Protein AF-0000000076081534 (afdb_homodimer)

Nearest PDB structures (foldseek):
  5le7-assembly1_A  TM=4.930E-01  e=1.105E-13  synthetic construct
  6by9-assembly1_A  TM=5.459E-01  e=5.968E-10  Homo sapiens
  6py8-assembly1_F  TM=6.142E-01  e=7.039E-08  Homo sapiens
  6z8n-assembly1_AAA  TM=5.419E-01  e=1.476E-06  Rattus norvegicus
  5aq8-assembly1_A  TM=2.415E-01  e=2.226E-08  synthetic construct

Structure (mmCIF, N/CA/C/O backbone):
data_AF-0000000076081534-model_v1
#
loop_
_entity.id
_entity.type
_entity.pdbx_description
1 polymer 'Uncharacterized protein'
#
loop_
_atom_site.group_PDB
_atom_site.id
_atom_site.type_symbol
_atom_site.label_atom_id
_atom_site.label_alt_id
_atom_site.label_comp_id
_atom_site.label_asym_id
_atom_site.label_entity_id
_atom_site.label_seq_id
_atom_site.pdbx_PDB_ins_code
_atom_site.Cartn_x
_atom_site.Cartn_y
_atom_site.Cartn_z
_atom_site.occupancy
_atom_site.B_iso_or_equiv
_atom_site.auth_seq_id
_atom_site.auth_comp_id
_atom_site.auth_asym_id
_atom_site.auth_atom_id
_atom_site.pdbx_PDB_model_num
ATOM 1 N N . MET A 1 1 ? -24.219 -25.672 36.875 1 18.45 1 MET A N 1
ATOM 2 C CA . MET A 1 1 ? -23.375 -26.797 36.531 1 18.45 1 MET A CA 1
ATOM 3 C C . MET A 1 1 ? -24.125 -27.781 35.625 1 18.45 1 MET A C 1
ATOM 5 O O . MET A 1 1 ? -23.641 -28.859 35.312 1 18.45 1 MET A O 1
ATOM 9 N N . LEU A 1 2 ? -25.266 -27.797 35.156 1 17.12 2 LEU A N 1
ATOM 10 C CA . LEU A 1 2 ? -26.062 -28.969 34.781 1 17.12 2 LEU A CA 1
ATOM 11 C C . LEU A 1 2 ? -25.469 -29.641 33.531 1 17.12 2 LEU A C 1
ATOM 13 O O . LEU A 1 2 ? -24.766 -29 32.75 1 17.12 2 LEU A O 1
ATOM 17 N N . PHE A 1 3 ? -25.641 -31.141 33.156 1 21.11 3 PHE A N 1
ATOM 18 C CA . PHE A 1 3 ? -25.375 -32.125 34.188 1 21.11 3 PHE A CA 1
ATOM 19 C C . PHE A 1 3 ? -24.281 -33.094 33.719 1 21.11 3 PHE A C 1
ATOM 21 O O . PHE A 1 3 ? -23.469 -33.562 34.531 1 21.11 3 PHE A O 1
ATOM 28 N N . TRP A 1 4 ? -23.844 -33.5 32.281 1 24.77 4 TRP A N 1
ATOM 29 C CA . TRP A 1 4 ? -24.484 -34.25 31.188 1 24.77 4 TRP A CA 1
ATOM 30 C C . TRP A 1 4 ? -23.594 -35.375 30.703 1 24.77 4 TRP A C 1
ATOM 32 O O . TRP A 1 4 ? -22.359 -35.25 30.672 1 24.77 4 TRP A O 1
ATOM 42 N N . ASN A 1 5 ? -24.172 -36.688 30.625 1 29.11 5 ASN A N 1
ATOM 43 C CA . ASN A 1 5 ? -23.781 -38.062 30.406 1 29.11 5 ASN A CA 1
ATOM 44 C C . ASN A 1 5 ? -23 -38.25 29.109 1 29.11 5 ASN A C 1
ATOM 46 O O . ASN A 1 5 ? -23.266 -37.562 28.125 1 29.11 5 ASN A O 1
ATOM 50 N N . GLY A 1 6 ? -21.75 -38.812 29.031 1 31.03 6 GLY A N 1
ATOM 51 C CA . GLY A 1 6 ? -20.484 -38.938 28.344 1 31.03 6 GLY A CA 1
ATOM 52 C C . GLY A 1 6 ? -20.578 -39.781 27.078 1 31.03 6 GLY A C 1
ATOM 53 O O . GLY A 1 6 ? -20.047 -40.906 27.031 1 31.03 6 GLY A O 1
ATOM 54 N N . PRO A 1 7 ? -21.531 -39.438 25.891 1 33.12 7 PRO A N 1
ATOM 55 C CA . PRO A 1 7 ? -22.047 -40.438 24.969 1 33.12 7 PRO A CA 1
ATOM 56 C C . PRO A 1 7 ? -20.953 -41.281 24.312 1 33.12 7 PRO A C 1
ATOM 58 O O . PRO A 1 7 ? -20.109 -40.75 23.578 1 33.12 7 PRO A O 1
ATOM 61 N N . GLU A 1 8 ? -20.484 -42.344 24.781 1 34.12 8 GLU A N 1
ATOM 62 C CA . GLU A 1 8 ? -19.609 -43.438 24.359 1 34.12 8 GLU A CA 1
ATOM 63 C C . GLU A 1 8 ? -20.094 -44.031 23.031 1 34.12 8 GLU A C 1
ATOM 65 O O . GLU A 1 8 ? -19.281 -44.375 22.172 1 34.12 8 GLU A O 1
ATOM 70 N N . ASN A 1 9 ? -21.438 -44.25 22.984 1 35.97 9 ASN A N 1
ATOM 71 C CA . ASN A 1 9 ? -22 -45.031 21.875 1 35.97 9 ASN A CA 1
ATOM 72 C C . ASN A 1 9 ? -21.953 -44.25 20.562 1 35.97 9 ASN A C 1
ATOM 74 O O . ASN A 1 9 ? -22.141 -44.812 19.484 1 35.97 9 ASN A O 1
ATOM 78 N N . GLU A 1 10 ? -22.047 -42.812 20.688 1 36.25 10 GLU A N 1
ATOM 79 C CA . GLU A 1 10 ? -22.203 -42 19.469 1 36.25 10 GLU A CA 1
ATOM 80 C C . GLU A 1 10 ? -20.906 -41.938 18.688 1 36.25 10 GLU A C 1
ATOM 82 O O . GLU A 1 10 ? -20.891 -41.562 17.516 1 36.25 10 GLU A O 1
ATOM 87 N N . PHE A 1 11 ? -19.734 -42.281 19.203 1 39.88 11 PHE A N 1
ATOM 88 C CA . PHE A 1 11 ? -18.422 -42.344 18.547 1 39.88 11 PHE A CA 1
ATOM 89 C C . PHE A 1 11 ? -18.344 -43.562 17.625 1 39.88 11 PHE A C 1
ATOM 91 O O . PHE A 1 11 ? -17.672 -43.5 16.594 1 39.88 11 PHE A O 1
ATOM 98 N N . GLU A 1 12 ? -18.969 -44.719 18.109 1 40.16 12 GLU A N 1
ATOM 99 C CA . GLU A 1 12 ? -18.938 -45.906 17.266 1 40.16 12 GLU A CA 1
ATOM 100 C C . GLU A 1 12 ? -19.766 -45.719 15.992 1 40.16 12 GLU A C 1
ATOM 102 O O . GLU A 1 12 ? -19.375 -46.156 14.914 1 40.16 12 GLU A O 1
ATOM 107 N N . GLU A 1 13 ? -21.016 -45.094 16.141 1 38.38 13 GLU A N 1
ATOM 108 C CA . GLU A 1 13 ? -21.844 -44.844 14.969 1 38.38 13 GLU A CA 1
ATOM 109 C C . GLU A 1 13 ? -21.188 -43.812 14.055 1 38.38 13 GLU A C 1
ATOM 111 O O . GLU A 1 13 ? -21.344 -43.875 12.836 1 38.38 13 GLU A O 1
ATOM 116 N N . GLU A 1 14 ? -20.359 -42.906 14.57 1 38.47 14 GLU A N 1
ATOM 117 C CA . GLU A 1 14 ? -19.656 -41.906 13.75 1 38.47 14 GLU A CA 1
ATOM 118 C C . GLU A 1 14 ? -18.484 -42.562 13.016 1 38.47 14 GLU A C 1
ATOM 120 O O . GLU A 1 14 ? -18.203 -42.188 11.867 1 38.47 14 GLU A O 1
ATOM 125 N N . ARG A 1 15 ? -17.719 -43.5 13.539 1 37.84 15 ARG A N 1
ATOM 126 C CA . ARG A 1 15 ? -16.656 -44.281 12.883 1 37.84 15 ARG A CA 1
ATOM 127 C C . ARG A 1 15 ? -17.25 -45.25 11.852 1 37.84 15 ARG A C 1
ATOM 129 O O . ARG A 1 15 ? -16.672 -45.438 10.781 1 37.84 15 ARG A O 1
ATOM 136 N N . GLU A 1 16 ? -18.312 -46.094 12.266 1 37.12 16 GLU A N 1
ATOM 137 C CA . GLU A 1 16 ? -18.969 -46.906 11.25 1 37.12 16 GLU A CA 1
ATOM 138 C C . GLU A 1 16 ? -19.578 -46.031 10.156 1 37.12 16 GLU A C 1
ATOM 140 O O . GLU A 1 16 ? -19.688 -46.469 9.008 1 37.12 16 GLU A O 1
ATOM 145 N N . ARG A 1 17 ? -20.109 -44.812 10.508 1 40.28 17 ARG A N 1
ATOM 146 C CA . ARG A 1 17 ? -20.609 -43.875 9.5 1 40.28 17 ARG A CA 1
ATOM 147 C C . ARG A 1 17 ? -19.469 -43.281 8.703 1 40.28 17 ARG A C 1
ATOM 149 O O . ARG A 1 17 ? -19.672 -42.781 7.594 1 40.28 17 ARG A O 1
ATOM 156 N N . LEU A 1 18 ? -18.25 -43.219 9.164 1 40.75 18 LEU A N 1
ATOM 157 C CA . LEU A 1 18 ? -17.047 -42.781 8.484 1 40.75 18 LEU A CA 1
ATOM 158 C C . LEU A 1 18 ? -16.547 -43.844 7.512 1 40.75 18 LEU A C 1
ATOM 160 O O . LEU A 1 18 ? -15.938 -43.5 6.484 1 40.75 18 LEU A O 1
ATOM 164 N N . HIS A 1 19 ? -16.453 -45.031 7.902 1 42 19 HIS A N 1
ATOM 165 C CA . HIS A 1 19 ? -16.109 -46.125 7.004 1 42 19 HIS A CA 1
ATOM 166 C C . HIS A 1 19 ? -17.125 -46.25 5.871 1 42 19 HIS A C 1
ATOM 168 O O . HIS A 1 19 ? -16.75 -46.5 4.723 1 42 19 HIS A O 1
ATOM 174 N N . ASP A 1 20 ? -18.406 -46.344 6.172 1 41.47 20 ASP A N 1
ATOM 175 C CA . ASP A 1 20 ? -19.516 -46.438 5.211 1 41.47 20 ASP A CA 1
ATOM 176 C C . ASP A 1 20 ? -19.656 -45.125 4.426 1 41.47 20 ASP A C 1
ATOM 178 O O . ASP A 1 20 ? -20.156 -45.125 3.295 1 41.47 20 ASP A O 1
ATOM 182 N N . GLU A 1 21 ? -19.422 -44.031 4.918 1 46.41 21 GLU A N 1
ATOM 183 C CA . GLU A 1 21 ? -19.422 -42.656 4.414 1 46.41 21 GLU A CA 1
ATOM 184 C C . GLU A 1 21 ? -18.25 -42.438 3.461 1 46.41 21 GLU A C 1
ATOM 186 O O . GLU A 1 21 ? -18.328 -41.562 2.588 1 46.41 21 GLU A O 1
ATOM 191 N N . SER A 1 22 ? -17.1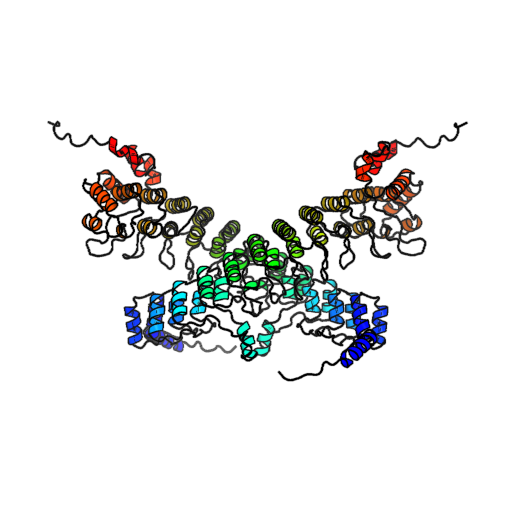72 -43.062 3.738 1 50.16 22 SER A N 1
ATOM 192 C CA . SER A 1 22 ? -16.062 -43.094 2.793 1 50.16 22 SER A CA 1
ATOM 193 C C . SER A 1 22 ? -16.469 -43.719 1.468 1 50.16 22 SER A C 1
ATOM 195 O O . SER A 1 22 ? -15.766 -43.594 0.466 1 50.16 22 SER A O 1
ATOM 197 N N . THR A 1 23 ? -17.594 -44.469 1.583 1 60.16 23 THR A N 1
ATOM 198 C CA . THR A 1 23 ? -18.062 -45.188 0.408 1 60.16 23 THR A CA 1
ATOM 199 C C . THR A 1 23 ? -19.219 -44.438 -0.248 1 60.16 23 THR A C 1
ATOM 201 O O . THR A 1 23 ? -19.859 -44.969 -1.162 1 60.16 23 THR A O 1
ATOM 204 N N . GLU A 1 24 ? -19.641 -43.375 0.365 1 78.06 24 GLU A N 1
ATOM 205 C CA . GLU A 1 24 ? -20.734 -42.625 -0.242 1 78.06 24 GLU A CA 1
ATOM 206 C C . GLU A 1 24 ? -20.297 -42 -1.563 1 78.06 24 GLU A C 1
ATOM 208 O O . GLU A 1 24 ? -19.203 -41.438 -1.664 1 78.06 24 GLU A O 1
ATOM 213 N N . PRO A 1 25 ? -21.109 -42.375 -2.588 1 85.06 25 PRO A N 1
ATOM 214 C CA . PRO A 1 25 ? -20.781 -41.844 -3.922 1 85.06 25 PRO A CA 1
ATOM 215 C C . PRO A 1 25 ? -20.406 -40.375 -3.914 1 85.06 25 PRO A C 1
ATOM 217 O O . PRO A 1 25 ? -19.531 -39.969 -4.684 1 85.06 25 PRO A O 1
ATOM 220 N N . GLN A 1 26 ? -21.016 -39.75 -2.957 1 88.88 26 GLN A N 1
ATOM 221 C CA . GLN A 1 26 ? -20.734 -38.312 -2.934 1 88.88 26 GLN A CA 1
ATOM 222 C C . GLN A 1 26 ? -19.297 -38.031 -2.475 1 88.88 26 GLN A C 1
ATOM 224 O O . GLN A 1 26 ? -18.594 -37.219 -3.059 1 88.88 26 GLN A O 1
ATOM 229 N N . LEU A 1 27 ? -18.875 -38.688 -1.455 1 88.38 27 LEU A N 1
ATOM 230 C CA . LEU A 1 27 ? -17.531 -38.531 -0.946 1 88.38 27 LEU A CA 1
ATOM 231 C C . LEU A 1 27 ? -16.5 -39 -1.96 1 88.38 27 LEU A C 1
ATOM 233 O O . LEU A 1 27 ? -15.422 -38.438 -2.092 1 88.38 27 LEU A O 1
ATOM 237 N N . LEU A 1 28 ? -16.906 -40.062 -2.609 1 90.19 28 LEU A N 1
ATOM 238 C CA . LEU A 1 28 ? -16.016 -40.625 -3.629 1 90.19 28 LEU A CA 1
ATOM 239 C C . LEU A 1 28 ? -15.859 -39.625 -4.793 1 90.19 28 LEU A C 1
ATOM 241 O O . LEU A 1 28 ? -14.781 -39.531 -5.371 1 90.19 28 LEU A O 1
ATOM 245 N N . LEU A 1 29 ? -16.953 -38.969 -5.129 1 93.69 29 LEU A N 1
ATOM 246 C CA . LEU A 1 29 ? -16.891 -37.969 -6.199 1 93.69 29 LEU A CA 1
ATOM 247 C C . LEU A 1 29 ? -15.938 -36.812 -5.836 1 93.69 29 LEU A C 1
ATOM 249 O O . LEU A 1 29 ? -15.078 -36.438 -6.633 1 93.69 29 LEU A O 1
ATOM 253 N N . LEU A 1 30 ? -16.047 -36.344 -4.656 1 92.44 30 LEU A N 1
ATOM 254 C CA . LEU A 1 30 ? -15.203 -35.219 -4.207 1 92.44 30 LEU A CA 1
ATOM 255 C C . LEU A 1 30 ? -13.734 -35.656 -4.145 1 92.44 30 LEU A C 1
ATOM 257 O O . LEU A 1 30 ? -12.852 -34.875 -4.516 1 92.44 30 LEU A O 1
ATOM 261 N N . ASN A 1 31 ? -13.531 -36.844 -3.672 1 91.12 31 ASN A N 1
ATOM 262 C CA . ASN A 1 31 ? -12.172 -37.375 -3.625 1 91.12 31 ASN A CA 1
ATOM 263 C C . ASN A 1 31 ? -11.594 -37.531 -5.027 1 91.12 31 ASN A C 1
ATOM 265 O O . ASN A 1 31 ? -10.414 -37.25 -5.254 1 91.12 31 ASN A O 1
ATOM 269 N N . ALA A 1 32 ? -12.398 -38.062 -5.891 1 93.06 32 ALA A N 1
ATOM 270 C CA . ALA A 1 32 ? -11.961 -38.25 -7.273 1 93.06 32 ALA A CA 1
ATOM 271 C C . ALA A 1 32 ? -11.57 -36.906 -7.91 1 93.06 32 ALA A C 1
ATOM 273 O O . ALA A 1 32 ? -10.602 -36.844 -8.672 1 93.06 32 ALA A O 1
ATOM 274 N N . ILE A 1 33 ? -12.344 -35.875 -7.664 1 93.56 33 ILE A N 1
ATOM 275 C CA . ILE A 1 33 ? -12.047 -34.531 -8.195 1 93.56 33 ILE A CA 1
ATOM 276 C C . ILE A 1 33 ? -10.75 -34.031 -7.586 1 93.56 33 ILE A C 1
ATOM 278 O O . ILE A 1 33 ? -9.906 -33.469 -8.289 1 93.56 33 ILE A O 1
ATOM 282 N N . SER A 1 34 ? -10.562 -34.25 -6.273 1 88 34 SER A N 1
ATOM 283 C CA . SER A 1 34 ? -9.367 -33.781 -5.57 1 88 34 SER A CA 1
ATOM 284 C C . SER A 1 34 ? -8.117 -34.438 -6.129 1 88 34 SER A C 1
ATOM 286 O O . SER A 1 34 ? -7.055 -33.812 -6.199 1 88 34 SER A O 1
ATOM 288 N N . LEU A 1 35 ? -8.266 -35.688 -6.547 1 86.25 35 LEU A N 1
ATOM 289 C CA . LEU A 1 35 ? -7.141 -36.438 -7.051 1 86.25 35 LEU A CA 1
ATOM 290 C C . LEU A 1 35 ? -6.992 -36.281 -8.555 1 86.25 35 LEU A C 1
ATOM 292 O O . LEU A 1 35 ? -6.078 -36.844 -9.164 1 86.25 35 LEU A O 1
ATOM 296 N N . LYS A 1 36 ? -7.91 -35.5 -9.109 1 89.62 36 LYS A N 1
ATOM 297 C CA . LYS A 1 36 ? -7.945 -35.312 -10.555 1 89.62 36 LYS A CA 1
ATOM 298 C C . LYS A 1 36 ? -7.945 -36.656 -11.273 1 89.62 36 LYS A C 1
ATOM 300 O O . LYS A 1 36 ? -7.16 -36.875 -12.195 1 89.62 36 LYS A O 1
ATOM 305 N N . SER A 1 37 ? -8.852 -37.5 -10.805 1 90.62 37 SER A N 1
ATOM 306 C CA . SER A 1 37 ? -9.039 -38.812 -11.406 1 90.62 37 SER A CA 1
ATOM 307 C C . SER A 1 37 ? -9.539 -38.688 -12.844 1 90.62 37 SER A C 1
ATOM 309 O O . SER A 1 37 ? -10.047 -37.656 -13.25 1 90.62 37 SER A O 1
ATOM 311 N N . PRO A 1 38 ? -9.305 -39.781 -13.609 1 92.31 38 PRO A N 1
ATOM 312 C CA . PRO A 1 38 ? -9.805 -39.75 -14.984 1 92.31 38 PRO A CA 1
ATOM 313 C C . PRO A 1 38 ? -11.297 -39.469 -15.062 1 92.31 38 PRO A C 1
ATOM 315 O O . PRO A 1 38 ? -12.07 -39.906 -14.211 1 92.31 38 PRO A O 1
ATOM 318 N N . LEU A 1 39 ? -11.68 -38.75 -16.078 1 95.62 39 LEU A N 1
ATOM 319 C CA . LEU A 1 39 ? -13.055 -38.281 -16.234 1 95.62 39 LEU A CA 1
ATOM 320 C C . LEU A 1 39 ? -14.008 -39.5 -16.266 1 95.62 39 LEU A C 1
ATOM 322 O O . LEU A 1 39 ? -15.148 -39.375 -15.812 1 95.62 39 LEU A O 1
ATOM 326 N N . THR A 1 40 ? -13.477 -40.594 -16.797 1 95.06 40 THR A N 1
ATOM 327 C CA . THR A 1 40 ? -14.305 -41.812 -16.875 1 95.06 40 THR A CA 1
ATOM 328 C C . THR A 1 40 ? -14.75 -42.25 -15.477 1 95.06 40 THR A C 1
ATOM 330 O O . THR A 1 40 ? -15.891 -42.688 -15.289 1 95.06 40 THR A O 1
ATOM 333 N N . GLU A 1 41 ? -13.875 -42.094 -14.609 1 94.62 41 GLU A N 1
ATOM 334 C CA . GLU A 1 41 ? -14.188 -42.438 -13.227 1 94.62 41 GLU A CA 1
ATOM 335 C C . GLU A 1 41 ? -15.211 -41.469 -12.641 1 94.62 41 GLU A C 1
ATOM 337 O O . GLU A 1 41 ? -16.125 -41.875 -11.922 1 94.62 41 GLU A O 1
ATOM 342 N N . ILE A 1 42 ? -15.125 -40.25 -12.938 1 96.06 42 ILE A N 1
ATOM 343 C CA . ILE A 1 42 ? -16.031 -39.219 -12.445 1 96.06 42 ILE A CA 1
ATOM 344 C C . ILE A 1 42 ? -17.438 -39.438 -13.008 1 96.06 42 ILE A C 1
ATOM 346 O O . ILE A 1 42 ? -18.422 -39.375 -12.281 1 96.06 42 ILE A O 1
ATOM 350 N N . ILE A 1 43 ? -17.484 -39.781 -14.289 1 96 43 ILE A N 1
ATOM 351 C CA . ILE A 1 43 ? -18.766 -40.062 -14.953 1 96 43 ILE A CA 1
ATOM 352 C C . ILE A 1 43 ? -19.422 -41.281 -14.312 1 96 43 ILE A C 1
ATOM 354 O O . ILE A 1 43 ? -20.641 -41.25 -14.062 1 96 43 ILE A O 1
ATOM 358 N N . ARG A 1 44 ? -18.609 -42.25 -14.016 1 94.94 44 ARG A N 1
ATOM 359 C CA . ARG A 1 44 ? -19.125 -43.438 -13.375 1 94.94 44 ARG A CA 1
ATOM 360 C C . ARG A 1 44 ? -19.734 -43.125 -12.016 1 94.94 44 ARG A C 1
ATOM 362 O O . ARG A 1 44 ? -20.766 -43.688 -11.656 1 94.94 44 ARG A O 1
ATOM 369 N N . LEU A 1 45 ? -19.109 -42.312 -11.305 1 95.12 45 LEU A N 1
ATOM 370 C CA . LEU A 1 45 ? -19.594 -41.938 -9.977 1 95.12 45 LEU A CA 1
ATOM 371 C C . LEU A 1 45 ? -20.891 -41.156 -10.062 1 95.12 45 LEU A C 1
ATOM 373 O O . LEU A 1 45 ? -21.797 -41.344 -9.242 1 95.12 45 LEU A O 1
ATOM 377 N N . ILE A 1 46 ? -21.047 -40.219 -11.039 1 94.69 46 ILE A N 1
ATOM 378 C CA . ILE A 1 46 ? -22.266 -39.438 -11.242 1 94.69 46 ILE A CA 1
ATOM 379 C C . ILE A 1 46 ? -23.406 -40.375 -11.648 1 94.69 46 ILE A C 1
ATOM 381 O O . ILE A 1 46 ? -24.531 -40.219 -11.164 1 94.69 46 ILE A O 1
ATOM 385 N N . GLU A 1 47 ? -23.031 -41.344 -12.469 1 93.56 47 GLU A N 1
ATOM 386 C CA . GLU A 1 47 ? -24.031 -42.312 -12.914 1 93.56 47 GLU A CA 1
ATOM 387 C C . GLU A 1 47 ? -24.453 -43.25 -11.789 1 93.56 47 GLU A C 1
ATOM 389 O O . GLU A 1 47 ? -25.578 -43.719 -11.773 1 93.56 47 GLU A O 1
ATOM 394 N N . ALA A 1 48 ? -23.547 -43.406 -10.875 1 92.38 48 ALA A N 1
ATOM 395 C CA . ALA A 1 48 ? -23.812 -44.281 -9.727 1 92.38 48 ALA A CA 1
ATOM 396 C C . ALA A 1 48 ? -24.656 -43.562 -8.68 1 92.38 48 ALA A C 1
ATOM 398 O O . ALA A 1 48 ? -25.094 -44.156 -7.695 1 92.38 48 ALA A O 1
ATOM 399 N N . GLY A 1 49 ? -24.922 -42.25 -8.891 1 91.44 49 GLY A N 1
ATOM 400 C CA . GLY A 1 49 ? -25.875 -41.594 -8.016 1 91.44 49 GLY A CA 1
ATOM 401 C C . GLY A 1 49 ? -25.297 -40.375 -7.32 1 91.44 49 GLY A C 1
ATOM 402 O O . GLY A 1 49 ? -25.984 -39.688 -6.543 1 91.44 49 GLY A O 1
ATOM 403 N N . ALA A 1 50 ? -24.047 -40.062 -7.512 1 93.44 50 ALA A N 1
ATOM 404 C CA . ALA A 1 50 ? -23.5 -38.844 -6.918 1 93.44 50 ALA A CA 1
ATOM 405 C C . ALA A 1 50 ? -24.156 -37.594 -7.492 1 93.44 50 ALA A C 1
ATOM 407 O O . ALA A 1 50 ? -24.391 -37.531 -8.703 1 93.44 50 ALA A O 1
ATOM 408 N N . CYS A 1 51 ? -24.547 -36.688 -6.625 1 92.69 51 CYS A N 1
ATOM 409 C CA . CYS A 1 51 ? -25.203 -35.469 -7.039 1 92.69 51 CYS A CA 1
ATOM 410 C C . CYS A 1 51 ? -24.188 -34.375 -7.344 1 92.69 51 CYS A C 1
ATOM 412 O O . CYS A 1 51 ? -23.359 -34.031 -6.5 1 92.69 51 CYS A O 1
ATOM 414 N N . VAL A 1 52 ? -24.266 -33.781 -8.508 1 94.38 52 VAL A N 1
ATOM 415 C CA . VAL A 1 52 ? -23.312 -32.781 -8.953 1 94.38 52 VAL A CA 1
ATOM 416 C C . VAL A 1 52 ? -23.578 -31.469 -8.211 1 94.38 52 VAL A C 1
ATOM 418 O O . VAL A 1 52 ? -22.703 -30.594 -8.141 1 94.38 52 VAL A O 1
ATOM 421 N N . ASN A 1 53 ? -24.75 -31.281 -7.602 1 94.25 53 ASN A N 1
ATOM 422 C CA . ASN A 1 53 ? -25.109 -30.031 -6.961 1 94.25 53 ASN A CA 1
ATOM 423 C C . ASN A 1 53 ? -25.234 -30.188 -5.445 1 94.25 53 ASN A C 1
ATOM 425 O O . ASN A 1 53 ? -25.641 -29.25 -4.75 1 94.25 53 ASN A O 1
ATOM 429 N N . LYS A 1 54 ? -24.812 -31.344 -4.949 1 91.44 54 LYS A N 1
ATOM 430 C CA . LYS A 1 54 ? -24.891 -31.531 -3.506 1 91.44 54 LYS A CA 1
ATOM 431 C C . LYS A 1 54 ? -23.734 -30.828 -2.795 1 91.44 54 LYS A C 1
ATOM 433 O O . LYS A 1 54 ? -22.594 -30.938 -3.213 1 91.44 54 LYS A O 1
ATOM 438 N N . ALA A 1 55 ? -24.078 -30.078 -1.693 1 89.94 55 ALA A N 1
ATOM 439 C CA . ALA A 1 55 ? -23.078 -29.328 -0.935 1 89.94 55 ALA A CA 1
ATOM 440 C C . ALA A 1 55 ? -22.438 -30.203 0.133 1 89.94 55 ALA A C 1
ATOM 442 O O . ALA A 1 55 ? -23.109 -31.031 0.764 1 89.94 55 ALA A O 1
ATOM 443 N N . ALA A 1 56 ? -21.125 -30.047 0.223 1 86.19 56 ALA A N 1
ATOM 444 C CA . ALA A 1 56 ? -20.406 -30.625 1.36 1 86.19 56 ALA A CA 1
ATOM 445 C C . ALA A 1 56 ? -20.547 -29.75 2.6 1 86.19 56 ALA A C 1
ATOM 447 O O . ALA A 1 56 ? -21.391 -28.844 2.635 1 86.19 56 ALA A O 1
ATOM 448 N N . GLN A 1 57 ? -19.906 -30.016 3.68 1 74.25 57 GLN A N 1
ATOM 449 C CA . GLN A 1 57 ? -20.047 -29.375 4.98 1 74.25 57 GLN A CA 1
ATOM 450 C C . GLN A 1 57 ? -19.812 -27.875 4.875 1 74.25 57 GLN A C 1
ATOM 452 O O . GLN A 1 57 ? -20.5 -27.078 5.512 1 74.25 57 GLN A O 1
ATOM 457 N N . ASN A 1 58 ? -19.047 -27.359 4.176 1 78.62 58 ASN A N 1
ATOM 458 C CA . ASN A 1 58 ? -18.75 -25.938 4.098 1 78.62 58 ASN A CA 1
ATOM 459 C C . ASN A 1 58 ? -19.422 -25.297 2.881 1 78.62 58 ASN A C 1
ATOM 461 O O . ASN A 1 58 ? -19.078 -24.172 2.504 1 78.62 58 ASN A O 1
ATOM 465 N N . GLY A 1 59 ? -20.422 -26.016 2.336 1 86 59 GLY A N 1
ATOM 466 C CA . GLY A 1 59 ? -21.156 -25.484 1.2 1 86 59 GLY A CA 1
ATOM 467 C C . GLY A 1 59 ? -20.438 -25.688 -0.12 1 86 59 GLY A C 1
ATOM 468 O O . GLY A 1 59 ? -20.938 -25.281 -1.173 1 86 59 GLY A O 1
ATOM 469 N N . ILE A 1 60 ? -19.391 -26.375 -0.024 1 89.69 60 ILE A N 1
ATOM 470 C CA . ILE A 1 60 ? -18.594 -26.625 -1.229 1 89.69 60 ILE A CA 1
ATOM 471 C C . ILE A 1 60 ? -19.266 -27.703 -2.068 1 89.69 60 ILE A C 1
ATOM 473 O O . ILE A 1 60 ? -19.656 -28.75 -1.544 1 89.69 60 ILE A O 1
ATOM 477 N N . ARG A 1 61 ? -19.422 -27.375 -3.268 1 93.81 61 ARG A N 1
ATOM 478 C CA . ARG A 1 61 ? -20.016 -28.328 -4.219 1 93.81 61 ARG A CA 1
ATOM 479 C C . ARG A 1 61 ? -18.953 -28.844 -5.188 1 93.81 61 ARG A C 1
ATOM 481 O O . ARG A 1 61 ? -17.859 -28.297 -5.27 1 93.81 61 ARG A O 1
ATOM 488 N N . PRO A 1 62 ? -19.297 -29.906 -5.855 1 95.31 62 PRO A N 1
ATOM 489 C CA . PRO A 1 62 ? -18.312 -30.5 -6.766 1 95.31 62 PRO A CA 1
ATOM 490 C C . PRO A 1 62 ? -17.734 -29.5 -7.75 1 95.31 62 PRO A C 1
ATOM 492 O O . PRO A 1 62 ? -16.531 -29.531 -8.031 1 95.31 62 PRO A O 1
ATOM 495 N N . LEU A 1 63 ? -18.5 -28.562 -8.234 1 96.38 63 LEU A N 1
ATOM 496 C CA . LEU A 1 63 ? -17.984 -27.562 -9.164 1 96.38 63 LEU A CA 1
ATOM 497 C C . LEU A 1 63 ? -16.969 -26.656 -8.477 1 96.38 63 LEU A C 1
ATOM 499 O O . LEU A 1 63 ? -15.938 -26.328 -9.062 1 96.38 63 LEU A O 1
ATOM 503 N N . HIS A 1 64 ? -17.266 -26.25 -7.27 1 93.62 64 HIS A N 1
ATOM 504 C CA . HIS A 1 64 ? -16.281 -25.484 -6.496 1 93.62 64 HIS A CA 1
ATOM 505 C C . HIS A 1 64 ? -14.969 -26.234 -6.371 1 93.62 64 HIS A C 1
ATOM 507 O O . HIS A 1 64 ? -13.891 -25.656 -6.555 1 93.62 64 HIS A O 1
ATOM 513 N N . HIS A 1 65 ? -15.156 -27.484 -6.074 1 92.69 65 HIS A N 1
ATOM 514 C CA . HIS A 1 65 ? -13.984 -28.328 -5.848 1 92.69 65 HIS A CA 1
ATOM 515 C C . HIS A 1 65 ? -13.164 -28.484 -7.125 1 92.69 65 HIS A C 1
ATOM 517 O O . HIS A 1 65 ? -11.93 -28.438 -7.082 1 92.69 65 HIS A O 1
ATOM 523 N N . ALA A 1 66 ? -13.82 -28.734 -8.172 1 95.44 66 ALA A N 1
ATOM 524 C CA . ALA A 1 66 ? -13.141 -28.891 -9.453 1 95.44 66 ALA A CA 1
ATOM 525 C C . ALA A 1 66 ? -12.359 -27.625 -9.812 1 95.44 66 ALA A C 1
ATOM 527 O O . ALA A 1 66 ? -11.242 -27.703 -10.328 1 95.44 66 ALA A O 1
ATOM 528 N N . VAL A 1 67 ? -12.922 -26.453 -9.578 1 94.44 67 VAL A N 1
ATOM 529 C CA . VAL A 1 67 ? -12.258 -25.172 -9.875 1 94.44 67 VAL A CA 1
ATOM 530 C C . VAL A 1 67 ? -11.078 -24.984 -8.922 1 94.44 67 VAL A C 1
ATOM 532 O O . VAL A 1 67 ? -9.992 -24.562 -9.352 1 94.44 67 VAL A O 1
ATOM 535 N N . ASP A 1 68 ? -11.305 -25.312 -7.684 1 88.31 68 ASP A N 1
ATOM 536 C CA . ASP A 1 68 ? -10.266 -25.141 -6.672 1 88.31 68 ASP A CA 1
ATOM 537 C C . ASP A 1 68 ? -9.031 -25.969 -7.008 1 88.31 68 ASP A C 1
ATOM 539 O O . ASP A 1 68 ? -7.902 -25.562 -6.699 1 88.31 68 ASP A O 1
ATOM 543 N N . LYS A 1 69 ? -9.281 -27.094 -7.629 1 87.5 69 LYS A N 1
ATOM 544 C CA . LYS A 1 69 ? -8.18 -27.969 -8 1 87.5 69 LYS A CA 1
ATOM 545 C C . LYS A 1 69 ? -7.695 -27.688 -9.422 1 87.5 69 LYS A C 1
ATOM 547 O O . LYS A 1 69 ? -6.809 -28.359 -9.93 1 87.5 69 LYS A O 1
ATOM 552 N N . ASN A 1 70 ? -8.25 -26.688 -10.008 1 90.56 70 ASN A N 1
ATOM 553 C CA . ASN A 1 70 ? -7.934 -26.297 -11.375 1 90.56 70 ASN A CA 1
ATOM 554 C C . ASN A 1 70 ? -8.039 -27.469 -12.336 1 90.56 70 ASN A C 1
ATOM 556 O O . ASN A 1 70 ? -7.156 -27.672 -13.172 1 90.56 70 ASN A O 1
ATOM 560 N N . TYR A 1 71 ? -9.07 -28.344 -12.094 1 93.88 71 TYR A N 1
ATOM 561 C CA . TYR A 1 71 ? -9.391 -29.469 -12.969 1 93.88 71 TYR A CA 1
ATOM 562 C C . TYR A 1 71 ? -10.336 -29.031 -14.086 1 93.88 71 TYR A C 1
ATOM 564 O O . TYR A 1 71 ? -11.531 -29.328 -14.047 1 93.88 71 TYR A O 1
ATOM 572 N N . VAL A 1 72 ? -9.773 -28.469 -15.156 1 96.38 72 VAL A N 1
ATOM 573 C CA . VAL A 1 72 ? -10.516 -27.75 -16.188 1 96.38 72 VAL A CA 1
ATOM 574 C C . VAL A 1 72 ? -11.484 -28.703 -16.891 1 96.38 72 VAL A C 1
ATOM 576 O O . VAL A 1 72 ? -12.656 -28.375 -17.094 1 96.38 72 VAL A O 1
ATOM 579 N N . GLU A 1 73 ? -10.992 -29.906 -17.203 1 96.38 73 GLU A N 1
ATOM 580 C CA . GLU A 1 73 ? -11.828 -30.875 -17.891 1 96.38 73 GLU A CA 1
ATOM 581 C C . GLU A 1 73 ? -13.023 -31.297 -17.031 1 96.38 73 GLU A C 1
ATOM 583 O O . GLU A 1 73 ? -14.133 -31.453 -17.547 1 96.38 73 GLU A O 1
ATOM 588 N N . CYS A 1 74 ? -12.719 -31.406 -15.812 1 97.25 74 CYS A N 1
ATOM 589 C CA . CYS A 1 74 ? -13.781 -31.781 -14.891 1 97.25 74 CYS A CA 1
ATOM 590 C C . CYS A 1 74 ? -14.805 -30.656 -14.75 1 97.25 74 CYS A C 1
ATOM 592 O O . CYS A 1 74 ? -16 -30.922 -14.602 1 97.25 74 CYS A O 1
ATOM 594 N N . VAL A 1 75 ? -14.375 -29.391 -14.727 1 98 75 VAL A N 1
ATOM 595 C CA . VAL A 1 75 ? -15.266 -28.25 -14.68 1 98 75 VAL A CA 1
ATOM 596 C C . VAL A 1 75 ? -16.25 -28.297 -15.852 1 98 75 VAL A C 1
ATOM 598 O O . VAL A 1 75 ? -17.453 -28.172 -15.656 1 98 75 VAL A O 1
ATOM 601 N N . SER A 1 76 ? -15.742 -28.578 -17.016 1 97.81 76 SER A N 1
ATOM 602 C CA . SER A 1 76 ? -16.578 -28.672 -18.203 1 97.81 76 SER A CA 1
ATOM 603 C C . SER A 1 76 ? -17.578 -29.812 -18.094 1 97.81 76 SER A C 1
ATOM 605 O O . SER A 1 76 ? -18.75 -29.656 -18.438 1 97.81 76 SER A O 1
ATOM 607 N N . LEU A 1 77 ? -17.109 -30.906 -17.594 1 97.62 77 LEU A N 1
ATOM 608 C CA . LEU A 1 77 ? -17.953 -32.094 -17.453 1 97.62 77 LEU A CA 1
ATOM 609 C C . LEU A 1 77 ? -19.094 -31.828 -16.484 1 97.62 77 LEU A C 1
ATOM 611 O O . LEU A 1 77 ? -20.25 -32.156 -16.781 1 97.62 77 LEU A O 1
ATOM 615 N N . LEU A 1 78 ? -18.75 -31.266 -15.344 1 97.75 78 LEU A N 1
ATOM 616 C CA . LEU A 1 78 ? -19.766 -31.016 -14.328 1 97.75 78 LEU A CA 1
ATOM 617 C C . LEU A 1 78 ? -20.828 -30.047 -14.844 1 97.75 78 LEU A C 1
ATOM 619 O O . LEU A 1 78 ? -22.016 -30.203 -14.547 1 97.75 78 LEU A O 1
ATOM 623 N N . LEU A 1 79 ? -20.438 -29.047 -15.602 1 97.5 79 LEU A N 1
ATOM 624 C CA . LEU A 1 79 ? -21.375 -28.109 -16.188 1 97.5 79 LEU A CA 1
ATOM 625 C C . LEU A 1 79 ? -22.297 -28.797 -17.188 1 97.5 79 LEU A C 1
ATOM 627 O O . LEU A 1 79 ? -23.5 -28.531 -17.219 1 97.5 79 LEU A O 1
ATOM 631 N N . LEU A 1 80 ? -21.75 -29.672 -17.969 1 96.44 80 LEU A N 1
ATOM 632 C CA . LEU A 1 80 ? -22.531 -30.438 -18.938 1 96.44 80 LEU A CA 1
ATOM 633 C C . LEU A 1 80 ? -23.547 -31.328 -18.234 1 96.44 80 LEU A C 1
ATOM 635 O O . LEU A 1 80 ? -24.641 -31.562 -18.766 1 96.44 80 LEU A O 1
ATOM 639 N N . LYS A 1 81 ? -23.203 -31.75 -17.062 1 96.38 81 LYS A N 1
ATOM 640 C CA . LYS A 1 81 ? -24.062 -32.656 -16.312 1 96.38 81 LYS A CA 1
ATOM 641 C C . LYS A 1 81 ? -25.062 -31.875 -15.445 1 96.38 81 LYS A C 1
ATOM 643 O O . LYS A 1 81 ? -25.781 -32.469 -14.641 1 96.38 81 LYS A O 1
ATOM 648 N N . GLY A 1 82 ? -25.016 -30.516 -15.531 1 95.12 82 GLY A N 1
ATOM 649 C CA . GLY A 1 82 ? -26.078 -29.719 -14.922 1 95.12 82 GLY A CA 1
ATOM 650 C C . GLY A 1 82 ? -25.656 -29.062 -13.625 1 95.12 82 GLY A C 1
ATOM 651 O O . GLY A 1 82 ? -26.5 -28.672 -12.812 1 95.12 82 GLY A O 1
ATOM 652 N N . ALA A 1 83 ? -24.422 -28.938 -13.391 1 96.5 83 ALA A N 1
ATOM 653 C CA . ALA A 1 83 ? -23.969 -28.234 -12.188 1 96.5 83 ALA A CA 1
ATOM 654 C C . ALA A 1 83 ? -24.406 -26.766 -12.219 1 96.5 83 ALA A C 1
ATOM 656 O O . ALA A 1 83 ? -24.344 -26.125 -13.266 1 96.5 83 ALA A O 1
ATOM 657 N N . GLU A 1 84 ? -24.812 -26.219 -11.07 1 94.5 84 GLU A N 1
ATOM 658 C CA . GLU A 1 84 ? -25.172 -24.812 -10.953 1 94.5 84 GLU A CA 1
ATOM 659 C C . GLU A 1 84 ? -23.938 -23.922 -10.945 1 94.5 84 GLU A C 1
ATOM 661 O O . GLU A 1 84 ? -23.125 -23.984 -10.023 1 94.5 84 GLU A O 1
ATOM 666 N N . ILE A 1 85 ? -23.859 -23.094 -11.852 1 95.38 85 ILE A N 1
ATOM 667 C CA . ILE A 1 85 ? -22.625 -22.375 -12.133 1 95.38 85 ILE A CA 1
ATOM 668 C C . ILE A 1 85 ? -22.5 -21.172 -11.203 1 95.38 85 ILE A C 1
ATOM 670 O O . ILE A 1 85 ? -21.375 -20.766 -10.867 1 95.38 85 ILE A O 1
ATOM 674 N N . ASN A 1 86 ? -23.594 -20.562 -10.688 1 92.25 86 ASN A N 1
ATOM 675 C CA . ASN A 1 86 ? -23.531 -19.312 -9.93 1 92.25 86 ASN A CA 1
ATOM 676 C C . ASN A 1 86 ? -23.859 -19.547 -8.453 1 92.25 86 ASN A C 1
ATOM 678 O O . ASN A 1 86 ? -24.078 -18.578 -7.707 1 92.25 86 ASN A O 1
ATOM 682 N N . ILE A 1 87 ? -23.812 -20.781 -8.055 1 88.56 87 ILE A N 1
ATOM 683 C CA . ILE A 1 87 ? -24.141 -21.062 -6.66 1 88.56 87 ILE A CA 1
ATOM 684 C C . ILE A 1 87 ? -22.953 -20.703 -5.762 1 88.56 87 ILE A C 1
ATOM 686 O O . ILE A 1 87 ? -21.797 -20.922 -6.133 1 88.56 87 ILE A O 1
ATOM 690 N N . THR A 1 88 ? -23.266 -20.078 -4.594 1 86.94 88 THR A N 1
ATOM 691 C CA . THR A 1 88 ? -22.219 -19.688 -3.654 1 86.94 88 THR A CA 1
ATOM 692 C C . THR A 1 88 ? -22.047 -20.734 -2.566 1 86.94 88 THR A C 1
ATOM 694 O O . THR A 1 88 ? -22.984 -21.469 -2.248 1 86.94 88 THR A O 1
ATOM 697 N N . ASP A 1 89 ? -20.891 -20.875 -2.08 1 84.62 89 ASP A N 1
ATOM 698 C CA . ASP A 1 89 ? -20.656 -21.688 -0.887 1 84.62 89 ASP A CA 1
ATOM 699 C C . ASP A 1 89 ? -20.984 -20.891 0.381 1 84.62 89 ASP A C 1
ATOM 701 O O . ASP A 1 89 ? -21.625 -19.844 0.319 1 84.62 89 ASP A O 1
ATOM 705 N N . GLU A 1 90 ? -20.625 -21.406 1.475 1 76.81 90 GLU A N 1
ATOM 706 C CA . GLU A 1 90 ? -20.969 -20.781 2.75 1 76.81 90 GLU A CA 1
ATOM 707 C C . GLU A 1 90 ? -20.172 -19.5 2.967 1 76.81 90 GLU A C 1
ATOM 709 O O . GLU A 1 90 ? -20.594 -18.625 3.719 1 76.81 90 GLU A O 1
ATOM 714 N N . THR A 1 91 ? -19.078 -19.453 2.303 1 73.56 91 THR A N 1
ATOM 715 C CA . THR A 1 91 ? -18.266 -18.25 2.455 1 73.56 91 THR A CA 1
ATOM 716 C C . THR A 1 91 ? -18.625 -17.203 1.404 1 73.56 91 THR A C 1
ATOM 718 O O . THR A 1 91 ? -18.094 -16.094 1.416 1 73.56 91 THR A O 1
ATOM 721 N N . GLY A 1 92 ? -19.484 -17.547 0.482 1 77.69 92 GLY A N 1
ATOM 722 C CA . GLY A 1 92 ? -19.953 -16.578 -0.505 1 77.69 92 GLY A CA 1
ATOM 723 C C . GLY A 1 92 ? -19.188 -16.656 -1.815 1 77.69 92 GLY A C 1
ATOM 724 O O . GLY A 1 92 ? -19.328 -15.781 -2.676 1 77.69 92 GLY A O 1
ATOM 725 N N . PHE A 1 93 ? -18.5 -17.75 -2.037 1 85.38 93 PHE A N 1
ATOM 726 C CA . PHE A 1 93 ? -17.688 -17.875 -3.242 1 85.38 93 PHE A CA 1
ATOM 727 C C . PHE A 1 93 ? -18.438 -18.625 -4.328 1 85.38 93 PHE A C 1
ATOM 729 O O . PHE A 1 93 ? -18.922 -19.734 -4.09 1 85.38 93 PHE A O 1
ATOM 736 N N . THR A 1 94 ? -18.531 -17.984 -5.406 1 91 94 THR A N 1
ATOM 737 C CA . THR A 1 94 ? -18.922 -18.703 -6.613 1 91 94 THR A CA 1
ATOM 738 C C . THR A 1 94 ? -17.719 -19.359 -7.273 1 91 94 THR A C 1
ATOM 740 O O . THR A 1 94 ? -16.562 -19 -6.98 1 91 94 THR A O 1
ATOM 743 N N . PRO A 1 95 ? -17.984 -20.344 -8.133 1 93.81 95 PRO A N 1
ATOM 744 C CA . PRO A 1 95 ? -16.844 -20.938 -8.844 1 93.81 95 PRO A CA 1
ATOM 745 C C . PRO A 1 95 ? -16.047 -19.922 -9.641 1 93.81 95 PRO A C 1
ATOM 747 O O . PRO A 1 95 ? -14.812 -20 -9.688 1 93.81 95 PRO A O 1
ATOM 750 N N . LEU A 1 96 ? -16.703 -18.953 -10.195 1 95.06 96 LEU A N 1
ATOM 751 C CA . LEU A 1 96 ? -15.992 -17.922 -10.945 1 95.06 96 LEU A CA 1
ATOM 752 C C . LEU A 1 96 ? -15.125 -17.078 -10.023 1 95.06 96 LEU A C 1
ATOM 754 O O . LEU A 1 96 ? -13.984 -16.75 -10.359 1 95.06 96 LEU A O 1
ATOM 758 N N . LEU A 1 97 ? -15.703 -16.719 -8.93 1 91.75 97 LEU A N 1
ATOM 759 C CA . LEU A 1 97 ? -14.953 -15.945 -7.953 1 91.75 97 LEU A CA 1
ATOM 760 C C . LEU A 1 97 ? -13.719 -16.703 -7.477 1 91.75 97 LEU A C 1
ATOM 762 O O . LEU A 1 97 ? -12.641 -16.125 -7.332 1 91.75 97 LEU A O 1
ATOM 766 N N . LEU A 1 98 ? -13.883 -17.953 -7.262 1 90.81 98 LEU A N 1
ATOM 767 C CA . LEU A 1 98 ? -12.781 -18.812 -6.824 1 90.81 98 LEU A CA 1
ATOM 768 C C . LEU A 1 98 ? -11.672 -18.844 -7.875 1 90.81 98 LEU A C 1
ATOM 770 O O . LEU A 1 98 ? -10.492 -18.766 -7.539 1 90.81 98 LEU A O 1
ATOM 774 N N . SER A 1 99 ? -12.047 -19 -9.07 1 94.19 99 SER A N 1
ATOM 775 C CA . SER A 1 99 ? -11.07 -19.047 -10.156 1 94.19 99 SER A CA 1
ATOM 776 C C . SER A 1 99 ? -10.32 -17.719 -10.266 1 94.19 99 SER A C 1
ATOM 778 O O . SER A 1 99 ? -9.133 -17.703 -10.594 1 94.19 99 SER A O 1
ATOM 780 N N . ALA A 1 100 ? -10.984 -16.609 -9.984 1 93.69 100 ALA A N 1
ATOM 781 C CA . ALA A 1 100 ? -10.367 -15.289 -10.031 1 93.69 100 ALA A CA 1
ATOM 782 C C . ALA A 1 100 ? -9.375 -15.109 -8.883 1 93.69 100 ALA A C 1
ATOM 784 O O . ALA A 1 100 ? -8.312 -14.5 -9.062 1 93.69 100 ALA A O 1
ATOM 785 N N . CYS A 1 101 ? -9.711 -15.617 -7.75 1 89.56 101 CYS A N 1
ATOM 786 C CA . CYS A 1 101 ? -8.852 -15.516 -6.574 1 89.56 101 CYS A CA 1
ATOM 787 C C . CYS A 1 101 ? -7.543 -16.266 -6.793 1 89.56 101 CYS A C 1
ATOM 789 O O . CYS A 1 101 ? -6.477 -15.773 -6.414 1 89.56 101 CYS A O 1
ATOM 791 N N . ARG A 1 102 ? -7.688 -17.375 -7.488 1 87.81 102 ARG A N 1
ATOM 792 C CA . ARG A 1 102 ? -6.535 -18.266 -7.613 1 87.81 102 ARG A CA 1
ATOM 793 C C . ARG A 1 102 ? -5.805 -18.016 -8.93 1 87.81 102 ARG A C 1
ATOM 795 O O . ARG A 1 102 ? -4.668 -18.469 -9.102 1 87.81 102 ARG A O 1
ATOM 802 N N . GLY A 1 103 ? -6.387 -17.391 -9.812 1 91.5 103 GLY A N 1
ATOM 803 C CA . GLY A 1 103 ? -5.77 -17.109 -11.102 1 91.5 103 GLY A CA 1
ATOM 804 C C . GLY A 1 103 ? -5.844 -18.266 -12.07 1 91.5 103 GLY A C 1
ATOM 805 O O . GLY A 1 103 ? -4.918 -18.5 -12.852 1 91.5 103 GLY A O 1
ATOM 806 N N . TYR A 1 104 ? -6.887 -19.094 -11.969 1 93 104 TYR A N 1
ATOM 807 C CA . TYR A 1 104 ? -7.055 -20.25 -12.852 1 93 104 TYR A CA 1
ATOM 808 C C . TYR A 1 104 ? -7.719 -19.828 -14.156 1 93 104 TYR A C 1
ATOM 810 O O . TYR A 1 104 ? -8.938 -19.953 -14.305 1 93 104 TYR A O 1
ATOM 818 N N . PHE A 1 105 ? -6.859 -19.453 -15.109 1 95.75 105 PHE A N 1
ATOM 819 C CA . PHE A 1 105 ? -7.27 -18.812 -16.359 1 95.75 105 PHE A CA 1
ATOM 820 C C . PHE A 1 105 ? -8.148 -19.734 -17.188 1 95.75 105 PHE A C 1
ATOM 822 O O . PHE A 1 105 ? -9.219 -19.344 -17.641 1 95.75 105 PHE A O 1
ATOM 829 N N . LYS A 1 106 ? -7.789 -20.969 -17.359 1 96 106 LYS A N 1
ATOM 830 C CA . LYS A 1 106 ? -8.516 -21.906 -18.219 1 96 106 LYS A CA 1
ATOM 831 C C . LYS A 1 106 ? -9.867 -22.266 -17.609 1 96 106 LYS A C 1
ATOM 833 O O . LYS A 1 106 ? -10.875 -22.344 -18.312 1 96 106 LYS A O 1
ATOM 838 N N . ALA A 1 107 ? -9.812 -22.469 -16.312 1 97.06 107 ALA A N 1
ATOM 839 C CA . ALA A 1 107 ? -11.078 -22.734 -15.641 1 97.06 107 ALA A CA 1
ATOM 840 C C . ALA A 1 107 ? -12.023 -21.547 -15.758 1 97.06 107 ALA A C 1
ATOM 842 O O . ALA A 1 107 ? -13.227 -21.734 -15.977 1 97.06 107 ALA A O 1
ATOM 843 N N . MET A 1 108 ? -11.484 -20.375 -15.625 1 97.62 108 MET A N 1
ATOM 844 C CA . MET A 1 108 ? -12.281 -19.156 -15.742 1 97.62 108 MET A CA 1
ATOM 845 C C . MET A 1 108 ? -12.891 -19.031 -17.125 1 97.62 108 MET A C 1
ATOM 847 O O . MET A 1 108 ? -14.062 -18.672 -17.266 1 97.62 108 MET A O 1
ATOM 851 N N . GLN A 1 109 ? -12.133 -19.391 -18.125 1 98 109 GLN A N 1
ATOM 852 C CA . GLN A 1 109 ? -12.617 -19.344 -19.5 1 98 109 GLN A CA 1
ATOM 853 C C . GLN A 1 109 ? -13.82 -20.266 -19.688 1 98 109 GLN A C 1
ATOM 855 O O . GLN A 1 109 ? -14.82 -19.875 -20.297 1 98 109 GLN A O 1
ATOM 860 N N . VAL A 1 110 ? -13.711 -21.438 -19.156 1 98.19 110 VAL A N 1
ATOM 861 C CA . VAL A 1 110 ? -14.797 -22.406 -19.281 1 98.19 110 VAL A CA 1
ATOM 862 C C . VAL A 1 110 ? -16.047 -21.875 -18.594 1 98.19 110 VAL A C 1
ATOM 864 O O . VAL A 1 110 ? -17.156 -21.984 -19.125 1 98.19 110 VAL A O 1
ATOM 867 N N . LEU A 1 111 ? -15.891 -21.312 -17.438 1 98.25 111 LEU A N 1
ATOM 868 C CA . LEU A 1 111 ? -17.016 -20.797 -16.672 1 98.25 111 LEU A CA 1
ATOM 869 C C . LEU A 1 111 ? -17.688 -19.641 -17.406 1 98.25 111 LEU A C 1
ATOM 871 O O . LEU A 1 111 ? -18.922 -19.578 -17.5 1 98.25 111 LEU A O 1
ATOM 875 N N . ILE A 1 112 ? -16.906 -18.734 -17.984 1 97.75 112 ILE A N 1
ATOM 876 C CA . ILE A 1 112 ? -17.422 -17.578 -18.703 1 97.75 112 ILE A CA 1
ATOM 877 C C . ILE A 1 112 ? -18.141 -18.031 -19.969 1 97.75 112 ILE A C 1
ATOM 879 O O . ILE A 1 112 ? -19.219 -17.531 -20.297 1 97.75 112 ILE A O 1
ATOM 883 N N . ASP A 1 113 ? -17.562 -19.031 -20.641 1 97.25 113 ASP A N 1
ATOM 884 C CA . ASP A 1 113 ? -18.156 -19.562 -21.859 1 97.25 113 ASP A CA 1
ATOM 885 C C . ASP A 1 113 ? -19.5 -20.219 -21.578 1 97.25 113 ASP A C 1
ATOM 887 O O . ASP A 1 113 ? -20.344 -20.328 -22.469 1 97.25 113 ASP A O 1
ATOM 891 N N . ASN A 1 114 ? -19.688 -20.609 -20.375 1 97.06 114 ASN A N 1
ATOM 892 C CA . ASN A 1 114 ? -20.953 -21.25 -19.969 1 97.06 114 ASN A CA 1
ATOM 893 C C . ASN A 1 114 ? -21.859 -20.266 -19.234 1 97.06 114 ASN A C 1
ATOM 895 O O . ASN A 1 114 ? -22.672 -20.672 -18.406 1 97.06 114 ASN A O 1
ATOM 899 N N . ALA A 1 115 ? -21.594 -18.969 -19.375 1 94.12 115 ALA A N 1
ATOM 900 C CA . ALA A 1 115 ? -22.469 -17.875 -18.984 1 94.12 115 ALA A CA 1
ATOM 901 C C . ALA A 1 115 ? -22.453 -17.672 -17.469 1 94.12 115 ALA A C 1
ATOM 903 O O . ALA A 1 115 ? -23.516 -17.438 -16.859 1 94.12 115 ALA A O 1
ATOM 904 N N . ALA A 1 116 ? -21.328 -17.906 -16.891 1 95.94 116 ALA A N 1
ATOM 905 C CA . ALA A 1 116 ? -21.203 -17.531 -15.477 1 95.94 116 ALA A CA 1
ATOM 906 C C . ALA A 1 116 ? -21.406 -16.031 -15.281 1 95.94 116 ALA A C 1
ATOM 908 O O . ALA A 1 116 ? -21 -15.234 -16.125 1 95.94 116 ALA A O 1
ATOM 909 N N . MET A 1 117 ? -21.953 -15.641 -14.164 1 91.31 117 MET A N 1
ATOM 910 C CA . MET A 1 117 ? -22.203 -14.227 -13.867 1 91.31 117 MET A CA 1
ATOM 911 C C . MET A 1 117 ? -20.906 -13.516 -13.5 1 91.31 117 MET A C 1
ATOM 913 O O . MET A 1 117 ? -20.234 -13.898 -12.547 1 91.31 117 MET A O 1
ATOM 917 N N . ILE A 1 118 ? -20.625 -12.5 -14.219 1 92.81 118 ILE A N 1
ATOM 918 C CA . ILE A 1 118 ? -19.359 -11.797 -14.055 1 92.81 118 ILE A CA 1
ATOM 919 C C . ILE A 1 118 ? -19.531 -10.641 -13.07 1 92.81 118 ILE A C 1
ATOM 921 O O . ILE A 1 118 ? -18.656 -10.375 -12.242 1 92.81 118 ILE A O 1
ATOM 925 N N . ASN A 1 119 ? -20.672 -9.922 -13.148 1 89.25 119 ASN A N 1
ATOM 926 C CA . ASN A 1 119 ? -21 -8.805 -12.273 1 89.25 119 ASN A CA 1
ATOM 927 C C . ASN A 1 119 ? -22.109 -9.172 -11.289 1 89.25 119 ASN A C 1
ATOM 929 O O . ASN A 1 119 ? -23.203 -9.562 -11.695 1 89.25 119 ASN A O 1
ATOM 933 N N . TYR A 1 120 ? -21.766 -9.328 -10.039 1 78.19 120 TYR A N 1
ATOM 934 C CA . TYR A 1 120 ? -22.719 -9.805 -9.039 1 78.19 120 TYR A CA 1
ATOM 935 C C . TYR A 1 120 ? -23.734 -8.719 -8.703 1 78.19 120 TYR A C 1
ATOM 937 O O . TYR A 1 120 ? -24.906 -9.016 -8.469 1 78.19 120 TYR A O 1
ATOM 945 N N . CYS A 1 121 ? -23.234 -7.586 -8.109 1 64.69 121 CYS A N 1
ATOM 946 C CA . CYS A 1 121 ? -24.219 -6.656 -7.562 1 64.69 121 CYS A CA 1
ATOM 947 C C . CYS A 1 121 ? -24.5 -5.523 -8.547 1 64.69 121 CYS A C 1
ATOM 949 O O . CYS A 1 121 ? -23.609 -5.113 -9.297 1 64.69 121 CYS A O 1
ATOM 951 N N . ASP A 1 122 ? -25.812 -5.609 -9.023 1 59.22 122 ASP A N 1
ATOM 952 C CA . ASP A 1 122 ? -26.328 -4.547 -9.875 1 59.22 122 ASP A CA 1
ATOM 953 C C . ASP A 1 122 ? -26.375 -3.217 -9.125 1 59.22 122 ASP A C 1
ATOM 955 O O . ASP A 1 122 ? -27.344 -2.459 -9.258 1 59.22 122 ASP A O 1
ATOM 959 N N . ALA A 1 123 ? -25.516 -3.127 -8.211 1 52.47 123 ALA A N 1
ATOM 960 C CA . ALA A 1 123 ? -25.625 -1.974 -7.316 1 52.47 123 ALA A CA 1
ATOM 961 C C . ALA A 1 123 ? -25.812 -0.683 -8.109 1 52.47 123 ALA A C 1
ATOM 963 O O . ALA A 1 123 ? -26.391 0.282 -7.609 1 52.47 123 ALA A O 1
ATOM 964 N N . ASP A 1 124 ? -25.328 -0.681 -9.32 1 54.81 124 ASP A N 1
ATOM 965 C CA . ASP A 1 124 ? -25.516 0.562 -10.062 1 54.81 124 ASP A CA 1
ATOM 966 C C . ASP A 1 124 ? -26.859 0.591 -10.773 1 54.81 124 ASP A C 1
ATOM 968 O O . ASP A 1 124 ? -27.203 1.582 -11.414 1 54.81 124 ASP A O 1
ATOM 972 N N . ARG A 1 125 ? -27.562 -0.457 -10.445 1 55.25 125 ARG A N 1
ATOM 973 C CA . ARG A 1 125 ? -28.844 -0.436 -11.133 1 55.25 125 ARG A CA 1
ATOM 974 C C . ARG A 1 125 ? -29.906 0.277 -10.297 1 55.25 125 ARG A C 1
ATOM 976 O O . ARG A 1 125 ? -30.031 0.026 -9.094 1 55.25 125 ARG A O 1
ATOM 983 N N . LYS A 1 126 ? -30.297 1.287 -10.688 1 56.97 126 LYS A N 1
ATOM 984 C CA . LYS A 1 126 ? -31.266 2.16 -10.031 1 56.97 126 LYS A CA 1
ATOM 985 C C . LYS A 1 126 ? -32.562 1.413 -9.727 1 56.97 126 LYS A C 1
ATOM 987 O O . LYS A 1 126 ? -33.344 1.835 -8.867 1 56.97 126 LYS A O 1
ATOM 992 N N . ASP A 1 127 ? -32.812 0.247 -10.445 1 55.81 127 ASP A N 1
ATOM 993 C CA . ASP A 1 127 ? -34.094 -0.46 -10.289 1 55.81 127 ASP A CA 1
ATOM 994 C C . ASP A 1 127 ? -34 -1.477 -9.148 1 55.81 127 ASP A C 1
ATOM 996 O O . ASP A 1 127 ? -34.969 -2.189 -8.883 1 55.81 127 ASP A O 1
ATOM 1000 N N . VAL A 1 128 ? -32.844 -1.497 -8.586 1 57.34 128 VAL A N 1
ATOM 1001 C CA . VAL A 1 128 ? -32.719 -2.484 -7.516 1 57.34 128 VAL A CA 1
ATOM 1002 C C . VAL A 1 128 ? -32.938 -1.81 -6.16 1 57.34 128 VAL A C 1
ATOM 1004 O O . VAL A 1 128 ? -32.562 -0.643 -5.98 1 57.34 128 VAL A O 1
ATOM 1007 N N . PRO A 1 129 ? -33.719 -2.451 -5.344 1 55.22 129 PRO A N 1
ATOM 1008 C CA . PRO A 1 129 ? -33.938 -1.894 -4.012 1 55.22 129 PRO A CA 1
ATOM 1009 C C . PRO A 1 129 ? -32.656 -1.548 -3.285 1 55.22 129 PRO A C 1
ATOM 1011 O O . PRO A 1 129 ? -31.625 -2.176 -3.527 1 55.22 129 PRO A O 1
ATOM 1014 N N . ASN A 1 130 ? -32.625 -0.546 -2.434 1 56.81 130 ASN A N 1
ATOM 1015 C CA . ASN A 1 130 ? -31.484 0.037 -1.726 1 56.81 130 ASN A CA 1
ATOM 1016 C C . ASN A 1 130 ? -30.75 -1.008 -0.895 1 56.81 130 ASN A C 1
ATOM 1018 O O . ASN A 1 130 ? -29.516 -0.998 -0.828 1 56.81 130 ASN A O 1
ATOM 1022 N N . TYR A 1 131 ? -31.609 -1.878 -0.346 1 53.66 131 TYR A N 1
ATOM 1023 C CA . TYR A 1 131 ? -30.984 -2.852 0.544 1 53.66 131 TYR A CA 1
ATOM 1024 C C . TYR A 1 131 ? -30.109 -3.826 -0.237 1 53.66 131 TYR A C 1
ATOM 1026 O O . TYR A 1 131 ? -29.062 -4.254 0.248 1 53.66 131 TYR A O 1
ATOM 1034 N N . ILE A 1 132 ? -30.531 -4.125 -1.467 1 53.66 132 ILE A N 1
ATOM 1035 C CA . ILE A 1 132 ? -29.75 -5.016 -2.314 1 53.66 132 ILE A CA 1
ATOM 1036 C C . ILE A 1 132 ? -28.484 -4.293 -2.791 1 53.66 132 ILE A C 1
ATOM 1038 O O . ILE A 1 132 ? -27.406 -4.895 -2.871 1 53.66 132 ILE A O 1
ATOM 1042 N N . ARG A 1 133 ? -28.688 -3.014 -2.971 1 58.66 133 ARG A N 1
ATOM 1043 C CA . ARG A 1 133 ? -27.531 -2.213 -3.387 1 58.66 133 ARG A CA 1
ATOM 1044 C C . ARG A 1 133 ? -26.484 -2.146 -2.287 1 58.66 133 ARG A C 1
ATOM 1046 O O . ARG A 1 133 ? -25.281 -2.273 -2.555 1 58.66 133 ARG A O 1
ATOM 1053 N N . GLU A 1 134 ? -27.062 -2.076 -1.14 1 59.16 134 GLU A N 1
ATOM 1054 C CA . GLU A 1 134 ? -26.156 -1.972 -0.003 1 59.16 134 GLU A CA 1
ATOM 1055 C C . GLU A 1 134 ? -25.391 -3.273 0.209 1 59.16 134 GLU A C 1
ATOM 1057 O O . GLU A 1 134 ? -24.203 -3.252 0.521 1 59.16 134 GLU A O 1
ATOM 1062 N N . MET A 1 135 ? -26.125 -4.371 -0.026 1 57.44 135 MET A N 1
ATOM 1063 C CA . MET A 1 135 ? -25.484 -5.676 0.109 1 57.44 135 MET A CA 1
ATOM 1064 C C . MET A 1 135 ? -24.5 -5.918 -1.036 1 57.44 135 MET A C 1
ATOM 1066 O O . MET A 1 135 ? -23.469 -6.566 -0.851 1 57.44 135 MET A O 1
ATOM 1070 N N . GLY A 1 136 ? -24.906 -5.359 -2.07 1 58.53 136 GLY A N 1
ATOM 1071 C CA . GLY A 1 136 ? -24.078 -5.527 -3.25 1 58.53 136 GLY A CA 1
ATOM 1072 C C . GLY A 1 136 ? -22.719 -4.887 -3.111 1 58.53 136 GLY A C 1
ATOM 1073 O O . GLY A 1 136 ? -21.703 -5.441 -3.566 1 58.53 136 GLY A O 1
ATOM 1074 N N . TYR A 1 137 ? -22.781 -3.812 -2.275 1 63.72 137 TYR A N 1
ATOM 1075 C CA . TYR A 1 137 ? -21.516 -3.088 -2.096 1 63.72 137 TYR A CA 1
ATOM 1076 C C . TYR A 1 137 ? -20.562 -3.871 -1.208 1 63.72 137 TYR A C 1
ATOM 1078 O O . TYR A 1 137 ? -19.359 -3.619 -1.215 1 63.72 137 TYR A O 1
ATOM 1086 N N . LEU A 1 138 ? -21.219 -4.785 -0.594 1 67.38 138 LEU A N 1
ATOM 1087 C CA . LEU A 1 138 ? -20.391 -5.516 0.367 1 67.38 138 LEU A CA 1
ATOM 1088 C C . LEU A 1 138 ? -19.781 -6.754 -0.276 1 67.38 138 LEU A C 1
ATOM 1090 O O . LEU A 1 138 ? -19.047 -7.504 0.383 1 67.38 138 LEU A O 1
ATOM 1094 N N . THR A 1 139 ? -20.094 -6.812 -1.592 1 66.94 139 THR A N 1
ATOM 1095 C CA . THR A 1 139 ? -19.594 -7.992 -2.287 1 66.94 139 THR A CA 1
ATOM 1096 C C . THR A 1 139 ? -18.484 -7.617 -3.248 1 66.94 139 THR A C 1
ATOM 1098 O O . THR A 1 139 ? -18.375 -6.469 -3.684 1 66.94 139 THR A O 1
ATOM 1101 N N . TYR A 1 140 ? -17.562 -8.578 -3.404 1 80.38 140 TYR A N 1
ATOM 1102 C CA . TYR A 1 140 ? -16.5 -8.375 -4.395 1 80.38 140 TYR A CA 1
ATOM 1103 C C . TYR A 1 140 ? -16.734 -9.234 -5.629 1 80.38 140 TYR A C 1
ATOM 1105 O O . TYR A 1 140 ? -17.125 -10.398 -5.512 1 80.38 140 TYR A O 1
ATOM 1113 N N . ASP A 1 141 ? -16.594 -8.602 -6.715 1 89.81 141 ASP A N 1
ATOM 1114 C CA . ASP A 1 141 ? -16.703 -9.289 -7.996 1 89.81 141 ASP A CA 1
ATOM 1115 C C . ASP A 1 141 ? -15.398 -10.008 -8.344 1 89.81 141 ASP A C 1
ATOM 1117 O O . ASP A 1 141 ? -14.352 -9.734 -7.758 1 89.81 141 ASP A O 1
ATOM 1121 N N . PRO A 1 142 ? -15.508 -10.945 -9.25 1 92.69 142 PRO A N 1
ATOM 1122 C CA . PRO A 1 142 ? -14.312 -11.664 -9.695 1 92.69 142 PRO A CA 1
ATOM 1123 C C . PRO A 1 142 ? -13.211 -10.734 -10.18 1 92.69 142 PRO A C 1
ATOM 1125 O O . PRO A 1 142 ? -12.031 -10.984 -9.938 1 92.69 142 PRO A O 1
ATOM 1128 N N . LEU A 1 143 ? -13.578 -9.633 -10.789 1 95.19 143 LEU A N 1
ATOM 1129 C CA . LEU A 1 143 ? -12.586 -8.688 -11.273 1 95.19 143 LEU A CA 1
ATOM 1130 C C . LEU A 1 143 ? -11.742 -8.141 -10.125 1 95.19 143 LEU A C 1
ATOM 1132 O O . LEU A 1 143 ? -10.516 -8.078 -10.227 1 95.19 143 LEU A O 1
ATOM 1136 N N . ASN A 1 144 ? -12.406 -7.719 -9.07 1 92.75 144 ASN A N 1
ATOM 1137 C CA . ASN A 1 144 ? -11.719 -7.172 -7.91 1 92.75 144 ASN A CA 1
ATOM 1138 C C . ASN A 1 144 ? -10.719 -8.164 -7.328 1 92.75 144 ASN A C 1
ATOM 1140 O O . ASN A 1 144 ? -9.594 -7.793 -6.973 1 92.75 144 ASN A O 1
ATOM 1144 N N . MET A 1 145 ? -11.125 -9.445 -7.289 1 91.81 145 MET A N 1
ATOM 1145 C CA . MET A 1 145 ? -10.273 -10.477 -6.715 1 91.81 145 MET A CA 1
ATOM 1146 C C . MET A 1 145 ? -9.086 -10.773 -7.625 1 91.81 145 MET A C 1
ATOM 1148 O O . MET A 1 145 ? -7.973 -11 -7.145 1 91.81 145 MET A O 1
ATOM 1152 N N . ALA A 1 146 ? -9.312 -10.812 -8.891 1 95.25 146 ALA A N 1
ATOM 1153 C CA . ALA A 1 146 ? -8.234 -11.039 -9.844 1 95.25 146 ALA A CA 1
ATOM 1154 C C . ALA A 1 146 ? -7.191 -9.922 -9.766 1 95.25 146 ALA A C 1
ATOM 1156 O O . ALA A 1 146 ? -5.988 -10.188 -9.852 1 95.25 146 ALA A O 1
ATOM 1157 N N . ILE A 1 147 ? -7.648 -8.68 -9.578 1 95.12 147 ILE A N 1
ATOM 1158 C CA . ILE A 1 147 ? -6.762 -7.52 -9.484 1 95.12 147 ILE A CA 1
ATOM 1159 C C . ILE A 1 147 ? -5.973 -7.574 -8.18 1 95.12 147 ILE A C 1
ATOM 1161 O O . ILE A 1 147 ? -4.754 -7.375 -8.18 1 95.12 147 ILE A O 1
ATOM 1165 N N . GLU A 1 148 ? -6.691 -7.867 -7.121 1 91.12 148 GLU A N 1
ATOM 1166 C CA . GLU A 1 148 ? -6.059 -7.922 -5.805 1 91.12 148 GLU A CA 1
ATOM 1167 C C . GLU A 1 148 ? -4.906 -8.922 -5.789 1 91.12 148 GLU A C 1
ATOM 1169 O O . GLU A 1 148 ? -3.879 -8.688 -5.152 1 91.12 148 GLU A O 1
ATOM 1174 N N . ASN A 1 149 ? -5.074 -10.008 -6.547 1 90.06 149 ASN A N 1
ATOM 1175 C CA . ASN A 1 149 ? -4.074 -11.07 -6.543 1 90.06 149 ASN A CA 1
ATOM 1176 C C . ASN A 1 149 ? -3.143 -10.969 -7.746 1 90.06 149 ASN A C 1
ATOM 1178 O O . ASN A 1 149 ? -2.332 -11.867 -7.988 1 90.06 149 ASN A O 1
ATOM 1182 N N . ASN A 1 150 ? -3.254 -9.969 -8.555 1 92.38 150 ASN A N 1
ATOM 1183 C CA . ASN A 1 150 ? -2.373 -9.625 -9.664 1 92.38 150 ASN A CA 1
ATOM 1184 C C . ASN A 1 150 ? -2.381 -10.695 -10.742 1 92.38 150 ASN A C 1
ATOM 1186 O O . ASN A 1 150 ? -1.329 -11.062 -11.273 1 92.38 150 ASN A O 1
ATOM 1190 N N . HIS A 1 151 ? -3.553 -11.258 -11.023 1 94.25 151 HIS A N 1
ATOM 1191 C CA . HIS A 1 151 ? -3.719 -12.195 -12.133 1 94.25 151 HIS A CA 1
ATOM 1192 C C . HIS A 1 151 ? -4.074 -11.461 -13.422 1 94.25 151 HIS A C 1
ATOM 1194 O O . HIS A 1 151 ? -5.246 -11.367 -13.781 1 94.25 151 HIS A O 1
ATOM 1200 N N . VAL A 1 152 ? -3.105 -11.078 -14.156 1 96.56 152 VAL A N 1
ATOM 1201 C CA . VAL A 1 152 ? -3.234 -10.156 -15.281 1 96.56 152 VAL A CA 1
ATOM 1202 C C . VAL A 1 152 ? -4.094 -10.789 -16.375 1 96.56 152 VAL A C 1
ATOM 1204 O O . VAL A 1 152 ? -4.992 -10.141 -16.922 1 96.56 152 VAL A O 1
ATOM 1207 N N . GLN A 1 153 ? -3.867 -12.055 -16.625 1 96.88 153 GLN A N 1
ATOM 1208 C CA . GLN A 1 153 ? -4.605 -12.734 -17.688 1 96.88 153 GLN A CA 1
ATOM 1209 C C . GLN A 1 153 ? -6.086 -12.852 -17.344 1 96.88 153 GLN A C 1
ATOM 1211 O O . GLN A 1 153 ? -6.949 -12.68 -18.203 1 96.88 153 GLN A O 1
ATOM 1216 N N . CYS A 1 154 ? -6.312 -13.117 -16.094 1 97.88 154 CYS A N 1
ATOM 1217 C CA . CYS A 1 154 ? -7.695 -13.211 -15.648 1 97.88 154 CYS A CA 1
ATOM 1218 C C . CYS A 1 154 ? -8.391 -11.859 -15.719 1 97.88 154 CYS A C 1
ATOM 1220 O O . CYS A 1 154 ? -9.562 -11.781 -16.094 1 97.88 154 CYS A O 1
ATOM 1222 N N . VAL A 1 155 ? -7.672 -10.789 -15.359 1 98.31 155 VAL A N 1
ATOM 1223 C CA . VAL A 1 155 ? -8.211 -9.438 -15.406 1 98.31 155 VAL A CA 1
ATOM 1224 C C . VAL A 1 155 ? -8.594 -9.078 -16.844 1 98.31 155 VAL A C 1
ATOM 1226 O O . VAL A 1 155 ? -9.695 -8.578 -17.078 1 98.31 155 VAL A O 1
ATOM 1229 N N . ARG A 1 156 ? -7.742 -9.375 -17.734 1 98.38 156 ARG A N 1
ATOM 1230 C CA . ARG A 1 156 ? -7.996 -9.094 -19.156 1 98.38 156 ARG A CA 1
ATOM 1231 C C . ARG A 1 156 ? -9.227 -9.852 -19.641 1 98.38 156 ARG A C 1
ATOM 1233 O O . ARG A 1 156 ? -10.094 -9.266 -20.297 1 98.38 156 ARG A O 1
ATOM 1240 N N . LEU A 1 157 ? -9.289 -11.117 -19.344 1 98.44 157 LEU A N 1
ATOM 1241 C CA . LEU A 1 157 ? -10.398 -11.961 -19.766 1 98.44 157 LEU A CA 1
ATOM 1242 C C . LEU A 1 157 ? -11.727 -11.422 -19.25 1 98.44 157 LEU A C 1
ATOM 1244 O O . LEU A 1 157 ? -12.711 -11.344 -20 1 98.44 157 LEU A O 1
ATOM 1248 N N . LEU A 1 158 ? -11.75 -11.07 -17.969 1 98.19 158 LEU A N 1
ATOM 1249 C CA . LEU A 1 158 ? -12.969 -10.57 -17.359 1 98.19 158 LEU A CA 1
ATOM 1250 C C . LEU A 1 158 ? -13.398 -9.25 -18 1 98.19 158 LEU A C 1
ATOM 1252 O O . LEU A 1 158 ? -14.578 -9.062 -18.312 1 98.19 158 LEU A O 1
ATOM 1256 N N . LEU A 1 159 ? -12.492 -8.336 -18.203 1 97.94 159 LEU A N 1
ATOM 1257 C CA . LEU A 1 159 ? -12.797 -7.031 -18.781 1 97.94 159 LEU A CA 1
ATOM 1258 C C . LEU A 1 159 ? -13.281 -7.18 -20.219 1 97.94 159 LEU A C 1
ATOM 1260 O O . LEU A 1 159 ? -14.211 -6.48 -20.641 1 97.94 159 LEU A O 1
ATOM 1264 N N . GLU A 1 160 ? -12.703 -8.086 -20.922 1 97.75 160 GLU A N 1
ATOM 1265 C CA . GLU A 1 160 ? -13.094 -8.32 -22.312 1 97.75 160 GLU A CA 1
ATOM 1266 C C . GLU A 1 160 ? -14.477 -8.961 -22.391 1 97.75 160 GLU A 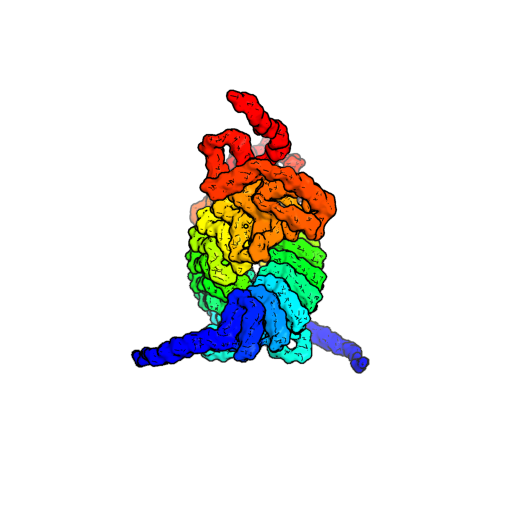C 1
ATOM 1268 O O . GLU A 1 160 ? -15.133 -8.891 -23.438 1 97.75 160 GLU A O 1
ATOM 1273 N N . ASN A 1 161 ? -14.906 -9.562 -21.328 1 97.25 161 ASN A N 1
ATOM 1274 C CA . ASN A 1 161 ? -16.203 -10.234 -21.328 1 97.25 161 ASN A CA 1
ATOM 1275 C C . ASN A 1 161 ? -17.234 -9.453 -20.531 1 97.25 161 ASN A C 1
ATOM 1277 O O . ASN A 1 161 ? -18.203 -10.031 -20.016 1 97.25 161 ASN A O 1
ATOM 1281 N N . GLY A 1 162 ? -16.984 -8.18 -20.25 1 94.38 162 GLY A N 1
ATOM 1282 C CA . GLY A 1 162 ? -18.047 -7.309 -19.797 1 94.38 162 GLY A CA 1
ATOM 1283 C C . GLY A 1 162 ? -17.938 -6.945 -18.328 1 94.38 162 GLY A C 1
ATOM 1284 O O . GLY A 1 162 ? -18.844 -6.348 -17.75 1 94.38 162 GLY A O 1
ATOM 1285 N N . ALA A 1 163 ? -16.875 -7.285 -17.672 1 94.94 163 ALA A N 1
ATOM 1286 C CA . ALA A 1 163 ? -16.703 -6.824 -16.297 1 94.94 163 ALA A CA 1
ATOM 1287 C C . ALA A 1 163 ? -16.703 -5.301 -16.219 1 94.94 163 ALA A C 1
ATOM 1289 O O . ALA A 1 163 ? -16.141 -4.633 -17.094 1 94.94 163 ALA A O 1
ATOM 1290 N N . LEU A 1 164 ? -17.297 -4.699 -15.234 1 92.31 164 LEU A N 1
ATOM 1291 C CA . LEU A 1 164 ? -17.406 -3.252 -15.094 1 92.31 164 LEU A CA 1
ATOM 1292 C C . LEU A 1 164 ? -16.125 -2.662 -14.492 1 92.31 164 LEU A C 1
ATOM 1294 O O . LEU A 1 164 ? -15.75 -3.008 -13.367 1 92.31 164 LEU A O 1
ATOM 1298 N N . SER A 1 165 ? -15.547 -1.815 -15.211 1 94.06 165 SER A N 1
ATOM 1299 C CA . SER A 1 165 ? -14.305 -1.189 -14.766 1 94.06 165 SER A CA 1
ATOM 1300 C C . SER A 1 165 ? -14.586 -0.1 -13.734 1 94.06 165 SER A C 1
ATOM 1302 O O . SER A 1 165 ? -13.711 0.244 -12.938 1 94.06 165 SER A O 1
ATOM 1304 N N . ASN A 1 166 ? -15.773 0.495 -13.656 1 92.62 166 ASN A N 1
ATOM 1305 C CA . ASN A 1 166 ? -16.125 1.57 -12.734 1 92.62 166 ASN A CA 1
ATOM 1306 C C . ASN A 1 166 ? -17.125 1.107 -11.688 1 92.62 166 ASN A C 1
ATOM 1308 O O . ASN A 1 166 ? -18 1.874 -11.281 1 92.62 166 ASN A O 1
ATOM 1312 N N . LYS A 1 167 ? -16.969 -0.149 -11.336 1 88.62 167 LYS A N 1
ATOM 1313 C CA . LYS A 1 167 ? -17.875 -0.67 -10.305 1 88.62 167 LYS A CA 1
ATOM 1314 C C . LYS A 1 167 ? -17.562 -0.045 -8.945 1 88.62 167 LYS A C 1
ATOM 1316 O O . LYS A 1 167 ? -16.406 0.123 -8.578 1 88.62 167 LYS A O 1
ATOM 1321 N N . LYS A 1 168 ? -18.672 0.324 -8.195 1 85.81 168 LY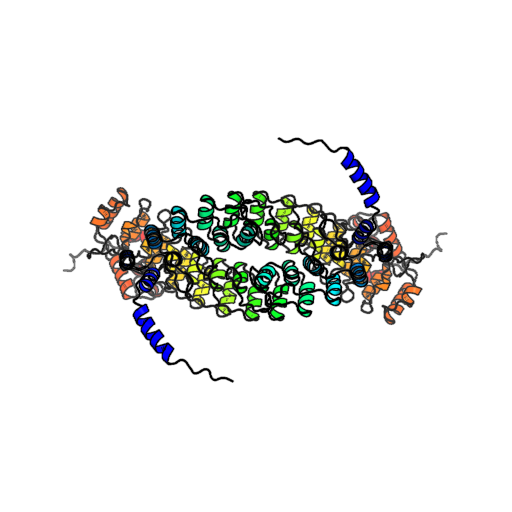S A N 1
ATOM 1322 C CA . LYS A 1 168 ? -18.531 0.915 -6.863 1 85.81 168 LYS A CA 1
ATOM 1323 C C . LYS A 1 168 ? -18.719 -0.135 -5.773 1 85.81 168 LYS A C 1
ATOM 1325 O O . LYS A 1 168 ? -19.688 -0.902 -5.805 1 85.81 168 LYS A O 1
ATOM 1330 N N . TYR A 1 169 ? -17.719 -0.251 -4.871 1 84.06 169 TYR A N 1
ATOM 1331 C CA . TYR A 1 169 ? -17.781 -1.101 -3.688 1 84.06 169 TYR A CA 1
ATOM 1332 C C . TYR A 1 169 ? -17.875 -0.261 -2.418 1 84.06 169 TYR A C 1
ATOM 1334 O O . TYR A 1 169 ? -17.984 0.966 -2.484 1 84.06 169 TYR A O 1
ATOM 1342 N N . TYR A 1 170 ? -17.891 -0.881 -1.322 1 78.94 170 TYR A N 1
ATOM 1343 C CA . TYR A 1 170 ? -18 -0.221 -0.026 1 78.94 170 TYR A CA 1
ATOM 1344 C C . TYR A 1 170 ? -16.844 0.752 0.179 1 78.94 170 TYR A C 1
ATOM 1346 O O . TYR A 1 170 ? -17.031 1.858 0.689 1 78.94 170 TYR A O 1
ATOM 1354 N N . MET A 1 171 ? -15.641 0.301 -0.234 1 82.12 171 MET A N 1
ATOM 1355 C CA . MET A 1 171 ? -14.461 1.108 0.049 1 82.12 171 MET A CA 1
ATOM 1356 C C . MET A 1 171 ? -14.172 2.07 -1.098 1 82.12 171 MET A C 1
ATOM 1358 O O . MET A 1 171 ? -13.172 2.797 -1.068 1 82.12 171 MET A O 1
ATOM 1362 N N . GLY A 1 172 ? -15.008 1.998 -2.117 1 85.38 172 GLY A N 1
ATOM 1363 C CA . GLY A 1 172 ? -14.789 2.867 -3.264 1 85.38 172 GLY A CA 1
ATOM 1364 C C . GLY A 1 172 ? -14.992 2.164 -4.594 1 85.38 172 GLY A C 1
ATOM 1365 O O . GLY A 1 172 ? -15.633 1.114 -4.652 1 85.38 172 GLY A O 1
ATOM 1366 N N . TYR A 1 173 ? -14.477 2.82 -5.555 1 90.94 173 TYR A N 1
ATOM 1367 C CA . TYR A 1 173 ? -14.609 2.258 -6.895 1 90.94 173 TYR A CA 1
ATOM 1368 C C . TYR A 1 173 ? -13.5 1.251 -7.176 1 90.94 173 TYR A C 1
ATOM 1370 O O . TYR A 1 173 ? -12.508 1.193 -6.449 1 90.94 173 TYR A O 1
ATOM 1378 N N . GLU A 1 174 ? -13.68 0.468 -8.164 1 92.44 174 GLU A N 1
ATOM 1379 C CA . GLU A 1 174 ? -12.734 -0.577 -8.547 1 92.44 174 GLU A CA 1
ATOM 1380 C C . GLU A 1 174 ? -11.312 -0.033 -8.609 1 92.44 174 GLU A C 1
ATOM 1382 O O . GLU A 1 174 ? -10.383 -0.635 -8.062 1 92.44 174 GLU A O 1
ATOM 1387 N N . ILE A 1 175 ? -11.125 1.142 -9.156 1 96.12 175 ILE A N 1
ATOM 1388 C CA . ILE A 1 175 ? -9.797 1.698 -9.391 1 96.12 175 ILE A CA 1
ATOM 1389 C C . ILE A 1 175 ? -9.164 2.094 -8.055 1 96.12 175 ILE A C 1
ATOM 1391 O O . ILE A 1 175 ? -7.938 2.076 -7.914 1 96.12 175 ILE A O 1
ATOM 1395 N N . ASN A 1 176 ? -9.961 2.432 -7.078 1 93.38 176 ASN A N 1
ATOM 1396 C CA . ASN A 1 176 ? -9.445 2.805 -5.762 1 93.38 176 ASN A CA 1
ATOM 1397 C C . ASN A 1 176 ? -8.922 1.592 -5.004 1 93.38 176 ASN A C 1
ATOM 1399 O O . ASN A 1 176 ? -8.086 1.73 -4.109 1 93.38 176 ASN A O 1
ATOM 1403 N N . LEU A 1 177 ? -9.422 0.478 -5.355 1 91.75 177 LEU A N 1
ATOM 1404 C CA . LEU A 1 177 ? -9.109 -0.735 -4.609 1 91.75 177 LEU A CA 1
ATOM 1405 C C . LEU A 1 177 ? -7.898 -1.442 -5.203 1 91.75 177 LEU A C 1
ATOM 1407 O O . LEU A 1 177 ? -7.332 -2.342 -4.582 1 91.75 177 LEU A O 1
ATOM 1411 N N . VAL A 1 178 ? -7.406 -1.029 -6.34 1 94.94 178 VAL A N 1
ATOM 1412 C CA . VAL A 1 178 ? -6.266 -1.657 -6.996 1 94.94 178 VAL A CA 1
ATOM 1413 C C . VAL A 1 178 ? -4.996 -1.41 -6.184 1 94.94 178 VAL A C 1
ATOM 1415 O O . VAL A 1 178 ? -4.672 -0.265 -5.859 1 94.94 178 VAL A O 1
ATOM 1418 N N . PRO A 1 179 ? -4.352 -2.494 -5.766 1 92.44 179 PRO A N 1
ATOM 1419 C CA . PRO A 1 179 ? -3.01 -2.248 -5.23 1 92.44 179 PRO A CA 1
ATOM 1420 C C . PRO A 1 179 ? -2.105 -1.519 -6.223 1 92.44 179 PRO A C 1
ATOM 1422 O O . PRO A 1 179 ? -1.952 -1.96 -7.363 1 92.44 179 PRO A O 1
ATOM 1425 N N . ILE A 1 180 ? -1.515 -0.477 -5.812 1 93.25 180 ILE A N 1
ATOM 1426 C CA . ILE A 1 180 ? -0.82 0.454 -6.695 1 93.25 180 ILE A CA 1
ATOM 1427 C C . ILE A 1 180 ? 0.396 -0.232 -7.316 1 93.25 180 ILE A C 1
ATOM 1429 O O . ILE A 1 180 ? 0.845 0.148 -8.398 1 93.25 180 ILE A O 1
ATOM 1433 N N . ASN A 1 181 ? 0.86 -1.262 -6.684 1 91.44 181 ASN A N 1
ATOM 1434 C CA . ASN A 1 181 ? 2.018 -1.969 -7.219 1 91.44 181 ASN A CA 1
ATOM 1435 C C . ASN A 1 181 ? 1.622 -2.926 -8.344 1 91.44 181 ASN A C 1
ATOM 1437 O O . ASN A 1 181 ? 2.484 -3.477 -9.023 1 91.44 181 ASN A O 1
ATOM 1441 N N . HIS A 1 182 ? 0.342 -3.123 -8.594 1 95.44 182 HIS A N 1
ATOM 1442 C CA . HIS A 1 182 ? -0.147 -3.918 -9.711 1 95.44 182 HIS A CA 1
ATOM 1443 C C . HIS A 1 182 ? -0.386 -3.047 -10.938 1 95.44 182 HIS A C 1
ATOM 1445 O O . HIS A 1 182 ? -1.521 -2.922 -11.406 1 95.44 182 HIS A O 1
ATOM 1451 N N . VAL A 1 183 ? 0.661 -2.605 -11.492 1 96.56 183 VAL A N 1
ATOM 1452 C CA . VAL A 1 183 ? 0.644 -1.562 -12.516 1 96.56 183 VAL A CA 1
ATOM 1453 C C . VAL A 1 183 ? -0.035 -2.086 -13.781 1 96.56 183 VAL A C 1
ATOM 1455 O O . VAL A 1 183 ? -0.804 -1.366 -14.422 1 96.56 183 VAL A O 1
ATOM 1458 N N . THR A 1 184 ? 0.208 -3.367 -14.133 1 97.38 184 THR A N 1
ATOM 1459 C CA . THR A 1 184 ? -0.38 -3.936 -15.336 1 97.38 184 THR A CA 1
ATOM 1460 C C . THR A 1 184 ? -1.896 -4.043 -15.203 1 97.38 184 THR A C 1
ATOM 1462 O O . THR A 1 184 ? -2.629 -3.77 -16.156 1 97.38 184 THR A O 1
ATOM 1465 N N . CYS A 1 185 ? -2.326 -4.422 -14.023 1 98 185 CYS A N 1
ATOM 1466 C CA . CYS A 1 185 ? -3.762 -4.488 -13.773 1 98 185 CYS A CA 1
ATOM 1467 C C . CYS A 1 185 ? -4.391 -3.104 -13.828 1 98 185 CYS A C 1
ATOM 1469 O O . CYS A 1 185 ? -5.488 -2.938 -14.367 1 98 185 CYS A O 1
ATOM 1471 N N . LEU A 1 186 ? -3.676 -2.121 -13.258 1 98.12 186 LEU A N 1
ATOM 1472 C CA . LEU A 1 186 ? -4.141 -0.738 -13.297 1 98.12 186 LEU A CA 1
ATOM 1473 C C . LEU A 1 186 ? -4.258 -0.241 -14.734 1 98.12 186 LEU A C 1
ATOM 1475 O O . LEU A 1 186 ? -5.242 0.408 -15.094 1 98.12 186 LEU A O 1
ATOM 1479 N N . GLU A 1 187 ? -3.309 -0.552 -15.516 1 98.31 187 GLU A N 1
ATOM 1480 C CA . GLU A 1 187 ? -3.307 -0.149 -16.922 1 98.31 187 GLU A CA 1
ATOM 1481 C C . GLU A 1 187 ? -4.48 -0.766 -17.672 1 98.31 187 GLU A C 1
ATOM 1483 O O . GLU A 1 187 ? -5.145 -0.089 -18.469 1 98.31 187 GLU A O 1
ATOM 1488 N N . LEU A 1 188 ? -4.703 -2.039 -17.453 1 98.38 188 LEU A N 1
ATOM 1489 C CA . LEU A 1 188 ? -5.816 -2.727 -18.094 1 98.38 188 LEU A CA 1
ATOM 1490 C C . LEU A 1 188 ? -7.145 -2.078 -17.734 1 98.38 188 LEU A C 1
ATOM 1492 O O . LEU A 1 188 ? -8 -1.874 -18.594 1 98.38 188 LEU A O 1
ATOM 1496 N N . LEU A 1 189 ? -7.289 -1.78 -16.469 1 98.06 189 LEU A N 1
ATOM 1497 C CA . LEU A 1 189 ? -8.516 -1.138 -16.016 1 98.06 189 LEU A CA 1
ATOM 1498 C C . LEU A 1 189 ? -8.719 0.201 -16.719 1 98.06 189 LEU A C 1
ATOM 1500 O O . LEU A 1 189 ? -9.836 0.513 -17.156 1 98.06 189 LEU A O 1
ATOM 1504 N N . LEU A 1 190 ? -7.664 0.985 -16.781 1 98.25 190 LEU A N 1
ATOM 1505 C CA . LEU A 1 190 ? -7.727 2.307 -17.406 1 98.25 190 LEU A CA 1
ATOM 1506 C C . LEU A 1 190 ? -8.016 2.197 -18.891 1 98.25 190 LEU A C 1
ATOM 1508 O O . LEU A 1 190 ? -8.812 2.969 -19.438 1 98.25 190 LEU A O 1
ATOM 1512 N N . LYS A 1 191 ? -7.434 1.239 -19.562 1 97.94 191 LYS A N 1
ATOM 1513 C CA . LYS A 1 191 ? -7.648 1.021 -20.984 1 97.94 191 LYS A CA 1
ATOM 1514 C C . LYS A 1 191 ? -9.102 0.63 -21.266 1 97.94 191 LYS A C 1
ATOM 1516 O O . LYS A 1 191 ? -9.617 0.89 -22.359 1 97.94 191 LYS A O 1
ATOM 1521 N N . HIS A 1 192 ? -9.703 0.077 -20.281 1 97.81 192 HIS A N 1
ATOM 1522 C CA . HIS A 1 192 ? -11.086 -0.358 -20.469 1 97.81 192 HIS A CA 1
ATOM 1523 C C . HIS A 1 192 ? -12.062 0.654 -19.891 1 97.81 192 HIS A C 1
ATOM 1525 O O . HIS A 1 192 ? -13.188 0.299 -19.531 1 97.81 192 HIS A O 1
ATOM 1531 N N . GLY A 1 193 ? -11.617 1.867 -19.578 1 96.56 193 GLY A N 1
ATOM 1532 C CA . GLY A 1 193 ? -12.531 2.977 -19.359 1 96.56 193 GLY A CA 1
ATOM 1533 C C . GLY A 1 193 ? -12.648 3.355 -17.891 1 96.56 193 GLY A C 1
ATOM 1534 O O . GLY A 1 193 ? -13.531 4.129 -17.516 1 96.56 193 GLY A O 1
ATOM 1535 N N . ALA A 1 194 ? -11.836 2.84 -17.047 1 97.62 194 ALA A N 1
ATOM 1536 C CA . ALA A 1 194 ? -11.891 3.244 -15.641 1 97.62 194 ALA A CA 1
ATOM 1537 C C . ALA A 1 194 ? -11.578 4.73 -15.484 1 97.62 194 ALA A C 1
ATOM 1539 O O . ALA A 1 194 ? -10.68 5.254 -16.156 1 97.62 194 ALA A O 1
ATOM 1540 N N . ASN A 1 195 ? -12.344 5.477 -14.648 1 97.56 195 ASN A N 1
ATOM 1541 C CA . ASN A 1 195 ? -12.125 6.891 -14.359 1 97.56 195 ASN A CA 1
ATOM 1542 C C . ASN A 1 195 ? -11.078 7.086 -13.266 1 97.56 195 ASN A C 1
ATOM 1544 O O . ASN A 1 195 ? -11.305 6.723 -12.109 1 97.56 195 ASN A O 1
ATOM 1548 N N . PRO A 1 196 ? -9.938 7.664 -13.625 1 97.75 196 PRO A N 1
ATOM 1549 C CA . PRO A 1 196 ? -8.852 7.809 -12.648 1 97.75 196 PRO A CA 1
ATOM 1550 C C . PRO A 1 196 ? -9.133 8.898 -11.617 1 97.75 196 PRO A C 1
ATOM 1552 O O . PRO A 1 196 ? -8.352 9.078 -10.68 1 97.75 196 PRO A O 1
ATOM 1555 N N . ASN A 1 197 ? -10.25 9.633 -11.664 1 97.06 197 ASN A N 1
ATOM 1556 C CA . ASN A 1 197 ? -10.516 10.773 -10.789 1 97.06 197 ASN A CA 1
ATOM 1557 C C . ASN A 1 197 ? -11.609 10.453 -9.773 1 97.06 197 ASN A C 1
ATOM 1559 O O . ASN A 1 197 ? -12.195 11.367 -9.18 1 97.06 197 ASN A O 1
ATOM 1563 N N . LEU A 1 198 ? -11.891 9.18 -9.609 1 94.19 198 LEU A N 1
ATOM 1564 C CA . LEU A 1 198 ? -12.891 8.789 -8.625 1 94.19 198 LEU A CA 1
ATOM 1565 C C . LEU A 1 198 ? -12.281 8.695 -7.23 1 94.19 198 LEU A C 1
ATOM 1567 O O . LEU A 1 198 ? -11.078 8.469 -7.086 1 94.19 198 LEU A O 1
ATOM 1571 N N . PHE A 1 199 ? -13.117 8.906 -6.191 1 90.88 199 PHE A N 1
ATOM 1572 C CA . PHE A 1 199 ? -12.641 8.953 -4.816 1 90.88 199 PHE A CA 1
ATOM 1573 C C . PHE A 1 199 ? -12.914 7.645 -4.094 1 90.88 199 PHE A C 1
ATOM 1575 O O . PHE A 1 199 ? -13.945 7 -4.336 1 90.88 199 PHE A O 1
ATOM 1582 N N . SER A 1 200 ? -11.961 7.266 -3.256 1 88.88 200 SER A N 1
ATOM 1583 C CA . SER A 1 200 ? -12.227 6.18 -2.316 1 88.88 200 SER A CA 1
ATOM 1584 C C . SER A 1 200 ? -13.172 6.629 -1.205 1 88.88 200 SER A C 1
ATOM 1586 O O . SER A 1 200 ? -13.547 7.797 -1.141 1 88.88 200 SER A O 1
ATOM 1588 N N . ARG A 1 201 ? -13.508 5.684 -0.427 1 80.62 201 ARG A N 1
ATOM 1589 C CA . ARG A 1 201 ? -14.375 5.98 0.708 1 80.62 201 ARG A CA 1
ATOM 1590 C C . ARG A 1 201 ? -13.711 6.973 1.658 1 80.62 201 ARG A C 1
ATOM 1592 O O . ARG A 1 201 ? -14.383 7.797 2.275 1 80.62 201 ARG A O 1
ATOM 1599 N N . TYR A 1 202 ? -12.336 6.918 1.729 1 79.88 202 TYR A N 1
ATOM 1600 C CA . TYR A 1 202 ? -11.586 7.824 2.594 1 79.88 202 TYR A CA 1
ATOM 1601 C C . TYR A 1 202 ? -11.352 9.164 1.903 1 79.88 202 TYR A C 1
ATOM 1603 O O . TYR A 1 202 ? -10.828 10.102 2.514 1 79.88 202 TYR A O 1
ATOM 1611 N N . GLY A 1 203 ? -11.719 9.266 0.66 1 86.06 203 GLY A N 1
ATOM 1612 C CA . GLY A 1 203 ? -11.602 10.523 -0.048 1 86.06 203 GLY A CA 1
ATOM 1613 C C . GLY A 1 203 ? -10.305 10.656 -0.826 1 86.06 203 GLY A C 1
ATOM 1614 O O . GLY A 1 203 ? -9.945 11.742 -1.277 1 86.06 203 GLY A O 1
ATOM 1615 N N . MET A 1 204 ? -9.656 9.578 -1.052 1 90.44 204 MET A N 1
ATOM 1616 C CA . MET A 1 204 ? -8.391 9.609 -1.772 1 90.44 204 MET A CA 1
ATOM 1617 C C . MET A 1 204 ? -8.586 9.266 -3.244 1 90.44 204 MET A C 1
ATOM 1619 O O . MET A 1 204 ? -9.375 8.375 -3.574 1 90.44 204 MET A O 1
ATOM 1623 N N . THR A 1 205 ? -7.883 9.945 -4.055 1 94.06 205 THR A N 1
ATOM 1624 C CA . THR A 1 205 ? -7.84 9.586 -5.465 1 94.06 205 THR A CA 1
ATOM 1625 C C . THR A 1 205 ? -6.738 8.555 -5.727 1 94.06 205 THR A C 1
ATOM 1627 O O . THR A 1 205 ? -5.816 8.414 -4.922 1 94.06 205 THR A O 1
ATOM 1630 N N . PRO A 1 206 ? -6.883 7.824 -6.863 1 96.38 206 PRO A N 1
ATOM 1631 C CA . PRO A 1 206 ? -5.812 6.883 -7.199 1 96.38 206 PRO A CA 1
ATOM 1632 C C . PRO A 1 206 ? -4.449 7.562 -7.324 1 96.38 206 PRO A C 1
ATOM 1634 O O . PRO A 1 206 ? -3.432 6.977 -6.949 1 96.38 206 PRO A O 1
ATOM 1637 N N . LEU A 1 207 ? -4.441 8.797 -7.773 1 97.56 207 LEU A N 1
ATOM 1638 C CA . LEU A 1 207 ? -3.186 9.523 -7.914 1 97.56 207 LEU A CA 1
ATOM 1639 C C . LEU A 1 207 ? -2.57 9.812 -6.547 1 97.56 207 LEU A C 1
ATOM 1641 O O . LEU A 1 207 ? -1.362 9.648 -6.359 1 97.56 207 LEU A O 1
ATOM 1645 N N . VAL A 1 208 ? -3.396 10.234 -5.625 1 95.56 208 VAL A N 1
ATOM 1646 C CA . VAL A 1 208 ? -2.904 10.516 -4.281 1 95.56 208 VAL A CA 1
ATOM 1647 C C . VAL A 1 208 ? -2.371 9.234 -3.646 1 95.56 208 VAL A C 1
ATOM 1649 O O . VAL A 1 208 ? -1.338 9.25 -2.973 1 95.56 208 VAL A O 1
ATOM 1652 N N . LYS A 1 209 ? -3.066 8.164 -3.83 1 93.81 209 LYS A N 1
ATOM 1653 C CA . LYS A 1 209 ? -2.611 6.875 -3.32 1 93.81 209 LYS A CA 1
ATOM 1654 C C . LYS A 1 209 ? -1.25 6.504 -3.902 1 93.81 209 LYS A C 1
ATOM 1656 O O . LYS A 1 209 ? -0.371 6.027 -3.182 1 93.81 209 LYS A O 1
ATOM 1661 N N . ALA A 1 210 ? -1.097 6.66 -5.191 1 96.94 210 ALA A N 1
ATOM 1662 C CA . ALA A 1 210 ? 0.169 6.371 -5.863 1 96.94 210 ALA A CA 1
ATOM 1663 C C . ALA A 1 210 ? 1.292 7.25 -5.316 1 96.94 210 ALA A C 1
ATOM 1665 O O . ALA A 1 210 ? 2.432 6.797 -5.18 1 96.94 210 ALA A O 1
ATOM 1666 N N . CYS A 1 211 ? 0.967 8.484 -4.977 1 96.19 211 CYS A N 1
ATOM 1667 C CA . CYS A 1 211 ? 1.944 9.398 -4.398 1 96.19 211 CYS A CA 1
ATOM 1668 C C . CYS A 1 211 ? 2.338 8.961 -2.992 1 96.19 211 CYS A C 1
ATOM 1670 O O . CYS A 1 211 ? 3.52 8.977 -2.643 1 96.19 211 CYS A O 1
ATOM 1672 N N . LYS A 1 212 ? 1.335 8.625 -2.264 1 92.19 212 LYS A N 1
ATOM 1673 C CA . LYS A 1 212 ? 1.552 8.188 -0.889 1 92.19 212 LYS A CA 1
ATOM 1674 C C . LYS A 1 212 ? 2.492 6.984 -0.84 1 92.19 212 LYS A C 1
ATOM 1676 O O . LYS A 1 212 ? 3.342 6.891 0.048 1 92.19 212 LYS A O 1
ATOM 1681 N N . GLU A 1 213 ? 2.352 6.129 -1.873 1 92.44 213 GLU A N 1
ATOM 1682 C CA . GLU A 1 213 ? 3.135 4.895 -1.889 1 92.44 213 GLU A CA 1
ATOM 1683 C C . GLU A 1 213 ? 4.406 5.059 -2.717 1 92.44 213 GLU A C 1
ATOM 1685 O O . GLU A 1 213 ? 5.195 4.121 -2.848 1 92.44 213 GLU A O 1
ATOM 1690 N N . ASN A 1 214 ? 4.672 6.207 -3.229 1 93.56 214 ASN A N 1
ATOM 1691 C CA . ASN A 1 214 ? 5.871 6.551 -3.982 1 93.56 214 ASN A CA 1
ATOM 1692 C C . ASN A 1 214 ? 6.086 5.602 -5.156 1 93.56 214 ASN A C 1
ATOM 1694 O O . ASN A 1 214 ? 7.176 5.047 -5.32 1 93.56 214 ASN A O 1
ATOM 1698 N N . MET A 1 215 ? 4.984 5.328 -5.953 1 95.06 215 MET A N 1
ATOM 1699 C CA . MET A 1 215 ? 5.062 4.465 -7.125 1 95.06 215 MET A CA 1
ATOM 1700 C C . MET A 1 215 ? 5.082 5.293 -8.406 1 95.06 215 MET A C 1
ATOM 1702 O O . MET A 1 215 ? 4.031 5.59 -8.977 1 95.06 215 MET A O 1
ATOM 1706 N N . VAL A 1 216 ? 6.285 5.492 -8.93 1 96.81 216 VAL A N 1
ATOM 1707 C CA . VAL A 1 216 ? 6.527 6.391 -10.055 1 96.81 216 VAL A CA 1
ATOM 1708 C C . VAL A 1 216 ? 5.766 5.898 -11.289 1 96.81 216 VAL A C 1
ATOM 1710 O O . VAL A 1 216 ? 5.113 6.684 -11.977 1 96.81 216 VAL A O 1
ATOM 1713 N N . ASN A 1 217 ? 5.785 4.559 -11.523 1 96.94 217 ASN A N 1
ATOM 1714 C CA . ASN A 1 217 ? 5.145 3.994 -12.703 1 96.94 217 ASN A CA 1
ATOM 1715 C C . ASN A 1 217 ? 3.633 4.191 -12.672 1 96.94 217 ASN A C 1
ATOM 1717 O O . ASN A 1 217 ? 3.021 4.5 -13.703 1 96.94 217 ASN A O 1
ATOM 1721 N N . ALA A 1 218 ? 3.109 4.027 -11.523 1 98 218 ALA A N 1
ATOM 1722 C CA . ALA A 1 218 ? 1.667 4.207 -11.375 1 98 218 ALA A CA 1
ATOM 1723 C C . ALA A 1 218 ? 1.273 5.672 -11.562 1 98 218 ALA A C 1
ATOM 1725 O O . ALA A 1 218 ? 0.241 5.969 -12.172 1 98 218 ALA A O 1
ATOM 1726 N N . VAL A 1 219 ? 2.086 6.613 -11.016 1 98.38 219 VAL A N 1
ATOM 1727 C CA . VAL A 1 219 ? 1.829 8.039 -11.148 1 98.38 219 VAL A CA 1
ATOM 1728 C C . VAL A 1 219 ? 1.83 8.43 -12.625 1 98.38 219 VAL A C 1
ATOM 1730 O O . VAL A 1 219 ? 0.898 9.086 -13.109 1 98.38 219 VAL A O 1
ATOM 1733 N N . CYS A 1 220 ? 2.844 7.949 -13.344 1 98.25 220 CYS A N 1
ATOM 1734 C CA . CYS A 1 220 ? 2.955 8.25 -14.766 1 98.25 220 CYS A CA 1
ATOM 1735 C C . CYS A 1 220 ? 1.771 7.688 -15.539 1 98.25 220 CYS A C 1
ATOM 1737 O O . CYS A 1 220 ? 1.202 8.367 -16.391 1 98.25 220 CYS A O 1
ATOM 1739 N N . LEU A 1 221 ? 1.433 6.504 -15.195 1 98.25 221 LEU A N 1
ATOM 1740 C CA . LEU A 1 221 ? 0.328 5.832 -15.875 1 98.25 221 LEU A CA 1
ATOM 1741 C C . LEU A 1 221 ? -0.981 6.582 -15.656 1 98.25 221 LEU A C 1
ATOM 1743 O O . LEU A 1 221 ? -1.738 6.809 -16.594 1 98.25 221 LEU A O 1
ATOM 1747 N N . LEU A 1 222 ? -1.294 6.957 -14.422 1 98.62 222 LEU A N 1
ATOM 1748 C CA . LEU A 1 222 ? -2.527 7.66 -14.094 1 98.62 222 LEU A CA 1
ATOM 1749 C C . LEU A 1 222 ? -2.59 9.016 -14.789 1 98.62 222 LEU A C 1
ATOM 1751 O O . LEU A 1 222 ? -3.637 9.398 -15.312 1 98.62 222 LEU A O 1
ATOM 1755 N N . LEU A 1 223 ? -1.491 9.75 -14.82 1 98.31 223 LEU A N 1
ATOM 1756 C CA . LEU A 1 223 ? -1.441 11.047 -15.484 1 98.31 223 LEU A CA 1
ATOM 1757 C C . LEU A 1 223 ? -1.662 10.898 -16.984 1 98.31 223 LEU A C 1
ATOM 1759 O O . LEU A 1 223 ? -2.363 11.711 -17.594 1 98.31 223 LEU A O 1
ATOM 1763 N N . ARG A 1 224 ? -1.095 9.859 -17.562 1 97.75 224 ARG A N 1
ATOM 1764 C CA . ARG A 1 224 ? -1.251 9.602 -18.984 1 97.75 224 ARG A CA 1
ATOM 1765 C C . ARG A 1 224 ? -2.715 9.352 -19.344 1 97.75 224 ARG A C 1
ATOM 1767 O O . ARG A 1 224 ? -3.162 9.711 -20.438 1 97.75 224 ARG A O 1
ATOM 1774 N N . PHE 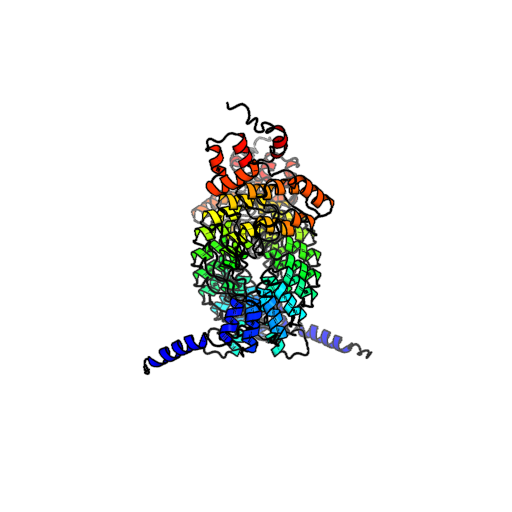A 1 225 ? -3.439 8.781 -18.422 1 98.06 225 PHE A N 1
ATOM 1775 C CA . PHE A 1 225 ? -4.824 8.43 -18.703 1 98.06 225 PHE A CA 1
ATOM 1776 C C . PHE A 1 225 ? -5.777 9.484 -18.172 1 98.06 225 PHE A C 1
ATOM 1778 O O . PHE A 1 225 ? -6.973 9.234 -18.016 1 98.06 225 PHE A O 1
ATOM 1785 N N . GLY A 1 226 ? -5.25 10.641 -17.75 1 97.12 226 GLY A N 1
ATOM 1786 C CA . GLY A 1 226 ? -6.109 11.789 -17.516 1 97.12 226 GLY A CA 1
ATOM 1787 C C . GLY A 1 226 ? -6.371 12.047 -16.047 1 97.12 226 GLY A C 1
ATOM 1788 O O . GLY A 1 226 ? -7.336 12.734 -15.695 1 97.12 226 GLY A O 1
ATOM 1789 N N . ALA A 1 227 ? -5.602 11.539 -15.188 1 98.12 227 ALA A N 1
ATOM 1790 C CA . ALA A 1 227 ? -5.758 11.898 -13.781 1 98.12 227 ALA A CA 1
ATOM 1791 C C . ALA A 1 227 ? -5.5 13.383 -13.562 1 98.12 227 ALA A C 1
ATOM 1793 O O . ALA A 1 227 ? -4.547 13.945 -14.109 1 98.12 227 ALA A O 1
ATOM 1794 N N . ASP A 1 228 ? -6.379 14.031 -12.789 1 97.06 228 ASP A N 1
ATOM 1795 C CA . ASP A 1 228 ? -6.227 15.453 -12.469 1 97.06 228 ASP A CA 1
ATOM 1796 C C . ASP A 1 228 ? -5.152 15.656 -11.398 1 97.06 228 ASP A C 1
ATOM 1798 O O . ASP A 1 228 ? -5.336 15.273 -10.242 1 97.06 228 ASP A O 1
ATOM 1802 N N . VAL A 1 229 ? -4.09 16.312 -11.82 1 96.56 229 VAL A N 1
ATOM 1803 C CA . VAL A 1 229 ? -2.91 16.484 -10.977 1 96.56 229 VAL A CA 1
ATOM 1804 C C . VAL A 1 229 ? -3.238 17.406 -9.805 1 96.56 229 VAL A C 1
ATOM 1806 O O . VAL A 1 229 ? -2.572 17.359 -8.766 1 96.56 229 VAL A O 1
ATOM 1809 N N . ASN A 1 230 ? -4.262 18.188 -9.859 1 94.81 230 ASN A N 1
ATOM 1810 C CA . ASN A 1 230 ? -4.57 19.188 -8.828 1 94.81 230 ASN A CA 1
ATOM 1811 C C . ASN A 1 230 ? -5.848 18.828 -8.078 1 94.81 230 ASN A C 1
ATOM 1813 O O . ASN A 1 230 ? -6.355 19.625 -7.289 1 94.81 230 ASN A O 1
ATOM 1817 N N . LEU A 1 231 ? -6.352 17.609 -8.297 1 92.31 231 LEU A N 1
ATOM 1818 C CA . LEU A 1 231 ? -7.574 17.203 -7.617 1 92.31 231 LEU A CA 1
ATOM 1819 C C . LEU A 1 231 ? -7.309 16.922 -6.141 1 92.31 231 LEU A C 1
ATOM 1821 O O . LEU A 1 231 ? -6.48 16.078 -5.797 1 92.31 231 LEU A O 1
ATOM 1825 N N . GLN A 1 232 ? -7.996 17.688 -5.301 1 88.56 232 GLN A N 1
ATOM 1826 C CA . GLN A 1 232 ? -7.812 17.562 -3.857 1 88.56 232 GLN A CA 1
ATOM 1827 C C . GLN A 1 232 ? -8.672 16.438 -3.283 1 88.56 232 GLN A C 1
ATOM 1829 O O . GLN A 1 232 ? -9.75 16.156 -3.797 1 88.56 232 GLN A O 1
ATOM 1834 N N . CYS A 1 233 ? -8.086 15.805 -2.189 1 86.38 233 CYS A N 1
ATOM 1835 C CA . CYS A 1 233 ? -8.836 14.781 -1.478 1 86.38 233 CYS A CA 1
ATOM 1836 C C . CYS A 1 233 ? -10.062 15.375 -0.797 1 86.38 233 CYS A C 1
ATOM 1838 O O . CYS A 1 233 ? -10.172 16.594 -0.663 1 86.38 233 CYS A O 1
ATOM 1840 N N . ARG A 1 234 ? -10.953 14.531 -0.513 1 77.94 234 ARG A N 1
ATOM 1841 C CA . ARG A 1 234 ? -12.188 14.945 0.152 1 77.94 234 ARG A CA 1
ATOM 1842 C C . ARG A 1 234 ? -12.133 14.648 1.646 1 77.94 234 ARG A C 1
ATOM 1844 O O . ARG A 1 234 ? -11.094 14.227 2.162 1 77.94 234 ARG A O 1
ATOM 1851 N N . SER A 1 235 ? -13.148 14.82 2.32 1 65.06 235 SER A N 1
ATOM 1852 C CA . SER A 1 235 ? -13.297 15.18 3.729 1 65.06 235 SER A CA 1
ATOM 1853 C C . SER A 1 235 ? -12.68 14.117 4.633 1 65.06 235 SER A C 1
ATOM 1855 O O . SER A 1 235 ? -12.109 14.438 5.676 1 65.06 235 SER A O 1
ATOM 1857 N N . CYS A 1 236 ? -12.57 12.961 4.281 1 63.19 236 CYS A N 1
ATOM 1858 C CA . CYS A 1 236 ? -12.094 12.055 5.316 1 63.19 236 CYS A CA 1
ATOM 1859 C C . CYS A 1 236 ? -10.57 12.008 5.34 1 63.19 236 CYS A C 1
ATOM 1861 O O . CYS A 1 236 ? -9.977 11.523 6.305 1 63.19 236 CYS A O 1
ATOM 1863 N N . TYR A 1 237 ? -10.148 12.664 4.285 1 58.94 237 TYR A N 1
ATOM 1864 C CA . TYR A 1 237 ? -8.695 12.711 4.184 1 58.94 237 TYR A CA 1
ATOM 1865 C C . TYR A 1 237 ? -8.188 14.141 4.305 1 58.94 237 TYR A C 1
ATOM 1867 O O . TYR A 1 237 ? -8.922 15.094 4.051 1 58.94 237 TYR A O 1
ATOM 1875 N N . LYS A 1 238 ? -7.047 14.172 4.828 1 62.94 238 LYS A N 1
ATOM 1876 C CA . LYS A 1 238 ? -6.402 15.484 4.852 1 62.94 238 LYS A CA 1
ATOM 1877 C C . LYS A 1 238 ? -6.527 16.188 3.5 1 62.94 238 LYS A C 1
ATOM 1879 O O . LYS A 1 238 ? -6.43 15.539 2.451 1 62.94 238 LYS A O 1
ATOM 1884 N N . TRP A 1 239 ? -6.965 17.234 3.498 1 66.31 239 TRP A N 1
ATOM 1885 C CA . TRP A 1 239 ? -7.188 18.031 2.297 1 66.31 239 TRP A CA 1
ATOM 1886 C C . TRP A 1 239 ? -5.887 18.234 1.528 1 66.31 239 TRP A C 1
ATOM 1888 O O . TRP A 1 239 ? -5.492 19.375 1.246 1 66.31 239 TRP A O 1
ATOM 1898 N N . ASN A 1 240 ? -5.281 17.188 1.214 1 82.69 240 ASN A N 1
ATOM 1899 C CA . ASN A 1 240 ? -3.998 17.344 0.533 1 82.69 240 ASN A CA 1
ATOM 1900 C C . ASN A 1 240 ? -4.133 17.109 -0.971 1 82.69 240 ASN A C 1
ATOM 1902 O O . ASN A 1 240 ? -5.008 16.375 -1.416 1 82.69 2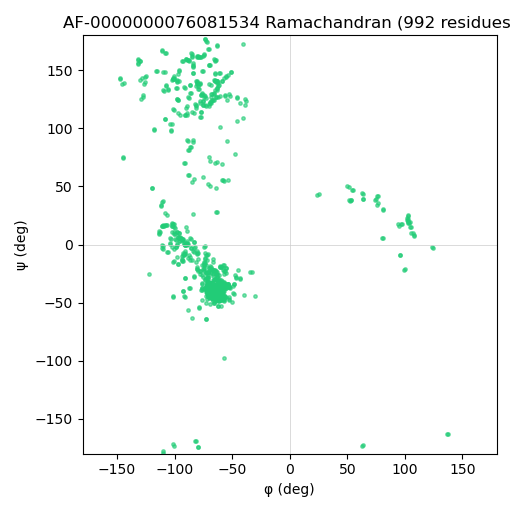40 ASN A O 1
ATOM 1906 N N . THR A 1 241 ? -3.355 17.938 -1.656 1 91.56 241 THR A N 1
ATOM 1907 C CA . THR A 1 241 ? -3.168 17.688 -3.082 1 91.56 241 THR A CA 1
ATOM 1908 C C . THR A 1 241 ? -2.168 16.562 -3.312 1 91.56 241 THR A C 1
ATOM 1910 O O . THR A 1 241 ? -1.459 16.156 -2.391 1 91.56 241 THR A O 1
ATOM 1913 N N . PRO A 1 242 ? -2.229 16 -4.547 1 94.94 242 PRO A N 1
ATOM 1914 C CA . PRO A 1 242 ? -1.222 14.984 -4.852 1 94.94 242 PRO A CA 1
ATOM 1915 C C . PRO A 1 242 ? 0.204 15.469 -4.605 1 94.94 242 PRO A C 1
ATOM 1917 O O . PRO A 1 242 ? 1.033 14.727 -4.074 1 94.94 242 PRO A O 1
ATOM 1920 N N . LEU A 1 243 ? 0.45 16.75 -4.887 1 96.69 243 LEU A N 1
ATOM 1921 C CA . LEU A 1 243 ? 1.783 17.297 -4.684 1 96.69 243 LEU A CA 1
ATOM 1922 C C . LEU A 1 243 ? 2.125 17.359 -3.197 1 96.69 243 LEU A C 1
ATOM 1924 O O . LEU A 1 243 ? 3.209 16.938 -2.789 1 96.69 243 LEU A O 1
ATOM 1928 N N . ASN A 1 244 ? 1.206 17.844 -2.381 1 94.75 244 ASN A N 1
ATOM 1929 C CA . ASN A 1 244 ? 1.428 17.891 -0.939 1 94.75 244 ASN A CA 1
ATOM 1930 C C . ASN A 1 244 ? 1.674 16.5 -0.366 1 94.75 244 ASN A C 1
ATOM 1932 O O . ASN A 1 244 ? 2.525 16.328 0.507 1 94.75 244 ASN A O 1
ATOM 1936 N N . THR A 1 245 ? 0.932 15.555 -0.862 1 93.94 245 THR A N 1
ATOM 1937 C CA . THR A 1 245 ? 1.081 14.188 -0.379 1 93.94 245 THR A CA 1
ATOM 1938 C C . THR A 1 245 ? 2.438 13.617 -0.782 1 93.94 245 THR A C 1
ATOM 1940 O O . THR A 1 245 ? 3.109 12.969 0.025 1 93.94 245 THR A O 1
ATOM 1943 N N . ALA A 1 246 ? 2.814 13.805 -2.02 1 96.75 246 ALA A N 1
ATOM 1944 C CA . ALA A 1 246 ? 4.109 13.32 -2.49 1 96.75 246 ALA A CA 1
ATOM 1945 C C . ALA A 1 246 ? 5.25 13.906 -1.661 1 96.75 246 ALA A C 1
ATOM 1947 O O . ALA A 1 246 ? 6.227 13.219 -1.363 1 96.75 246 ALA A O 1
ATOM 1948 N N . ILE A 1 247 ? 5.133 15.188 -1.269 1 96.69 247 ILE A N 1
ATOM 1949 C CA . ILE A 1 247 ? 6.152 15.859 -0.469 1 96.69 247 ILE A CA 1
ATOM 1950 C C . ILE A 1 247 ? 6.152 15.289 0.948 1 96.69 247 ILE A C 1
ATOM 1952 O O . ILE A 1 247 ? 7.215 15.039 1.522 1 96.69 247 ILE A O 1
ATOM 1956 N N . GLU A 1 248 ? 4.984 15.125 1.48 1 93.06 248 GLU A N 1
ATOM 1957 C CA . GLU A 1 248 ? 4.852 14.57 2.826 1 93.06 248 GLU A CA 1
ATOM 1958 C C . GLU A 1 248 ? 5.586 13.242 2.953 1 93.06 248 GLU A C 1
ATOM 1960 O O . GLU A 1 248 ? 6.172 12.945 3.998 1 93.06 248 GLU A O 1
ATOM 1965 N N . TYR A 1 249 ? 5.59 12.477 1.852 1 92.69 249 TYR A N 1
ATOM 1966 C CA . TYR A 1 249 ? 6.215 11.156 1.9 1 92.69 249 TYR A CA 1
ATOM 1967 C C . TYR A 1 249 ? 7.59 11.18 1.251 1 92.69 249 TYR A C 1
ATOM 1969 O O . TYR A 1 249 ? 8.156 10.133 0.938 1 92.69 249 TYR A O 1
ATOM 1977 N N . ASN A 1 250 ? 8.141 12.359 1.045 1 94.5 250 ASN A N 1
ATOM 1978 C CA . ASN A 1 250 ? 9.5 12.609 0.571 1 94.5 250 ASN A CA 1
ATOM 1979 C C . ASN A 1 250 ? 9.789 11.852 -0.724 1 94.5 250 ASN A C 1
ATOM 1981 O O . ASN A 1 250 ? 10.859 11.273 -0.884 1 94.5 250 ASN A O 1
ATOM 1985 N N . ALA A 1 251 ? 8.773 11.773 -1.617 1 95.69 251 ALA A N 1
ATOM 1986 C CA . ALA A 1 251 ? 8.922 11.133 -2.918 1 95.69 251 ALA A CA 1
ATOM 1987 C C . ALA A 1 251 ? 9.43 12.117 -3.967 1 95.69 251 ALA A C 1
ATOM 1989 O O . ALA A 1 251 ? 8.664 12.586 -4.809 1 95.69 251 ALA A O 1
ATOM 1990 N N . ILE A 1 252 ? 10.719 12.352 -4.004 1 97.06 252 ILE A N 1
ATOM 1991 C CA . ILE A 1 252 ? 11.32 13.43 -4.781 1 97.06 252 ILE A CA 1
ATOM 1992 C C . ILE A 1 252 ? 11.047 13.211 -6.266 1 97.06 252 ILE A C 1
ATOM 1994 O O . ILE A 1 252 ? 10.75 14.164 -6.992 1 97.06 252 ILE A O 1
ATOM 1998 N N . ASN A 1 253 ? 11.141 11.945 -6.719 1 97.5 253 ASN A N 1
ATOM 1999 C CA . ASN A 1 253 ? 10.914 11.664 -8.133 1 97.5 253 ASN A CA 1
ATOM 2000 C C . ASN A 1 253 ? 9.461 11.906 -8.523 1 97.5 253 ASN A C 1
ATOM 2002 O O . ASN A 1 253 ? 9.18 12.414 -9.609 1 97.5 253 ASN A O 1
ATOM 2006 N N . VAL A 1 254 ? 8.602 11.562 -7.66 1 98.25 254 VAL A N 1
ATOM 2007 C CA . VAL A 1 254 ? 7.18 11.773 -7.898 1 98.25 254 VAL A CA 1
ATOM 2008 C C . VAL A 1 254 ? 6.879 13.273 -7.91 1 98.25 254 VAL A C 1
ATOM 2010 O O . VAL A 1 254 ? 6.086 13.75 -8.727 1 98.25 254 VAL A O 1
ATOM 2013 N N . VAL A 1 255 ? 7.531 14.016 -6.984 1 98.38 255 VAL A N 1
ATOM 2014 C CA . VAL A 1 255 ? 7.355 15.461 -6.91 1 98.38 255 VAL A CA 1
ATOM 2015 C C . VAL A 1 255 ? 7.766 16.109 -8.234 1 98.38 255 VAL A C 1
ATOM 2017 O O . VAL A 1 255 ? 7.051 16.953 -8.766 1 98.38 255 VAL A O 1
ATOM 2020 N N . LYS A 1 256 ? 8.836 15.641 -8.75 1 98.12 256 LYS A N 1
ATOM 2021 C CA . LYS A 1 256 ? 9.328 16.156 -10.023 1 98.12 256 LYS A CA 1
ATOM 2022 C C . LYS A 1 256 ? 8.328 15.906 -11.148 1 98.12 256 LYS A C 1
ATOM 2024 O O . LYS A 1 256 ? 8.047 16.797 -11.945 1 98.12 256 LYS A O 1
ATOM 2029 N N . ILE A 1 257 ? 7.789 14.758 -11.203 1 98.38 257 ILE A N 1
ATOM 2030 C CA . ILE A 1 257 ? 6.852 14.367 -12.25 1 98.38 257 ILE A CA 1
ATOM 2031 C C . ILE A 1 257 ? 5.578 15.203 -12.141 1 98.38 257 ILE A C 1
ATOM 2033 O O . ILE A 1 257 ? 5.043 15.672 -13.148 1 98.38 257 ILE A O 1
ATOM 2037 N N . LEU A 1 258 ? 5.074 15.391 -10.93 1 98.44 258 LEU A N 1
ATOM 2038 C CA . LEU A 1 258 ? 3.854 16.156 -10.719 1 98.44 258 LEU A CA 1
ATOM 2039 C C . LEU A 1 258 ? 4.047 17.609 -11.133 1 98.44 258 LEU A C 1
ATOM 2041 O O . LEU A 1 258 ? 3.17 18.203 -11.766 1 98.44 258 LEU A O 1
ATOM 2045 N N . LEU A 1 259 ? 5.172 18.188 -10.781 1 98.12 259 LEU A N 1
ATOM 2046 C CA . LEU A 1 259 ? 5.465 19.578 -11.133 1 98.12 259 LEU A CA 1
ATOM 2047 C C . LEU A 1 259 ? 5.555 19.75 -12.641 1 98.12 259 LEU A C 1
ATOM 2049 O O . LEU A 1 259 ? 5 20.703 -13.195 1 98.12 259 LEU A O 1
ATOM 2053 N N . GLN A 1 260 ? 6.18 18.781 -13.266 1 97.62 260 GLN A N 1
ATOM 2054 C CA . GLN A 1 260 ? 6.305 18.828 -14.719 1 97.62 260 GLN A CA 1
ATOM 2055 C C . GLN A 1 260 ? 4.949 18.641 -15.391 1 97.62 260 GLN A C 1
ATOM 2057 O O . GLN A 1 260 ? 4.738 19.094 -16.516 1 97.62 260 GLN A O 1
ATOM 2062 N N . SER A 1 261 ? 4.055 18 -14.695 1 97.75 261 SER A N 1
ATOM 2063 C CA . SER A 1 261 ? 2.73 17.734 -15.242 1 97.75 261 SER A CA 1
ATOM 2064 C C . SER A 1 261 ? 1.755 18.859 -14.93 1 97.75 261 SER A C 1
ATOM 2066 O O . SER A 1 261 ? 0.556 18.75 -15.188 1 97.75 261 SER A O 1
ATOM 2068 N N . GLY A 1 262 ? 2.225 19.891 -14.25 1 96 262 GLY A N 1
ATOM 2069 C CA . GLY A 1 262 ? 1.407 21.078 -14.062 1 96 262 GLY A CA 1
ATOM 2070 C C . GLY A 1 262 ? 0.794 21.172 -12.68 1 96 262 GLY A C 1
ATOM 2071 O O . GLY A 1 262 ? -0.24 21.812 -12.492 1 96 262 GLY A O 1
ATOM 2072 N N . ALA A 1 263 ? 1.378 20.562 -11.719 1 97.06 263 ALA A N 1
ATOM 2073 C CA . ALA A 1 263 ? 0.871 20.656 -10.352 1 97.06 263 ALA A CA 1
ATOM 2074 C C . ALA A 1 263 ? 0.979 22.078 -9.828 1 97.06 263 ALA A C 1
ATOM 2076 O O . ALA A 1 263 ? 1.968 22.766 -10.086 1 97.06 263 ALA A O 1
ATOM 2077 N N . ASN A 1 264 ? -0.034 22.484 -9.086 1 94.81 264 ASN A N 1
ATOM 2078 C CA . ASN A 1 264 ? -0.045 23.812 -8.477 1 94.81 264 ASN A CA 1
ATOM 2079 C C . ASN A 1 264 ? 0.865 23.875 -7.254 1 94.81 264 ASN A C 1
ATOM 2081 O O . ASN A 1 264 ? 0.758 23.047 -6.352 1 94.81 264 ASN A O 1
ATOM 2085 N N . VAL A 1 265 ? 1.724 24.891 -7.238 1 95 265 VAL A N 1
ATOM 2086 C CA . VAL A 1 265 ? 2.699 24.984 -6.156 1 95 265 VAL A CA 1
ATOM 2087 C C . VAL A 1 265 ? 2.197 25.969 -5.102 1 95 265 VAL A C 1
ATOM 2089 O O . VAL A 1 265 ? 2.834 26.156 -4.062 1 95 265 VAL A O 1
ATOM 2092 N N . SER A 1 266 ? 1.081 26.562 -5.32 1 91.44 266 SER A N 1
ATOM 2093 C CA . SER A 1 266 ? 0.504 27.484 -4.352 1 91.44 266 SER A CA 1
ATOM 2094 C C . SER A 1 266 ? -0.407 26.75 -3.367 1 91.44 266 SER A C 1
ATOM 2096 O O . SER A 1 266 ? -0.864 25.641 -3.641 1 91.44 266 SER A O 1
ATOM 2098 N N . LYS A 1 267 ? -0.593 27.422 -2.285 1 86.75 267 LYS A N 1
ATOM 2099 C CA . LYS A 1 267 ? -1.486 26.859 -1.277 1 86.75 267 LYS A CA 1
ATOM 2100 C C . LYS A 1 267 ? -2.926 26.812 -1.78 1 86.75 267 LYS A C 1
ATOM 2102 O O . LYS A 1 267 ? -3.451 27.828 -2.258 1 86.75 267 LYS A O 1
ATOM 2107 N N . GLU A 1 268 ? -3.441 25.625 -1.73 1 83 268 GLU A N 1
ATOM 2108 C CA . GLU A 1 268 ? -4.82 25.453 -2.176 1 83 268 GLU A CA 1
ATOM 2109 C C . GLU A 1 268 ? -5.805 25.688 -1.033 1 83 268 GLU A C 1
ATOM 2111 O O . GLU A 1 268 ? -5.453 25.531 0.138 1 83 268 GLU A O 1
ATOM 2116 N N . THR A 1 269 ? -6.969 25.969 -1.47 1 77.5 269 THR A N 1
ATOM 2117 C CA . THR A 1 269 ? -8.016 26.203 -0.48 1 77.5 269 THR A CA 1
ATOM 2118 C C . THR A 1 269 ? -8.289 24.938 0.324 1 77.5 269 THR A C 1
ATOM 2120 O O . THR A 1 269 ? -8.438 23.859 -0.245 1 77.5 269 THR A O 1
ATOM 2123 N N . GLY A 1 270 ? -8.227 25.109 1.616 1 74.25 270 GLY A N 1
ATOM 2124 C CA . GLY A 1 270 ? -8.523 23.969 2.482 1 74.25 270 GLY A CA 1
ATOM 2125 C C . GLY A 1 270 ? -7.281 23.281 3.006 1 74.25 270 GLY A C 1
ATOM 2126 O O . GLY A 1 270 ? -7.336 22.594 4.027 1 74.25 270 GLY A O 1
ATOM 2127 N N . CYS A 1 271 ? -6.207 23.5 2.287 1 81.06 271 CYS A N 1
ATOM 2128 C CA . CYS A 1 271 ? -4.961 22.922 2.76 1 81.06 271 CYS A CA 1
ATOM 2129 C C . CYS A 1 271 ? -4.336 23.766 3.855 1 81.06 271 CYS A C 1
ATOM 2131 O O . CYS A 1 271 ? -4.371 25 3.787 1 81.06 271 CYS A O 1
ATOM 2133 N N . LYS A 1 272 ? -3.824 23.109 4.766 1 80.25 272 LYS A N 1
ATOM 2134 C CA . LYS A 1 272 ? -3.17 23.828 5.859 1 80.25 272 LYS A CA 1
ATOM 2135 C C . LYS A 1 272 ? -1.839 24.422 5.406 1 80.25 272 LYS A C 1
ATOM 2137 O O . LYS A 1 272 ? -1.478 25.531 5.812 1 80.25 272 LYS A O 1
ATOM 2142 N N . TYR A 1 273 ? -1.228 23.625 4.594 1 90.25 273 TYR A N 1
ATOM 2143 C CA . TYR A 1 273 ? 0.128 24 4.203 1 90.25 273 TYR A CA 1
ATOM 2144 C C . TYR A 1 273 ? 0.261 24.062 2.686 1 90.25 273 TYR A C 1
ATOM 2146 O O . TYR A 1 273 ? -0.385 23.297 1.968 1 90.25 273 TYR A O 1
ATOM 2154 N N . SER A 1 274 ? 1.072 25.016 2.254 1 93.69 274 SER A N 1
ATOM 2155 C CA . SER A 1 274 ? 1.528 25 0.867 1 93.69 274 SER A CA 1
ATOM 2156 C C . SER A 1 274 ? 2.592 23.922 0.655 1 93.69 274 SER A C 1
ATOM 2158 O O . SER A 1 274 ? 3.143 23.391 1.619 1 93.69 274 SER A O 1
ATOM 2160 N N . PRO A 1 275 ? 2.828 23.578 -0.601 1 95.81 275 PRO A N 1
ATOM 2161 C CA . PRO A 1 275 ? 3.873 22.578 -0.868 1 95.81 275 PRO A CA 1
ATOM 2162 C C . PRO A 1 275 ? 5.219 22.969 -0.26 1 95.81 275 PRO A C 1
ATOM 2164 O O . PRO A 1 275 ? 5.945 22.109 0.236 1 95.81 275 PRO A O 1
ATOM 2167 N N . LEU A 1 276 ? 5.535 24.234 -0.242 1 97.5 276 LEU A N 1
ATOM 2168 C CA . LEU A 1 276 ? 6.801 24.672 0.34 1 97.5 276 LEU A CA 1
ATOM 2169 C C . LEU A 1 276 ? 6.801 24.469 1.852 1 97.5 276 LEU A C 1
ATOM 2171 O O . LEU A 1 276 ? 7.816 24.062 2.426 1 97.5 276 LEU A O 1
ATOM 2175 N N . HIS A 1 277 ? 5.695 24.797 2.521 1 96.5 277 HIS A N 1
ATOM 2176 C CA . HIS A 1 277 ? 5.566 24.516 3.945 1 96.5 277 HIS A CA 1
ATOM 2177 C C . HIS A 1 277 ? 5.852 23.047 4.238 1 96.5 277 HIS A C 1
ATOM 2179 O O . HIS A 1 277 ? 6.602 22.734 5.164 1 96.5 277 HIS A O 1
ATOM 2185 N N . GLU A 1 278 ? 5.23 22.203 3.422 1 94.94 278 GLU A N 1
ATOM 2186 C CA . GLU A 1 278 ? 5.363 20.766 3.605 1 94.94 278 GLU A CA 1
ATOM 2187 C C . GLU A 1 278 ? 6.805 20.312 3.393 1 94.94 278 GLU A C 1
ATOM 2189 O O . GLU A 1 278 ? 7.297 19.438 4.105 1 94.94 278 GLU A O 1
ATOM 2194 N N . ALA A 1 279 ? 7.414 20.859 2.391 1 97.25 279 ALA A N 1
ATOM 2195 C CA . ALA A 1 279 ? 8.805 20.516 2.098 1 97.25 279 ALA A CA 1
ATOM 2196 C C . ALA A 1 279 ? 9.711 20.844 3.279 1 97.25 279 ALA A C 1
ATOM 2198 O O . ALA A 1 279 ? 10.656 20.109 3.566 1 97.25 279 ALA A O 1
ATOM 2199 N N . VAL A 1 280 ? 9.414 21.953 3.979 1 97.25 280 VAL A N 1
ATOM 2200 C CA . VAL A 1 280 ? 10.172 22.359 5.152 1 97.25 280 VAL A CA 1
ATOM 2201 C C . VAL A 1 280 ? 9.938 21.375 6.297 1 97.25 280 VAL A C 1
ATOM 2203 O O . VAL A 1 280 ? 10.883 20.938 6.957 1 97.25 280 VAL A O 1
ATOM 2206 N N . LEU A 1 281 ? 8.727 21.016 6.473 1 94.44 281 LEU A N 1
ATOM 2207 C CA . LEU A 1 281 ? 8.352 20.156 7.582 1 94.44 281 LEU A CA 1
ATOM 2208 C C . LEU A 1 281 ? 8.953 18.766 7.41 1 94.44 281 LEU A C 1
ATOM 2210 O O . LEU A 1 281 ? 9.281 18.094 8.398 1 94.44 281 LEU A O 1
ATOM 2214 N N . VAL A 1 282 ? 9.141 18.328 6.176 1 94.56 282 VAL A N 1
ATOM 2215 C CA . VAL A 1 282 ? 9.688 17 5.902 1 94.56 282 VAL A CA 1
ATOM 2216 C C . VAL A 1 282 ? 11.211 17.062 5.914 1 94.56 282 VAL A C 1
ATOM 2218 O O . VAL A 1 282 ? 11.883 16.031 5.84 1 94.56 282 VAL A O 1
ATOM 2221 N N . ASP A 1 283 ? 11.789 18.25 6.098 1 96.62 283 ASP A N 1
ATOM 2222 C CA . ASP A 1 283 ? 13.227 18.438 6.234 1 96.62 283 ASP A CA 1
ATOM 2223 C C . ASP A 1 283 ? 13.961 18.031 4.957 1 96.62 283 ASP A C 1
ATOM 2225 O O . ASP A 1 283 ? 14.938 17.281 5.008 1 96.62 283 ASP A O 1
ATOM 2229 N N . SER A 1 284 ? 13.43 18.422 3.77 1 97.31 284 SER A N 1
ATOM 2230 C CA . SER A 1 284 ? 14.047 18.078 2.492 1 97.31 284 SER A CA 1
ATOM 2231 C C . SER A 1 284 ? 14.484 19.328 1.735 1 97.31 284 SER A C 1
ATOM 2233 O O . SER A 1 284 ? 13.688 19.953 1.025 1 97.31 284 SER A O 1
ATOM 2235 N N . PRO A 1 285 ? 15.781 19.656 1.82 1 97.81 285 PRO A N 1
ATOM 2236 C CA . PRO A 1 285 ? 16.281 20.812 1.071 1 97.81 285 PRO A CA 1
ATOM 2237 C C . PRO A 1 285 ? 16.078 20.672 -0.436 1 97.81 285 PRO A C 1
ATOM 2239 O O . PRO A 1 285 ? 15.797 21.656 -1.123 1 97.81 285 PRO A O 1
ATOM 2242 N N . ASP A 1 286 ? 16.172 19.438 -0.86 1 97.88 286 ASP A N 1
ATOM 2243 C CA . ASP A 1 286 ? 16.047 19.188 -2.295 1 97.88 286 ASP A CA 1
ATOM 2244 C C . ASP A 1 286 ? 14.641 19.516 -2.789 1 97.88 286 ASP A C 1
ATOM 2246 O O . ASP A 1 286 ? 14.477 20.141 -3.844 1 97.88 286 ASP A O 1
ATOM 2250 N N . ILE A 1 287 ? 13.695 19.172 -2.059 1 98.19 287 ILE A N 1
ATOM 2251 C CA . ILE A 1 287 ? 12.32 19.453 -2.453 1 98.19 287 ILE A CA 1
ATOM 2252 C C . ILE A 1 287 ? 12.031 20.938 -2.332 1 98.19 287 ILE A C 1
ATOM 2254 O O . ILE A 1 287 ? 11.297 21.516 -3.143 1 98.19 287 ILE A O 1
ATOM 2258 N N . CYS A 1 288 ? 12.602 21.578 -1.317 1 98.31 288 CYS A N 1
ATOM 2259 C CA . CYS A 1 288 ? 12.461 23.031 -1.194 1 98.31 288 CYS A CA 1
ATOM 2260 C C . CYS A 1 288 ? 12.977 23.734 -2.439 1 98.31 288 CYS A C 1
ATOM 2262 O O . CYS A 1 288 ? 12.281 24.578 -3.008 1 98.31 288 CYS A O 1
ATOM 2264 N N . ARG A 1 289 ? 14.156 23.328 -2.873 1 97.81 289 ARG A N 1
ATOM 2265 C CA . ARG A 1 289 ? 14.742 23.922 -4.074 1 97.81 289 ARG A CA 1
ATOM 2266 C C . ARG A 1 289 ? 13.859 23.656 -5.293 1 97.81 289 ARG A C 1
ATOM 2268 O O . ARG A 1 289 ? 13.656 24.547 -6.117 1 97.81 289 ARG A O 1
ATOM 2275 N N . LEU A 1 290 ? 13.391 22.484 -5.32 1 97.62 290 LEU A N 1
ATOM 2276 C CA . LEU A 1 290 ? 12.602 22.062 -6.469 1 97.62 290 LEU A CA 1
ATOM 2277 C C . LEU A 1 290 ? 11.297 22.859 -6.555 1 97.62 290 LEU A C 1
ATOM 2279 O O . LEU A 1 290 ? 10.961 23.391 -7.613 1 97.62 290 LEU A O 1
ATOM 2283 N N . VAL A 1 291 ? 10.539 22.969 -5.523 1 97.94 291 VAL A N 1
ATOM 2284 C CA . VAL A 1 291 ? 9.258 23.656 -5.531 1 97.94 291 VAL A CA 1
ATOM 2285 C C . VAL A 1 291 ? 9.469 25.141 -5.793 1 97.94 291 VAL A C 1
ATOM 2287 O O . VAL A 1 291 ? 8.664 25.781 -6.473 1 97.94 291 VAL A O 1
ATOM 2290 N N . LEU A 1 292 ? 10.547 25.734 -5.27 1 97.81 292 LEU A N 1
ATOM 2291 C CA . LEU A 1 292 ? 10.859 27.141 -5.484 1 97.81 292 LEU A CA 1
ATOM 2292 C C . LEU A 1 292 ? 11.211 27.391 -6.945 1 97.81 292 LEU A C 1
ATOM 2294 O O . LEU A 1 292 ? 10.844 28.438 -7.496 1 97.81 292 LEU A O 1
ATOM 2298 N N . SER A 1 293 ? 11.867 26.422 -7.543 1 97.12 293 SER A N 1
ATOM 2299 C CA . SER A 1 293 ? 12.234 26.578 -8.953 1 97.12 293 SER A CA 1
ATOM 2300 C C . SER A 1 293 ? 10.992 26.578 -9.844 1 97.12 293 SER A C 1
ATOM 2302 O O . SER A 1 293 ? 11.031 27.094 -10.961 1 97.12 293 SER A O 1
ATOM 2304 N N . PHE A 1 294 ? 9.922 26.062 -9.398 1 97.25 294 PHE A N 1
ATOM 2305 C CA . PHE A 1 294 ? 8.688 26.031 -10.172 1 97.25 294 PHE A CA 1
ATOM 2306 C C . PHE A 1 294 ? 7.773 27.188 -9.773 1 97.25 294 PHE A C 1
ATOM 2308 O O . PHE A 1 294 ? 6.609 27.234 -10.18 1 97.25 294 PHE A O 1
ATOM 2315 N N . GLY A 1 295 ? 8.273 28.078 -8.93 1 94.94 295 GLY A N 1
ATOM 2316 C CA . GLY A 1 295 ? 7.566 29.328 -8.703 1 94.94 295 GLY A CA 1
ATOM 2317 C C . GLY A 1 295 ? 6.785 29.359 -7.406 1 94.94 295 GLY A C 1
ATOM 2318 O O . GLY A 1 295 ? 5.816 30.109 -7.27 1 94.94 295 GLY A O 1
ATOM 2319 N N . ALA A 1 296 ? 7.098 28.562 -6.477 1 96.31 296 ALA A N 1
ATOM 2320 C CA . ALA A 1 296 ? 6.426 28.609 -5.18 1 96.31 296 ALA A CA 1
ATOM 2321 C C . ALA A 1 296 ? 6.672 29.953 -4.48 1 96.31 296 ALA A C 1
ATOM 2323 O O . ALA A 1 296 ? 7.773 30.5 -4.551 1 96.31 296 ALA A O 1
ATOM 2324 N N . GLN A 1 297 ? 5.645 30.438 -3.842 1 94.44 297 GLN A N 1
ATOM 2325 C CA . GLN A 1 297 ? 5.785 31.688 -3.09 1 94.44 297 GLN A CA 1
ATOM 2326 C C . GLN A 1 297 ? 6.48 31.438 -1.753 1 94.44 297 GLN A C 1
ATOM 2328 O O . GLN A 1 297 ? 5.969 30.703 -0.909 1 94.44 297 GLN A O 1
ATOM 2333 N N . VAL A 1 298 ? 7.52 32.094 -1.588 1 94.88 298 VAL A N 1
ATOM 2334 C CA . VAL A 1 298 ? 8.406 31.828 -0.461 1 94.88 298 VAL A CA 1
ATOM 2335 C C . VAL A 1 298 ? 7.805 32.406 0.82 1 94.88 298 VAL A C 1
ATOM 2337 O O . VAL A 1 298 ? 8.078 31.922 1.917 1 94.88 298 VAL A O 1
ATOM 2340 N N . ASN A 1 299 ? 6.98 33.438 0.758 1 94.31 299 ASN A N 1
ATOM 2341 C CA . ASN A 1 299 ? 6.414 34.094 1.94 1 94.31 299 ASN A CA 1
ATOM 2342 C C . ASN A 1 299 ? 4.934 33.75 2.102 1 94.31 299 ASN A C 1
ATOM 2344 O O . ASN A 1 299 ? 4.188 34.531 2.713 1 94.31 299 ASN A O 1
ATOM 2348 N N . ASP A 1 300 ? 4.531 32.594 1.552 1 91.88 300 ASP A N 1
ATOM 2349 C CA . ASP A 1 300 ? 3.156 32.156 1.739 1 91.88 300 ASP A CA 1
ATOM 2350 C C . ASP A 1 300 ? 2.873 31.844 3.209 1 91.88 300 ASP A C 1
ATOM 2352 O O . ASP A 1 300 ? 3.77 31.438 3.949 1 91.88 300 ASP A O 1
ATOM 2356 N N . MET A 1 301 ? 1.64 32.094 3.582 1 89.88 301 MET A N 1
ATOM 2357 C CA . MET A 1 301 ? 1.265 31.859 4.973 1 89.88 301 MET A CA 1
ATOM 2358 C C . MET A 1 301 ? 0.377 30.625 5.086 1 89.88 301 MET A C 1
ATOM 2360 O O . MET A 1 301 ? -0.491 30.406 4.242 1 89.88 301 MET A O 1
ATOM 2364 N N . SER A 1 302 ? 0.651 29.844 6.055 1 88.38 302 SER A N 1
ATOM 2365 C CA . SER A 1 302 ? -0.203 28.703 6.344 1 88.38 302 SER A CA 1
ATOM 2366 C C . SER A 1 302 ? -1.514 29.141 6.992 1 88.38 302 SER A C 1
ATOM 2368 O O . SER A 1 302 ? -1.728 30.328 7.23 1 88.38 302 SER A O 1
ATOM 2370 N N . ASP A 1 303 ? -2.393 28.141 7.223 1 78.25 303 ASP A N 1
ATOM 2371 C CA . ASP A 1 303 ? -3.672 28.438 7.859 1 78.25 303 ASP A CA 1
ATOM 2372 C C . ASP A 1 303 ? -3.469 28.984 9.273 1 78.25 303 ASP A C 1
ATOM 2374 O O . ASP A 1 303 ? -4.289 29.75 9.773 1 78.25 303 ASP A O 1
ATOM 2378 N N . ASP A 1 304 ? -2.352 28.641 9.906 1 77.62 304 ASP A N 1
ATOM 2379 C CA . ASP A 1 304 ? -2.014 29.109 11.242 1 77.62 304 ASP A CA 1
ATOM 2380 C C . ASP A 1 304 ? -1.147 30.375 11.172 1 77.62 304 ASP A C 1
ATOM 2382 O O . ASP A 1 304 ? -0.557 30.781 12.172 1 77.62 304 ASP A O 1
ATOM 2386 N N . ASN A 1 305 ? -0.932 30.859 9.969 1 83.38 305 ASN A N 1
ATOM 2387 C CA . ASN A 1 305 ? -0.235 32.125 9.734 1 83.38 305 ASN A CA 1
ATOM 2388 C C . ASN A 1 305 ? 1.269 31.969 9.953 1 83.38 305 ASN A C 1
ATOM 2390 O O . ASN A 1 305 ? 1.896 32.844 10.555 1 83.38 305 ASN A O 1
ATOM 2394 N N . PHE A 1 306 ? 1.776 30.875 9.539 1 90.56 306 PHE A N 1
ATOM 2395 C CA . PHE A 1 306 ? 3.221 30.672 9.555 1 90.56 306 PHE A CA 1
ATOM 2396 C C . PHE A 1 306 ? 3.781 30.672 8.141 1 90.56 306 PHE A C 1
ATOM 2398 O O . PHE A 1 306 ? 3.211 30.047 7.242 1 90.56 306 PHE A O 1
ATOM 2405 N N . SER A 1 307 ? 4.828 31.422 8.008 1 93.62 307 SER A N 1
ATOM 2406 C CA . SER A 1 307 ? 5.57 31.328 6.754 1 93.62 307 SER A CA 1
ATOM 2407 C C . SER A 1 307 ? 6.492 30.109 6.75 1 93.62 307 SER A C 1
ATOM 2409 O O . SER A 1 307 ? 6.758 29.531 7.801 1 93.62 307 SER A O 1
ATOM 2411 N N . PRO A 1 308 ? 6.938 29.703 5.57 1 96.31 308 PRO A N 1
ATOM 2412 C CA . PRO A 1 308 ? 7.879 28.578 5.531 1 96.31 308 PRO A CA 1
ATOM 2413 C C . PRO A 1 308 ? 9.117 28.828 6.391 1 96.31 308 PRO A C 1
ATOM 2415 O O . PRO A 1 308 ? 9.602 27.906 7.055 1 96.31 308 PRO A O 1
ATOM 2418 N N . LEU A 1 309 ? 9.586 30.047 6.402 1 96.62 309 LEU A N 1
ATOM 2419 C CA . LEU A 1 309 ? 10.75 30.375 7.227 1 96.62 309 LEU A CA 1
ATOM 2420 C C . LEU A 1 309 ? 10.422 30.234 8.711 1 96.62 309 LEU A C 1
ATOM 2422 O O . LEU A 1 309 ? 11.219 29.688 9.477 1 96.62 309 LEU A O 1
ATOM 2426 N N . MET A 1 310 ? 9.273 30.703 9.102 1 94.75 310 MET A N 1
ATOM 2427 C CA . MET A 1 310 ? 8.844 30.578 10.492 1 94.75 310 MET A CA 1
ATOM 2428 C C . MET A 1 310 ? 8.75 29.109 10.906 1 94.75 310 MET A C 1
ATOM 2430 O O . MET A 1 310 ? 9.156 28.75 12.008 1 94.75 310 MET A O 1
ATOM 2434 N N . LEU A 1 311 ? 8.25 28.312 10 1 94.69 311 LEU A N 1
ATOM 2435 C CA . LEU A 1 311 ? 8.125 26.891 10.281 1 94.69 311 LEU A CA 1
ATOM 2436 C C . LEU A 1 311 ? 9.5 26.234 10.375 1 94.69 311 LEU A C 1
ATOM 2438 O O . LEU A 1 311 ? 9.711 25.312 11.18 1 94.69 311 LEU A O 1
ATOM 2442 N N . ALA A 1 312 ? 10.375 26.656 9.516 1 96.56 312 ALA A N 1
ATOM 2443 C CA . ALA A 1 312 ? 11.727 26.094 9.508 1 96.56 312 ALA A CA 1
ATOM 2444 C C . ALA A 1 312 ? 12.438 26.344 10.836 1 96.56 312 ALA A C 1
ATOM 2446 O O . ALA A 1 312 ? 13.211 25.516 11.305 1 96.56 312 ALA A O 1
ATOM 2447 N N . VAL A 1 313 ? 12.148 27.453 11.453 1 94.81 313 VAL A N 1
ATOM 2448 C CA . VAL A 1 313 ? 12.852 27.797 12.688 1 94.81 313 VAL A CA 1
ATOM 2449 C C . VAL A 1 313 ? 12.086 27.25 13.883 1 94.81 313 VAL A C 1
ATOM 2451 O O . VAL A 1 313 ? 12.68 26.953 14.93 1 94.81 313 VAL A O 1
ATOM 2454 N N . LYS A 1 314 ? 10.773 27.141 13.734 1 92.31 314 LYS A N 1
ATOM 2455 C CA . LYS A 1 314 ? 9.914 26.719 14.836 1 92.31 314 LYS A CA 1
ATOM 2456 C C . LYS A 1 314 ? 9.992 25.203 15.055 1 92.31 314 LYS A C 1
ATOM 2458 O O . LYS A 1 314 ? 9.93 24.734 16.188 1 92.31 314 LYS A O 1
ATOM 2463 N N . THR A 1 315 ? 10.062 24.438 13.969 1 90.88 315 THR A N 1
ATOM 2464 C CA . THR A 1 315 ? 10 22.984 14.031 1 90.88 315 THR A CA 1
ATOM 2465 C C . THR A 1 315 ? 11.227 22.422 14.75 1 90.88 315 THR A C 1
ATOM 2467 O O . THR A 1 315 ? 12.359 22.781 14.43 1 90.88 315 THR A O 1
ATOM 2470 N N . SER A 1 316 ? 10.852 21.578 15.688 1 83.38 316 SER A N 1
ATOM 2471 C CA . SER A 1 316 ? 11.93 20.984 16.469 1 83.38 316 SER A CA 1
ATOM 2472 C C . SER A 1 316 ? 12.625 19.875 15.711 1 83.38 316 SER A C 1
ATOM 2474 O O . SER A 1 316 ? 11.992 19.156 14.938 1 83.38 316 SER A O 1
ATOM 2476 N N . LYS A 1 317 ? 13.789 19.719 15.703 1 78.69 317 LYS A N 1
ATOM 2477 C CA . LYS A 1 317 ? 14.617 18.594 15.289 1 78.69 317 LYS A CA 1
ATOM 2478 C C . LYS A 1 317 ? 14.695 18.5 13.773 1 78.69 317 LYS A C 1
ATOM 2480 O O . LYS A 1 317 ? 14.508 17.422 13.203 1 78.69 317 LYS A O 1
ATOM 2485 N N . LEU A 1 318 ? 14.836 19.578 13.164 1 90.19 318 LEU A N 1
ATOM 2486 C CA . LEU A 1 318 ? 15.148 19.547 11.734 1 90.19 318 LEU A CA 1
ATOM 2487 C C . LEU A 1 318 ? 16.641 19.312 11.516 1 90.19 318 LEU A C 1
ATOM 2489 O O . LEU A 1 318 ? 17.469 20.141 11.922 1 90.19 318 LEU A O 1
ATOM 2493 N N . LEU A 1 319 ? 16.984 18.297 10.898 1 92.06 319 LEU A N 1
ATOM 2494 C CA . LEU A 1 319 ? 18.375 17.938 10.664 1 92.06 319 LEU A CA 1
ATOM 2495 C C . LEU A 1 319 ? 19.016 18.891 9.656 1 92.06 319 LEU A C 1
ATOM 2497 O O . LEU A 1 319 ? 20.188 19.219 9.773 1 92.06 319 LEU A O 1
ATOM 2501 N N . ASN A 1 320 ? 18.281 19.359 8.703 1 96.06 320 ASN A N 1
ATOM 2502 C CA . ASN A 1 320 ? 18.812 20.234 7.648 1 96.06 320 ASN A CA 1
ATOM 2503 C C . ASN A 1 320 ? 18.297 21.656 7.785 1 96.06 320 ASN A C 1
ATOM 2505 O O . ASN A 1 320 ? 18.031 22.328 6.781 1 96.06 320 ASN A O 1
ATOM 2509 N N . ARG A 1 321 ? 18.156 22.125 8.992 1 95.94 321 ARG A N 1
ATOM 2510 C CA . ARG A 1 321 ? 17.562 23.422 9.258 1 95.94 321 ARG A CA 1
ATOM 2511 C C . ARG A 1 321 ? 18.375 24.547 8.617 1 95.94 321 ARG A C 1
ATOM 2513 O O . ARG A 1 321 ? 17.828 25.406 7.938 1 95.94 321 ARG A O 1
ATOM 2520 N N . VAL A 1 322 ? 19.703 24.469 8.844 1 96 322 VAL A N 1
ATOM 2521 C CA . VAL A 1 322 ? 20.578 25.547 8.359 1 96 322 VAL A CA 1
ATOM 2522 C C . VAL A 1 322 ? 20.469 25.641 6.836 1 96 322 VAL A C 1
ATOM 2524 O O . VAL A 1 322 ? 20.359 26.734 6.277 1 96 322 VAL A O 1
ATOM 2527 N N . GLU A 1 323 ? 20.469 24.5 6.27 1 97.31 323 GLU A N 1
ATOM 2528 C CA . GLU A 1 323 ? 20.391 24.469 4.812 1 97.31 323 GLU A CA 1
ATOM 2529 C C . GLU A 1 323 ? 19.047 24.969 4.32 1 97.31 323 GLU A C 1
ATOM 2531 O O . GLU A 1 323 ? 18.969 25.734 3.354 1 97.31 323 GLU A O 1
ATOM 2536 N N . ILE A 1 324 ? 18.016 24.625 4.91 1 98.12 324 ILE A N 1
ATOM 2537 C CA . ILE A 1 324 ? 16.656 25.016 4.52 1 98.12 324 ILE A CA 1
ATOM 2538 C C . ILE A 1 324 ? 16.484 26.516 4.719 1 98.12 324 ILE A C 1
ATOM 2540 O O . ILE A 1 324 ? 15.953 27.203 3.84 1 98.12 324 ILE A O 1
ATOM 2544 N N . VAL A 1 325 ? 16.953 27.031 5.828 1 97.62 325 VAL A N 1
ATOM 2545 C CA . VAL A 1 325 ? 16.844 28.469 6.121 1 97.62 325 VAL A CA 1
ATOM 2546 C C . VAL A 1 325 ? 17.656 29.266 5.094 1 97.62 325 VAL A C 1
ATOM 2548 O O . VAL A 1 325 ? 17.203 30.312 4.625 1 97.62 325 VAL A O 1
ATOM 2551 N N . THR A 1 326 ? 18.812 28.703 4.766 1 97.44 326 THR A N 1
ATOM 2552 C CA . THR A 1 326 ? 19.641 29.344 3.758 1 97.44 326 THR A CA 1
ATOM 2553 C C . THR A 1 326 ? 18.906 29.422 2.42 1 97.44 326 THR A C 1
ATOM 2555 O O . THR A 1 326 ? 18.891 30.469 1.771 1 97.44 326 THR A O 1
ATOM 2558 N N . ILE A 1 327 ? 18.297 28.328 2.02 1 97.88 327 ILE A N 1
ATOM 2559 C CA . ILE A 1 327 ? 17.578 28.25 0.752 1 97.88 327 ILE A CA 1
ATOM 2560 C C . ILE A 1 327 ? 16.422 29.25 0.748 1 97.88 327 ILE A C 1
ATOM 2562 O O . ILE A 1 327 ? 16.219 29.969 -0.234 1 97.88 327 ILE A O 1
ATOM 2566 N N . LEU A 1 328 ? 15.688 29.359 1.793 1 97.88 328 LEU A N 1
ATOM 2567 C CA . LEU A 1 328 ? 14.531 30.25 1.88 1 97.88 328 LEU A CA 1
ATOM 2568 C C . LEU A 1 328 ? 14.945 31.703 1.831 1 97.88 328 LEU A C 1
ATOM 2570 O O . LEU A 1 328 ? 14.359 32.5 1.097 1 97.88 328 LEU A O 1
ATOM 2574 N N . LEU A 1 329 ? 15.969 32.031 2.561 1 96.31 329 LEU A N 1
ATOM 2575 C CA . LEU A 1 329 ? 16.438 33.406 2.623 1 96.31 329 LEU A CA 1
ATOM 2576 C C . LEU A 1 329 ? 17.047 33.844 1.29 1 96.31 329 LEU A C 1
ATOM 2578 O O . LEU A 1 329 ? 16.812 34.969 0.837 1 96.31 329 LEU A O 1
ATOM 2582 N N . LYS A 1 330 ? 17.781 32.938 0.667 1 95.19 330 LYS A N 1
ATOM 2583 C CA . LYS A 1 330 ? 18.375 33.219 -0.632 1 95.19 330 LYS A CA 1
ATOM 2584 C C . LYS A 1 330 ? 17.297 33.469 -1.69 1 95.19 330 LYS A C 1
ATOM 2586 O O . LYS A 1 330 ? 17.516 34.188 -2.66 1 95.19 330 LYS A O 1
ATOM 2591 N N . ASN A 1 331 ? 16.172 32.875 -1.485 1 96.44 331 ASN A N 1
ATOM 2592 C CA . ASN A 1 331 ? 15.102 33 -2.467 1 96.44 331 ASN A CA 1
ATOM 2593 C C . ASN A 1 331 ? 14.117 34.094 -2.08 1 96.44 331 ASN A C 1
ATOM 2595 O O . ASN A 1 331 ? 13 34.125 -2.598 1 96.44 331 ASN A O 1
ATOM 2599 N N . GLY A 1 332 ? 14.453 34.875 -1.081 1 93.62 332 GLY A N 1
ATOM 2600 C CA . GLY A 1 332 ? 13.703 36.094 -0.841 1 93.62 332 GLY A CA 1
ATOM 2601 C C . GLY A 1 332 ? 12.766 36 0.348 1 93.62 332 GLY A C 1
ATOM 2602 O O . GLY A 1 332 ? 11.859 36.812 0.506 1 93.62 332 GLY A O 1
ATOM 2603 N N . SER A 1 333 ? 12.891 35.094 1.161 1 95.69 333 SER A N 1
ATOM 2604 C CA . SER A 1 333 ? 12.055 35 2.357 1 95.69 333 SER A CA 1
ATOM 2605 C C . SER A 1 333 ? 12.289 36.219 3.27 1 95.69 333 SER A C 1
ATOM 2607 O O . SER A 1 333 ? 13.422 36.656 3.443 1 95.69 333 SER A O 1
ATOM 2609 N N . ASP A 1 334 ? 11.219 36.75 3.834 1 94.06 334 ASP A N 1
ATOM 2610 C CA . ASP A 1 334 ? 11.297 37.906 4.73 1 94.06 334 ASP A CA 1
ATOM 2611 C C . ASP A 1 334 ? 11.5 37.438 6.18 1 94.06 334 ASP A C 1
ATOM 2613 O O . ASP A 1 334 ? 10.594 36.875 6.793 1 94.06 334 ASP A O 1
ATOM 2617 N N . PRO A 1 335 ? 12.648 37.688 6.723 1 93.81 335 PRO A N 1
ATOM 2618 C CA . PRO A 1 335 ? 12.914 37.281 8.102 1 93.81 335 PRO A CA 1
ATOM 2619 C C . PRO A 1 335 ? 12.141 38.125 9.125 1 93.81 335 PRO A C 1
ATOM 2621 O O . PRO A 1 335 ? 12.133 37.781 10.312 1 93.81 335 PRO A O 1
ATOM 2624 N N . ASN A 1 336 ? 11.484 39.188 8.703 1 91.5 336 ASN A N 1
ATOM 2625 C CA . ASN A 1 336 ? 10.758 40.031 9.625 1 91.5 336 ASN A CA 1
ATOM 2626 C C . ASN A 1 336 ? 9.25 39.906 9.43 1 91.5 336 ASN A C 1
ATOM 2628 O O . ASN A 1 336 ? 8.484 40.75 9.898 1 91.5 336 ASN A O 1
ATOM 2632 N N . LEU A 1 337 ? 8.883 38.906 8.758 1 88.06 337 LEU A N 1
ATOM 2633 C CA . LEU A 1 337 ? 7.461 38.688 8.516 1 88.06 337 LEU A CA 1
ATOM 2634 C C . LEU A 1 337 ? 6.738 38.344 9.82 1 88.06 337 LEU A C 1
ATOM 2636 O O . LEU A 1 337 ? 7.258 37.594 10.641 1 88.06 337 LEU A O 1
ATOM 2640 N N . TYR A 1 338 ? 5.656 39 10.141 1 78.69 338 TYR A N 1
ATOM 2641 C CA . TYR A 1 338 ? 4.801 38.688 11.273 1 78.69 338 TYR A CA 1
ATOM 2642 C C . TYR A 1 338 ? 3.34 38.969 10.953 1 78.69 338 TYR A C 1
ATOM 2644 O O . TYR A 1 338 ? 3.035 39.781 10.07 1 78.69 338 TYR A O 1
ATOM 2652 N N . HIS A 1 339 ? 2.387 38.188 11.305 1 73.81 339 HIS A N 1
ATOM 2653 C CA . HIS A 1 339 ? 0.975 38.25 10.945 1 73.81 339 HIS A CA 1
ATOM 2654 C C . HIS A 1 339 ? 0.245 39.312 11.766 1 73.81 339 HIS A C 1
ATOM 2656 O O . HIS A 1 339 ? -0.62 40 11.242 1 73.81 339 HIS A O 1
ATOM 2662 N N . SER A 1 340 ? 0.339 39.25 13.055 1 68.94 340 SER A N 1
ATOM 2663 C CA . SER A 1 340 ? -0.361 40.188 13.922 1 68.94 340 SER A CA 1
ATOM 2664 C C . SER A 1 340 ? 0.585 40.781 14.953 1 68.94 340 SER A C 1
ATOM 2666 O O . SER A 1 340 ? 1.671 40.25 15.195 1 68.94 340 SER A O 1
ATOM 2668 N N . PRO A 1 341 ? 0.119 41.844 15.352 1 58.28 341 PRO A N 1
ATOM 2669 C CA . PRO A 1 341 ? 0.943 42.5 16.375 1 58.28 341 PRO A CA 1
ATOM 2670 C C . PRO A 1 341 ? 1.16 41.594 17.594 1 58.28 341 PRO A C 1
ATOM 2672 O O . PRO A 1 341 ? 2.121 41.781 18.344 1 58.28 341 PRO A O 1
ATOM 2675 N N . SER A 1 342 ? 0.349 40.656 17.656 1 62.97 342 SER A N 1
ATOM 2676 C CA . SER A 1 342 ? 0.482 39.781 18.797 1 62.97 342 SER A CA 1
ATOM 2677 C C . SER A 1 342 ? 1.337 38.562 18.469 1 62.97 342 SER A C 1
ATOM 2679 O O . SER A 1 342 ? 1.65 37.75 19.344 1 62.97 342 SER A O 1
ATOM 2681 N N . SER A 1 343 ? 1.842 38.656 17.297 1 77.56 343 SER A N 1
ATOM 2682 C CA . SER A 1 343 ? 2.604 37.5 16.875 1 77.56 343 SER A CA 1
ATOM 2683 C C . SER A 1 343 ? 4.086 37.656 17.203 1 77.56 343 SER A C 1
ATOM 2685 O O . SER A 1 343 ? 4.535 38.75 17.562 1 77.56 343 SER A O 1
ATOM 2687 N N . VAL A 1 344 ? 4.773 36.562 17.281 1 85.44 344 VAL A N 1
ATOM 2688 C CA . VAL A 1 344 ? 6.195 36.5 17.594 1 85.44 344 VAL A CA 1
ATOM 2689 C C . VAL A 1 344 ? 7.012 36.531 16.312 1 85.44 344 VAL A C 1
ATOM 2691 O O . VAL A 1 344 ? 6.609 35.938 15.297 1 85.44 344 VAL A O 1
ATOM 2694 N N . SER A 1 345 ? 8.07 37.312 16.297 1 88.12 345 SER A N 1
ATOM 2695 C CA . SER A 1 345 ? 8.961 37.406 15.141 1 88.12 345 SER A CA 1
ATOM 2696 C C . SER A 1 345 ? 9.641 36.062 14.859 1 88.12 345 SER A C 1
ATOM 2698 O O . SER A 1 345 ? 9.57 35.125 15.664 1 88.12 345 SER A O 1
ATOM 2700 N N . VAL A 1 346 ? 10.32 36 13.734 1 93.06 346 VAL A N 1
ATOM 2701 C CA . VAL A 1 346 ? 10.992 34.781 13.289 1 93.06 346 VAL A CA 1
ATOM 2702 C C . VAL A 1 346 ? 12.047 34.375 14.312 1 93.06 346 VAL A C 1
ATOM 2704 O O . VAL A 1 346 ? 12.109 33.219 14.727 1 93.06 346 VAL A O 1
ATOM 2707 N N . ILE A 1 347 ? 12.875 35.344 14.781 1 91.94 347 ILE A N 1
ATOM 2708 C CA . ILE A 1 347 ? 13.914 35.062 15.766 1 91.94 347 ILE A CA 1
ATOM 2709 C C . ILE A 1 347 ? 13.266 34.656 17.094 1 91.94 347 ILE A C 1
ATOM 2711 O O . ILE A 1 347 ? 13.75 33.781 17.797 1 91.94 347 ILE A O 1
ATOM 2715 N N . GLY A 1 348 ? 12.203 35.406 17.391 1 90.56 348 GLY A N 1
ATOM 2716 C CA . GLY A 1 348 ? 11.469 35.062 18.594 1 90.56 348 GLY A CA 1
ATOM 2717 C C . GLY A 1 348 ? 10.938 33.656 18.594 1 90.56 348 GLY A C 1
ATOM 2718 O O . GLY A 1 348 ? 10.984 32.969 19.609 1 90.56 348 GLY A O 1
ATOM 2719 N N . GLN A 1 349 ? 10.445 33.25 17.469 1 91.38 349 GLN A N 1
ATOM 2720 C CA . GLN A 1 349 ? 9.938 31.891 17.312 1 91.38 349 GLN A CA 1
ATOM 2721 C C . GLN A 1 349 ? 11.055 30.875 17.469 1 91.38 349 GLN A C 1
ATOM 2723 O O . GLN A 1 349 ? 10.844 29.797 18.062 1 91.38 349 GLN A O 1
ATOM 2728 N N . TYR A 1 350 ? 12.203 31.141 16.906 1 93.62 350 TYR A N 1
ATOM 2729 C CA . TYR A 1 350 ? 13.344 30.234 17.016 1 93.62 350 TYR A CA 1
ATOM 2730 C C . TYR A 1 350 ? 13.75 30.062 18.484 1 93.62 350 TYR A C 1
ATOM 2732 O O . TYR A 1 350 ? 13.977 28.938 18.938 1 93.62 350 TYR A O 1
ATOM 2740 N N . LEU A 1 351 ? 13.773 31.141 19.234 1 91.88 351 LEU A N 1
ATOM 2741 C CA . LEU A 1 351 ? 14.195 31.109 20.625 1 91.88 351 LEU A CA 1
ATOM 2742 C C . LEU A 1 351 ? 13.148 30.422 21.5 1 91.88 351 LEU A C 1
ATOM 2744 O O . LEU A 1 351 ? 13.5 29.688 22.422 1 91.88 351 LEU A O 1
ATOM 2748 N N . LYS A 1 352 ? 11.961 30.688 21.203 1 90.12 352 LYS A N 1
ATOM 2749 C CA . LYS A 1 352 ? 10.852 30.156 21.984 1 90.12 352 LYS A CA 1
ATOM 2750 C C . LYS A 1 352 ? 10.773 28.641 21.844 1 90.12 352 LYS A C 1
ATOM 2752 O O . LYS A 1 352 ? 10.516 27.938 22.828 1 90.12 352 LYS A O 1
ATOM 2757 N N . ASN A 1 353 ? 11.031 28.094 20.672 1 90.38 353 ASN A N 1
ATOM 2758 C CA . ASN A 1 353 ? 10.758 26.688 20.391 1 90.38 353 ASN A CA 1
ATOM 2759 C C . ASN A 1 353 ? 12.023 25.844 20.469 1 90.38 353 ASN A C 1
ATOM 2761 O O . ASN A 1 353 ? 11.953 24.609 20.531 1 90.38 353 ASN A O 1
ATOM 2765 N N . ASN A 1 354 ? 13.188 26.453 20.469 1 89.19 354 ASN A N 1
ATOM 2766 C CA . ASN A 1 354 ? 14.445 25.719 20.547 1 89.19 354 ASN A CA 1
ATOM 2767 C C . ASN A 1 354 ? 15.25 26.109 21.797 1 89.19 354 ASN A C 1
ATOM 2769 O O . ASN A 1 354 ? 16.469 26.312 21.703 1 89.19 354 ASN A O 1
ATOM 2773 N N . LYS A 1 355 ? 14.672 26.125 22.875 1 83.19 355 LYS A N 1
ATOM 2774 C CA . LYS A 1 355 ? 15.266 26.641 24.109 1 83.19 355 LYS A CA 1
ATOM 2775 C C . LYS A 1 355 ? 16.484 25.812 24.516 1 83.19 355 LYS A C 1
ATOM 2777 O O . LYS A 1 355 ? 17.484 26.375 24.969 1 83.19 355 LYS A O 1
ATOM 2782 N N . THR A 1 356 ? 16.453 24.5 24.266 1 81.75 356 THR A N 1
ATOM 2783 C CA . THR 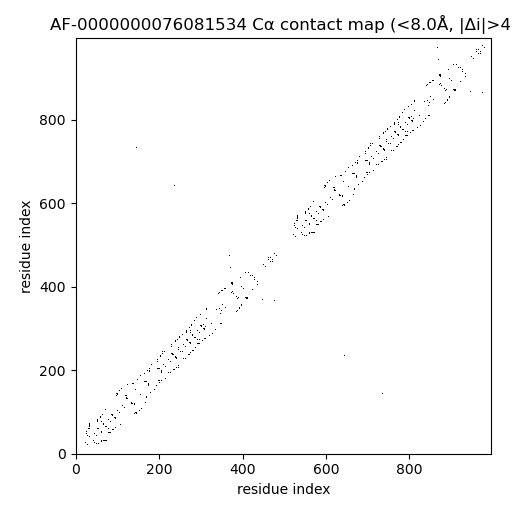A 1 356 ? 17.5 23.625 24.781 1 81.75 356 THR A CA 1
ATOM 2784 C C . THR A 1 356 ? 18.609 23.453 23.734 1 81.75 356 THR A C 1
ATOM 2786 O O . THR A 1 356 ? 19.688 22.969 24.047 1 81.75 356 THR A O 1
ATOM 2789 N N . CYS A 1 357 ? 18.359 23.828 22.516 1 83.44 357 CYS A N 1
ATOM 2790 C CA . CYS A 1 357 ? 19.359 23.562 21.484 1 83.44 357 CYS A CA 1
ATOM 2791 C C . CYS A 1 357 ? 19.391 24.672 20.453 1 83.44 357 CYS A C 1
ATOM 2793 O O . CYS A 1 357 ? 18.969 24.484 19.312 1 83.44 357 CYS A O 1
ATOM 2795 N N . LEU A 1 358 ? 20 25.797 20.953 1 88.88 358 LEU A N 1
ATOM 2796 C CA . LEU A 1 358 ? 20.109 26.922 20.031 1 88.88 358 LEU A CA 1
ATOM 2797 C C . LEU A 1 358 ? 21.359 26.812 19.172 1 88.88 358 LEU A C 1
ATOM 2799 O O . LEU A 1 358 ? 22.422 26.438 19.656 1 88.88 358 LEU A O 1
ATOM 2803 N N . ASP A 1 359 ? 21.172 26.969 17.922 1 90.19 359 ASP A N 1
ATOM 2804 C CA . ASP A 1 359 ? 22.266 26.969 16.953 1 90.19 359 ASP A CA 1
ATOM 2805 C C . ASP A 1 359 ? 22.625 28.391 16.531 1 90.19 359 ASP A C 1
ATOM 2807 O O . ASP A 1 359 ? 21.812 29.094 15.922 1 90.19 359 ASP A O 1
ATOM 2811 N N . LYS A 1 360 ? 23.812 28.812 16.828 1 90.19 360 LYS A N 1
ATOM 2812 C CA . LYS A 1 360 ? 24.312 30.156 16.531 1 90.19 360 LYS A CA 1
ATOM 2813 C C . LYS A 1 360 ? 24.266 30.422 15.031 1 90.19 360 LYS A C 1
ATOM 2815 O O . LYS A 1 360 ? 24.062 31.562 14.602 1 90.19 360 LYS A O 1
ATOM 2820 N N . ALA A 1 361 ? 24.453 29.359 14.273 1 92.19 361 ALA A N 1
ATOM 2821 C CA . ALA A 1 361 ? 24.484 29.516 12.82 1 92.19 361 ALA A CA 1
ATOM 2822 C C . ALA A 1 361 ? 23.156 30 12.281 1 92.19 361 ALA A C 1
ATOM 2824 O O . ALA A 1 361 ? 23.094 30.766 11.328 1 92.19 361 ALA A O 1
ATOM 2825 N N . VAL A 1 362 ? 22.109 29.609 12.859 1 94.5 362 VAL A N 1
ATOM 2826 C CA . VAL A 1 362 ? 20.766 29.984 12.406 1 94.5 362 VAL A CA 1
ATOM 2827 C C . VAL A 1 362 ? 20.516 31.453 12.695 1 94.5 362 VAL A C 1
ATOM 2829 O O . VAL A 1 362 ? 20.016 32.188 11.844 1 94.5 362 VAL A O 1
ATOM 2832 N N . ILE A 1 363 ? 20.891 31.906 13.859 1 92.62 363 ILE A N 1
ATOM 2833 C CA . ILE A 1 363 ? 20.672 33.281 14.258 1 92.62 363 ILE A CA 1
ATOM 2834 C C . ILE A 1 363 ? 21.547 34.219 13.398 1 92.62 363 ILE A C 1
ATOM 2836 O O . ILE A 1 363 ? 21.078 35.25 12.922 1 92.62 363 ILE A O 1
ATOM 2840 N N . CYS A 1 364 ? 22.781 33.75 13.18 1 91.12 364 CYS A N 1
ATOM 2841 C CA . CYS A 1 364 ? 23.672 34.531 12.344 1 91.12 364 CYS A CA 1
ATOM 2842 C C . CYS A 1 364 ? 23.125 34.656 10.93 1 91.12 364 CYS A C 1
ATOM 2844 O O . CYS A 1 364 ? 23.203 35.75 10.336 1 91.12 364 CYS A O 1
ATOM 2846 N N . LEU A 1 365 ? 22.609 33.656 10.477 1 92.75 365 LEU A N 1
ATOM 2847 C CA . LEU A 1 365 ? 22.031 33.656 9.133 1 92.75 365 LEU A CA 1
ATOM 2848 C C . LEU A 1 365 ? 20.844 34.594 9.062 1 92.75 365 LEU A C 1
ATOM 2850 O O . LEU A 1 365 ? 20.703 35.375 8.102 1 92.75 365 LEU A O 1
ATOM 2854 N N . LEU A 1 366 ? 20 34.562 10 1 94.12 366 LEU A N 1
ATOM 2855 C CA . LEU A 1 366 ? 18.828 35.438 10.031 1 94.12 366 LEU A CA 1
ATOM 2856 C C . LEU A 1 366 ? 19.234 36.906 10.109 1 94.12 366 LEU A C 1
ATOM 2858 O O . LEU A 1 366 ? 18.672 37.75 9.414 1 94.12 366 LEU A O 1
ATOM 2862 N N . LEU A 1 367 ? 20.203 37.125 10.898 1 88.56 367 LEU A N 1
ATOM 2863 C CA . LEU A 1 367 ? 20.688 38.5 11.07 1 88.56 367 LEU A CA 1
ATOM 2864 C C . LEU A 1 367 ? 21.375 39 9.805 1 88.56 367 LEU A C 1
ATOM 2866 O O . LEU A 1 367 ? 21.25 40.156 9.438 1 88.56 367 LEU A O 1
ATOM 2870 N N . LYS A 1 368 ? 22.094 38.094 9.203 1 86.06 368 LYS A N 1
ATOM 2871 C CA . LYS A 1 368 ? 22.766 38.406 7.953 1 86.06 368 LYS A CA 1
ATOM 2872 C C . LYS A 1 368 ? 21.781 38.906 6.898 1 86.06 368 LYS A C 1
ATOM 2874 O O . LYS A 1 368 ? 22.109 39.781 6.102 1 86.06 368 LYS A O 1
ATOM 2879 N N . TYR A 1 369 ? 20.625 38.406 6.93 1 91.06 369 TYR A N 1
ATOM 2880 C CA . TYR A 1 369 ? 19.625 38.75 5.918 1 91.06 369 TYR A CA 1
ATOM 2881 C C . TYR A 1 369 ? 18.656 39.781 6.441 1 91.06 369 TYR A C 1
ATOM 2883 O O . TYR A 1 369 ? 17.594 40 5.855 1 91.06 369 TYR A O 1
ATOM 2891 N N . GLY A 1 370 ? 18.953 40.375 7.609 1 86.31 370 GLY A N 1
ATOM 2892 C CA . GLY A 1 370 ? 18.266 41.594 8.023 1 86.31 370 GLY A CA 1
ATOM 2893 C C . GLY A 1 370 ? 17.203 41.344 9.078 1 86.31 370 GLY A C 1
ATOM 2894 O O . GLY A 1 370 ? 16.281 42.156 9.242 1 86.31 370 GLY A O 1
ATOM 2895 N N . ALA A 1 371 ? 17.219 40.344 9.758 1 91.69 371 ALA A N 1
ATOM 2896 C CA . ALA A 1 371 ? 16.25 40.094 10.812 1 91.69 371 ALA A CA 1
ATOM 2897 C C . ALA A 1 371 ? 16.375 41.125 11.938 1 91.69 371 ALA A C 1
ATOM 2899 O O . ALA A 1 371 ? 17.5 41.5 12.312 1 91.69 371 ALA A O 1
ATOM 2900 N N . ASN A 1 372 ? 15.266 41.531 12.445 1 89.62 372 ASN A N 1
ATOM 2901 C CA . ASN A 1 372 ? 15.242 42.5 13.531 1 89.62 372 ASN A CA 1
ATOM 2902 C C . ASN A 1 372 ? 15.016 41.812 14.883 1 89.62 372 ASN A C 1
ATOM 2904 O O . ASN A 1 372 ? 14.336 40.781 14.961 1 89.62 372 ASN A O 1
ATOM 2908 N N . LEU A 1 373 ? 15.664 42.312 15.93 1 90.62 373 LEU A N 1
ATOM 2909 C CA . LEU A 1 373 ? 15.438 41.812 17.281 1 90.62 373 LEU A CA 1
ATOM 2910 C C . LEU A 1 373 ? 15.594 42.938 18.297 1 90.62 373 LEU A C 1
ATOM 2912 O O . LEU A 1 373 ? 16.391 43.875 18.109 1 90.62 373 LEU A O 1
ATOM 2916 N N . ASN A 1 374 ? 14.805 42.906 19.266 1 90.25 374 ASN A N 1
ATOM 2917 C CA . ASN A 1 374 ? 14.836 43.875 20.359 1 90.25 374 ASN A CA 1
ATOM 2918 C C . ASN A 1 374 ? 14.844 43.156 21.719 1 90.25 374 ASN A C 1
ATOM 2920 O O . ASN A 1 374 ? 14.266 42.094 21.875 1 90.25 374 ASN A O 1
ATOM 2924 N N . PHE A 1 375 ? 15.617 43.75 22.609 1 90.31 375 PHE A N 1
ATOM 2925 C CA . PHE A 1 375 ? 15.555 43.312 24 1 90.31 375 PHE A CA 1
ATOM 2926 C C . PHE A 1 375 ? 14.469 44.062 24.766 1 90.31 375 PHE A C 1
ATOM 2928 O O . PHE A 1 375 ? 14.773 44.812 25.688 1 90.31 375 PHE A O 1
ATOM 2935 N N . THR A 1 376 ? 13.289 43.906 24.297 1 88.12 376 THR A N 1
ATOM 2936 C CA . THR A 1 376 ? 12.109 44.531 24.891 1 88.12 376 THR A CA 1
ATOM 2937 C C . THR A 1 376 ? 10.984 43.531 25.078 1 88.12 376 THR A C 1
ATOM 2939 O O . THR A 1 376 ? 11.055 42.406 24.547 1 88.12 376 THR A O 1
ATOM 2942 N N . THR A 1 377 ? 10.031 43.812 25.953 1 83.25 377 THR A N 1
ATOM 2943 C CA . THR A 1 377 ? 8.82 43.031 26.109 1 83.25 377 THR A CA 1
ATOM 2944 C C . THR A 1 377 ? 7.637 43.719 25.422 1 83.25 377 THR A C 1
ATOM 2946 O O . THR A 1 377 ? 6.863 43.062 24.719 1 83.25 377 THR A O 1
ATOM 2949 N N . CYS A 1 378 ? 7.492 45.031 25.625 1 81 378 CYS A N 1
ATOM 2950 C CA . CYS A 1 378 ? 6.391 45.812 25.078 1 81 378 CYS A CA 1
ATOM 2951 C C . CYS A 1 378 ? 6.902 47.094 24.406 1 81 378 CYS A C 1
ATOM 2953 O O . CYS A 1 378 ? 8.008 47.531 24.703 1 81 378 CYS A O 1
ATOM 2955 N N . LEU A 1 379 ? 6.078 47.531 23.516 1 76.06 379 LEU A N 1
ATOM 2956 C CA . LEU A 1 379 ? 6.336 48.844 22.906 1 76.06 379 LEU A CA 1
ATOM 2957 C C . LEU A 1 379 ? 5.949 49.969 23.844 1 76.06 379 LEU A C 1
ATOM 2959 O O . LEU A 1 379 ? 5.203 49.75 24.812 1 76.06 379 LEU A O 1
ATOM 2963 N N . PRO A 1 380 ? 6.492 51.031 23.516 1 68 380 PRO A N 1
ATOM 2964 C CA . PRO A 1 380 ? 6.152 52.188 24.359 1 68 380 PRO A CA 1
ATOM 2965 C C . PRO A 1 380 ? 4.648 52.438 24.453 1 68 380 PRO A C 1
ATOM 2967 O O . PRO A 1 380 ? 4.148 52.906 25.469 1 68 380 PRO A O 1
ATOM 2970 N N . CYS A 1 381 ? 3.887 52.031 23.531 1 69.56 381 CYS A N 1
ATOM 2971 C CA . CYS A 1 381 ? 2.441 52.219 23.484 1 69.56 381 CYS A CA 1
ATOM 2972 C C . CYS A 1 381 ? 1.724 51.156 24.297 1 69.56 381 CYS A C 1
ATOM 2974 O O . CYS A 1 381 ? 0.503 51.188 24.453 1 69.56 381 CYS A O 1
ATOM 2976 N N . GLY A 1 382 ? 2.543 50.281 24.812 1 70.25 382 GLY A N 1
ATOM 2977 C CA . GLY A 1 382 ? 1.943 49.281 25.672 1 70.25 382 GLY A CA 1
ATOM 2978 C C . GLY A 1 382 ? 1.626 47.969 24.938 1 70.25 382 GLY A C 1
ATOM 2979 O O . GLY A 1 382 ? 1.327 46.969 25.562 1 70.25 382 GLY A O 1
ATOM 2980 N N . LYS A 1 383 ? 1.792 48.094 23.688 1 79.69 383 LYS A N 1
ATOM 2981 C CA . LYS A 1 383 ? 1.495 46.906 22.906 1 79.69 383 LYS A CA 1
ATOM 2982 C C . LYS A 1 383 ? 2.689 45.969 22.875 1 79.69 383 LYS A C 1
ATOM 2984 O O . LYS A 1 383 ? 3.822 46.375 23.141 1 79.69 383 LYS A O 1
ATOM 2989 N N . HIS A 1 384 ? 2.42 44.844 22.672 1 84.25 384 HIS A N 1
ATOM 2990 C CA . HIS A 1 384 ? 3.465 43.812 22.578 1 84.25 384 HIS A CA 1
ATOM 2991 C C . HIS A 1 384 ? 4.41 44.094 21.406 1 84.25 384 HIS A C 1
ATOM 2993 O O . HIS A 1 384 ? 3.971 44.531 20.328 1 84.25 384 HIS A O 1
ATOM 2999 N N . ASP A 1 385 ? 5.711 44.125 21.672 1 85.12 385 ASP A N 1
ATOM 3000 C CA . ASP A 1 385 ? 6.715 44.25 20.609 1 85.12 385 ASP A CA 1
ATOM 3001 C C . ASP A 1 385 ? 6.926 42.938 19.891 1 85.12 385 ASP A C 1
ATOM 3003 O O . ASP A 1 385 ? 7.465 42 20.484 1 85.12 385 ASP A O 1
ATOM 3007 N N . PRO A 1 386 ? 6.512 42.812 18.672 1 86.69 386 PRO A N 1
ATOM 3008 C CA . PRO A 1 386 ? 6.684 41.562 17.953 1 86.69 386 PRO A CA 1
ATOM 3009 C C . PRO A 1 386 ? 8.148 41.156 17.797 1 86.69 386 PRO A C 1
ATOM 3011 O O . PRO A 1 386 ? 8.453 39.969 17.641 1 86.69 386 PRO A O 1
ATOM 3014 N N . PHE A 1 387 ? 9.094 42.094 17.938 1 90.06 387 PHE A N 1
ATOM 3015 C CA . PHE A 1 387 ? 10.508 41.781 17.75 1 90.06 387 PHE A CA 1
ATOM 3016 C C . PHE A 1 387 ? 11.211 41.688 19.094 1 90.06 387 PHE A C 1
ATOM 3018 O O . PHE A 1 387 ? 12.43 41.5 19.156 1 90.06 387 PHE A O 1
ATOM 3025 N N . GLY A 1 388 ? 10.391 41.781 20.141 1 89.69 388 GLY A N 1
ATOM 3026 C CA . GLY A 1 388 ? 10.953 41.594 21.469 1 89.69 388 GLY A CA 1
ATOM 3027 C C . GLY A 1 388 ? 11.297 40.156 21.797 1 89.69 388 GLY A C 1
ATOM 3028 O O . GLY A 1 388 ? 10.438 39.281 21.703 1 89.69 388 GLY A O 1
ATOM 3029 N N . ILE A 1 389 ? 12.555 39.844 22.266 1 91.69 389 ILE A N 1
ATOM 3030 C CA . ILE A 1 389 ? 12.977 38.438 22.422 1 91.69 389 ILE A CA 1
ATOM 3031 C C . ILE A 1 389 ? 13.102 38.094 23.906 1 91.69 389 ILE A C 1
ATOM 3033 O O . ILE A 1 389 ? 13.305 36.938 24.25 1 91.69 389 ILE A O 1
ATOM 3037 N N . LEU A 1 390 ? 12.922 39.031 24.812 1 90.19 390 LEU A N 1
ATOM 3038 C CA . LEU A 1 390 ? 13.211 38.844 26.219 1 90.19 390 LEU A CA 1
ATOM 3039 C C . LEU A 1 390 ? 12.344 37.75 26.812 1 90.19 390 LEU A C 1
ATOM 3041 O O . LEU A 1 390 ? 12.812 36.969 27.641 1 90.19 390 LEU A O 1
ATOM 3045 N N . LEU A 1 391 ? 11.156 37.719 26.359 1 88.56 391 LEU A N 1
ATOM 3046 C CA . LEU A 1 391 ? 10.211 36.75 26.906 1 88.56 391 LEU A CA 1
ATOM 3047 C C . LEU A 1 391 ? 10.531 35.344 26.422 1 88.56 391 LEU A C 1
ATOM 3049 O O . LEU A 1 391 ? 10.062 34.344 26.984 1 88.56 391 LEU A O 1
ATOM 3053 N N . HIS A 1 392 ? 11.375 35.25 25.453 1 91.44 392 HIS A N 1
ATOM 3054 C CA . HIS A 1 392 ? 11.617 33.938 24.828 1 91.44 392 HIS A CA 1
ATOM 3055 C C . HIS A 1 392 ? 13.016 33.438 25.156 1 91.44 392 HIS A C 1
ATOM 3057 O O . HIS A 1 392 ? 13.383 32.344 24.734 1 91.44 392 HIS A O 1
ATOM 3063 N N . LEU A 1 393 ? 13.781 34.219 25.922 1 90.69 393 LEU A N 1
ATOM 3064 C CA . LEU A 1 393 ? 15.094 33.781 26.359 1 90.69 393 LEU A CA 1
ATOM 3065 C C . LEU A 1 393 ? 14.984 32.844 27.547 1 90.69 393 LEU A C 1
ATOM 3067 O O . LEU A 1 393 ? 14.039 32.938 28.344 1 90.69 393 LEU A O 1
ATOM 3071 N N . SER A 1 394 ? 15.758 31.859 27.531 1 89.75 394 SER A N 1
ATOM 3072 C CA . SER A 1 394 ? 15.727 30.875 28.625 1 89.75 394 SER A CA 1
ATOM 3073 C C . SER A 1 394 ? 17 30.953 29.453 1 89.75 394 SER A C 1
ATOM 3075 O O . SER A 1 394 ? 17.984 31.562 29.047 1 89.75 394 SER A O 1
ATOM 3077 N N . ASP A 1 395 ? 16.906 30.281 30.578 1 86.5 395 ASP A N 1
ATOM 3078 C CA . ASP A 1 395 ? 18.047 30.234 31.5 1 86.5 395 ASP A CA 1
ATOM 3079 C C . ASP A 1 395 ? 19.172 29.359 30.969 1 86.5 395 ASP A C 1
ATOM 3081 O O . ASP A 1 395 ? 20.312 29.438 31.422 1 86.5 395 ASP A O 1
ATOM 3085 N N . CYS A 1 396 ? 18.906 28.625 29.875 1 84 396 CYS A N 1
ATOM 3086 C CA . CYS A 1 396 ? 19.906 27.734 29.312 1 84 396 CYS A CA 1
ATOM 3087 C C . CYS A 1 396 ? 20.656 28.391 28.172 1 84 396 CYS A C 1
ATOM 3089 O O . CYS A 1 396 ? 21.562 27.797 27.594 1 84 396 CYS A O 1
ATOM 3091 N N . CYS A 1 397 ? 20.344 29.609 28.016 1 87.88 397 CYS A N 1
ATOM 3092 C CA . CYS A 1 397 ? 21 30.312 26.922 1 87.88 397 CYS A CA 1
ATOM 3093 C C . CYS A 1 397 ? 22.453 30.594 27.234 1 87.88 397 CYS A C 1
ATOM 3095 O O . CYS A 1 397 ? 22.766 31.172 28.281 1 87.88 397 CYS A O 1
ATOM 3097 N N . GLN A 1 398 ? 23.359 30.219 26.406 1 87.38 398 GLN A N 1
ATOM 3098 C CA . GLN A 1 398 ? 24.797 30.391 26.609 1 87.38 398 GLN A CA 1
ATOM 3099 C C . GLN A 1 398 ? 25.203 31.859 26.516 1 87.38 398 GLN A C 1
ATOM 3101 O O . GLN A 1 398 ? 24.547 32.656 25.828 1 87.38 398 GLN A O 1
ATOM 3106 N N . GLN A 1 399 ? 26.234 32.094 27.141 1 87.5 399 GLN A N 1
ATOM 3107 C CA . GLN A 1 399 ? 26.703 33.469 27.219 1 87.5 399 GLN A CA 1
ATOM 3108 C C . GLN A 1 399 ? 27.109 34 25.844 1 87.5 399 GLN A C 1
ATOM 3110 O O . GLN A 1 399 ? 26.891 35.156 25.516 1 87.5 399 GLN A O 1
ATOM 3115 N N . GLU A 1 400 ? 27.688 33.094 25.078 1 88.31 400 GLU A N 1
ATOM 3116 C CA . GLU A 1 400 ? 28.094 33.5 23.734 1 88.31 400 GLU A CA 1
ATOM 3117 C C . GLU A 1 400 ? 26.891 33.906 22.891 1 88.31 400 GLU A C 1
ATOM 3119 O O . GLU A 1 400 ? 26.969 34.844 22.094 1 88.31 400 GLU A O 1
ATOM 3124 N N . MET A 1 401 ? 25.859 33.25 23.094 1 91 401 MET A N 1
ATOM 3125 C CA . MET A 1 401 ? 24.641 33.531 22.359 1 91 401 MET A CA 1
ATOM 3126 C C . MET A 1 401 ? 24.031 34.844 22.828 1 91 401 MET A C 1
ATOM 3128 O O . MET A 1 401 ? 23.594 35.656 22.016 1 91 401 MET A O 1
ATOM 3132 N N . LEU A 1 402 ? 24.047 35.062 24.094 1 89.88 402 LEU A N 1
ATOM 3133 C CA . LEU A 1 402 ? 23.531 36.312 24.672 1 89.88 402 LEU A CA 1
ATOM 3134 C C . LEU A 1 402 ? 24.328 37.5 24.172 1 89.88 402 LEU A C 1
ATOM 3136 O O . LEU A 1 402 ? 23.766 38.562 23.891 1 89.88 402 LEU A O 1
ATOM 3140 N N . HIS A 1 403 ? 25.609 37.219 24.094 1 88.88 403 HIS A N 1
ATOM 3141 C CA . HIS A 1 403 ? 26.469 38.281 23.594 1 88.88 403 HIS A CA 1
ATOM 3142 C C . HIS A 1 403 ? 26.125 38.656 22.156 1 88.88 403 HIS A C 1
ATOM 3144 O O . HIS A 1 403 ? 26.047 39.844 21.812 1 88.88 403 HIS A O 1
ATOM 3150 N N . LEU A 1 404 ? 25.906 37.656 21.406 1 87.81 404 LEU A N 1
ATOM 3151 C CA . LEU A 1 404 ? 25.562 37.844 20 1 87.81 404 LEU A CA 1
ATOM 3152 C C . LEU A 1 404 ? 24.234 38.594 19.875 1 87.81 404 LEU A C 1
ATOM 3154 O O . LEU A 1 404 ? 24.109 39.531 19.094 1 87.81 404 LEU A O 1
ATOM 3158 N N . LEU A 1 405 ? 23.266 38.281 20.641 1 90.44 405 LEU A N 1
ATOM 3159 C CA . LEU A 1 405 ? 21.922 38.844 20.562 1 90.44 405 LEU A CA 1
ATOM 3160 C C . LEU A 1 405 ? 21.922 40.281 21.016 1 90.44 405 LEU A C 1
ATOM 3162 O O . LEU A 1 405 ? 21.281 41.125 20.391 1 90.44 405 LEU A O 1
ATOM 3166 N N . VAL A 1 406 ? 22.688 40.562 22.031 1 87.25 406 VAL A N 1
ATOM 3167 C CA . VAL A 1 406 ? 22.656 41.906 22.609 1 87.25 406 VAL A CA 1
ATOM 3168 C C . VAL A 1 406 ? 23.422 42.844 21.703 1 87.25 406 VAL A C 1
ATOM 3170 O O . VAL A 1 406 ? 23.047 44.031 21.562 1 87.25 406 VAL A O 1
ATOM 3173 N N . THR A 1 407 ? 24.422 42.344 21.078 1 82 407 THR A N 1
ATOM 3174 C CA . THR A 1 407 ? 25.25 43.188 20.234 1 82 407 THR A CA 1
ATOM 3175 C C . THR A 1 407 ? 24.531 43.531 18.922 1 82 407 THR A C 1
ATOM 3177 O O . THR A 1 407 ? 24.859 44.5 18.266 1 82 407 THR A O 1
ATOM 3180 N N . THR A 1 408 ? 23.625 42.75 18.578 1 84.31 408 THR A N 1
ATOM 3181 C CA . THR A 1 408 ? 22.953 42.938 17.297 1 84.31 408 THR A CA 1
ATOM 3182 C C . THR A 1 408 ? 21.562 43.562 17.484 1 84.31 408 THR A C 1
ATOM 3184 O O . THR A 1 408 ? 20.859 43.844 16.516 1 84.31 408 THR A O 1
ATOM 3187 N N . THR A 1 409 ? 21.172 43.844 18.703 1 87.5 409 THR A N 1
ATOM 3188 C CA . THR A 1 409 ? 19.844 44.312 19.016 1 87.5 409 THR A CA 1
ATOM 3189 C C . THR A 1 409 ? 19.703 45.781 18.625 1 87.5 409 THR A C 1
ATOM 3191 O O . THR A 1 409 ? 20.688 46.531 18.578 1 87.5 409 THR A O 1
ATOM 3194 N N . ARG A 1 410 ? 18.547 46.188 18.266 1 81.38 410 ARG A N 1
ATOM 3195 C CA . ARG A 1 410 ? 18.297 47.562 17.875 1 81.38 410 ARG A CA 1
ATOM 3196 C C . ARG A 1 410 ? 17.859 48.406 19.078 1 81.38 410 ARG A C 1
ATOM 3198 O O . ARG A 1 410 ? 18.25 49.562 19.203 1 81.38 410 ARG A O 1
ATOM 3205 N N . ASN A 1 411 ? 16.984 47.812 19.828 1 84.12 411 ASN A N 1
ATOM 3206 C CA . ASN A 1 411 ? 16.453 48.5 21 1 84.12 411 ASN A CA 1
ATOM 3207 C C . ASN A 1 411 ? 16.609 47.656 22.25 1 84.12 411 ASN A C 1
ATOM 3209 O O . ASN A 1 411 ? 16.438 46.406 22.203 1 84.12 411 ASN A O 1
ATOM 3213 N N . VAL A 1 412 ? 17.016 48.344 23.344 1 88.12 412 VAL A N 1
ATOM 3214 C CA . VAL A 1 412 ? 17.203 47.625 24.609 1 88.12 412 VAL A CA 1
ATOM 3215 C C . VAL A 1 412 ? 16.422 48.312 25.719 1 88.12 412 VAL A C 1
ATOM 3217 O O . VAL A 1 412 ? 16.469 49.562 25.844 1 88.12 412 VAL A O 1
ATOM 3220 N N . ASP A 1 413 ? 15.664 47.625 26.375 1 88.5 413 ASP A N 1
ATOM 3221 C CA . ASP A 1 413 ? 14.992 48.062 27.594 1 88.5 413 ASP A CA 1
ATOM 3222 C C . ASP A 1 413 ? 15.648 47.469 28.828 1 88.5 413 ASP A C 1
ATOM 3224 O O . ASP A 1 413 ? 15.344 46.344 29.219 1 88.5 413 ASP A O 1
ATOM 3228 N N . ARG A 1 414 ? 16.422 48.281 29.531 1 87.06 414 ARG A N 1
ATOM 3229 C CA . ARG A 1 414 ? 17.219 47.812 30.656 1 87.06 414 ARG A CA 1
ATOM 3230 C C . ARG A 1 414 ? 16.328 47.406 31.828 1 87.06 414 ARG A C 1
ATOM 3232 O O . ARG A 1 414 ? 16.641 46.438 32.562 1 87.06 414 ARG A O 1
ATOM 3239 N N . GLU A 1 415 ? 15.242 48.188 32 1 87.75 415 GLU A N 1
ATOM 3240 C CA . GLU A 1 415 ? 14.328 47.844 33.094 1 87.75 415 GLU A CA 1
ATOM 3241 C C . GLU A 1 415 ? 13.664 46.5 32.875 1 87.75 415 GLU A C 1
ATOM 3243 O O . GLU A 1 415 ? 13.445 45.75 33.812 1 87.75 415 GLU A O 1
ATOM 3248 N N . ALA A 1 416 ? 13.359 46.312 31.656 1 89.44 416 ALA A N 1
ATOM 3249 C CA . ALA A 1 416 ? 12.742 45.031 31.312 1 89.44 416 ALA A CA 1
ATOM 3250 C C . ALA A 1 416 ? 13.719 43.875 31.531 1 89.44 416 ALA A C 1
ATOM 3252 O O . ALA A 1 416 ? 13.32 42.781 31.938 1 89.44 416 ALA A O 1
ATOM 3253 N N . ILE A 1 417 ? 15.062 44.031 31.266 1 90.69 417 ILE A N 1
ATOM 3254 C CA . ILE A 1 417 ? 16.094 43.031 31.469 1 90.69 417 ILE A CA 1
ATOM 3255 C C . ILE A 1 417 ? 16.219 42.688 32.938 1 90.69 417 ILE A C 1
ATOM 3257 O O . ILE A 1 417 ? 16.328 41.531 33.312 1 90.69 417 ILE A O 1
ATOM 3261 N N . LYS A 1 418 ? 16.094 43.719 33.75 1 88.06 418 LYS A N 1
ATOM 3262 C CA . LYS A 1 418 ? 16.25 43.562 35.188 1 88.06 418 LYS A CA 1
ATOM 3263 C C . LYS A 1 418 ? 15.094 42.75 35.75 1 88.06 418 LYS A C 1
ATOM 3265 O O . LYS A 1 418 ? 15.281 41.969 36.719 1 88.06 418 LYS A O 1
ATOM 3270 N N . LYS A 1 419 ? 13.945 42.875 35.188 1 87.31 419 LYS A N 1
ATOM 3271 C CA . LYS A 1 419 ? 12.75 42.25 35.75 1 87.31 419 LYS A CA 1
ATOM 3272 C C . LYS A 1 419 ? 12.445 40.938 35.062 1 87.31 419 LYS A C 1
ATOM 3274 O O . LYS A 1 419 ? 11.492 40.25 35.438 1 87.31 419 LYS A O 1
ATOM 3279 N N . CYS A 1 420 ? 13.258 40.594 34.125 1 88.81 420 CYS A N 1
ATOM 3280 C CA . CYS A 1 420 ? 12.977 39.406 33.375 1 88.81 420 CYS A CA 1
ATOM 3281 C C . CYS A 1 420 ? 13.164 38.156 34.219 1 88.81 420 CYS A C 1
ATOM 3283 O O . CYS A 1 420 ? 14.273 37.844 34.656 1 88.81 420 CYS A O 1
ATOM 3285 N N . VAL A 1 421 ? 12.078 37.375 34.344 1 86.81 421 VAL A N 1
ATOM 3286 C CA . VAL A 1 421 ? 12.086 36.219 35.25 1 86.81 421 VAL A CA 1
ATOM 3287 C C . VAL A 1 421 ? 12.633 35 34.531 1 86.81 421 VAL A C 1
ATOM 3289 O O . VAL A 1 421 ? 13.117 34.062 35.156 1 86.81 421 VAL A O 1
ATOM 3292 N N . ASN A 1 422 ? 12.75 35.031 33.281 1 88.81 422 ASN A N 1
ATOM 3293 C CA . ASN A 1 422 ? 13.188 33.875 32.5 1 88.81 422 ASN A CA 1
ATOM 3294 C C . ASN A 1 422 ? 14.711 33.719 32.531 1 88.81 422 ASN A C 1
ATOM 3296 O O . ASN A 1 422 ? 15.234 32.656 32.25 1 88.81 422 ASN A O 1
ATOM 3300 N N . LEU A 1 423 ? 15.43 34.781 32.844 1 90.88 423 LEU A N 1
ATOM 3301 C CA . LEU A 1 423 ? 16.891 34.781 32.875 1 90.88 423 LEU A CA 1
ATOM 3302 C C . LEU A 1 423 ? 17.391 34.594 34.312 1 90.88 423 LEU A C 1
ATOM 3304 O O . LEU A 1 423 ? 16.75 35.031 35.25 1 90.88 423 LEU A O 1
ATOM 3308 N N . ASN A 1 424 ? 18.391 33.844 34.406 1 91.06 424 ASN A N 1
ATOM 3309 C CA . ASN A 1 424 ? 19.016 33.719 35.719 1 91.06 424 ASN A CA 1
ATOM 3310 C C . ASN A 1 424 ? 19.719 35 36.125 1 91.06 424 ASN A C 1
ATOM 3312 O O . ASN A 1 424 ? 19.875 35.906 35.312 1 91.06 424 ASN A O 1
ATOM 3316 N N . GLN A 1 425 ? 20.078 35 37.375 1 90.75 425 GLN A N 1
ATOM 3317 C CA . GLN A 1 425 ? 20.688 36.219 37.906 1 90.75 425 GLN A CA 1
ATOM 3318 C C . GLN A 1 425 ? 22 36.531 37.219 1 90.75 425 GLN A C 1
ATOM 3320 O O . GLN A 1 425 ? 22.281 37.688 36.938 1 90.75 425 GLN A O 1
ATOM 3325 N N . ASN A 1 426 ? 22.812 35.531 36.906 1 91 426 ASN A N 1
ATOM 3326 C CA . ASN A 1 426 ? 24.078 35.75 36.219 1 91 426 ASN A CA 1
ATOM 3327 C C . ASN A 1 426 ? 23.891 36.312 34.812 1 91 426 ASN A C 1
ATOM 3329 O O . ASN A 1 426 ? 24.641 37.156 34.344 1 91 426 ASN A O 1
ATOM 3333 N N . GLN A 1 427 ? 22.906 35.781 34.188 1 92.44 427 GLN A N 1
ATOM 3334 C CA . GLN A 1 427 ? 22.609 36.25 32.844 1 92.44 427 GLN A CA 1
ATOM 3335 C C . GLN A 1 427 ? 22.125 37.688 32.844 1 92.44 427 GLN A C 1
ATOM 3337 O O . GLN A 1 427 ? 22.531 38.469 31.969 1 92.44 427 GLN A O 1
ATOM 3342 N N . ARG A 1 428 ? 21.281 38.031 33.75 1 91.94 428 ARG A N 1
ATOM 3343 C CA . ARG A 1 428 ? 20.781 39.406 33.875 1 91.94 428 ARG A CA 1
ATOM 3344 C C . ARG A 1 428 ? 21.922 40.375 34.125 1 91.94 428 ARG A C 1
ATOM 3346 O O . ARG A 1 428 ? 22 41.438 33.469 1 91.94 428 ARG A O 1
ATOM 3353 N N . GLU A 1 429 ? 22.734 40 35.031 1 89.31 429 GLU A N 1
ATOM 3354 C CA . GLU A 1 429 ? 23.859 40.844 35.344 1 89.31 429 GLU A CA 1
ATOM 3355 C C . GLU A 1 429 ? 24.797 41 34.156 1 89.31 429 GLU A C 1
ATOM 3357 O O . GLU A 1 429 ? 25.312 42.094 33.906 1 89.31 429 GLU A O 1
ATOM 3362 N N . TYR A 1 430 ? 25.031 39.906 33.562 1 90.81 430 TYR A N 1
ATOM 3363 C CA . TYR A 1 430 ? 25.875 39.938 32.375 1 90.81 430 TYR A CA 1
ATOM 3364 C C . TYR A 1 430 ? 25.297 40.875 31.312 1 90.81 430 TYR A C 1
ATOM 3366 O O . TYR A 1 430 ? 26.031 41.688 30.734 1 90.81 430 TYR A O 1
ATOM 3374 N N . LEU A 1 431 ? 24.031 40.75 31.047 1 89.81 431 LEU A N 1
ATOM 3375 C CA . LEU A 1 431 ? 23.359 41.594 30.062 1 89.81 431 LEU A CA 1
ATOM 3376 C C . LEU A 1 431 ? 23.375 43.062 30.484 1 89.81 431 LEU A C 1
ATOM 3378 O O . LEU A 1 431 ? 23.547 43.969 29.656 1 89.81 431 LEU A O 1
ATOM 3382 N N . MET A 1 432 ? 23.172 43.25 31.797 1 88.94 432 MET A N 1
ATOM 3383 C CA . MET A 1 432 ? 23.203 44.594 32.344 1 88.94 432 MET A CA 1
ATOM 3384 C C . MET A 1 432 ? 24.578 45.219 32.156 1 88.94 432 MET A C 1
ATOM 3386 O O . MET A 1 432 ? 24.688 46.438 31.906 1 88.94 432 MET A O 1
ATOM 3390 N N . CYS A 1 433 ? 25.547 44.438 32.25 1 86.38 433 CYS A N 1
ATOM 3391 C CA . CYS A 1 433 ? 26.922 44.906 32.062 1 86.38 433 CYS A CA 1
ATOM 3392 C C . CYS A 1 433 ? 27.188 45.25 30.625 1 86.38 433 CYS A C 1
ATOM 3394 O O . CYS A 1 433 ? 27.828 46.25 30.328 1 86.38 433 CYS A O 1
ATOM 3396 N N . LEU A 1 434 ? 26.672 44.5 29.766 1 85.38 434 LEU A N 1
ATOM 3397 C CA . LEU A 1 434 ? 26.922 44.719 28.344 1 85.38 434 LEU A CA 1
ATOM 3398 C C . LEU A 1 434 ? 26.156 45.938 27.828 1 85.38 434 LEU A C 1
ATOM 3400 O O . LEU A 1 434 ? 26.594 46.594 26.875 1 85.38 434 LEU A O 1
ATOM 3404 N N . THR A 1 435 ? 25.031 46.219 28.406 1 83.19 435 THR A N 1
ATOM 3405 C CA . THR A 1 435 ? 24.188 47.312 27.922 1 83.19 435 THR A CA 1
ATOM 3406 C C . THR A 1 435 ? 24.516 48.625 28.609 1 83.19 435 THR A C 1
ATOM 3408 O O . THR A 1 435 ? 23.906 49.656 28.328 1 83.19 435 THR A O 1
ATOM 3411 N N . ALA A 1 436 ? 25.312 48.594 29.578 1 75.56 436 ALA A N 1
ATOM 3412 C CA . ALA A 1 436 ? 25.719 49.812 30.281 1 75.56 436 ALA A CA 1
ATOM 3413 C C . ALA A 1 436 ? 26.531 50.75 29.375 1 75.56 436 ALA A C 1
ATOM 3415 O O . ALA A 1 436 ? 26.5 51.969 29.531 1 75.56 436 ALA A O 1
ATOM 3416 N N . THR A 1 437 ? 27.328 50.125 28.484 1 61.31 437 THR A N 1
ATOM 3417 C CA . THR A 1 437 ? 28.141 50.906 27.562 1 61.31 437 THR A CA 1
ATOM 3418 C C . THR A 1 437 ? 27.391 51.188 26.266 1 61.31 437 THR A C 1
ATOM 3420 O O . THR A 1 437 ? 26.609 50.375 25.812 1 61.31 437 THR A O 1
ATOM 3423 N N . PRO A 1 438 ? 27.094 52.531 25.891 1 53.84 438 PRO A N 1
ATOM 3424 C CA . PRO A 1 438 ? 26.344 52.875 24.688 1 53.84 438 PRO A CA 1
ATOM 3425 C C . PRO A 1 438 ? 26.688 51.969 23.484 1 53.84 438 PRO A C 1
ATOM 3427 O O . PRO A 1 438 ? 27.828 51.531 23.375 1 53.84 438 PRO A O 1
ATOM 3430 N N . GLN A 1 439 ? 25.688 51.281 22.875 1 52.97 439 GLN A N 1
ATOM 3431 C CA . GLN A 1 439 ? 25.812 50.375 21.734 1 52.97 439 GLN A CA 1
ATOM 3432 C C . GLN A 1 439 ? 26.812 50.906 20.719 1 52.97 439 GLN A C 1
ATOM 3434 O O . GLN A 1 439 ? 26.812 52.094 20.391 1 52.97 439 GLN A O 1
ATOM 3439 N N . GLN A 1 440 ? 27.766 50.219 20.469 1 48.84 440 GLN A N 1
ATOM 3440 C CA . GLN A 1 440 ? 28.766 50.656 19.484 1 48.84 440 GLN A CA 1
ATOM 3441 C C . GLN A 1 440 ? 28.109 51.031 18.156 1 48.84 440 GLN A C 1
ATOM 3443 O O . GLN A 1 440 ? 27.062 50.469 17.797 1 48.84 440 GLN A O 1
ATOM 3448 N N . LEU A 1 441 ? 28.375 52.219 17.547 1 47.38 441 LEU A N 1
ATOM 3449 C CA . LEU A 1 441 ? 27.953 52.812 16.281 1 47.38 441 LEU A CA 1
ATOM 3450 C C . LEU A 1 441 ? 27.766 51.75 15.219 1 47.38 441 LEU A C 1
ATOM 3452 O O . LEU A 1 441 ? 26.891 51.875 14.352 1 47.38 441 LEU A O 1
ATOM 3456 N N . ILE A 1 442 ? 28.422 50.656 15.414 1 43.59 442 ILE A N 1
ATOM 3457 C CA . ILE A 1 442 ? 28.484 49.656 14.383 1 43.59 442 ILE A CA 1
ATOM 3458 C C . ILE A 1 442 ? 27.141 48.906 14.289 1 43.59 442 ILE A C 1
ATOM 3460 O O . ILE A 1 442 ? 26.672 48.625 13.188 1 43.59 442 ILE A O 1
ATOM 3464 N N . CYS A 1 443 ? 26.609 48.688 15.391 1 46.88 443 CYS A N 1
ATOM 3465 C CA . CYS A 1 443 ? 25.344 47.969 15.375 1 46.88 443 CYS A CA 1
ATOM 3466 C C . CYS A 1 443 ? 24.234 48.812 14.781 1 46.88 443 CYS A C 1
ATOM 3468 O O . CYS A 1 443 ? 23.422 48.312 14.008 1 46.88 443 CYS A O 1
ATOM 3470 N N . LEU A 1 444 ? 24.281 50.094 15.07 1 48.62 444 LEU A N 1
ATOM 3471 C CA . LEU A 1 444 ? 23.297 51.062 14.539 1 48.62 444 LEU A CA 1
ATOM 3472 C C . LEU A 1 444 ? 23.453 51.188 13.031 1 48.62 444 LEU A C 1
ATOM 3474 O O . LEU A 1 444 ? 22.469 51.344 12.312 1 48.62 444 LEU A O 1
ATOM 3478 N N . THR A 1 445 ? 24.672 51.219 12.594 1 50.38 445 THR A N 1
ATOM 3479 C CA . THR A 1 445 ? 24.938 51.375 11.172 1 50.38 445 THR A CA 1
ATOM 3480 C C . THR A 1 445 ? 24.422 50.156 10.391 1 50.38 445 THR A C 1
ATOM 3482 O O . THR A 1 445 ? 23.891 50.312 9.289 1 50.38 445 THR A O 1
ATOM 3485 N N . ARG A 1 446 ? 24.578 49.031 11 1 52.44 446 ARG A N 1
ATOM 3486 C CA . ARG A 1 446 ? 24.078 47.844 10.312 1 52.44 446 ARG A CA 1
ATOM 3487 C C . ARG A 1 446 ? 22.578 47.938 10.109 1 52.44 446 ARG A C 1
ATOM 3489 O O . ARG A 1 446 ? 22.078 47.625 9.016 1 52.44 446 ARG A O 1
ATOM 3496 N N . GLY A 1 447 ? 21.875 48.188 11.203 1 50.53 447 GLY A N 1
ATOM 3497 C CA . GLY A 1 447 ? 20.438 48.344 11.094 1 50.53 447 GLY A CA 1
ATOM 3498 C C . GLY A 1 447 ? 20.016 49.344 10.039 1 50.53 447 GLY A C 1
ATOM 3499 O O . GLY A 1 447 ? 19.078 49.125 9.273 1 50.53 447 GLY A O 1
ATOM 3500 N N . PHE A 1 448 ? 20.812 50.406 9.938 1 49.59 448 PHE A N 1
ATOM 3501 C CA . PHE A 1 448 ? 20.547 51.5 8.992 1 49.59 448 PHE A CA 1
ATOM 3502 C C . PHE A 1 448 ? 20.797 51.031 7.559 1 49.59 448 PHE A C 1
ATOM 3504 O O . PHE A 1 448 ? 20.016 51.344 6.656 1 49.59 448 PHE A O 1
ATOM 3511 N N . ILE A 1 449 ? 21.828 50.344 7.371 1 54.38 449 ILE A N 1
ATOM 3512 C CA . ILE A 1 449 ? 22.156 49.906 6.023 1 54.38 449 ILE A CA 1
ATOM 3513 C C . ILE A 1 449 ? 21.156 48.844 5.559 1 54.38 449 ILE A C 1
ATOM 3515 O O . ILE A 1 449 ? 20.703 48.875 4.414 1 54.38 449 ILE A O 1
ATOM 3519 N N . LEU A 1 450 ? 20.859 48 6.453 1 51.84 450 LEU A N 1
ATOM 3520 C CA . LEU A 1 450 ? 19.906 46.969 6.09 1 51.84 450 LEU A CA 1
ATOM 3521 C C . LEU A 1 450 ? 18.531 47.562 5.793 1 51.84 450 LEU A C 1
ATOM 3523 O O . LEU A 1 450 ? 17.844 47.094 4.883 1 51.84 450 LEU A O 1
ATOM 3527 N N . TYR A 1 451 ? 18.172 48.531 6.598 1 48.59 451 TYR A N 1
ATOM 3528 C CA . TYR A 1 451 ? 16.906 49.219 6.402 1 48.59 451 TYR A CA 1
ATOM 3529 C C . TYR A 1 451 ? 16.875 49.938 5.062 1 48.59 451 TYR A C 1
ATOM 3531 O O . TYR A 1 451 ? 15.859 49.906 4.359 1 48.59 451 TYR A O 1
ATOM 3539 N N . ASN A 1 452 ? 18 50.625 4.645 1 49.72 452 ASN A N 1
ATOM 3540 C CA . ASN A 1 452 ? 18.016 51.469 3.455 1 49.72 452 ASN A CA 1
ATOM 3541 C C . ASN A 1 452 ? 18.344 50.656 2.199 1 49.72 452 ASN A C 1
ATOM 3543 O O . ASN A 1 452 ? 17.906 51.031 1.102 1 49.72 452 ASN A O 1
ATOM 3547 N N . PHE A 1 453 ? 19.234 49.688 2.285 1 52.19 453 PHE A N 1
ATOM 3548 C CA . PHE A 1 453 ? 19.672 49.062 1.036 1 52.19 453 PHE A CA 1
ATOM 3549 C C . PHE A 1 453 ? 18.984 47.75 0.797 1 52.19 453 PHE A C 1
ATOM 3551 O O . PHE A 1 453 ? 19.125 47.156 -0.27 1 52.19 453 PHE A O 1
ATOM 3558 N N . GLY A 1 454 ? 17.984 47.406 1.586 1 51.5 454 GLY A N 1
ATOM 3559 C CA . GLY A 1 454 ? 17.125 46.25 1.398 1 51.5 454 GLY A CA 1
ATOM 3560 C C . GLY A 1 454 ? 17.859 44.938 1.5 1 51.5 454 GLY A C 1
ATOM 3561 O O . GLY A 1 454 ? 19.031 44.906 1.894 1 51.5 454 GLY A O 1
ATOM 3562 N N . ARG A 1 455 ? 17.266 43.719 1.205 1 53.12 455 ARG A N 1
ATOM 3563 C CA . ARG A 1 455 ? 17.594 42.312 1.395 1 53.12 455 ARG A CA 1
ATOM 3564 C C . ARG A 1 455 ? 18.688 41.875 0.419 1 53.12 455 ARG A C 1
ATOM 3566 O O . ARG A 1 455 ? 19.328 40.844 0.62 1 53.12 455 ARG A O 1
ATOM 3573 N N . ASP A 1 456 ? 18.922 42.531 -0.624 1 52.22 456 ASP A N 1
ATOM 3574 C CA . ASP A 1 456 ? 19.844 42.156 -1.686 1 52.22 456 ASP A CA 1
ATOM 3575 C C . ASP A 1 456 ? 21.266 42.562 -1.346 1 52.22 456 ASP A C 1
ATOM 3577 O O . ASP A 1 456 ? 22.172 42.469 -2.182 1 52.22 456 ASP A O 1
ATOM 3581 N N . LEU A 1 457 ? 21.406 43.062 -0.296 1 52.72 457 LEU A N 1
ATOM 3582 C CA . LEU A 1 457 ? 22.703 43.688 0.014 1 52.72 457 LEU A CA 1
ATOM 3583 C C . LEU A 1 457 ? 23.766 42.594 0.247 1 52.72 457 LEU A C 1
ATOM 3585 O O . LEU A 1 457 ? 24.922 42.75 -0.138 1 52.72 457 LEU A O 1
ATOM 3589 N N . VAL A 1 458 ? 23.359 41.562 0.838 1 53.38 458 VAL A N 1
ATOM 3590 C CA . VAL A 1 458 ? 24.344 40.531 1.208 1 53.38 458 VAL A CA 1
ATOM 3591 C C . VAL A 1 458 ? 25.094 40.062 -0.038 1 53.38 458 VAL A C 1
ATOM 3593 O O . VAL A 1 458 ? 26.312 39.906 -0.017 1 53.38 458 VAL A O 1
ATOM 3596 N N . ASP A 1 459 ? 24.359 39.875 -1.029 1 54.66 459 ASP A N 1
ATOM 3597 C CA . ASP A 1 459 ? 25 39.406 -2.252 1 54.66 459 ASP A CA 1
ATOM 3598 C C . ASP A 1 459 ? 25.75 40.531 -2.947 1 54.66 459 ASP A C 1
ATOM 3600 O O . ASP A 1 459 ? 26.641 40.312 -3.756 1 54.66 459 ASP A O 1
ATOM 3604 N N . LYS A 1 460 ? 25.359 41.812 -2.525 1 55.75 460 LYS A N 1
ATOM 3605 C CA . LYS A 1 460 ? 25.922 42.938 -3.258 1 55.75 460 LYS A CA 1
ATOM 3606 C C . LYS A 1 460 ? 26.984 43.656 -2.432 1 55.75 460 LYS A C 1
ATOM 3608 O O . LYS A 1 460 ? 27.641 44.562 -2.924 1 55.75 460 LYS A O 1
ATOM 3613 N N . VAL A 1 461 ? 27.031 43.188 -1.271 1 58.03 461 VAL A N 1
ATOM 3614 C CA . VAL A 1 461 ? 27.938 43.906 -0.381 1 58.03 461 VAL A CA 1
ATOM 3615 C C . VAL A 1 461 ? 29.359 43.875 -0.943 1 58.03 461 VAL A C 1
ATOM 3617 O O . VAL A 1 461 ? 30.078 44.875 -0.869 1 58.03 461 VAL A O 1
ATOM 3620 N N . ASN A 1 462 ? 29.641 42.75 -1.516 1 56.75 462 ASN A N 1
ATOM 3621 C CA . ASN A 1 462 ? 30.984 42.656 -2.059 1 56.75 462 ASN A CA 1
ATOM 3622 C C . ASN A 1 462 ? 31.219 43.625 -3.199 1 56.75 462 ASN A C 1
ATOM 3624 O O . ASN A 1 462 ? 32.344 44.031 -3.465 1 56.75 462 ASN A O 1
ATOM 3628 N N . ASP A 1 463 ? 30.125 44 -3.748 1 55.28 463 ASP A N 1
ATOM 3629 C CA . ASP A 1 463 ? 30.281 44.906 -4.895 1 55.28 463 ASP A CA 1
ATOM 3630 C C . ASP A 1 463 ? 30.188 46.375 -4.469 1 55.28 463 ASP A C 1
ATOM 3632 O O . ASP A 1 463 ? 30.391 47.25 -5.289 1 55.28 463 ASP A O 1
ATOM 3636 N N . LEU A 1 464 ? 29.797 46.531 -3.275 1 54.94 464 LEU A N 1
ATOM 3637 C CA . LEU A 1 464 ? 29.688 47.906 -2.832 1 54.94 464 LEU A CA 1
ATOM 3638 C C . LEU A 1 464 ? 31.047 48.469 -2.402 1 54.94 464 LEU A C 1
ATOM 3640 O O . LEU A 1 464 ? 31.875 47.719 -1.889 1 54.94 464 LEU A O 1
ATOM 3644 N N . PRO A 1 465 ? 31.391 49.625 -2.756 1 52.94 465 PRO A N 1
ATOM 3645 C CA . PRO A 1 465 ? 32.688 50.219 -2.412 1 52.94 465 PRO A CA 1
ATOM 3646 C C . PRO A 1 465 ? 32.812 50.531 -0.922 1 52.94 465 PRO A C 1
ATOM 3648 O O . PRO A 1 465 ? 32.75 51.688 -0.522 1 52.94 465 PRO A O 1
ATOM 3651 N N . LEU A 1 466 ? 32.5 49.562 -0.081 1 55.28 466 LEU A N 1
ATOM 3652 C CA . LEU A 1 466 ? 32.656 49.688 1.364 1 55.28 466 LEU A CA 1
ATOM 3653 C C . LEU A 1 466 ? 33.938 49.094 1.861 1 55.28 466 LEU A C 1
ATOM 3655 O O . LEU A 1 466 ? 34.5 48.188 1.224 1 55.28 466 LEU A O 1
ATOM 3659 N N . PRO A 1 467 ? 34.5 49.719 2.916 1 49.75 467 PRO A N 1
ATOM 3660 C CA . PRO A 1 467 ? 35.719 49.125 3.477 1 49.75 467 PRO A CA 1
ATOM 3661 C C . PRO A 1 467 ? 35.531 47.688 3.92 1 49.75 467 PRO A C 1
ATOM 3663 O O . PRO A 1 467 ? 34.406 47.281 4.277 1 49.75 467 PRO A O 1
ATOM 3666 N N . LYS A 1 468 ? 36.531 46.875 3.732 1 54.78 468 LYS A N 1
ATOM 3667 C CA . LYS A 1 468 ? 36.531 45.438 3.986 1 54.78 468 LYS A CA 1
ATOM 3668 C C . LYS A 1 468 ? 35.969 45.125 5.367 1 54.78 468 LYS A C 1
ATOM 3670 O O . LYS A 1 468 ? 35.281 44.094 5.539 1 54.78 468 LYS A O 1
ATOM 3675 N N . ILE A 1 469 ? 36.188 45.938 6.281 1 49.78 469 ILE A N 1
ATOM 3676 C CA . ILE A 1 469 ? 35.781 45.719 7.66 1 49.78 469 ILE A CA 1
ATOM 3677 C C . ILE A 1 469 ? 34.25 45.75 7.75 1 49.78 469 ILE A C 1
ATOM 3679 O O . ILE A 1 469 ? 33.625 44.938 8.43 1 49.78 469 ILE A O 1
ATOM 3683 N N . ILE A 1 470 ? 33.688 46.656 7.062 1 53.69 470 ILE A N 1
ATOM 3684 C CA . ILE A 1 470 ? 32.25 46.844 7.07 1 53.69 470 ILE A CA 1
ATOM 3685 C C . ILE A 1 470 ? 31.594 45.719 6.293 1 53.69 470 ILE A C 1
ATOM 3687 O O . ILE A 1 470 ? 30.547 45.188 6.695 1 53.69 470 ILE A O 1
ATOM 3691 N N . LYS A 1 471 ? 32.281 45.312 5.254 1 55.44 471 LYS A N 1
ATOM 3692 C CA . LYS A 1 471 ? 31.766 44.219 4.461 1 55.44 471 LYS A CA 1
ATOM 3693 C C . LYS A 1 471 ? 31.703 42.938 5.289 1 55.44 471 LYS A C 1
ATOM 3695 O O . LYS A 1 471 ? 30.719 42.188 5.238 1 55.44 471 LYS A O 1
ATOM 3700 N N . ARG A 1 472 ? 32.781 42.719 5.984 1 54.25 472 ARG A N 1
ATOM 3701 C CA . ARG A 1 472 ? 32.875 41.531 6.848 1 54.25 472 ARG A CA 1
ATOM 3702 C C . ARG A 1 472 ? 31.797 41.562 7.938 1 54.25 472 ARG A C 1
ATOM 3704 O O . ARG A 1 472 ? 31.219 40.562 8.281 1 54.25 472 ARG A O 1
ATOM 3711 N N . TYR A 1 473 ? 31.672 42.75 8.359 1 52.88 473 TYR A N 1
ATOM 3712 C CA . TYR A 1 473 ? 30.703 42.938 9.422 1 52.88 473 TYR A CA 1
ATOM 3713 C C . TYR A 1 473 ? 29.281 42.719 8.914 1 52.88 473 TYR A C 1
ATOM 3715 O O . TYR A 1 473 ? 28.453 42.125 9.617 1 52.88 473 TYR A O 1
ATOM 3723 N N . LEU A 1 474 ? 29.141 43.094 7.738 1 54.94 474 LEU A N 1
ATOM 3724 C CA . LEU A 1 474 ? 27.828 42.938 7.129 1 54.94 474 LEU A CA 1
ATOM 3725 C C . LEU A 1 474 ? 27.562 41.5 6.777 1 54.94 474 LEU A C 1
ATOM 3727 O O . LEU A 1 474 ? 26.406 41.062 6.758 1 54.94 474 LEU A O 1
ATOM 3731 N N . MET A 1 475 ? 28.641 40.781 6.512 1 55.5 475 MET A N 1
ATOM 3732 C CA . MET A 1 475 ? 28.5 39.406 6.059 1 55.5 475 MET A CA 1
ATOM 3733 C C . MET A 1 475 ? 28.484 38.438 7.242 1 55.5 475 MET A C 1
ATOM 3735 O O . MET A 1 475 ? 28.25 37.25 7.07 1 55.5 475 MET A O 1
ATOM 3739 N N . PHE A 1 476 ? 28.297 38.781 8.547 1 50.5 476 PHE A N 1
ATOM 3740 C CA . PHE A 1 476 ? 28.297 38.031 9.797 1 50.5 476 PHE A CA 1
ATOM 3741 C C . PHE A 1 476 ? 29.109 36.75 9.664 1 50.5 476 PHE A C 1
ATOM 3743 O O . PHE A 1 476 ? 28.656 35.688 10.07 1 50.5 476 PHE A O 1
ATOM 3750 N N . LYS A 1 477 ? 30.266 36.656 9.062 1 43.84 477 LYS A N 1
ATOM 3751 C CA . LYS A 1 477 ? 31.109 35.469 9.039 1 43.84 477 LYS A CA 1
ATOM 3752 C C . LYS A 1 477 ? 31.688 35.156 10.422 1 43.84 477 LYS A C 1
ATOM 3754 O O . LYS A 1 477 ? 31.984 36.094 11.188 1 43.84 477 LYS A O 1
ATOM 3759 N N . GLU A 1 478 ? 31.562 33.906 11.031 1 41.56 478 GLU A N 1
ATOM 3760 C CA . GLU A 1 478 ? 31.922 33.344 12.32 1 41.56 478 GLU A CA 1
ATOM 3761 C C . GLU A 1 478 ? 33.281 33.844 12.789 1 41.56 478 GLU A C 1
ATOM 3763 O O . GLU A 1 478 ? 33.5 34.031 13.984 1 41.56 478 GLU A O 1
ATOM 3768 N N . THR A 1 479 ? 34.25 33.906 11.984 1 38.81 479 THR A N 1
ATOM 3769 C CA . THR A 1 479 ? 35.625 34.125 12.484 1 38.81 479 THR A CA 1
ATOM 3770 C C . THR A 1 479 ? 35.75 35.531 13.109 1 38.81 479 THR A C 1
ATOM 3772 O O . THR A 1 479 ? 36.562 35.719 14.016 1 38.81 479 THR A O 1
ATOM 3775 N N . ASP A 1 480 ? 35.125 36.562 12.664 1 38.97 480 ASP A N 1
ATOM 3776 C CA . ASP A 1 480 ? 35.594 37.906 12.969 1 38.97 480 ASP A CA 1
ATOM 3777 C C . ASP A 1 480 ? 34.812 38.5 14.148 1 38.97 480 ASP A C 1
ATOM 3779 O O . ASP A 1 480 ? 35 39.656 14.5 1 38.97 480 ASP A O 1
ATOM 3783 N N . LEU A 1 481 ? 33.781 38 14.633 1 38.22 481 LEU A N 1
ATOM 3784 C CA . LEU A 1 481 ? 33.156 38.562 15.82 1 38.22 481 LEU A CA 1
ATOM 3785 C C . LEU A 1 481 ? 34.125 38.594 16.984 1 38.22 481 LEU A C 1
ATOM 3787 O O . LEU A 1 481 ? 33.844 39.219 18.016 1 38.22 481 LEU A O 1
ATOM 3791 N N . ALA A 1 482 ? 35.188 37.812 17.047 1 36.91 482 ALA A N 1
ATOM 3792 C CA . ALA A 1 482 ? 36.156 37.906 18.141 1 36.91 482 ALA A CA 1
ATOM 3793 C C . ALA A 1 482 ? 37 39.188 18.031 1 36.91 482 ALA A C 1
ATOM 3795 O O . ALA A 1 482 ? 37.469 39.688 19.047 1 36.91 482 ALA A O 1
ATOM 3796 N N . GLY A 1 483 ? 37.375 39.719 16.828 1 33.78 483 GLY A N 1
ATOM 3797 C CA . GLY A 1 483 ? 38.406 40.719 16.688 1 33.78 483 GLY A CA 1
ATOM 3798 C C . GLY A 1 483 ? 37.875 42.125 16.812 1 33.78 483 GLY A C 1
ATOM 3799 O O . GLY A 1 483 ? 38.625 43.094 16.641 1 33.78 483 GLY A O 1
ATOM 3800 N N . VAL A 1 484 ? 36.656 42.438 16.812 1 35.56 484 VAL A N 1
ATOM 3801 C CA . VAL A 1 484 ? 36.219 43.812 16.828 1 35.56 484 VAL A CA 1
ATOM 3802 C C . VAL A 1 484 ? 36.594 44.469 18.141 1 35.56 484 VAL A C 1
ATOM 3804 O O . VAL A 1 484 ? 36.5 45.688 18.281 1 35.56 484 VAL A O 1
ATOM 3807 N N . ASP A 1 485 ? 37 43.844 19.172 1 31.77 485 ASP A N 1
ATOM 3808 C CA . ASP A 1 485 ? 37.5 44.594 20.328 1 31.77 485 ASP A CA 1
ATOM 3809 C C . ASP A 1 485 ? 38.75 45.375 19.984 1 31.77 485 ASP A C 1
ATOM 3811 O O . ASP A 1 485 ? 39.125 46.312 20.688 1 31.77 485 ASP A O 1
ATOM 3815 N N . ARG A 1 486 ? 39.656 44.781 19.125 1 34.12 486 ARG A N 1
ATOM 3816 C CA . ARG A 1 486 ? 40.969 45.406 19.047 1 34.12 486 ARG A CA 1
ATOM 3817 C C . ARG A 1 486 ? 40.969 46.625 18.141 1 34.12 486 ARG A C 1
ATOM 3819 O O . ARG A 1 486 ? 41.969 47.312 18 1 34.12 486 ARG A O 1
ATOM 3826 N N . VAL A 1 487 ? 40.031 46.812 17.25 1 28.95 487 VAL A N 1
ATOM 3827 C CA . VAL A 1 487 ? 40.375 47.781 16.25 1 28.95 487 VAL A CA 1
ATOM 3828 C C . VAL A 1 487 ? 39.969 49.188 16.734 1 28.95 487 VAL A C 1
ATOM 3830 O O . VAL A 1 487 ? 40.656 50.156 16.484 1 28.95 487 VAL A O 1
ATOM 3833 N N . PHE A 1 488 ? 38.719 49.625 17.141 1 27.42 488 PHE A N 1
ATOM 3834 C CA . PHE A 1 488 ? 38.469 51.062 17.047 1 27.42 488 PHE A CA 1
ATOM 3835 C C . PHE A 1 488 ? 38.969 51.781 18.281 1 27.42 488 PHE A C 1
ATOM 3837 O O . PHE A 1 488 ? 38.219 52 19.234 1 27.42 488 PHE A O 1
ATOM 3844 N N . PRO A 1 489 ? 40.219 51.656 18.719 1 28.39 489 PRO A N 1
ATOM 3845 C CA . PRO A 1 489 ? 40.656 52.688 19.656 1 28.39 489 PRO A CA 1
ATOM 3846 C C . PRO A 1 489 ? 40.562 54.094 19.078 1 28.39 489 PRO A C 1
ATOM 3848 O O . PRO A 1 489 ? 40.938 55.062 19.734 1 28.39 489 PRO A O 1
ATOM 3851 N N . LEU A 1 490 ? 40.5 54.281 17.719 1 28 490 LEU A N 1
ATOM 3852 C CA . LEU A 1 490 ? 40.938 55.562 17.203 1 28 490 LEU A CA 1
ATOM 3853 C C . LEU A 1 490 ? 40 56.688 17.609 1 28 490 LEU A C 1
ATOM 3855 O O . LEU A 1 490 ? 40.156 57.844 17.203 1 28 490 LEU A O 1
ATOM 3859 N N . TYR A 1 491 ? 38.781 56.594 17.984 1 27.33 491 TYR A N 1
ATOM 3860 C CA . TYR A 1 491 ? 38.062 57.844 17.828 1 27.33 491 TYR A CA 1
ATOM 3861 C C . TYR A 1 491 ? 38.75 58.969 18.609 1 27.33 491 TYR A C 1
ATOM 3863 O O . TYR A 1 491 ? 39.031 60.031 18.062 1 27.33 491 TYR A O 1
ATOM 3871 N N . PHE A 1 492 ? 38.375 59.375 19.844 1 25.77 492 PHE A N 1
ATOM 3872 C CA . PHE A 1 492 ? 38.062 60.75 20.234 1 25.77 492 PHE A CA 1
ATOM 3873 C C . PHE A 1 492 ? 39.344 61.531 20.578 1 25.77 492 PHE A C 1
ATOM 3875 O O . PHE A 1 492 ? 39.656 61.75 21.75 1 25.77 492 PHE A O 1
ATOM 3882 N N . ASP A 1 493 ? 40.531 61.25 20.078 1 25.22 493 ASP A N 1
ATOM 3883 C CA . ASP A 1 493 ? 41.438 62.344 20.375 1 25.22 493 ASP A CA 1
ATOM 3884 C C . ASP A 1 493 ? 41 63.625 19.672 1 25.22 493 ASP A C 1
ATOM 3886 O O . ASP A 1 493 ? 41.219 63.781 18.453 1 25.22 493 ASP A O 1
ATOM 3890 N N . ILE A 1 494 ? 39.844 64.375 20.031 1 24.62 494 ILE A N 1
ATOM 3891 C CA . ILE A 1 494 ? 39.344 65.75 19.734 1 24.62 494 ILE A CA 1
ATOM 3892 C C . ILE A 1 494 ? 40.438 66.75 19.922 1 24.62 494 ILE A C 1
ATOM 3894 O O . ILE A 1 494 ? 40.281 67.938 19.562 1 24.62 494 ILE A O 1
ATOM 3898 N N . ASN A 1 495 ? 41.438 66.625 20.734 1 24.05 495 ASN A N 1
ATOM 3899 C CA . ASN A 1 495 ? 42.219 67.812 21.031 1 24.05 495 ASN A CA 1
ATOM 3900 C C . ASN A 1 495 ? 42.969 68.312 19.797 1 24.05 495 ASN A C 1
ATOM 3902 O O . ASN A 1 495 ? 43.312 69.5 19.703 1 24.05 495 ASN A O 1
ATOM 3906 N N . SER A 1 496 ? 43.688 67.562 19 1 21.66 496 SER A N 1
ATOM 3907 C CA . SER A 1 496 ? 44.781 68.25 18.328 1 21.66 496 SER A CA 1
ATOM 3908 C C . SER A 1 496 ? 44.281 69 17.125 1 21.66 496 SER A C 1
ATOM 3910 O O . SER A 1 496 ? 45.094 69.562 16.359 1 21.66 496 SER A O 1
ATOM 3912 N N . ALA A 1 497 ? 43.094 68.875 16.5 1 21.73 497 ALA A N 1
ATOM 3913 C CA . ALA A 1 497 ? 42.875 69.875 15.461 1 21.73 497 ALA A CA 1
ATOM 3914 C C . ALA A 1 497 ? 42.656 71.25 16.078 1 21.73 497 ALA A C 1
ATOM 3916 O O . ALA A 1 497 ? 41.625 71.438 16.75 1 21.73 497 ALA A O 1
ATOM 3917 N N . HIS A 1 498 ? 43.781 71.875 16.562 1 20.56 498 HIS A N 1
ATOM 3918 C CA . HIS A 1 498 ? 44 73.312 16.344 1 20.56 498 HIS A CA 1
ATOM 3919 C C . HIS A 1 498 ? 43.969 73.688 14.859 1 20.56 498 HIS A C 1
ATOM 3921 O O . HIS A 1 498 ? 44.469 72.875 14.031 1 20.56 498 HIS A O 1
ATOM 3927 N N . MET B 1 1 ? -41.031 18.141 -24.891 1 20.58 1 MET B N 1
ATOM 3928 C CA . MET B 1 1 ? -40.094 19.234 -25.094 1 20.58 1 MET B CA 1
ATOM 3929 C C . MET B 1 1 ? -40.344 20.359 -24.109 1 20.58 1 MET B C 1
ATOM 3931 O O . MET B 1 1 ? -39.875 21.484 -24.312 1 20.58 1 MET B O 1
ATOM 3935 N N . LEU B 1 2 ? -41.156 20.188 -23.062 1 22.27 2 LEU B N 1
ATOM 3936 C CA . LEU B 1 2 ? -41.875 21.141 -22.203 1 22.27 2 LEU B CA 1
ATOM 3937 C C . LEU B 1 2 ? -40.875 22.062 -21.5 1 22.27 2 LEU B C 1
ATOM 3939 O O . LEU B 1 2 ? -39.938 21.594 -20.844 1 22.27 2 LEU B O 1
ATOM 3943 N N . PHE B 1 3 ? -40.688 23.391 -22.016 1 22.28 3 PHE B N 1
ATOM 3944 C CA . PHE B 1 3 ? -40 24.656 -21.828 1 22.28 3 PHE B CA 1
ATOM 3945 C C . PHE B 1 3 ? -40.219 25.203 -20.438 1 22.28 3 PHE B C 1
ATOM 3947 O O . PHE B 1 3 ? -41.312 25.688 -20.125 1 22.28 3 PHE B O 1
ATOM 3954 N N . TRP B 1 4 ? -39.875 24.344 -19.422 1 24.84 4 TRP B N 1
ATOM 3955 C CA . TRP B 1 4 ? -40.219 24.719 -18.047 1 24.84 4 TRP B CA 1
ATOM 3956 C C . TRP B 1 4 ? -39.844 26.172 -17.781 1 24.84 4 TRP B C 1
ATOM 3958 O O . TRP B 1 4 ? -38.781 26.641 -18.219 1 24.84 4 TRP B O 1
ATOM 3968 N N . ASN B 1 5 ? -40.781 27.031 -17.703 1 29.45 5 ASN B N 1
ATOM 3969 C CA . ASN B 1 5 ? -40.906 28.453 -17.391 1 29.45 5 ASN B CA 1
ATOM 3970 C C . ASN B 1 5 ? -40 28.844 -16.219 1 29.45 5 ASN B C 1
ATOM 3972 O O . ASN B 1 5 ? -39.906 28.125 -15.227 1 29.45 5 ASN B O 1
ATOM 3976 N N . GLY B 1 6 ? -38.875 29.609 -16.422 1 30.86 6 GLY B N 1
ATOM 3977 C CA . GLY B 1 6 ? -37.594 30.062 -15.93 1 30.86 6 GLY B CA 1
ATOM 3978 C C . GLY B 1 6 ? -37.688 30.875 -14.641 1 30.86 6 GLY B C 1
ATOM 3979 O O . GLY B 1 6 ? -38.281 31.953 -14.633 1 30.86 6 GLY B O 1
ATOM 3980 N N . PRO B 1 7 ? -38.031 30.156 -13.406 1 33.94 7 PRO B N 1
ATOM 3981 C CA . PRO B 1 7 ? -38.562 30.812 -12.227 1 33.94 7 PRO B CA 1
ATOM 3982 C C . PRO B 1 7 ? -37.781 32.062 -11.836 1 33.94 7 PRO B C 1
ATOM 3984 O O . PRO B 1 7 ? -36.625 31.984 -11.445 1 33.94 7 PRO B O 1
ATOM 3987 N N . GLU B 1 8 ? -37.938 33.188 -12.477 1 34.19 8 GLU B N 1
ATOM 3988 C CA . GLU B 1 8 ? -37.438 34.531 -12.281 1 34.19 8 GLU B CA 1
ATOM 3989 C C . GLU B 1 8 ? -37.656 35 -10.844 1 34.19 8 GLU B C 1
ATOM 3991 O O . GLU B 1 8 ? -36.781 35.625 -10.25 1 34.19 8 GLU B O 1
ATOM 3996 N N . ASN B 1 9 ? -38.906 34.781 -10.453 1 36.84 9 ASN B N 1
ATOM 3997 C CA . ASN B 1 9 ? -39.312 35.469 -9.234 1 36.84 9 ASN B CA 1
ATOM 3998 C C . ASN B 1 9 ? -38.656 34.875 -8 1 36.84 9 ASN B C 1
ATOM 4000 O O . ASN B 1 9 ? -38.594 35.5 -6.941 1 36.84 9 ASN B O 1
ATOM 4004 N N . GLU B 1 10 ? -38.344 33.5 -8.133 1 36.44 10 GLU B N 1
ATOM 4005 C CA . GLU B 1 10 ? -37.844 32.812 -6.934 1 36.44 10 GLU B CA 1
ATOM 4006 C C . GLU B 1 10 ? -36.406 33.219 -6.637 1 36.44 10 GLU B C 1
ATOM 4008 O O . GLU B 1 10 ? -35.906 32.969 -5.543 1 36.44 10 GLU B O 1
ATOM 4013 N N . PHE B 1 11 ? -35.719 33.906 -7.57 1 39.94 11 PHE B N 1
ATOM 4014 C CA . PHE B 1 11 ? -34.344 34.406 -7.402 1 39.94 11 PHE B CA 1
ATOM 4015 C C . PHE B 1 11 ? -34.344 35.656 -6.504 1 39.94 11 PHE B C 1
ATOM 4017 O O . PHE B 1 11 ? -33.406 35.875 -5.758 1 39.94 11 PHE B O 1
ATOM 4024 N N . GLU B 1 12 ? -35.469 36.5 -6.727 1 38.5 12 GLU B N 1
ATOM 4025 C CA . GLU B 1 12 ? -35.469 37.719 -5.934 1 38.5 12 GLU B CA 1
ATOM 4026 C C . GLU B 1 12 ? -35.688 37.406 -4.453 1 38.5 12 GLU B C 1
ATOM 4028 O O . GLU B 1 12 ? -35.062 38.031 -3.592 1 38.5 12 GLU B O 1
ATOM 4033 N N . GLU B 1 13 ? -36.688 36.5 -4.18 1 40.16 13 GLU B N 1
ATOM 4034 C CA . GLU B 1 13 ? -36.906 36.188 -2.773 1 40.16 13 GLU B CA 1
ATOM 4035 C C . GLU B 1 13 ? -35.688 35.469 -2.172 1 40.16 13 GLU B C 1
ATOM 4037 O O . GLU B 1 13 ? -35.438 35.594 -0.977 1 40.16 13 GLU B O 1
ATOM 4042 N N . GLU B 1 14 ? -34.938 34.688 -2.975 1 39.78 14 GLU B N 1
ATOM 4043 C CA . GLU B 1 14 ? -33.719 34.031 -2.49 1 39.78 14 GLU B CA 1
ATOM 4044 C C . GLU B 1 14 ? -32.594 35 -2.217 1 39.78 14 GLU B C 1
ATOM 4046 O O . GLU B 1 14 ? -31.812 34.812 -1.291 1 39.78 14 GLU B O 1
ATOM 4051 N N . ARG B 1 15 ? -32.5 36.125 -2.984 1 37.59 15 ARG B N 1
ATOM 4052 C CA . ARG B 1 15 ? -31.531 37.219 -2.742 1 37.59 15 ARG B CA 1
ATOM 4053 C C . ARG B 1 15 ? -31.922 38.031 -1.517 1 37.59 15 ARG B C 1
ATOM 4055 O O . ARG B 1 15 ? -31.047 38.438 -0.744 1 37.59 15 ARG B O 1
ATOM 4062 N N . GLU B 1 16 ? -33.219 38.469 -1.478 1 40.66 16 GLU B N 1
ATOM 4063 C CA . GLU B 1 16 ? -33.625 39.188 -0.286 1 40.66 16 GLU B CA 1
ATOM 4064 C C . GLU B 1 16 ? -33.5 38.344 0.966 1 40.66 16 GLU B C 1
ATOM 4066 O O . GLU B 1 16 ? -33.156 38.844 2.043 1 40.66 16 GLU B O 1
ATOM 4071 N N . ARG B 1 17 ? -33.844 37.031 1.037 1 39.59 17 ARG B N 1
ATOM 4072 C CA . ARG B 1 17 ? -33.656 36.094 2.156 1 39.59 17 ARG B CA 1
ATOM 4073 C C . ARG B 1 17 ? -32.156 35.844 2.391 1 39.59 17 ARG B C 1
ATOM 4075 O O . ARG B 1 17 ? -31.766 35.406 3.471 1 39.59 17 ARG B O 1
ATOM 4082 N N . LEU B 1 18 ? -31.219 35.969 1.505 1 41.38 18 LEU B N 1
ATOM 4083 C CA . LEU B 1 18 ? -29.766 35.875 1.633 1 41.38 18 LEU B CA 1
ATOM 4084 C C . LEU B 1 18 ? -29.219 37.125 2.369 1 41.38 18 LEU B C 1
ATOM 4086 O O . LEU B 1 18 ? -28.203 37.031 3.062 1 41.38 18 LEU B O 1
ATOM 4090 N N . HIS B 1 19 ? -29.656 38.281 2.037 1 41.47 19 HIS B N 1
ATOM 4091 C CA . HIS B 1 19 ? -29.297 39.5 2.748 1 41.47 19 HIS B CA 1
ATOM 4092 C C . HIS B 1 19 ? -29.766 39.469 4.199 1 41.47 19 HIS B C 1
ATOM 4094 O O . HIS B 1 19 ? -29.047 39.906 5.102 1 41.47 19 HIS B O 1
ATOM 4100 N N . ASP B 1 20 ? -31.031 39.125 4.543 1 41.44 20 ASP B N 1
ATOM 4101 C CA . ASP B 1 20 ? -31.625 38.969 5.863 1 41.44 20 ASP B CA 1
ATOM 4102 C C . ASP B 1 20 ? -31.078 37.719 6.551 1 41.44 20 ASP B C 1
ATOM 4104 O O . ASP B 1 20 ? -31.047 37.625 7.781 1 41.44 20 ASP B O 1
ATOM 4108 N N . GLU B 1 21 ? -30.75 36.719 5.945 1 45.97 21 GLU B N 1
ATOM 4109 C CA . GLU B 1 21 ? -30.172 35.438 6.309 1 45.97 21 GLU B CA 1
ATOM 4110 C C . GLU B 1 21 ? -28.703 35.594 6.699 1 45.97 21 GLU B C 1
ATOM 4112 O O . GLU B 1 21 ? -28.172 34.781 7.461 1 45.97 21 GLU B O 1
ATOM 4117 N N . SER B 1 22 ? -28.016 36.5 6.039 1 49.91 22 SER B N 1
ATOM 4118 C CA . SER B 1 22 ? -26.672 36.875 6.441 1 49.91 22 SER B CA 1
ATOM 4119 C C . SER B 1 22 ? -26.656 37.438 7.848 1 49.91 22 SER B C 1
ATOM 4121 O O . SER B 1 22 ? -25.594 37.594 8.453 1 49.91 22 SER B O 1
ATOM 4123 N N . THR B 1 23 ? -27.891 37.844 8.266 1 59.94 23 THR B N 1
ATOM 4124 C CA . THR B 1 23 ? -28.016 38.5 9.562 1 59.94 23 THR B CA 1
ATOM 4125 C C . THR B 1 23 ? -28.562 37.531 10.609 1 59.94 23 THR B C 1
ATOM 4127 O O . THR B 1 23 ? -28.875 37.938 11.734 1 59.94 23 THR B O 1
ATOM 4130 N N . GLU B 1 24 ? -28.859 36.344 10.164 1 78.06 24 GLU B N 1
ATOM 4131 C CA . GLU B 1 24 ? -29.359 35.375 11.125 1 78.06 24 GLU B CA 1
ATOM 4132 C C . GLU B 1 24 ? -28.266 34.969 12.117 1 78.06 24 GLU B C 1
ATOM 4134 O O . GLU B 1 24 ? -27.125 34.719 11.719 1 78.06 24 GLU B O 1
ATOM 4139 N N . PRO B 1 25 ? -28.641 35.188 13.398 1 84.94 25 PRO B N 1
ATOM 4140 C CA . PRO B 1 25 ? -27.672 34.875 14.453 1 84.94 25 PRO B CA 1
ATOM 4141 C C . PRO B 1 25 ? -26.938 33.531 14.203 1 84.94 25 PRO B C 1
ATOM 4143 O O . PRO B 1 25 ? -25.75 33.406 14.516 1 84.94 25 PRO B O 1
ATOM 4146 N N . GLN B 1 26 ? -27.688 32.719 13.539 1 88.75 26 GLN B N 1
ATOM 4147 C CA . GLN B 1 26 ? -27.062 31.422 13.32 1 88.75 26 GLN B CA 1
ATOM 4148 C C . GLN B 1 26 ? -25.938 31.516 12.297 1 88.75 26 GLN B C 1
ATOM 4150 O O . GLN B 1 26 ? -24.875 30.922 12.492 1 88.75 26 GLN B O 1
ATOM 4155 N N . LEU B 1 27 ? -26.172 32.156 11.227 1 88.38 27 LEU B N 1
ATOM 4156 C CA . LEU B 1 27 ? -25.156 32.344 10.195 1 88.38 27 LEU B CA 1
ATOM 4157 C C . LEU B 1 27 ? -23.984 33.156 10.719 1 88.38 27 LEU B C 1
ATOM 4159 O O . LEU B 1 27 ? -22.828 32.906 10.359 1 88.38 27 LEU B O 1
ATOM 4163 N N . LEU B 1 28 ? -24.344 34.094 11.547 1 90.19 28 LEU B N 1
ATOM 4164 C CA . LEU B 1 28 ? -23.297 34.938 12.133 1 90.19 28 LEU B CA 1
ATOM 4165 C C . LEU B 1 28 ? -22.422 34.094 13.07 1 90.19 28 LEU B C 1
ATOM 4167 O O . LEU B 1 28 ? -21.203 34.312 13.133 1 90.19 28 LEU B O 1
ATOM 4171 N N . LEU B 1 29 ? -23.047 33.188 13.789 1 93.69 29 LEU B N 1
ATOM 4172 C CA . LEU B 1 29 ? -22.281 32.312 14.68 1 93.69 29 LEU B CA 1
ATOM 4173 C C . LEU B 1 29 ? -21.312 31.438 13.891 1 93.69 29 LEU B C 1
ATOM 4175 O O . LEU B 1 29 ? -20.125 31.359 14.234 1 93.69 29 LEU B O 1
ATOM 4179 N N . LEU B 1 30 ? -21.75 30.875 12.844 1 92.44 30 LEU B N 1
ATOM 4180 C CA . LEU B 1 30 ? -20.906 30 12.016 1 92.44 30 LEU B CA 1
ATOM 4181 C C . LEU B 1 30 ? -19.781 30.797 11.383 1 92.44 30 LEU B C 1
ATOM 4183 O O . LEU B 1 30 ? -18.641 30.312 11.297 1 92.44 30 LEU B O 1
ATOM 4187 N N . ASN B 1 31 ? -20.109 31.953 10.922 1 91.19 31 ASN B N 1
ATOM 4188 C CA . ASN B 1 31 ? -19.094 32.812 10.344 1 91.19 31 ASN B CA 1
ATOM 4189 C C . ASN B 1 31 ? -18.047 33.25 11.383 1 91.19 31 ASN B C 1
ATOM 4191 O O . ASN B 1 31 ? -16.859 33.281 11.086 1 91.19 31 ASN B O 1
ATOM 4195 N N . ALA B 1 32 ? -18.516 33.562 12.539 1 93 32 ALA B N 1
ATOM 4196 C CA . ALA B 1 32 ? -17.625 33.969 13.617 1 93 32 ALA B CA 1
ATOM 4197 C C . ALA B 1 32 ? -16.672 32.812 13.961 1 93 32 ALA B C 1
ATOM 4199 O O . ALA B 1 32 ? -15.484 33.062 14.242 1 93 32 ALA B O 1
ATOM 4200 N N . ILE B 1 33 ? -17.156 31.594 14 1 93.56 33 ILE B N 1
ATOM 4201 C CA . ILE B 1 33 ? -16.328 30.422 14.281 1 93.56 33 ILE B CA 1
ATOM 4202 C C . ILE B 1 33 ? -15.32 30.234 13.164 1 93.56 33 ILE B C 1
ATOM 4204 O O . ILE B 1 33 ? -14.141 29.969 13.422 1 93.56 33 ILE B O 1
ATOM 4208 N N . SER B 1 34 ? -15.758 30.406 11.906 1 88 34 SER B N 1
ATOM 4209 C CA . SER B 1 34 ? -14.883 30.234 10.75 1 88 34 SER B CA 1
ATOM 4210 C C . SER B 1 34 ? -13.742 31.25 10.773 1 88 34 SER B C 1
ATOM 4212 O O . SER B 1 34 ? -12.617 30.938 10.359 1 88 34 SER B O 1
ATOM 4214 N N . LEU B 1 35 ? -14.031 32.406 11.281 1 86.25 35 LEU B N 1
ATOM 4215 C CA . LEU B 1 35 ? -13.047 33.5 11.312 1 86.25 35 LEU B CA 1
ATOM 4216 C C . LEU B 1 35 ? -12.25 33.469 12.609 1 86.25 35 LEU B C 1
ATOM 4218 O O . LEU B 1 35 ? -11.352 34.281 12.812 1 86.25 35 LEU B O 1
ATOM 4222 N N . LYS B 1 36 ? -12.602 32.469 13.445 1 89.69 36 LYS B N 1
ATOM 4223 C CA . LYS B 1 36 ? -11.984 32.375 14.766 1 89.69 36 LYS B CA 1
ATOM 4224 C C . LYS B 1 36 ? -12.047 33.719 15.492 1 89.69 36 LYS B C 1
ATOM 4226 O O . LYS B 1 36 ? -11.039 34.219 16.016 1 89.69 36 LYS B O 1
ATOM 4231 N N . SER B 1 37 ? -13.258 34.25 15.5 1 90.56 37 SER B N 1
ATOM 4232 C CA . SER B 1 37 ? -13.508 35.5 16.203 1 90.56 37 SER B CA 1
ATOM 4233 C C . SER B 1 37 ? -13.32 35.375 17.703 1 90.56 37 SER B C 1
ATOM 4235 O O . SER B 1 37 ? -13.328 34.25 18.219 1 90.56 37 SER B O 1
ATOM 4237 N N . PRO B 1 38 ? -13.078 36.531 18.359 1 92.31 38 PRO B N 1
ATOM 4238 C CA . PRO B 1 38 ? -12.938 36.438 19.812 1 92.31 38 PRO B CA 1
ATOM 4239 C C . PRO B 1 38 ? -14.125 35.75 20.484 1 92.31 38 PRO B C 1
ATOM 4241 O O . PRO B 1 38 ? -15.266 35.938 20.062 1 92.31 38 PRO B O 1
ATOM 4244 N N . LEU B 1 39 ? -13.844 35.031 21.531 1 95.62 39 LEU B N 1
ATOM 4245 C CA . LEU B 1 39 ? -14.859 34.25 22.219 1 95.62 39 LEU B CA 1
ATOM 4246 C C . LEU B 1 39 ? -15.992 35.156 22.703 1 95.62 39 LEU B C 1
ATOM 4248 O O . LEU B 1 39 ? -17.141 34.719 22.766 1 95.62 39 LEU B O 1
ATOM 4252 N N . THR B 1 40 ? -15.602 36.375 23.047 1 95.06 40 THR B N 1
ATOM 4253 C CA . THR B 1 40 ? -16.609 37.344 23.516 1 95.06 40 THR B CA 1
ATOM 4254 C C . THR B 1 40 ? -17.688 37.562 22.469 1 95.06 40 THR B C 1
ATOM 4256 O O . THR B 1 40 ? -18.875 37.656 22.797 1 95.06 40 THR B O 1
ATOM 4259 N N . GLU B 1 41 ? -17.25 37.562 21.312 1 94.56 41 GLU B N 1
ATOM 4260 C CA . GLU B 1 41 ? -18.188 37.75 20.203 1 94.56 41 GLU B CA 1
ATOM 4261 C C . GLU B 1 41 ? -19.062 36.5 20.031 1 94.56 41 GLU B C 1
ATOM 4263 O O . GLU B 1 41 ? -20.266 36.625 19.781 1 94.56 41 GLU B O 1
ATOM 4268 N N . ILE B 1 42 ? -18.547 35.375 20.188 1 96.06 42 ILE B N 1
ATOM 4269 C CA . ILE B 1 42 ? -19.266 34.094 20.062 1 96.06 42 ILE B CA 1
ATOM 4270 C C . ILE B 1 42 ? -20.312 34 21.172 1 96.06 42 ILE B C 1
ATOM 4272 O O . ILE B 1 42 ? -21.453 33.625 20.922 1 96.06 42 ILE B O 1
ATOM 4276 N N . ILE B 1 43 ? -19.922 34.375 22.375 1 95.94 43 ILE B N 1
ATOM 4277 C CA . ILE B 1 43 ? -20.812 34.344 23.531 1 95.94 43 ILE B CA 1
ATOM 4278 C C . ILE B 1 43 ? -21.984 35.312 23.281 1 95.94 43 ILE B C 1
ATOM 4280 O O . ILE B 1 43 ? -23.141 34.969 23.562 1 95.94 43 ILE B O 1
ATOM 4284 N N . ARG B 1 44 ? -21.656 36.438 22.734 1 94.94 44 ARG B N 1
ATOM 4285 C CA . ARG B 1 44 ? -22.703 37.438 22.438 1 94.94 44 ARG B CA 1
ATOM 4286 C C . ARG B 1 44 ? -23.719 36.875 21.453 1 94.94 44 ARG B C 1
ATOM 4288 O O . ARG B 1 44 ? -24.922 37.125 21.578 1 94.94 44 ARG B O 1
ATOM 4295 N N . LEU B 1 45 ? -23.25 36.188 20.484 1 95.12 45 LEU B N 1
ATOM 4296 C CA . LEU B 1 45 ? -24.125 35.656 19.453 1 95.12 45 LEU B CA 1
ATOM 4297 C C . LEU B 1 45 ? -25 34.531 20.016 1 95.12 45 LEU B C 1
ATOM 4299 O O . LEU B 1 45 ? -26.188 34.438 19.672 1 95.12 45 LEU B O 1
ATOM 4303 N N . ILE B 1 46 ? -24.484 33.688 20.922 1 94.69 46 ILE B N 1
ATOM 4304 C CA . ILE B 1 46 ? -25.25 32.625 21.562 1 94.69 46 ILE B CA 1
ATOM 4305 C C . ILE B 1 46 ? -26.312 33.219 22.469 1 94.69 46 ILE B C 1
ATOM 4307 O O . ILE B 1 46 ? -27.453 32.75 22.484 1 94.69 46 ILE B O 1
ATOM 4311 N N . GLU B 1 47 ? -25.906 34.312 23.125 1 93.44 47 GLU B N 1
ATOM 4312 C CA . GLU B 1 47 ? -26.859 34.969 24 1 93.44 47 GLU B CA 1
ATOM 4313 C C . GLU B 1 47 ? -27.938 35.719 23.203 1 93.44 47 GLU B C 1
ATOM 4315 O O . GLU B 1 47 ? -29.062 35.875 23.688 1 93.44 47 GLU B O 1
ATOM 4320 N N . ALA B 1 48 ? -27.594 36.062 22 1 92.31 48 ALA B N 1
ATOM 4321 C CA . ALA B 1 48 ? -28.531 36.75 21.109 1 92.31 48 ALA B CA 1
ATOM 4322 C C . ALA B 1 48 ? -29.5 35.781 20.484 1 92.31 48 ALA B C 1
ATOM 4324 O O . ALA B 1 48 ? -30.438 36.188 19.797 1 92.31 48 ALA B O 1
ATOM 4325 N N . GLY B 1 49 ? -29.281 34.469 20.703 1 91.31 49 GLY B N 1
ATOM 4326 C CA . GLY B 1 49 ? -30.312 33.5 20.266 1 91.31 49 GLY B CA 1
ATOM 4327 C C . GLY B 1 49 ? -29.766 32.438 19.328 1 91.31 49 GLY B C 1
ATOM 4328 O O . GLY B 1 49 ? -30.516 31.578 18.875 1 91.31 49 GLY B O 1
ATOM 4329 N N . ALA B 1 50 ? -28.531 32.5 18.953 1 93.44 50 ALA B N 1
ATOM 4330 C CA . ALA B 1 50 ? -27.969 31.453 18.125 1 93.44 50 ALA B CA 1
ATOM 4331 C C . ALA B 1 50 ? -27.969 30.109 18.844 1 93.44 50 ALA B C 1
ATOM 4333 O O . ALA B 1 50 ? -27.656 30.031 20.031 1 93.44 50 ALA B O 1
ATOM 4334 N N . CYS B 1 51 ? -28.422 29.078 18.172 1 92.69 51 CYS B N 1
ATOM 4335 C CA . CYS B 1 51 ? -28.484 27.734 18.75 1 92.69 51 CYS B CA 1
ATOM 4336 C C . CYS B 1 51 ? -27.188 26.984 18.547 1 92.69 51 CYS B C 1
ATOM 4338 O O . CYS B 1 51 ? -26.719 26.828 17.406 1 92.69 51 CYS B O 1
ATOM 4340 N N . VAL B 1 52 ? -26.609 26.469 19.609 1 94.31 52 VAL B N 1
ATOM 4341 C CA . VAL B 1 52 ? -25.344 25.766 19.547 1 94.31 52 VAL B CA 1
ATOM 4342 C C . VAL B 1 52 ? -25.531 24.406 18.906 1 94.31 52 VAL B C 1
ATOM 4344 O O . VAL B 1 52 ? -24.562 23.797 18.438 1 94.31 52 VAL B O 1
ATOM 4347 N N . ASN B 1 53 ? -26.734 23.891 18.828 1 94.25 53 ASN B N 1
ATOM 4348 C CA . ASN B 1 53 ? -26.984 22.547 18.328 1 94.25 53 ASN B CA 1
ATOM 4349 C C . ASN B 1 53 ? -27.766 22.578 17.016 1 94.25 53 ASN B C 1
ATOM 4351 O O . ASN B 1 53 ? -28.141 21.531 16.484 1 94.25 53 ASN B O 1
ATOM 4355 N N . LYS B 1 54 ? -27.922 23.766 16.453 1 91.38 54 LYS B N 1
ATOM 4356 C CA . LYS B 1 54 ? -28.641 23.844 15.188 1 91.38 54 LYS B CA 1
ATOM 4357 C C . LYS B 1 54 ? -27.75 23.422 14.023 1 91.38 54 LYS B C 1
ATOM 4359 O O . LYS B 1 54 ? -26.594 23.859 13.938 1 91.38 54 LYS B O 1
ATOM 4364 N N . ALA B 1 55 ? -28.281 22.547 13.109 1 89.75 55 ALA B N 1
ATOM 4365 C CA . ALA B 1 55 ? -27.531 22.047 11.969 1 89.75 55 ALA B CA 1
ATOM 4366 C C . ALA B 1 55 ? -27.641 23 10.773 1 89.75 55 ALA B C 1
ATOM 4368 O O . ALA B 1 55 ? -28.703 23.578 10.531 1 89.75 55 ALA B O 1
ATOM 4369 N N . ALA B 1 56 ? -26.5 23.188 10.141 1 86 56 ALA B N 1
ATOM 4370 C CA . ALA B 1 56 ? -26.5 23.859 8.844 1 86 56 ALA B CA 1
ATOM 4371 C C . ALA B 1 56 ? -26.906 22.906 7.727 1 86 56 ALA B C 1
ATOM 4373 O O . ALA B 1 56 ? -27.422 21.812 7.988 1 86 56 ALA B O 1
ATOM 4374 N N . GLN B 1 57 ? -26.859 23.281 6.5 1 74.19 57 GLN B N 1
ATOM 4375 C CA . GLN B 1 57 ? -27.344 22.547 5.34 1 74.19 57 GLN B CA 1
ATOM 4376 C C . GLN B 1 57 ? -26.703 21.172 5.246 1 74.19 57 GLN B C 1
ATOM 4378 O O . GLN B 1 57 ? -27.359 20.188 4.902 1 74.19 57 GLN B O 1
ATOM 4383 N N . ASN B 1 58 ? -25.609 20.922 5.535 1 78.62 58 ASN B N 1
ATOM 4384 C CA . ASN B 1 58 ? -24.938 19.641 5.402 1 78.62 58 ASN B CA 1
ATOM 4385 C C . ASN B 1 58 ? -24.844 18.922 6.746 1 78.62 58 ASN B C 1
ATOM 4387 O O . ASN B 1 58 ? -24.109 17.938 6.883 1 78.62 58 ASN B O 1
ATOM 4391 N N . GLY B 1 59 ? -25.703 19.375 7.695 1 86.06 59 GLY B N 1
ATOM 4392 C CA . GLY B 1 59 ? -25.734 18.734 9 1 86.06 59 GLY B CA 1
ATOM 4393 C C . GLY B 1 59 ? -24.609 19.188 9.914 1 86.06 59 GLY B C 1
ATOM 4394 O O . GLY B 1 59 ? -24.5 18.734 11.055 1 86.06 59 GLY B O 1
ATOM 4395 N N . ILE B 1 60 ? -23.906 20.125 9.43 1 89.69 60 ILE B N 1
ATOM 4396 C CA . ILE B 1 60 ? -22.781 20.641 10.219 1 89.69 60 ILE B CA 1
ATOM 4397 C C . ILE B 1 60 ? -23.312 21.562 11.32 1 89.69 60 ILE B C 1
ATOM 4399 O O . ILE B 1 60 ? -24.141 22.438 11.062 1 89.69 60 ILE B O 1
ATOM 4403 N N . ARG B 1 61 ? -22.875 21.281 12.469 1 93.75 61 ARG B N 1
ATOM 4404 C CA . ARG B 1 61 ? -23.234 22.094 13.625 1 93.75 61 ARG B CA 1
ATOM 4405 C C . ARG B 1 61 ? -22.062 22.938 14.102 1 93.75 61 ARG B C 1
ATOM 4407 O O . ARG B 1 61 ? -20.922 22.703 13.688 1 93.75 61 ARG B O 1
ATOM 4414 N N . PRO B 1 62 ? -22.359 23.891 14.906 1 95.31 62 PRO B N 1
ATOM 4415 C CA . PRO B 1 62 ? -21.297 24.797 15.359 1 95.31 62 PRO B CA 1
ATOM 4416 C C . PRO B 1 62 ? -20.094 24.047 15.953 1 95.31 62 PRO B C 1
ATOM 4418 O O . PRO B 1 62 ? -18.953 24.406 15.703 1 95.31 62 PRO B O 1
ATOM 4421 N N . LEU B 1 63 ? -20.328 22.969 16.656 1 96.38 63 LEU B N 1
ATOM 4422 C CA . LEU B 1 63 ? -19.234 22.203 17.234 1 96.38 63 LEU B CA 1
ATOM 4423 C C . LEU B 1 63 ? -18.391 21.547 16.125 1 96.38 63 LEU B C 1
ATOM 4425 O O . LEU B 1 63 ? -17.156 21.547 16.219 1 96.38 63 LEU B O 1
ATOM 4429 N N . HIS B 1 64 ? -19.031 21.016 15.125 1 93.62 64 HIS B N 1
ATOM 4430 C CA . HIS B 1 64 ? -18.297 20.484 13.977 1 93.62 64 HIS B CA 1
ATOM 4431 C C . HIS B 1 64 ? -17.406 21.562 13.359 1 93.62 64 HIS B C 1
ATOM 4433 O O . HIS B 1 64 ? -16.25 21.297 13.047 1 93.62 64 HIS B O 1
ATOM 4439 N N . HIS B 1 65 ? -18.016 22.688 13.242 1 92.75 65 HIS B N 1
ATOM 4440 C CA . HIS B 1 65 ? -17.312 23.797 12.602 1 92.75 65 HIS B CA 1
ATOM 4441 C C . HIS B 1 65 ? -16.109 24.25 13.422 1 92.75 65 HIS B C 1
ATOM 4443 O O . HIS B 1 65 ? -15.047 24.531 12.875 1 92.75 65 HIS B O 1
ATOM 4449 N N . ALA B 1 66 ? -16.312 24.359 14.664 1 95.44 66 ALA B N 1
ATOM 4450 C CA . ALA B 1 66 ? -15.234 24.781 15.555 1 95.44 66 ALA B CA 1
ATOM 4451 C C . ALA B 1 66 ? -14.07 23.797 15.492 1 95.44 66 ALA B C 1
ATOM 4453 O O . ALA B 1 66 ? -12.906 24.203 15.5 1 95.44 66 ALA B O 1
ATOM 4454 N N . VAL B 1 67 ? -14.352 22.5 15.438 1 94.44 67 VAL B N 1
ATOM 4455 C CA . VAL B 1 67 ? -13.312 21.469 15.352 1 94.44 67 VAL B CA 1
ATOM 4456 C C . VAL B 1 67 ? -12.625 21.531 13.992 1 94.44 67 VAL B C 1
ATOM 4458 O O . VAL B 1 67 ? -11.398 21.453 13.906 1 94.44 67 VAL B O 1
ATOM 4461 N N . ASP B 1 68 ? -13.43 21.719 12.984 1 88.38 68 ASP B N 1
ATOM 4462 C CA . ASP B 1 68 ? -12.898 21.766 11.625 1 88.38 68 ASP B CA 1
ATOM 4463 C C . ASP B 1 68 ? -11.906 22.922 11.461 1 88.38 68 ASP B C 1
ATOM 4465 O O . ASP B 1 68 ? -10.953 22.812 10.695 1 88.38 68 ASP B O 1
ATOM 4469 N N . LYS B 1 69 ? -12.156 23.969 12.195 1 87.62 69 LYS B N 1
ATOM 4470 C CA . LYS B 1 69 ? -11.281 25.125 12.125 1 87.62 69 LYS B CA 1
ATOM 4471 C C . LYS B 1 69 ? -10.195 25.062 13.203 1 87.62 69 LYS B C 1
ATOM 4473 O O . LYS B 1 69 ? -9.391 25.984 13.336 1 87.62 69 LYS B O 1
ATOM 4478 N N . ASN B 1 70 ? -10.18 24 13.906 1 90.62 70 ASN B N 1
ATOM 4479 C CA . ASN B 1 70 ? -9.227 23.781 14.992 1 90.62 70 ASN B CA 1
ATOM 4480 C C . ASN B 1 70 ? -9.234 24.938 15.977 1 90.62 70 ASN B C 1
ATOM 4482 O O . ASN B 1 70 ? -8.172 25.422 16.391 1 90.62 70 ASN B O 1
ATOM 4486 N N . TYR B 1 71 ? -10.461 25.516 16.234 1 93.88 71 TYR B N 1
ATOM 4487 C CA . TYR B 1 71 ? -10.672 26.547 17.234 1 93.88 71 TYR B CA 1
ATOM 4488 C C . TYR B 1 71 ? -10.914 25.938 18.609 1 93.88 71 TYR B C 1
ATOM 4490 O O . TYR B 1 71 ? -12.055 25.906 19.078 1 93.88 71 TYR B O 1
ATOM 4498 N N . VAL B 1 72 ? -9.844 25.609 19.312 1 96.38 72 VAL B N 1
ATOM 4499 C CA . VAL B 1 72 ? -9.875 24.781 20.516 1 96.38 72 VAL B CA 1
ATOM 4500 C C . VAL B 1 72 ? -10.672 25.484 21.609 1 96.38 72 VAL B C 1
ATOM 4502 O O . VAL B 1 72 ? -11.516 24.875 22.266 1 96.38 72 VAL B O 1
ATOM 4505 N N . GLU B 1 73 ? -10.43 26.797 21.766 1 96.31 73 GLU B N 1
ATOM 4506 C CA . GLU B 1 73 ? -11.133 27.547 22.797 1 96.31 73 GLU B CA 1
ATOM 4507 C C . GLU B 1 73 ? -12.633 27.578 22.531 1 96.31 73 GLU B C 1
ATOM 4509 O O . GLU B 1 73 ? -13.438 27.469 23.469 1 96.31 73 GLU B O 1
ATOM 4514 N N . CYS B 1 74 ? -12.914 27.703 21.312 1 97.25 74 CYS B N 1
ATOM 4515 C CA . CYS B 1 74 ? -14.32 27.719 20.938 1 97.25 74 CYS B CA 1
ATOM 4516 C C . CYS B 1 74 ? -14.969 26.359 21.156 1 97.25 74 CYS B C 1
ATOM 4518 O O . CYS B 1 74 ? -16.141 26.281 21.531 1 97.25 74 CYS B O 1
ATOM 4520 N N . VAL B 1 75 ? -14.266 25.25 20.891 1 98 75 VAL B N 1
ATOM 4521 C CA . VAL B 1 75 ? -14.758 23.906 21.141 1 98 75 VAL B CA 1
ATOM 4522 C C . VAL B 1 75 ? -15.141 23.766 22.625 1 98 75 VAL B C 1
ATOM 4524 O O . VAL B 1 75 ? -16.234 23.312 22.938 1 98 75 VAL B O 1
ATOM 4527 N N . SER B 1 76 ? -14.297 24.234 23.484 1 97.81 76 SER B N 1
ATOM 4528 C CA . SER B 1 76 ? -14.539 24.172 24.922 1 97.81 76 SER B CA 1
ATOM 4529 C C . SER B 1 76 ? -15.766 25 25.312 1 97.81 76 SER B C 1
ATOM 4531 O O . SER B 1 76 ? -16.594 24.562 26.094 1 97.81 76 SER B O 1
ATOM 4533 N N . LEU B 1 77 ? -15.859 26.156 24.719 1 97.56 77 LEU B N 1
ATOM 4534 C CA . LEU B 1 77 ? -16.969 27.062 25.016 1 97.56 77 LEU B CA 1
ATOM 4535 C C . LEU B 1 77 ? -18.297 26.453 24.594 1 97.56 77 LEU B C 1
ATOM 4537 O O . LEU B 1 77 ? -19.266 26.484 25.344 1 97.56 77 LEU B O 1
ATOM 4541 N N . LEU B 1 78 ? -18.312 25.922 23.375 1 97.69 78 LEU B N 1
ATOM 4542 C CA . LEU B 1 78 ? -19.562 25.359 22.859 1 97.69 78 LEU B CA 1
ATOM 4543 C C . LEU B 1 78 ? -20 24.172 23.703 1 97.69 78 LEU B C 1
ATOM 4545 O O . LEU B 1 78 ? -21.203 23.984 23.938 1 97.69 78 LEU B O 1
ATOM 4549 N N . LEU B 1 79 ? -19.078 23.359 24.172 1 97.44 79 LEU B N 1
ATOM 4550 C CA . LEU B 1 79 ? -19.406 22.234 25.031 1 97.44 79 LEU B CA 1
ATOM 4551 C C . LEU B 1 79 ? -19.969 22.719 26.375 1 97.44 79 LEU B C 1
ATOM 4553 O O . LEU B 1 79 ? -20.938 22.141 26.875 1 97.44 79 LEU B O 1
ATOM 4557 N N . LEU B 1 80 ? -19.406 23.75 26.922 1 96.44 80 LEU B N 1
ATOM 4558 C CA . LEU B 1 80 ? -19.891 24.328 28.172 1 96.44 80 LEU B CA 1
ATOM 4559 C C . LEU B 1 80 ? -21.312 24.875 28 1 96.44 80 LEU B C 1
ATOM 4561 O O . LEU B 1 80 ? -22.109 24.844 28.953 1 96.44 80 LEU B O 1
ATOM 4565 N N . LYS B 1 81 ? -21.609 25.297 26.812 1 96.31 81 LYS B N 1
ATOM 4566 C CA . LYS B 1 81 ? -22.922 25.891 26.531 1 96.31 81 LYS B CA 1
ATOM 4567 C C . LYS B 1 81 ? -23.922 24.828 26.109 1 96.31 81 LYS B C 1
ATOM 4569 O O . LYS B 1 81 ? -25.047 25.156 25.719 1 96.31 81 LYS B O 1
ATOM 4574 N N . GLY B 1 82 ? -23.5 23.547 26.109 1 95.06 82 GLY B N 1
ATOM 4575 C CA . GLY B 1 82 ? -24.453 22.453 25.938 1 95.06 82 GLY B CA 1
ATOM 4576 C C . GLY B 1 82 ? -24.438 21.859 24.547 1 95.06 82 GLY B C 1
ATOM 4577 O O . GLY B 1 82 ? -25.406 21.203 24.141 1 95.06 82 GLY B O 1
ATOM 4578 N N . ALA B 1 83 ? -23.438 22.047 23.812 1 96.44 83 ALA B N 1
ATOM 4579 C CA . ALA B 1 83 ? -23.359 21.422 22.5 1 96.44 83 ALA B CA 1
ATOM 4580 C C . ALA B 1 83 ? -23.328 19.906 22.625 1 96.44 83 ALA B C 1
ATOM 4582 O O . ALA B 1 83 ? -22.672 19.359 23.516 1 96.44 83 ALA B O 1
ATOM 4583 N N . GLU B 1 84 ? -24.031 19.203 21.703 1 94.38 84 GLU B N 1
ATOM 4584 C CA . GLU B 1 84 ? -24.016 17.734 21.672 1 94.38 84 GLU B CA 1
ATOM 4585 C C . GLU B 1 84 ? -22.703 17.203 21.094 1 94.38 84 GLU B C 1
ATOM 4587 O O . GLU B 1 84 ? -22.391 17.438 19.922 1 94.38 84 GLU B O 1
ATOM 4592 N N . ILE B 1 85 ? -22.047 16.484 21.844 1 95.25 85 ILE B N 1
ATOM 4593 C CA . ILE B 1 85 ? -20.656 16.141 21.547 1 95.25 85 ILE B CA 1
ATOM 4594 C C . ILE B 1 85 ? -20.625 14.969 20.578 1 95.25 85 ILE B C 1
ATOM 4596 O O . ILE B 1 85 ? -19.688 14.844 19.781 1 95.25 85 ILE B O 1
ATOM 4600 N N . ASN B 1 86 ? -21.625 14.062 20.531 1 92.12 86 ASN B N 1
ATOM 4601 C CA . ASN B 1 86 ? -21.562 12.836 19.75 1 92.12 86 ASN B CA 1
ATOM 4602 C C . ASN B 1 86 ? -22.516 12.867 18.562 1 92.12 86 ASN B C 1
ATOM 4604 O O . ASN B 1 86 ? -22.766 11.844 17.922 1 92.12 86 ASN B O 1
ATOM 4608 N N . ILE B 1 87 ? -22.953 14.047 18.234 1 88.44 87 ILE B N 1
ATOM 4609 C CA . ILE B 1 87 ? -23.891 14.156 17.125 1 88.44 87 ILE B CA 1
ATOM 4610 C C . ILE B 1 87 ? -23.141 14.078 15.805 1 88.44 87 ILE B C 1
ATOM 4612 O O . ILE B 1 87 ? -22.031 14.617 15.68 1 88.44 87 ILE B O 1
ATOM 4616 N N . THR B 1 88 ? -23.719 13.32 14.82 1 86.75 88 THR B N 1
ATOM 4617 C CA . THR B 1 88 ? -23.094 13.164 13.516 1 86.75 88 THR B CA 1
ATOM 4618 C C . THR B 1 88 ? -23.672 14.164 12.516 1 86.75 88 THR B C 1
ATOM 4620 O O . THR B 1 88 ? -24.812 14.602 12.656 1 86.75 88 THR B O 1
ATOM 4623 N N . ASP B 1 89 ? -22.906 14.555 11.594 1 84.56 89 ASP B N 1
ATOM 4624 C CA . ASP B 1 89 ? -23.406 15.328 10.469 1 84.56 89 ASP B CA 1
ATOM 4625 C C . ASP B 1 89 ? -24.016 14.406 9.398 1 84.56 89 ASP B C 1
ATOM 4627 O O . ASP B 1 89 ? -24.25 13.227 9.656 1 84.56 89 ASP B O 1
ATOM 4631 N N . GLU B 1 90 ? -24.281 14.938 8.289 1 76.75 90 GLU B N 1
ATOM 4632 C CA . GLU B 1 90 ? -24.938 14.172 7.238 1 76.75 90 GLU B CA 1
ATOM 4633 C C . GLU B 1 90 ? -24 13.133 6.637 1 76.75 90 GLU B C 1
ATOM 4635 O O . GLU B 1 90 ? -24.453 12.125 6.078 1 76.75 90 GLU B O 1
ATOM 4640 N N . THR B 1 91 ? -22.766 13.414 6.777 1 73.56 91 THR B N 1
ATOM 4641 C CA . THR B 1 91 ? -21.797 12.484 6.227 1 73.56 91 THR B CA 1
ATOM 4642 C C . THR B 1 91 ? -21.406 11.438 7.27 1 73.56 91 THR B C 1
ATOM 4644 O O . THR B 1 91 ? -20.641 10.508 6.969 1 73.56 91 THR B O 1
ATOM 4647 N N . GLY B 1 92 ? -21.844 11.578 8.492 1 77.62 92 GLY B N 1
ATOM 4648 C CA . GLY B 1 92 ? -21.578 10.586 9.516 1 77.62 92 GLY B CA 1
ATOM 4649 C C . GLY B 1 92 ? -20.391 10.945 10.398 1 77.62 92 GLY B C 1
ATOM 4650 O O . GLY B 1 92 ? -19.906 10.117 11.172 1 77.62 92 GLY B O 1
ATOM 4651 N N . PHE B 1 93 ? -20 12.195 10.383 1 85.25 93 PHE B N 1
ATOM 4652 C CA . PHE B 1 93 ? -18.828 12.602 11.148 1 85.25 93 PHE B CA 1
ATOM 4653 C C .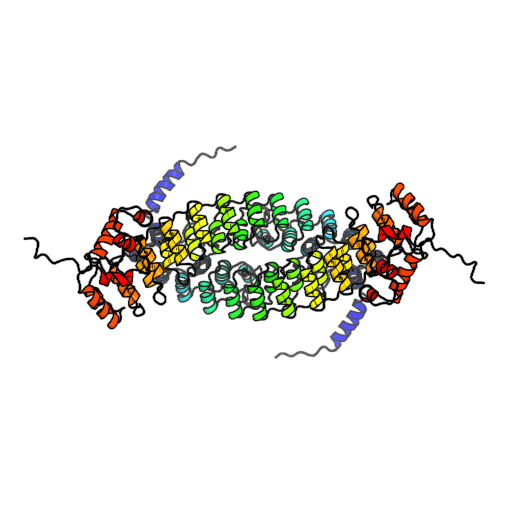 PHE B 1 93 ? -19.234 13.195 12.492 1 85.25 93 PHE B C 1
ATOM 4655 O O . PHE B 1 93 ? -20.062 14.109 12.547 1 85.25 93 PHE B O 1
ATOM 4662 N N . THR B 1 94 ? -18.703 12.625 13.469 1 90.94 94 THR B N 1
ATOM 4663 C CA . THR B 1 94 ? -18.75 13.281 14.773 1 90.94 94 THR B CA 1
ATOM 4664 C C . THR B 1 94 ? -17.594 14.273 14.906 1 90.94 94 THR B C 1
ATOM 4666 O O . THR B 1 94 ? -16.625 14.219 14.148 1 90.94 94 THR B O 1
ATOM 4669 N N . PRO B 1 95 ? -17.719 15.195 15.867 1 93.69 95 PRO B N 1
ATOM 4670 C CA . PRO B 1 95 ? -16.609 16.109 16.078 1 93.69 95 PRO B CA 1
ATOM 4671 C C . PRO B 1 95 ? -15.297 15.391 16.406 1 93.69 95 PRO B C 1
ATOM 4673 O O . PRO B 1 95 ? -14.227 15.789 15.945 1 93.69 95 PRO B O 1
ATOM 4676 N N . LEU B 1 96 ? -15.391 14.32 17.125 1 95.06 96 LEU B N 1
ATOM 4677 C CA . LEU B 1 96 ? -14.188 13.562 17.453 1 95.06 96 LEU B CA 1
ATOM 4678 C C . LEU B 1 96 ? -13.594 12.914 16.203 1 95.06 96 LEU B C 1
ATOM 4680 O O . LEU B 1 96 ? -12.375 12.922 16.016 1 95.06 96 LEU B O 1
ATOM 4684 N N . LEU B 1 97 ? -14.453 12.359 15.43 1 91.69 97 LEU B N 1
ATOM 4685 C CA . LEU B 1 97 ? -14 11.75 14.18 1 91.69 97 LEU B CA 1
ATOM 4686 C C . LEU B 1 97 ? -13.328 12.781 13.289 1 91.69 97 LEU B C 1
ATOM 4688 O O . LEU B 1 97 ? -12.297 12.508 12.672 1 91.69 97 LEU B O 1
ATOM 4692 N N . LEU B 1 98 ? -13.891 13.93 13.234 1 90.81 98 LEU B N 1
ATOM 4693 C CA . LEU B 1 98 ? -13.344 15.016 12.43 1 90.81 98 LEU B CA 1
ATOM 4694 C C . LEU B 1 98 ? -11.953 15.414 12.922 1 90.81 98 LEU B C 1
ATOM 4696 O O . LEU B 1 98 ? -11.047 15.633 12.125 1 90.81 98 LEU B O 1
ATOM 4700 N N . SER B 1 99 ? -11.828 15.531 14.172 1 94.19 99 SER B N 1
ATOM 4701 C CA . SER B 1 99 ? -10.539 15.891 14.75 1 94.19 99 SER B CA 1
ATOM 4702 C C . SER B 1 99 ? -9.484 14.828 14.469 1 94.19 99 SER B C 1
ATOM 4704 O O . SER B 1 99 ? -8.312 15.141 14.266 1 94.19 99 SER B O 1
ATOM 4706 N N . ALA B 1 100 ? -9.875 13.57 14.422 1 93.69 100 ALA B N 1
ATOM 4707 C CA . ALA B 1 100 ? -8.969 12.461 14.133 1 93.69 100 ALA B CA 1
ATOM 4708 C C . ALA B 1 100 ? -8.539 12.484 12.672 1 93.69 100 ALA B C 1
ATOM 4710 O O . ALA B 1 100 ? -7.383 12.188 12.352 1 93.69 100 ALA B O 1
ATOM 4711 N N . CYS B 1 101 ? -9.445 12.82 11.805 1 89.56 101 CYS B N 1
ATOM 4712 C CA . CYS B 1 101 ? -9.156 12.883 10.375 1 89.56 101 CYS B CA 1
ATOM 4713 C C . CYS B 1 101 ? -8.117 13.961 10.07 1 89.56 101 CYS B C 1
ATOM 4715 O O . CYS B 1 101 ? -7.215 13.75 9.266 1 89.56 101 CYS B O 1
ATOM 4717 N N . ARG B 1 102 ? -8.25 15.031 10.828 1 87.81 102 ARG B N 1
ATOM 4718 C CA . ARG B 1 102 ? -7.434 16.203 10.516 1 87.81 102 ARG B CA 1
ATOM 4719 C C . ARG B 1 102 ? -6.184 16.234 11.391 1 87.81 102 ARG B C 1
ATOM 4721 O O . ARG B 1 102 ? -5.238 16.969 11.094 1 87.81 102 ARG B O 1
ATOM 4728 N N . GLY B 1 103 ? -6.164 15.531 12.398 1 91.5 103 GLY B N 1
ATOM 4729 C CA . GLY B 1 103 ? -5.02 15.5 13.297 1 91.5 103 GLY B CA 1
ATOM 4730 C C . GLY B 1 103 ? -4.992 16.656 14.273 1 91.5 103 GLY B C 1
ATOM 4731 O O . GLY B 1 103 ? -3.918 17.172 14.617 1 91.5 103 GLY B O 1
ATOM 4732 N N . TYR B 1 104 ? -6.152 17.172 14.664 1 93 104 TYR B N 1
ATOM 4733 C CA . TYR B 1 104 ? -6.238 18.297 15.602 1 93 104 TYR B CA 1
ATOM 4734 C C . TYR B 1 104 ? -6.164 17.797 17.047 1 93 104 TYR B C 1
ATOM 4736 O O . TYR B 1 104 ? -7.195 17.594 17.688 1 93 104 TYR B O 1
ATOM 4744 N N . PHE B 1 105 ? -4.91 17.703 17.531 1 95.69 105 PHE B N 1
ATOM 4745 C CA . PHE B 1 105 ? -4.586 17.047 18.797 1 95.69 105 PHE B CA 1
ATOM 4746 C C . PHE B 1 105 ? -5.254 17.766 19.969 1 95.69 105 PHE B C 1
ATOM 4748 O O . PHE B 1 105 ? -5.891 17.125 20.812 1 95.69 105 PHE B O 1
ATOM 4755 N N . LYS B 1 106 ? -5.191 19.047 20.062 1 95.94 106 LYS B N 1
ATOM 4756 C CA . LYS B 1 106 ? -5.723 19.812 21.188 1 95.94 106 LYS B CA 1
ATOM 4757 C C . LYS B 1 106 ? -7.25 19.766 21.219 1 95.94 106 LYS B C 1
ATOM 4759 O O . LYS B 1 106 ? -7.852 19.625 22.281 1 95.94 106 LYS B O 1
ATOM 4764 N N . ALA B 1 107 ? -7.793 19.891 20.031 1 97 107 ALA B N 1
ATOM 4765 C CA . ALA B 1 107 ? -9.25 19.781 19.953 1 97 107 ALA B CA 1
ATOM 4766 C C . ALA B 1 107 ? -9.711 18.391 20.391 1 97 107 ALA B C 1
ATOM 4768 O O . ALA B 1 107 ? -10.711 18.25 21.094 1 97 107 ALA B O 1
ATOM 4769 N N . MET B 1 108 ? -8.977 17.391 19.969 1 97.62 108 MET B N 1
ATOM 4770 C CA . MET B 1 108 ? -9.297 16 20.328 1 97.62 108 MET B CA 1
ATOM 4771 C C . MET B 1 108 ? -9.227 15.812 21.844 1 97.62 108 MET B C 1
ATOM 4773 O O . MET B 1 108 ? -10.086 15.156 22.438 1 97.62 108 MET B O 1
ATOM 4777 N N . GLN B 1 109 ? -8.25 16.422 22.453 1 97.94 109 GLN B N 1
ATOM 4778 C CA . GLN B 1 109 ? -8.086 16.328 23.906 1 97.94 109 GLN B CA 1
ATOM 4779 C C . GLN B 1 109 ? -9.297 16.906 24.625 1 97.94 109 GLN B C 1
ATOM 4781 O O . GLN B 1 109 ? -9.805 16.297 25.578 1 97.94 109 GLN B O 1
ATOM 4786 N N . VAL B 1 110 ? -9.734 18.031 24.156 1 98.19 110 VAL B N 1
ATOM 4787 C CA . VAL B 1 110 ? -10.883 18.688 24.781 1 98.19 110 VAL B CA 1
ATOM 4788 C C . VAL B 1 110 ? -12.117 17.797 24.641 1 98.19 110 VAL B C 1
ATOM 4790 O O . VAL B 1 110 ? -12.883 17.641 25.594 1 98.19 110 VAL B O 1
ATOM 4793 N N . LEU B 1 111 ? -12.312 17.234 23.5 1 98.25 111 LEU B N 1
ATOM 4794 C CA . LEU B 1 111 ? -13.469 16.391 23.25 1 98.25 111 LEU B CA 1
ATOM 4795 C C . LEU B 1 111 ? -13.438 15.148 24.125 1 98.25 111 LEU B C 1
ATOM 4797 O O . LEU B 1 111 ? -14.453 14.773 24.719 1 98.25 111 LEU B O 1
ATOM 4801 N N . ILE B 1 112 ? -12.289 14.523 24.266 1 97.69 112 ILE B N 1
ATOM 4802 C CA . ILE B 1 112 ? -12.133 13.312 25.062 1 97.69 112 ILE B CA 1
ATOM 4803 C C . ILE B 1 112 ? -12.344 13.641 26.531 1 97.69 112 ILE B C 1
ATOM 4805 O O . ILE B 1 112 ? -13.023 12.898 27.25 1 97.69 112 ILE B O 1
ATOM 4809 N N . ASP B 1 113 ? -11.82 14.781 26.984 1 97.19 113 ASP B N 1
ATOM 4810 C CA . ASP B 1 113 ? -11.977 15.211 28.359 1 97.19 113 ASP B CA 1
ATOM 4811 C C . ASP B 1 113 ? -13.445 15.469 28.703 1 97.19 113 ASP B C 1
ATOM 4813 O O . ASP B 1 113 ? -13.836 15.406 29.875 1 97.19 113 ASP B O 1
ATOM 4817 N N . ASN B 1 114 ? -14.211 15.734 27.703 1 97 114 ASN B N 1
ATOM 4818 C CA . ASN B 1 114 ? -15.633 15.984 27.906 1 97 114 ASN B CA 1
ATOM 4819 C C . ASN B 1 114 ? -16.469 14.758 27.562 1 97 114 ASN B C 1
ATOM 4821 O O . ASN B 1 114 ? -17.641 14.883 27.188 1 97 114 ASN B O 1
ATOM 4825 N N . ALA B 1 115 ? -15.844 13.586 27.484 1 94.12 115 ALA B N 1
ATOM 4826 C CA . ALA B 1 115 ? -16.469 12.273 27.438 1 94.12 115 ALA B CA 1
ATOM 4827 C C . ALA B 1 115 ? -17.047 11.992 26.047 1 94.12 115 ALA B C 1
ATOM 4829 O O . ALA B 1 115 ? -18.141 11.453 25.922 1 94.12 115 ALA B O 1
ATOM 4830 N N . ALA B 1 116 ? -16.359 12.469 25.047 1 95.81 116 ALA B N 1
ATOM 4831 C CA . ALA B 1 116 ? -16.734 12.062 23.703 1 95.81 116 ALA B CA 1
ATOM 4832 C C . ALA B 1 116 ? -16.594 10.555 23.531 1 95.81 116 ALA B C 1
ATOM 4834 O O . ALA B 1 116 ? -15.68 9.938 24.078 1 95.81 116 ALA B O 1
ATOM 4835 N N . MET B 1 117 ? -17.438 9.961 22.719 1 91.19 117 MET B N 1
ATOM 4836 C CA . MET B 1 117 ? -17.391 8.523 22.469 1 91.19 117 MET B CA 1
ATOM 4837 C C . MET B 1 117 ? -16.234 8.164 21.562 1 91.19 117 MET B C 1
ATOM 4839 O O . MET B 1 117 ? -16.141 8.648 20.422 1 91.19 117 MET B O 1
ATOM 4843 N N . ILE B 1 118 ? -15.414 7.301 22.031 1 92.75 118 ILE B N 1
ATOM 4844 C CA . ILE B 1 118 ? -14.195 6.949 21.312 1 92.75 118 ILE B CA 1
ATOM 4845 C C . ILE B 1 118 ? -14.453 5.727 20.422 1 92.75 118 ILE B C 1
ATOM 4847 O O . ILE B 1 118 ? -13.961 5.656 19.297 1 92.75 118 ILE B O 1
ATOM 4851 N N . ASN B 1 119 ? -15.211 4.754 20.922 1 89.19 119 ASN B N 1
ATOM 4852 C CA . ASN B 1 119 ? -15.562 3.533 20.203 1 89.19 119 ASN B CA 1
ATOM 4853 C C . ASN B 1 119 ? -17.031 3.531 19.797 1 89.19 119 ASN B C 1
ATOM 4855 O O . ASN B 1 119 ? -17.922 3.641 20.641 1 89.19 119 ASN B O 1
ATOM 4859 N N . TYR B 1 120 ? -17.266 3.691 18.516 1 77.88 120 TYR B N 1
ATOM 4860 C CA . TYR B 1 120 ? -18.641 3.828 18.016 1 77.88 120 TYR B CA 1
ATOM 4861 C C . TYR B 1 120 ? -19.375 2.492 18.062 1 77.88 120 TYR B C 1
ATOM 4863 O O . TYR B 1 120 ? -20.562 2.443 18.359 1 77.88 120 TYR B O 1
ATOM 4871 N N . CYS B 1 121 ? -18.875 1.501 17.25 1 64.06 121 CYS B N 1
ATOM 4872 C CA . CYS B 1 121 ? -19.703 0.307 17.078 1 64.06 121 CYS B CA 1
ATOM 4873 C C . CYS B 1 121 ? -19.281 -0.787 18.047 1 64.06 121 CYS B C 1
ATOM 4875 O O . CYS B 1 121 ? -18.094 -0.91 18.375 1 64.06 121 CYS B O 1
ATOM 4877 N N . ASP B 1 122 ? -20.266 -1.014 19.016 1 59.09 122 ASP B N 1
ATOM 4878 C CA . ASP B 1 122 ? -20.109 -2.125 19.938 1 59.09 122 ASP B CA 1
ATOM 4879 C C . ASP B 1 122 ? -20.125 -3.463 19.203 1 59.09 122 ASP B C 1
ATOM 4881 O O . ASP B 1 122 ? -20.734 -4.426 19.672 1 59.09 122 ASP B O 1
ATOM 4885 N N . ALA B 1 123 ? -19.719 -3.402 18.016 1 52.41 123 ALA B N 1
ATOM 4886 C CA . ALA B 1 123 ? -19.859 -4.59 17.188 1 52.41 123 ALA B CA 1
ATOM 4887 C C . ALA B 1 123 ? -19.375 -5.84 17.922 1 52.41 123 ALA B C 1
ATOM 4889 O O . ALA B 1 123 ? -19.859 -6.945 17.656 1 52.41 123 ALA B O 1
ATOM 4890 N N . ASP B 1 124 ? -18.453 -5.656 18.812 1 54.56 124 ASP B N 1
ATOM 4891 C CA . ASP B 1 124 ? -17.984 -6.855 19.5 1 54.56 124 ASP B CA 1
ATOM 4892 C C . ASP B 1 124 ? -18.875 -7.172 20.703 1 54.56 124 ASP B C 1
ATOM 4894 O O . ASP B 1 124 ? -18.688 -8.188 21.375 1 54.56 124 ASP B O 1
ATOM 4898 N N . ARG B 1 125 ? -19.891 -6.348 20.75 1 54.78 125 ARG B N 1
ATOM 4899 C CA . ARG B 1 125 ? -20.734 -6.641 21.906 1 54.78 125 ARG B CA 1
ATOM 4900 C C . ARG B 1 125 ? -21.828 -7.637 21.547 1 54.78 125 ARG B C 1
ATOM 4902 O O . ARG B 1 125 ? -22.5 -7.492 20.531 1 54.78 125 ARG B O 1
ATOM 4909 N N . LYS B 1 126 ? -21.766 -8.68 22 1 57.25 126 LYS B N 1
ATOM 4910 C CA . LYS B 1 126 ? -22.672 -9.805 21.766 1 57.25 126 LYS B CA 1
ATOM 4911 C C . LYS B 1 126 ? -24.109 -9.422 22.078 1 57.25 126 LYS B C 1
ATOM 4913 O O . LYS B 1 126 ? -25.047 -10.078 21.625 1 57.25 126 LYS B O 1
ATOM 4918 N N . ASP B 1 127 ? -24.328 -8.32 22.906 1 55.22 127 ASP B N 1
ATOM 4919 C CA . ASP B 1 127 ? -25.688 -7.961 23.328 1 55.22 127 ASP B CA 1
ATOM 4920 C C . ASP B 1 127 ? -26.344 -7.02 22.328 1 55.22 127 ASP B C 1
ATOM 4922 O O . ASP B 1 127 ? -27.484 -6.578 22.531 1 55.22 127 ASP B O 1
ATOM 4926 N N . VAL B 1 128 ? -25.562 -6.738 21.312 1 56.94 128 VAL B N 1
ATOM 4927 C CA . VAL B 1 128 ? -26.156 -5.812 20.359 1 56.94 128 VAL B CA 1
ATOM 4928 C C . VAL B 1 128 ? -26.734 -6.59 19.172 1 56.94 128 VAL B C 1
ATOM 4930 O O . VAL B 1 128 ? -26.203 -7.637 18.797 1 56.94 128 VAL B O 1
ATOM 4933 N N . PRO B 1 129 ? -27.938 -6.203 18.797 1 54.62 129 PRO B N 1
ATOM 4934 C CA . PRO B 1 129 ? -28.547 -6.875 17.656 1 54.62 129 PRO B CA 1
ATOM 4935 C C . PRO B 1 129 ? -27.625 -6.922 16.438 1 54.62 129 PRO B C 1
ATOM 4937 O O . PRO B 1 129 ? -26.781 -6.043 16.266 1 54.62 129 PRO B O 1
ATOM 4940 N N . ASN B 1 130 ? -27.688 -7.945 15.602 1 56.38 130 ASN B N 1
ATOM 4941 C CA . ASN B 1 130 ? -26.844 -8.266 14.461 1 56.38 130 ASN B CA 1
ATOM 4942 C C . ASN B 1 130 ? -26.797 -7.117 13.453 1 56.38 130 ASN B C 1
ATOM 4944 O O . ASN B 1 130 ? -25.75 -6.824 12.891 1 56.38 130 ASN B O 1
ATOM 4948 N N . TYR B 1 131 ? -28 -6.516 13.352 1 53.38 131 TYR B N 1
ATOM 4949 C CA . TYR B 1 131 ? -28.062 -5.469 12.336 1 53.38 131 TYR B CA 1
ATOM 4950 C C . TYR B 1 131 ? -27.219 -4.266 12.742 1 53.38 131 TYR B C 1
ATOM 4952 O O . TYR B 1 131 ? -26.609 -3.617 11.891 1 53.38 131 TYR B O 1
ATOM 4960 N N . ILE B 1 132 ? -27.156 -4 14.039 1 53.41 132 ILE B N 1
ATOM 4961 C CA . ILE B 1 132 ? -26.344 -2.895 14.539 1 53.41 132 ILE B CA 1
ATOM 4962 C C . ILE B 1 132 ? -24.859 -3.248 14.414 1 53.41 132 ILE B C 1
ATOM 4964 O O . ILE B 1 132 ? -24.047 -2.393 14.07 1 53.41 132 ILE B O 1
ATOM 4968 N N . ARG B 1 133 ? -24.641 -4.523 14.586 1 58.38 133 ARG B N 1
ATOM 4969 C CA . ARG B 1 133 ? -23.266 -4.988 14.453 1 58.38 133 ARG B CA 1
ATOM 4970 C C . ARG B 1 133 ? -22.781 -4.852 13.008 1 58.38 133 ARG B C 1
ATOM 4972 O O . ARG B 1 133 ? -21.656 -4.414 12.773 1 58.38 133 ARG B O 1
ATOM 4979 N N . GLU B 1 134 ? -23.75 -5.133 12.219 1 59 134 GLU B N 1
ATOM 4980 C CA . GLU B 1 134 ? -23.406 -5.074 10.805 1 59 134 GLU B CA 1
ATOM 4981 C C . GLU B 1 134 ? -23.141 -3.639 10.359 1 59 134 GLU B C 1
ATOM 4983 O O . GLU B 1 134 ? -22.219 -3.381 9.578 1 59 134 GLU B O 1
ATOM 4988 N N . MET B 1 135 ? -23.969 -2.746 10.914 1 57.03 135 MET B N 1
ATOM 4989 C CA . MET B 1 135 ? -23.797 -1.334 10.594 1 57.03 135 MET B CA 1
ATOM 4990 C C . MET B 1 135 ? -22.531 -0.783 11.25 1 57.03 135 MET B C 1
ATOM 4992 O O . MET B 1 135 ? -21.859 0.087 10.688 1 57.03 135 MET B O 1
ATOM 4996 N N . GLY B 1 136 ? -22.328 -1.367 12.328 1 58.09 136 GLY B N 1
ATOM 4997 C CA . GLY B 1 136 ? -21.156 -0.922 13.07 1 58.09 136 GLY B CA 1
ATOM 4998 C C . GLY B 1 136 ? -19.844 -1.203 12.352 1 58.09 136 GLY B C 1
ATOM 4999 O O . GLY B 1 136 ? -18.938 -0.383 12.383 1 58.09 136 GLY B O 1
ATOM 5000 N N . TYR B 1 137 ? -19.984 -2.305 11.578 1 63.72 137 TYR B N 1
ATOM 5001 C CA . TYR B 1 137 ? -18.766 -2.697 10.867 1 63.72 137 TYR B CA 1
ATOM 5002 C C . TYR B 1 137 ? -18.484 -1.756 9.703 1 63.72 137 TYR B C 1
ATOM 5004 O O . TYR B 1 137 ? -17.359 -1.689 9.203 1 63.72 137 TYR B O 1
ATOM 5012 N N . LEU B 1 138 ? -19.547 -1.067 9.453 1 67.5 138 LEU B N 1
ATOM 5013 C CA . LEU B 1 138 ? -19.406 -0.219 8.273 1 67.5 138 LEU B CA 1
ATOM 5014 C C . LEU B 1 138 ? -18.906 1.17 8.656 1 67.5 138 LEU B C 1
ATOM 5016 O O . LEU B 1 138 ? -18.703 2.023 7.793 1 67.5 138 LEU B O 1
ATOM 5020 N N . THR B 1 139 ? -18.703 1.235 10 1 66.5 139 THR B N 1
ATOM 5021 C CA . THR B 1 139 ? -18.266 2.547 10.477 1 66.5 139 THR B CA 1
ATOM 5022 C C . THR B 1 139 ? -16.797 2.52 10.891 1 66.5 139 THR B C 1
ATOM 5024 O O . THR B 1 139 ? -16.266 1.463 11.242 1 66.5 139 THR B O 1
ATOM 5027 N N . TYR B 1 140 ? -16.172 3.672 10.688 1 80.44 140 TYR B N 1
ATOM 5028 C CA . TYR B 1 140 ? -14.789 3.789 11.148 1 80.44 140 TYR B CA 1
ATOM 5029 C C . TYR B 1 140 ? -14.703 4.645 12.398 1 80.44 140 TYR B C 1
ATOM 5031 O O . TYR B 1 140 ? -15.359 5.688 12.5 1 80.44 140 TYR B O 1
ATOM 5039 N N . ASP B 1 141 ? -13.977 4.141 13.32 1 89.81 141 ASP B N 1
ATOM 5040 C CA . ASP B 1 141 ? -13.734 4.855 14.57 1 89.81 141 ASP B CA 1
ATOM 5041 C C . ASP B 1 141 ? -12.648 5.918 14.383 1 89.81 141 ASP B C 1
ATOM 5043 O O . ASP B 1 141 ? -11.906 5.895 13.398 1 89.81 141 ASP B O 1
ATOM 5047 N N . PRO B 1 142 ? -12.625 6.852 15.297 1 92.69 142 PRO B N 1
ATOM 5048 C CA . PRO B 1 142 ? -11.602 7.891 15.242 1 92.69 142 PRO B CA 1
ATOM 5049 C C . PRO B 1 142 ? -10.188 7.32 15.172 1 92.69 142 PRO B C 1
ATOM 5051 O O . PRO B 1 142 ? -9.328 7.863 14.477 1 92.69 142 PRO B O 1
ATOM 5054 N N . LEU B 1 143 ? -9.961 6.199 15.82 1 95.25 143 LEU B N 1
ATOM 5055 C CA . LEU B 1 143 ? -8.641 5.59 15.797 1 95.25 143 LEU B CA 1
ATOM 5056 C C . LEU B 1 143 ? -8.234 5.211 14.375 1 95.25 143 LEU B C 1
ATOM 5058 O O . LEU B 1 143 ? -7.109 5.488 13.945 1 95.25 143 LEU B O 1
ATOM 5062 N N . ASN B 1 144 ? -9.133 4.574 13.664 1 92.69 144 ASN B N 1
ATOM 5063 C CA . ASN B 1 144 ? -8.867 4.16 12.289 1 92.69 144 ASN B CA 1
ATOM 5064 C C . ASN B 1 144 ? -8.508 5.352 11.406 1 92.69 144 ASN B C 1
ATOM 5066 O O . ASN B 1 144 ? -7.582 5.27 10.594 1 92.69 144 ASN B O 1
ATOM 5070 N N . MET B 1 145 ? -9.219 6.469 11.617 1 91.81 145 MET B N 1
ATOM 5071 C CA . MET B 1 145 ? -8.984 7.656 10.797 1 91.81 145 MET B CA 1
ATOM 5072 C C . MET B 1 145 ? -7.652 8.305 11.148 1 91.81 145 MET B C 1
ATOM 5074 O O . MET B 1 145 ? -6.941 8.789 10.266 1 91.81 145 MET B O 1
ATOM 5078 N N . ALA B 1 146 ? -7.34 8.359 12.398 1 95.25 146 ALA B N 1
ATOM 5079 C CA . ALA B 1 146 ? -6.062 8.922 12.828 1 95.25 146 ALA B CA 1
ATOM 5080 C C . ALA B 1 146 ? -4.895 8.117 12.266 1 95.25 146 ALA B C 1
ATOM 5082 O O . ALA B 1 146 ? -3.879 8.688 11.859 1 95.25 146 ALA B O 1
ATOM 5083 N N . ILE B 1 147 ? -5.043 6.789 12.203 1 95.12 147 ILE B N 1
ATOM 5084 C CA . ILE B 1 147 ? -4.004 5.906 11.688 1 95.12 147 ILE B CA 1
ATOM 5085 C C . ILE B 1 147 ? -3.869 6.086 10.18 1 95.12 147 ILE B C 1
ATOM 5087 O O . ILE B 1 147 ? -2.758 6.219 9.664 1 95.12 147 ILE B O 1
ATOM 5091 N N . GLU B 1 148 ? -5.008 6.121 9.531 1 91.12 148 GLU B N 1
ATOM 5092 C CA . GLU B 1 148 ? -5.016 6.262 8.078 1 91.12 148 GLU B CA 1
ATOM 5093 C C . GLU B 1 148 ? -4.285 7.531 7.648 1 91.12 148 GLU B C 1
ATOM 5095 O O . GLU B 1 148 ? -3.588 7.535 6.633 1 91.12 148 GLU B O 1
ATOM 5100 N N . ASN B 1 149 ? -4.41 8.578 8.461 1 90.12 149 ASN B N 1
ATOM 5101 C CA . ASN B 1 149 ? -3.822 9.867 8.109 1 90.12 149 ASN B CA 1
ATOM 5102 C C . ASN B 1 149 ? -2.484 10.086 8.805 1 90.12 149 ASN B C 1
ATOM 5104 O O . ASN B 1 149 ? -1.915 11.18 8.734 1 90.12 149 ASN B O 1
ATOM 5108 N N . ASN B 1 150 ? -1.98 9.148 9.531 1 92.31 150 ASN B N 1
ATOM 5109 C CA . ASN B 1 150 ? -0.661 9.109 10.156 1 92.31 150 ASN B CA 1
ATOM 5110 C C . ASN B 1 150 ? -0.506 10.211 11.203 1 92.31 150 ASN B C 1
ATOM 5112 O O . ASN B 1 150 ? 0.528 10.875 11.258 1 92.31 150 ASN B O 1
ATOM 5116 N N . HIS B 1 151 ? -1.567 10.453 11.961 1 94.25 151 HIS B N 1
ATOM 5117 C CA . HIS B 1 151 ? -1.501 11.375 13.094 1 94.25 151 HIS B CA 1
ATOM 5118 C C . HIS B 1 151 ? -1.079 10.656 14.367 1 94.25 151 HIS B C 1
ATOM 5120 O O . HIS B 1 151 ? -1.926 10.281 15.18 1 94.25 151 HIS B O 1
ATOM 5126 N N . VAL B 1 152 ? 0.171 10.578 14.625 1 96.56 152 VAL B N 1
ATOM 5127 C CA . VAL B 1 152 ? 0.77 9.727 15.648 1 96.56 152 VAL B CA 1
ATOM 5128 C C . VAL B 1 152 ? 0.309 10.18 17.031 1 96.56 152 VAL B C 1
ATOM 5130 O O . VAL B 1 152 ? -0.074 9.359 17.859 1 96.56 152 VAL B O 1
ATOM 5133 N N . GLN B 1 153 ? 0.28 11.477 17.234 1 96.81 153 GLN B N 1
ATOM 5134 C CA . GLN B 1 153 ? -0.103 12 18.547 1 96.81 153 GLN B CA 1
ATOM 5135 C C . GLN B 1 153 ? -1.567 11.695 18.844 1 96.81 153 GLN B C 1
ATOM 5137 O O . GLN B 1 153 ? -1.912 11.352 19.984 1 96.81 153 GLN B O 1
ATOM 5142 N N . CYS B 1 154 ? -2.357 11.812 17.828 1 97.81 154 CYS B N 1
ATOM 5143 C CA . CYS B 1 154 ? -3.775 11.508 18 1 97.81 154 CYS B CA 1
ATOM 5144 C C . CYS B 1 154 ? -3.988 10.023 18.281 1 97.81 154 CYS B C 1
ATOM 5146 O O . CYS B 1 154 ? -4.828 9.664 19.109 1 97.81 154 CYS B O 1
ATOM 5148 N N . VAL B 1 155 ? -3.225 9.172 17.594 1 98.31 155 VAL B N 1
ATOM 5149 C CA . VAL B 1 155 ? -3.314 7.727 17.781 1 98.31 155 VAL B CA 1
ATOM 5150 C C . VAL B 1 155 ? -2.957 7.363 19.219 1 98.31 155 VAL B C 1
ATOM 5152 O O . VAL B 1 155 ? -3.676 6.602 19.875 1 98.31 155 VAL B O 1
ATOM 5155 N N . ARG B 1 156 ? -1.921 7.934 19.703 1 98.38 156 ARG B N 1
ATOM 5156 C CA . ARG B 1 156 ? -1.479 7.68 21.078 1 98.38 156 ARG B CA 1
ATOM 5157 C C . ARG B 1 156 ? -2.543 8.109 22.078 1 98.38 156 ARG B C 1
ATOM 5159 O O . ARG B 1 156 ? -2.873 7.355 23 1 98.38 156 ARG B O 1
ATOM 5166 N N . LEU B 1 157 ? -3.07 9.289 21.891 1 98.38 157 LEU B N 1
ATOM 5167 C CA . LEU B 1 157 ? -4.078 9.828 22.797 1 98.38 157 LEU B CA 1
ATOM 5168 C C . LEU B 1 157 ? -5.305 8.93 22.844 1 98.38 157 LEU B C 1
ATOM 5170 O O . LEU B 1 157 ? -5.828 8.641 23.922 1 98.38 157 LEU B O 1
ATOM 5174 N N . LEU B 1 158 ? -5.758 8.508 21.672 1 98.19 158 LEU B N 1
ATOM 5175 C CA . LEU B 1 158 ? -6.941 7.66 21.594 1 98.19 158 LEU B CA 1
ATOM 5176 C C . LEU B 1 158 ? -6.703 6.316 22.266 1 98.19 158 LEU B C 1
ATOM 5178 O O . LEU B 1 158 ? -7.547 5.844 23.031 1 98.19 158 LEU B O 1
ATOM 5182 N N . LEU B 1 159 ? -5.582 5.691 22.031 1 97.94 159 LEU B N 1
ATOM 5183 C CA . LEU B 1 159 ? -5.262 4.391 22.609 1 97.94 159 LEU B CA 1
ATOM 5184 C C . LEU B 1 159 ? -5.129 4.492 24.141 1 97.94 159 LEU B C 1
ATOM 5186 O O . LEU B 1 159 ? -5.578 3.602 24.859 1 97.94 159 LEU B O 1
ATOM 5190 N N . GLU B 1 160 ? -4.566 5.562 24.594 1 97.75 160 GLU B N 1
ATOM 5191 C CA . GLU B 1 160 ? -4.395 5.773 26.031 1 97.75 160 GLU B CA 1
ATOM 5192 C C . GLU B 1 160 ? -5.734 6.027 26.703 1 97.75 160 GLU B C 1
ATOM 5194 O O . GLU B 1 160 ? -5.855 5.855 27.922 1 97.75 160 GLU B O 1
ATOM 5199 N N . ASN B 1 161 ? -6.715 6.414 25.953 1 97.25 161 ASN B N 1
ATOM 5200 C CA . ASN B 1 161 ? -8.023 6.723 26.531 1 97.25 161 ASN B CA 1
ATOM 5201 C C . ASN B 1 161 ? -9.047 5.645 26.188 1 97.25 161 ASN B C 1
ATOM 5203 O O . ASN B 1 161 ? -10.25 5.918 26.141 1 97.25 161 ASN B O 1
ATOM 5207 N N . GLY B 1 162 ? -8.609 4.484 25.766 1 94.38 162 GLY B N 1
ATOM 5208 C CA . GLY B 1 162 ? -9.5 3.332 25.734 1 94.38 162 GLY B CA 1
ATOM 5209 C C . GLY B 1 162 ? -9.906 2.928 24.328 1 94.38 162 GLY B C 1
ATOM 5210 O O . GLY B 1 162 ? -10.781 2.076 24.156 1 94.38 162 GLY B O 1
ATOM 5211 N N . ALA B 1 163 ? -9.352 3.492 23.297 1 94.94 163 ALA B N 1
ATOM 5212 C CA . ALA B 1 163 ? -9.633 3.016 21.953 1 94.94 163 ALA B CA 1
ATOM 5213 C C . ALA B 1 163 ? -9.258 1.544 21.797 1 94.94 163 ALA B C 1
ATOM 5215 O O . ALA B 1 163 ? -8.234 1.103 22.312 1 94.94 163 ALA B O 1
ATOM 5216 N N . LEU B 1 164 ? -10.023 0.741 21.109 1 92.31 164 LEU B N 1
ATOM 5217 C CA . LEU B 1 164 ? -9.797 -0.69 20.938 1 92.31 164 LEU B CA 1
ATOM 5218 C C . LEU B 1 164 ? -8.773 -0.956 19.844 1 92.31 164 LEU B C 1
ATOM 5220 O O . LEU B 1 164 ? -8.992 -0.591 18.688 1 92.31 164 LEU B O 1
ATOM 5224 N N . SER B 1 165 ? -7.75 -1.577 20.203 1 94.06 165 SER B N 1
ATOM 5225 C CA . SER B 1 165 ? -6.688 -1.88 19.25 1 94.06 165 SER B CA 1
ATOM 5226 C C . SER B 1 165 ? -7.062 -3.062 18.359 1 94.06 165 SER B C 1
ATOM 5228 O O . SER B 1 165 ? -6.535 -3.209 17.266 1 94.06 165 SER B O 1
ATOM 5230 N N . ASN B 1 166 ? -7.973 -3.949 18.766 1 92.62 166 ASN B N 1
ATOM 5231 C CA . ASN B 1 166 ? -8.367 -5.133 18 1 92.62 166 ASN B CA 1
ATOM 5232 C C . ASN B 1 166 ? -9.805 -5.02 17.5 1 92.62 166 ASN B C 1
ATOM 5234 O O . ASN B 1 166 ? -10.523 -6.02 17.438 1 92.62 166 ASN B O 1
ATOM 5238 N N . LYS B 1 167 ? -10.148 -3.791 17.203 1 88.69 167 LYS B N 1
ATOM 5239 C CA . LYS B 1 167 ? -11.492 -3.592 16.672 1 88.69 167 LYS B CA 1
ATOM 5240 C C . LYS B 1 167 ? -11.625 -4.199 15.281 1 88.69 167 LYS B C 1
ATOM 5242 O O . LYS B 1 167 ? -10.727 -4.074 14.445 1 88.69 167 LYS B O 1
ATOM 5247 N N . LYS B 1 168 ? -12.797 -4.895 15.031 1 85.75 168 LYS B N 1
ATOM 5248 C CA . LYS B 1 168 ? -13.078 -5.512 13.734 1 85.75 168 LYS B CA 1
ATOM 5249 C C . LYS B 1 168 ? -13.977 -4.625 12.883 1 85.75 168 LYS B C 1
ATOM 5251 O O . LYS B 1 168 ? -15.008 -4.141 13.359 1 85.75 168 LYS B O 1
ATOM 5256 N N . TYR B 1 169 ? -13.523 -4.297 11.648 1 84.06 169 TYR B N 1
ATOM 5257 C CA . TYR B 1 169 ? -14.297 -3.574 10.648 1 84.06 169 TYR B CA 1
ATOM 5258 C C . TYR B 1 169 ? -14.68 -4.492 9.492 1 84.06 169 TYR B C 1
ATOM 5260 O O . TYR B 1 169 ? -14.406 -5.691 9.531 1 84.06 169 TYR B O 1
ATOM 5268 N N . TYR B 1 170 ? -15.344 -3.986 8.539 1 78.62 170 TYR B N 1
ATOM 5269 C CA . TYR B 1 170 ? -15.789 -4.734 7.367 1 78.62 170 TYR B CA 1
ATOM 5270 C C . TYR B 1 170 ? -14.602 -5.363 6.637 1 78.62 170 TYR B C 1
ATOM 5272 O O . TYR B 1 170 ? -14.68 -6.508 6.188 1 78.62 170 TYR B O 1
ATOM 5280 N N . MET B 1 171 ? -13.516 -4.57 6.547 1 81.88 171 MET B N 1
ATOM 5281 C CA . MET B 1 171 ? -12.391 -5.035 5.75 1 81.88 171 MET B CA 1
ATOM 5282 C C . MET B 1 171 ? -11.391 -5.805 6.609 1 81.88 171 MET B C 1
ATOM 5284 O O . MET B 1 171 ? -10.336 -6.219 6.125 1 81.88 171 MET B O 1
ATOM 5288 N N . GLY B 1 172 ? -11.711 -5.914 7.883 1 85.25 172 GLY B N 1
ATOM 5289 C CA . GLY B 1 172 ? -10.812 -6.613 8.781 1 85.25 172 GLY B CA 1
ATOM 5290 C C . GLY B 1 172 ? -10.625 -5.91 10.109 1 85.25 172 GLY B C 1
ATOM 5291 O O . GLY B 1 172 ? -11.445 -5.078 10.5 1 85.25 172 GLY B O 1
ATOM 5292 N N . TYR B 1 173 ? -9.594 -6.324 10.734 1 91 173 TYR B N 1
ATOM 5293 C CA . TYR B 1 173 ? -9.305 -5.738 12.039 1 91 173 TYR B CA 1
ATOM 5294 C C . TYR B 1 173 ? -8.492 -4.457 11.891 1 91 173 TYR B C 1
ATOM 5296 O O . TYR B 1 173 ? -7.949 -4.176 10.82 1 91 173 TYR B O 1
ATOM 5304 N N . GLU B 1 174 ? -8.438 -3.699 12.914 1 92.5 174 GLU B N 1
ATOM 5305 C CA . GLU B 1 174 ? -7.73 -2.42 12.922 1 92.5 174 GLU B CA 1
ATOM 5306 C C . GLU B 1 174 ? -6.32 -2.562 12.359 1 92.5 174 GLU B C 1
ATOM 5308 O O . GLU B 1 174 ? -5.902 -1.77 11.508 1 92.5 174 GLU B O 1
ATOM 5313 N N . ILE B 1 175 ? -5.625 -3.611 12.711 1 96.12 175 ILE B N 1
ATOM 5314 C CA . ILE B 1 175 ? -4.227 -3.779 12.328 1 96.12 175 ILE B CA 1
ATOM 5315 C C . ILE B 1 175 ? -4.125 -4.074 10.836 1 96.12 175 ILE B C 1
ATOM 5317 O O . ILE B 1 175 ? -3.125 -3.74 10.195 1 96.12 175 ILE B O 1
ATOM 5321 N N . ASN B 1 176 ? -5.133 -4.664 10.25 1 93.38 176 ASN B N 1
ATOM 5322 C CA . ASN B 1 176 ? -5.141 -4.969 8.828 1 93.38 176 ASN B CA 1
ATOM 5323 C C . ASN B 1 176 ? -5.32 -3.709 7.984 1 93.38 176 ASN B C 1
ATOM 5325 O O . ASN B 1 176 ? -4.93 -3.676 6.816 1 93.38 176 ASN B O 1
ATOM 5329 N N . LEU B 1 177 ? -5.91 -2.742 8.578 1 91.69 177 LEU B N 1
ATOM 5330 C CA . LEU B 1 177 ? -6.27 -1.537 7.836 1 91.69 177 LEU B CA 1
ATOM 5331 C C . LEU B 1 177 ? -5.156 -0.499 7.918 1 91.69 177 LEU B C 1
ATOM 5333 O O . LEU B 1 177 ? -5.16 0.482 7.168 1 91.69 177 LEU B O 1
ATOM 5337 N N . VAL B 1 178 ? -4.145 -0.703 8.719 1 94.94 178 VAL B N 1
ATOM 5338 C CA . VAL B 1 178 ? -3.045 0.243 8.883 1 94.94 178 VAL B CA 1
ATOM 5339 C C . VAL B 1 178 ? -2.211 0.292 7.605 1 94.94 178 VAL B C 1
ATOM 5341 O O . VAL B 1 178 ? -1.759 -0.744 7.109 1 94.94 178 VAL B O 1
ATOM 5344 N N . PRO B 1 179 ? -2.105 1.479 7.023 1 92.38 179 PRO B N 1
ATOM 5345 C CA . PRO B 1 179 ? -1.093 1.564 5.969 1 92.38 179 PRO B CA 1
ATOM 5346 C C . PRO B 1 179 ? 0.298 1.161 6.453 1 92.38 179 PRO B C 1
ATOM 5348 O O . PRO B 1 179 ? 0.787 1.694 7.453 1 92.38 179 PRO B O 1
ATOM 5351 N N . ILE B 1 180 ? 0.922 0.304 5.773 1 93.12 180 ILE B N 1
ATOM 5352 C CA . ILE B 1 180 ? 2.141 -0.356 6.227 1 93.12 180 ILE B CA 1
ATOM 5353 C C . ILE B 1 180 ? 3.273 0.663 6.328 1 93.12 180 ILE B C 1
ATOM 5355 O O . ILE B 1 180 ? 4.215 0.479 7.102 1 93.12 180 ILE B O 1
ATOM 5359 N N . ASN B 1 181 ? 3.145 1.736 5.637 1 91.31 181 ASN B N 1
ATOM 5360 C CA . ASN B 1 181 ? 4.188 2.756 5.684 1 91.31 181 ASN B CA 1
ATOM 5361 C C . ASN B 1 181 ? 4.055 3.637 6.922 1 91.31 181 ASN B C 1
ATOM 5363 O O . ASN B 1 181 ? 4.941 4.438 7.219 1 91.31 181 ASN B O 1
ATOM 5367 N N . HIS B 1 182 ? 2.979 3.506 7.684 1 95.31 182 HIS B N 1
ATOM 5368 C CA . HIS B 1 182 ? 2.807 4.207 8.945 1 95.31 182 HIS B CA 1
ATOM 5369 C C . HIS B 1 182 ? 3.34 3.381 10.117 1 95.31 182 HIS B C 1
ATOM 5371 O O . HIS B 1 182 ? 2.578 2.988 11 1 95.31 182 HIS B O 1
ATOM 5377 N N . VAL B 1 183 ? 4.602 3.27 10.156 1 96.5 183 VAL B N 1
ATOM 5378 C CA . VAL B 1 183 ? 5.285 2.324 11.031 1 96.5 183 VAL B CA 1
ATOM 5379 C C . VAL B 1 183 ? 5.078 2.723 12.492 1 96.5 183 VAL B C 1
ATOM 5381 O O . VAL B 1 183 ? 4.867 1.864 13.352 1 96.5 183 VAL B O 1
ATOM 5384 N N . THR B 1 184 ? 5.098 4.035 12.789 1 97.38 184 THR B N 1
ATOM 5385 C CA . THR B 1 184 ? 4.934 4.5 14.164 1 97.38 184 THR B CA 1
ATOM 5386 C C . THR B 1 184 ? 3.529 4.191 14.672 1 97.38 184 THR B C 1
ATOM 5388 O O . THR B 1 184 ? 3.355 3.793 15.828 1 97.38 184 THR B O 1
ATOM 5391 N N . CYS B 1 185 ? 2.561 4.371 13.797 1 98 185 CYS B N 1
ATOM 5392 C CA . CYS B 1 185 ? 1.188 4.035 14.164 1 98 185 CYS B CA 1
ATOM 5393 C C . CYS B 1 185 ? 1.035 2.537 14.398 1 98 185 CYS B C 1
ATOM 5395 O O . CYS B 1 185 ? 0.349 2.117 15.336 1 98 185 CYS B O 1
ATOM 5397 N N . LEU B 1 186 ? 1.685 1.75 13.531 1 98.12 186 LEU B N 1
ATOM 5398 C CA . LEU B 1 186 ? 1.664 0.298 13.68 1 98.12 186 LEU B CA 1
ATOM 5399 C C . LEU B 1 186 ? 2.293 -0.123 15 1 98.12 186 LEU B C 1
ATOM 5401 O O . LEU B 1 186 ? 1.76 -0.99 15.695 1 98.12 186 LEU B O 1
ATOM 5405 N N . GLU B 1 187 ? 3.363 0.479 15.336 1 98.31 187 GLU B N 1
ATOM 5406 C CA . GLU B 1 187 ? 4.055 0.177 16.594 1 98.31 187 GLU B CA 1
ATOM 5407 C C . GLU B 1 187 ? 3.182 0.501 17.797 1 98.31 187 GLU B C 1
ATOM 5409 O O . GLU B 1 187 ? 3.113 -0.279 18.75 1 98.31 187 GLU B O 1
ATOM 5414 N N . LEU B 1 188 ? 2.551 1.653 17.75 1 98.38 188 LEU B N 1
ATOM 5415 C CA . LEU B 1 188 ? 1.669 2.059 18.844 1 98.38 188 LEU B CA 1
ATOM 5416 C C . LEU B 1 188 ? 0.534 1.056 19.031 1 98.38 188 LEU B C 1
ATOM 5418 O O . LEU B 1 188 ? 0.201 0.684 20.156 1 98.38 188 LEU B O 1
ATOM 5422 N N . LEU B 1 189 ? -0.041 0.659 17.922 1 98.06 189 LEU B N 1
ATOM 5423 C CA . LEU B 1 189 ? -1.128 -0.312 17.984 1 98.06 189 LEU B CA 1
ATOM 5424 C C . LEU B 1 189 ? -0.661 -1.613 18.625 1 98.06 189 LEU B C 1
ATOM 5426 O O . LEU B 1 189 ? -1.364 -2.182 19.469 1 98.06 189 LEU B O 1
ATOM 5430 N N . LEU B 1 190 ? 0.504 -2.08 18.203 1 98.19 190 LEU B N 1
ATOM 5431 C CA . LEU B 1 190 ? 1.061 -3.33 18.719 1 98.19 190 LEU B CA 1
ATOM 5432 C C . LEU B 1 190 ? 1.396 -3.209 20.203 1 98.19 190 LEU B C 1
ATOM 5434 O O . LEU B 1 190 ? 1.132 -4.129 20.984 1 98.19 190 LEU B O 1
ATOM 5438 N N . LYS B 1 191 ? 1.924 -2.09 20.625 1 97.94 191 LYS B N 1
ATOM 5439 C CA . LYS B 1 191 ? 2.268 -1.85 22.016 1 97.94 191 LYS B CA 1
ATOM 5440 C C . LYS B 1 191 ? 1.021 -1.84 22.906 1 97.94 191 LYS B C 1
ATOM 5442 O O . LYS B 1 191 ? 1.091 -2.16 24.094 1 97.94 191 LYS B O 1
ATOM 5447 N N . HIS B 1 192 ? -0.061 -1.546 22.297 1 97.81 192 HIS B N 1
ATOM 5448 C CA . HIS B 1 192 ? -1.302 -1.482 23.062 1 97.81 192 HIS B CA 1
ATOM 5449 C C . HIS B 1 192 ? -2.127 -2.75 22.875 1 97.81 192 HIS B C 1
ATOM 5451 O O . HIS B 1 192 ? -3.35 -2.729 23.031 1 97.81 192 HIS B O 1
ATOM 5457 N N . GLY B 1 193 ? -1.541 -3.816 22.344 1 96.56 193 GLY B N 1
ATOM 5458 C CA . GLY B 1 193 ? -2.133 -5.141 22.438 1 96.56 193 GLY B CA 1
ATOM 5459 C C . GLY B 1 193 ? -2.742 -5.621 21.141 1 96.56 193 GLY B C 1
ATOM 5460 O O . GLY B 1 193 ? -3.465 -6.621 21.109 1 96.56 193 GLY B O 1
ATOM 5461 N N . ALA B 1 194 ? -2.533 -4.965 20.062 1 97.62 194 ALA B N 1
ATOM 5462 C CA . ALA B 1 194 ? -3.051 -5.449 18.781 1 97.62 194 ALA B CA 1
ATOM 5463 C C . ALA B 1 194 ? -2.451 -6.809 18.438 1 97.62 194 ALA B C 1
ATOM 5465 O O . ALA B 1 194 ? -1.256 -7.039 18.641 1 97.62 194 ALA B O 1
ATOM 5466 N N . ASN B 1 195 ? -3.268 -7.773 17.938 1 97.56 195 ASN B N 1
ATOM 5467 C CA . ASN B 1 195 ? -2.82 -9.094 17.516 1 97.56 195 ASN B CA 1
ATOM 5468 C C . ASN B 1 195 ? -2.312 -9.07 16.062 1 97.56 195 ASN B C 1
ATOM 5470 O O . ASN B 1 195 ? -3.088 -8.852 15.141 1 97.56 195 ASN B O 1
ATOM 5474 N N . PRO B 1 196 ? -1.016 -9.305 15.883 1 97.75 196 PRO B N 1
ATOM 5475 C CA . PRO B 1 196 ? -0.443 -9.219 14.539 1 97.75 196 PRO B CA 1
ATOM 5476 C C . PRO B 1 196 ? -0.822 -10.406 13.656 1 97.75 196 PRO B C 1
ATOM 5478 O O . PRO B 1 196 ? -0.489 -10.43 12.469 1 97.75 196 PRO B O 1
ATOM 5481 N N . ASN B 1 197 ? -1.572 -11.406 14.133 1 97.12 197 ASN B N 1
ATOM 5482 C CA . ASN B 1 197 ? -1.863 -12.625 13.383 1 97.12 197 ASN B CA 1
ATOM 5483 C C . ASN B 1 197 ? -3.32 -12.672 12.93 1 97.12 197 ASN B C 1
ATOM 5485 O O . ASN B 1 197 ? -3.832 -13.734 12.586 1 97.12 197 ASN B O 1
ATOM 5489 N N . LEU B 1 198 ? -3.955 -11.531 12.969 1 94.25 198 LEU B N 1
ATOM 5490 C CA . LEU B 1 198 ? -5.34 -11.477 12.516 1 94.25 198 LEU B CA 1
ATOM 5491 C C . LEU B 1 198 ? -5.41 -11.312 11 1 94.25 198 LEU B C 1
ATOM 5493 O O . LEU B 1 198 ? -4.48 -10.789 10.383 1 94.25 198 LEU B O 1
ATOM 5497 N N . PHE B 1 199 ? -6.531 -11.789 10.391 1 90.88 199 PHE B N 1
ATOM 5498 C CA . PHE B 1 199 ? -6.672 -11.797 8.945 1 90.88 199 PHE B CA 1
ATOM 5499 C C . PHE B 1 199 ? -7.566 -10.656 8.477 1 90.88 199 PHE B C 1
ATOM 5501 O O . PHE B 1 199 ? -8.531 -10.297 9.156 1 90.88 199 PHE B O 1
ATOM 5508 N N . SER B 1 200 ? -7.176 -10.078 7.34 1 88.75 200 SER B N 1
ATOM 5509 C CA . SER B 1 200 ? -8.086 -9.156 6.66 1 88.75 200 SER B CA 1
ATOM 5510 C C . SER B 1 200 ? -9.25 -9.914 6.02 1 88.75 200 SER B C 1
ATOM 5512 O O . SER B 1 200 ? -9.289 -11.141 6.051 1 88.75 200 SER B O 1
ATOM 5514 N N . ARG B 1 201 ? -10.117 -9.141 5.523 1 80.5 201 ARG B N 1
ATOM 5515 C CA . ARG B 1 201 ? -11.266 -9.734 4.84 1 80.5 201 ARG B CA 1
ATOM 5516 C C . ARG B 1 201 ? -10.82 -10.562 3.643 1 80.5 201 ARG B C 1
ATOM 5518 O O . ARG B 1 201 ? -11.453 -11.57 3.314 1 80.5 201 ARG B O 1
ATOM 5525 N N . TYR B 1 202 ? -9.656 -10.156 3.002 1 79.56 202 TYR B N 1
ATOM 5526 C CA . TYR B 1 202 ? -9.133 -10.891 1.853 1 79.56 202 TYR B CA 1
ATOM 5527 C C . TYR B 1 202 ? -8.281 -12.07 2.301 1 79.56 202 TYR B C 1
ATOM 5529 O O . TYR B 1 202 ? -7.836 -12.867 1.475 1 79.56 202 TYR B O 1
ATOM 5537 N N . GLY B 1 203 ? -8.047 -12.18 3.566 1 86.12 203 GLY B N 1
ATOM 5538 C CA . GLY B 1 203 ? -7.309 -13.32 4.082 1 86.12 203 GLY B CA 1
ATOM 5539 C C . GLY B 1 203 ? -5.824 -13.055 4.25 1 86.12 203 GLY B C 1
ATOM 5540 O O . GLY B 1 203 ? -5.039 -13.977 4.461 1 86.12 203 GLY B O 1
ATOM 5541 N N . MET B 1 204 ? -5.461 -11.844 4.238 1 90.44 204 MET B N 1
ATOM 5542 C CA . MET B 1 204 ? -4.047 -11.492 4.371 1 90.44 204 MET B CA 1
ATOM 5543 C C . MET B 1 204 ? -3.711 -11.117 5.809 1 90.44 204 MET B C 1
ATOM 5545 O O . MET B 1 204 ? -4.5 -10.453 6.484 1 90.44 204 MET B O 1
ATOM 5549 N N . THR B 1 205 ? -2.578 -11.523 6.215 1 94.06 205 THR B N 1
ATOM 5550 C CA . THR B 1 205 ? -2.059 -11.078 7.5 1 94.06 205 THR B CA 1
ATOM 5551 C C . THR B 1 205 ? -1.262 -9.789 7.34 1 94.06 205 THR B C 1
ATOM 5553 O O . THR B 1 205 ? -0.827 -9.453 6.238 1 94.06 205 THR B O 1
ATOM 5556 N N . PRO B 1 206 ? -1.113 -9.055 8.469 1 96.44 206 PRO B N 1
ATOM 5557 C CA . PRO B 1 206 ? -0.291 -7.844 8.383 1 96.44 206 PRO B CA 1
ATOM 5558 C C . PRO B 1 206 ? 1.126 -8.125 7.891 1 96.44 206 PRO B C 1
ATOM 5560 O O . PRO B 1 206 ? 1.704 -7.312 7.164 1 96.44 206 PRO B O 1
ATOM 5563 N N . LEU B 1 207 ? 1.652 -9.281 8.227 1 97.62 207 LEU B N 1
ATOM 5564 C CA . LEU B 1 207 ? 2.998 -9.633 7.793 1 97.62 207 LEU B CA 1
ATOM 5565 C C . LEU B 1 207 ? 3.045 -9.836 6.281 1 97.62 207 LEU B C 1
ATOM 5567 O O . LEU B 1 207 ? 3.975 -9.367 5.617 1 97.62 207 LEU B O 1
ATOM 5571 N N . VAL B 1 208 ? 2.055 -10.523 5.762 1 95.62 208 VAL B N 1
ATOM 5572 C CA . VAL B 1 208 ? 2.002 -10.742 4.32 1 95.62 208 VAL B CA 1
ATOM 5573 C C . VAL B 1 208 ? 1.862 -9.406 3.596 1 95.62 208 VAL B C 1
ATOM 5575 O O . VAL B 1 208 ? 2.486 -9.188 2.555 1 95.62 208 VAL B O 1
ATOM 5578 N N . LYS B 1 209 ? 1.04 -8.547 4.117 1 93.88 209 LYS B N 1
ATOM 5579 C CA . LYS B 1 209 ? 0.884 -7.219 3.539 1 93.88 209 LYS B CA 1
ATOM 5580 C C . LYS B 1 209 ? 2.213 -6.465 3.523 1 93.88 209 LYS B C 1
ATOM 5582 O O . LYS B 1 209 ? 2.553 -5.816 2.533 1 93.88 209 LYS B O 1
ATOM 5587 N N . ALA B 1 210 ? 2.928 -6.504 4.617 1 97 210 ALA B N 1
ATOM 5588 C CA . ALA B 1 210 ? 4.23 -5.848 4.719 1 97 210 ALA B CA 1
ATOM 5589 C C . ALA B 1 210 ? 5.215 -6.43 3.707 1 97 210 ALA B C 1
ATOM 5591 O O . ALA B 1 210 ? 6.031 -5.703 3.137 1 97 210 ALA B O 1
ATOM 5592 N N . CYS B 1 211 ? 5.117 -7.719 3.465 1 96.25 211 CYS B N 1
ATOM 5593 C CA . CYS B 1 211 ? 5.973 -8.375 2.484 1 96.25 211 CYS B CA 1
ATOM 5594 C C . CYS B 1 211 ? 5.621 -7.938 1.068 1 96.25 211 CYS B C 1
ATOM 5596 O O . CYS B 1 211 ? 6.508 -7.66 0.26 1 96.25 211 CYS B O 1
ATOM 5598 N N . LYS B 1 212 ? 4.359 -7.926 0.84 1 92.25 212 LYS B N 1
ATOM 5599 C CA . LYS B 1 212 ? 3.861 -7.527 -0.474 1 92.25 212 LYS B CA 1
ATOM 5600 C C . LYS B 1 212 ? 4.336 -6.125 -0.84 1 92.25 212 LYS B C 1
ATOM 5602 O O . LYS B 1 212 ? 4.684 -5.863 -1.993 1 92.25 212 LYS B O 1
ATOM 5607 N N . GLU B 1 213 ? 4.41 -5.262 0.203 1 92.5 213 GLU B N 1
ATOM 5608 C CA . GLU B 1 213 ? 4.77 -3.869 -0.037 1 92.5 213 GLU B CA 1
ATOM 5609 C C . GLU B 1 213 ? 6.262 -3.639 0.179 1 92.5 213 GLU B C 1
ATOM 5611 O O . GLU B 1 213 ? 6.75 -2.518 0.022 1 92.5 213 GLU B O 1
ATOM 5616 N N . ASN B 1 214 ? 7.012 -4.645 0.465 1 93.62 214 ASN B N 1
ATOM 5617 C CA . ASN B 1 214 ? 8.461 -4.613 0.632 1 93.62 214 ASN B CA 1
ATOM 5618 C C . ASN B 1 214 ? 8.883 -3.568 1.662 1 93.62 214 ASN B C 1
ATOM 5620 O O . ASN B 1 214 ? 9.742 -2.732 1.388 1 93.62 214 ASN B O 1
ATOM 5624 N N . MET B 1 215 ? 8.188 -3.549 2.861 1 95 215 MET B N 1
ATOM 5625 C CA . MET B 1 215 ? 8.508 -2.627 3.945 1 95 215 MET B CA 1
ATOM 5626 C C . MET B 1 215 ? 9.281 -3.338 5.055 1 95 215 MET B C 1
ATOM 5628 O O . MET B 1 215 ? 8.68 -3.863 5.992 1 95 215 MET B O 1
ATOM 5632 N N . VAL B 1 216 ? 10.594 -3.189 5.023 1 96.81 216 VAL B N 1
ATOM 5633 C CA . VAL B 1 216 ? 11.508 -3.922 5.895 1 96.81 216 VAL B CA 1
ATOM 5634 C C . VAL B 1 216 ? 11.227 -3.57 7.352 1 96.81 216 VAL B C 1
ATOM 5636 O O . VAL B 1 216 ? 11.156 -4.457 8.211 1 96.81 216 VAL B O 1
ATOM 5639 N N . ASN B 1 217 ? 10.992 -2.262 7.633 1 96.94 217 ASN B N 1
ATOM 5640 C CA . ASN B 1 217 ? 10.773 -1.812 9 1 96.94 217 ASN B CA 1
ATOM 5641 C C . ASN B 1 217 ? 9.5 -2.41 9.594 1 96.94 217 ASN B C 1
ATOM 5643 O O . ASN B 1 217 ? 9.477 -2.805 10.758 1 96.94 217 ASN B O 1
ATOM 5647 N N . ALA B 1 218 ? 8.508 -2.469 8.773 1 98 218 ALA B N 1
ATOM 5648 C CA . ALA B 1 218 ? 7.242 -3.031 9.234 1 98 218 ALA B CA 1
ATOM 5649 C C . ALA B 1 218 ? 7.367 -4.531 9.484 1 98 218 ALA B C 1
ATOM 5651 O O . ALA B 1 218 ? 6.801 -5.059 10.438 1 98 218 ALA B O 1
ATOM 5652 N N . VAL B 1 219 ? 8.094 -5.25 8.602 1 98.38 219 VAL B N 1
ATOM 5653 C CA . VAL B 1 219 ? 8.305 -6.684 8.75 1 98.38 219 VAL B CA 1
ATOM 5654 C C . VAL B 1 219 ? 9.023 -6.969 10.062 1 98.38 219 VAL B C 1
ATOM 5656 O O . VAL B 1 219 ? 8.578 -7.812 10.852 1 98.38 219 VAL B O 1
ATOM 5659 N N . CYS B 1 220 ? 10.086 -6.207 10.312 1 98.25 220 CYS B N 1
ATOM 5660 C CA . CYS B 1 220 ? 10.852 -6.383 11.547 1 98.25 220 CYS B CA 1
ATOM 5661 C C . CYS B 1 220 ? 9.992 -6.102 12.773 1 98.25 220 CYS B C 1
ATOM 5663 O O . CYS B 1 220 ? 10.031 -6.855 13.75 1 98.25 220 CYS B O 1
ATOM 5665 N N . LEU B 1 221 ? 9.234 -5.066 12.672 1 98.25 221 LEU B N 1
ATOM 5666 C CA . LEU B 1 221 ? 8.375 -4.672 13.781 1 98.25 221 LEU B CA 1
ATOM 5667 C C . LEU B 1 221 ? 7.344 -5.754 14.086 1 98.25 221 LEU B C 1
ATOM 5669 O O . LEU B 1 221 ? 7.137 -6.117 15.242 1 98.25 221 LEU B O 1
ATOM 5673 N N . LEU B 1 222 ? 6.66 -6.273 13.07 1 98.62 222 LEU B N 1
ATOM 5674 C CA . LEU B 1 222 ? 5.633 -7.297 13.234 1 98.62 222 LEU B CA 1
ATOM 5675 C C . LEU B 1 222 ? 6.23 -8.57 13.82 1 98.62 222 LEU B C 1
ATOM 5677 O O . LEU B 1 222 ? 5.637 -9.188 14.703 1 98.62 222 LEU B O 1
ATOM 5681 N N . LEU B 1 223 ? 7.398 -8.984 13.352 1 98.31 223 LEU B N 1
ATOM 5682 C CA . LEU B 1 223 ? 8.062 -10.18 13.859 1 98.31 223 LEU B CA 1
ATOM 5683 C C . LEU B 1 223 ? 8.453 -10.008 15.328 1 98.31 223 LEU B C 1
ATOM 5685 O O . LEU B 1 223 ? 8.312 -10.938 16.125 1 98.31 223 LEU B O 1
ATOM 5689 N N . ARG B 1 224 ? 8.906 -8.836 15.664 1 97.75 224 ARG B N 1
ATOM 5690 C CA . ARG B 1 224 ? 9.289 -8.539 17.047 1 97.75 224 ARG B CA 1
ATOM 5691 C C . ARG B 1 224 ? 8.094 -8.672 17.984 1 97.75 224 ARG B C 1
ATOM 5693 O O . ARG B 1 224 ? 8.258 -9.062 19.141 1 97.75 224 ARG B O 1
ATOM 5700 N N . PHE B 1 225 ? 6.938 -8.367 17.484 1 98.06 225 PHE B N 1
ATOM 5701 C CA . PHE B 1 225 ? 5.75 -8.375 18.328 1 98.06 225 PHE B CA 1
ATOM 5702 C C . PHE B 1 225 ? 4.98 -9.68 18.172 1 98.06 225 PHE B C 1
ATOM 5704 O O . PHE B 1 225 ? 3.805 -9.758 18.547 1 98.06 225 PHE B O 1
ATOM 5711 N N . GLY B 1 226 ? 5.578 -10.672 17.516 1 97.19 226 GLY B N 1
ATOM 5712 C CA . GLY B 1 226 ? 5.039 -12.016 17.594 1 97.19 226 GLY B CA 1
ATOM 5713 C C . GLY B 1 226 ? 4.27 -12.422 16.359 1 97.19 226 GLY B C 1
ATOM 5714 O O . GLY B 1 226 ? 3.469 -13.359 16.391 1 97.19 226 GLY B O 1
ATOM 5715 N N . ALA B 1 227 ? 4.441 -11.781 15.273 1 98.19 227 ALA B N 1
ATOM 5716 C CA . ALA B 1 227 ? 3.82 -12.25 14.039 1 98.19 227 ALA B CA 1
ATOM 5717 C C . ALA B 1 227 ? 4.352 -13.625 13.648 1 98.19 227 ALA B C 1
ATOM 5719 O O . ALA B 1 227 ? 5.555 -13.883 13.727 1 98.19 227 ALA B O 1
ATOM 5720 N N . ASP B 1 228 ? 3.445 -14.531 13.266 1 97.06 228 ASP B N 1
ATOM 5721 C CA . ASP B 1 228 ? 3.824 -15.867 12.836 1 97.06 228 ASP B CA 1
ATOM 5722 C C . ASP B 1 228 ? 4.371 -15.852 11.406 1 97.06 228 ASP B C 1
ATOM 5724 O O . ASP B 1 228 ? 3.627 -15.594 10.453 1 97.06 228 ASP B O 1
ATOM 5728 N N . VAL B 1 229 ? 5.645 -16.172 11.312 1 96.56 229 VAL B N 1
ATOM 5729 C CA . VAL B 1 229 ? 6.363 -16.062 10.047 1 96.56 229 VAL B CA 1
ATOM 5730 C C . VAL B 1 229 ? 5.84 -17.125 9.07 1 96.56 229 VAL B C 1
ATOM 5732 O O . VAL B 1 229 ? 5.98 -16.969 7.855 1 96.56 229 VAL B O 1
ATOM 5735 N N . ASN B 1 230 ? 5.18 -18.141 9.5 1 94.88 230 ASN B N 1
ATOM 5736 C CA . ASN B 1 230 ? 4.75 -19.234 8.641 1 94.88 230 ASN B CA 1
ATOM 5737 C C . ASN B 1 230 ? 3.23 -19.297 8.516 1 94.88 230 ASN B C 1
ATOM 5739 O O . ASN B 1 230 ? 2.68 -20.25 7.973 1 94.88 230 ASN B O 1
ATOM 5743 N N . LEU B 1 231 ? 2.562 -18.234 8.992 1 92.25 231 LEU B N 1
ATOM 5744 C CA . LEU B 1 231 ? 1.106 -18.203 8.906 1 92.25 231 LEU B CA 1
ATOM 5745 C C . LEU B 1 231 ? 0.651 -17.969 7.469 1 92.25 231 LEU B C 1
ATOM 5747 O O . LEU B 1 231 ? 1 -16.953 6.863 1 92.25 231 LEU B O 1
ATOM 5751 N N . GLN B 1 232 ? -0.092 -18.938 6.941 1 88.75 232 GLN B N 1
ATOM 5752 C CA . GLN B 1 232 ? -0.56 -18.859 5.562 1 88.75 232 GLN B CA 1
ATOM 5753 C C . GLN B 1 232 ? -1.844 -18.047 5.457 1 88.75 232 GLN B C 1
ATOM 5755 O O . GLN B 1 232 ? -2.654 -18.031 6.387 1 88.75 232 GLN B O 1
ATOM 5760 N N . CYS B 1 233 ? -1.941 -17.344 4.258 1 86.5 233 CYS B N 1
ATOM 5761 C CA . CYS B 1 233 ? -3.166 -16.609 3.982 1 86.5 233 CYS B CA 1
ATOM 5762 C C . CYS B 1 233 ? -4.355 -17.547 3.836 1 86.5 233 CYS B C 1
ATOM 5764 O O . CYS B 1 233 ? -4.176 -18.766 3.686 1 86.5 233 CYS B O 1
ATOM 5766 N N . ARG B 1 234 ? -5.469 -17 4.008 1 78.19 234 ARG B N 1
ATOM 5767 C CA . ARG B 1 234 ? -6.703 -17.766 3.902 1 78.19 234 ARG B CA 1
ATOM 5768 C C . ARG B 1 234 ? -7.391 -17.531 2.564 1 78.19 234 ARG B C 1
ATOM 5770 O O . ARG B 1 234 ? -6.809 -16.922 1.661 1 78.19 234 ARG B O 1
ATOM 5777 N N . SER B 1 235 ? -8.547 -17.984 2.357 1 65.62 235 SER B N 1
ATOM 5778 C CA . SER B 1 235 ? -9.367 -18.391 1.217 1 65.62 235 SER B CA 1
ATOM 5779 C C . SER B 1 235 ? -9.359 -17.312 0.128 1 65.62 235 SER B C 1
ATOM 5781 O O . SER B 1 235 ? -9.258 -17.641 -1.059 1 65.62 235 SER B O 1
ATOM 5783 N N . CYS B 1 236 ? -9.328 -16.094 0.403 1 63.38 236 CYS B N 1
ATOM 5784 C CA . CYS B 1 236 ? -9.555 -15.188 -0.716 1 63.38 236 CYS B CA 1
ATOM 5785 C C . CYS B 1 236 ? -8.234 -14.766 -1.359 1 63.38 236 CYS B C 1
ATOM 5787 O O . CYS B 1 236 ? -8.227 -14.227 -2.467 1 63.38 236 CYS B O 1
ATOM 5789 N N . TYR B 1 237 ? -7.273 -15.242 -0.593 1 58.56 237 TYR B N 1
ATOM 5790 C CA . TYR B 1 237 ? -5.953 -14.898 -1.104 1 58.56 237 TYR B CA 1
ATOM 5791 C C . TYR B 1 237 ? -5.18 -16.156 -1.502 1 58.56 237 TYR B C 1
ATOM 5793 O O . TYR B 1 237 ? -5.473 -17.25 -1.02 1 58.56 237 TYR B O 1
ATOM 5801 N N . LYS B 1 238 ? -4.395 -15.914 -2.453 1 62.88 238 LYS B N 1
ATOM 5802 C CA . LYS B 1 238 ? -3.494 -17 -2.814 1 62.88 238 LYS B CA 1
ATOM 5803 C C . LYS B 1 238 ? -2.857 -17.625 -1.575 1 62.88 238 LYS B C 1
ATOM 5805 O O . LYS B 1 238 ? -2.498 -16.922 -0.633 1 62.88 238 LYS B O 1
ATOM 5810 N N . TRP B 1 239 ? -2.957 -18.766 -1.454 1 66.5 239 TRP B N 1
ATOM 5811 C CA . TRP B 1 239 ? -2.439 -19.516 -0.314 1 66.5 239 TRP B CA 1
ATOM 5812 C C . TRP B 1 239 ? -0.934 -19.328 -0.172 1 66.5 239 TRP B C 1
ATOM 5814 O O . TRP B 1 239 ? -0.173 -20.297 -0.153 1 66.5 239 TRP B O 1
ATOM 5824 N N . ASN B 1 240 ? -0.551 -18.141 -0.077 1 82.88 240 ASN B N 1
ATOM 5825 C CA . ASN B 1 240 ? 0.885 -17.891 0 1 82.88 240 ASN B CA 1
ATOM 5826 C C . ASN B 1 240 ? 1.331 -17.625 1.435 1 82.88 240 ASN B C 1
ATOM 5828 O O . ASN B 1 240 ? 0.559 -17.109 2.242 1 82.88 240 ASN B O 1
ATOM 5832 N N . THR B 1 241 ? 2.51 -18.156 1.697 1 91.69 241 THR B N 1
ATOM 5833 C CA . THR B 1 241 ? 3.201 -17.781 2.928 1 91.69 241 THR B CA 1
ATOM 5834 C C . THR B 1 241 ? 3.865 -16.422 2.785 1 91.69 241 THR B C 1
ATOM 5836 O O . THR B 1 241 ? 3.988 -15.898 1.677 1 91.69 241 THR B O 1
ATOM 5839 N N . PRO B 1 242 ? 4.176 -15.828 3.965 1 95 242 PRO B N 1
ATOM 5840 C CA . PRO B 1 242 ? 4.91 -14.57 3.883 1 95 242 PRO B CA 1
ATOM 5841 C C . PRO B 1 242 ? 6.176 -14.672 3.037 1 95 242 PRO B C 1
ATOM 5843 O O . PRO B 1 242 ? 6.477 -13.773 2.252 1 95 242 PRO B O 1
ATOM 5846 N N . LEU B 1 243 ? 6.848 -15.812 3.117 1 96.75 243 LEU B N 1
ATOM 5847 C CA . LEU B 1 243 ? 8.07 -16 2.344 1 96.75 243 LEU B CA 1
ATOM 5848 C C . LEU B 1 243 ? 7.766 -16.047 0.85 1 96.75 243 LEU B C 1
ATOM 5850 O O . LEU B 1 243 ? 8.422 -15.383 0.056 1 96.75 243 LEU B O 1
ATOM 5854 N N . ASN B 1 244 ? 6.758 -16.828 0.465 1 94.81 244 ASN B N 1
ATOM 5855 C CA . ASN B 1 244 ? 6.367 -16.906 -0.939 1 94.81 244 ASN B CA 1
ATOM 5856 C C . ASN B 1 244 ? 5.969 -15.531 -1.482 1 94.81 244 ASN B C 1
ATOM 5858 O O . ASN B 1 244 ? 6.297 -15.195 -2.621 1 94.81 244 ASN B O 1
ATOM 5862 N N . THR B 1 245 ? 5.277 -14.789 -0.669 1 94 245 THR B N 1
ATOM 5863 C CA . THR B 1 245 ? 4.84 -13.461 -1.091 1 94 245 THR B CA 1
ATOM 5864 C C . THR B 1 245 ? 6.035 -12.531 -1.258 1 94 245 THR B C 1
ATOM 5866 O O . THR B 1 245 ? 6.109 -11.781 -2.232 1 94 245 THR B O 1
ATOM 5869 N N . ALA B 1 246 ? 6.93 -12.531 -0.304 1 96.81 246 ALA B N 1
ATOM 5870 C CA . ALA B 1 246 ? 8.125 -11.688 -0.387 1 96.81 246 ALA B CA 1
ATOM 5871 C C . ALA B 1 246 ? 8.93 -12 -1.646 1 96.81 246 ALA B C 1
ATOM 5873 O O . ALA B 1 246 ? 9.469 -11.102 -2.283 1 96.81 246 ALA B O 1
ATOM 5874 N N . ILE B 1 247 ? 9 -13.281 -2.029 1 96.75 247 ILE B N 1
ATOM 5875 C CA . ILE B 1 247 ? 9.734 -13.703 -3.217 1 96.75 247 ILE B CA 1
ATOM 5876 C C . ILE B 1 247 ? 9 -13.242 -4.473 1 96.75 247 ILE B C 1
ATOM 5878 O O . ILE B 1 247 ? 9.617 -12.75 -5.422 1 96.75 247 ILE B O 1
ATOM 5882 N N . GLU B 1 248 ? 7.715 -13.43 -4.457 1 93.06 248 GLU B N 1
ATOM 5883 C CA . GLU B 1 248 ? 6.898 -13.016 -5.594 1 93.06 248 GLU B CA 1
ATOM 5884 C C . GLU B 1 248 ? 7.129 -11.547 -5.938 1 93.06 248 GLU B C 1
ATOM 5886 O O . GLU B 1 248 ? 7.121 -11.172 -7.113 1 93.06 248 GLU B O 1
ATOM 5891 N N . TYR B 1 249 ? 7.387 -10.734 -4.891 1 92.88 249 TYR B N 1
ATOM 5892 C CA . TYR B 1 249 ? 7.559 -9.305 -5.117 1 92.88 249 TYR B CA 1
ATOM 5893 C C . TYR B 1 249 ? 9.031 -8.922 -5.098 1 92.88 249 TYR B C 1
ATOM 5895 O O . TYR B 1 249 ? 9.375 -7.742 -4.984 1 92.88 249 TYR B O 1
ATOM 5903 N N . ASN B 1 250 ? 9.906 -9.898 -5.211 1 94.62 250 ASN B N 1
ATOM 5904 C CA . ASN B 1 250 ? 11.352 -9.75 -5.355 1 94.62 250 ASN B CA 1
ATOM 5905 C C . ASN B 1 250 ? 11.938 -8.867 -4.254 1 94.62 250 ASN B C 1
ATOM 5907 O O . ASN B 1 250 ? 12.789 -8.016 -4.523 1 94.62 250 ASN B O 1
ATOM 5911 N N . ALA B 1 251 ? 11.406 -9.016 -3.014 1 95.88 251 ALA B N 1
ATOM 5912 C CA . ALA B 1 251 ? 11.898 -8.273 -1.856 1 95.88 251 ALA B CA 1
ATOM 5913 C C . ALA B 1 251 ? 13.039 -9.023 -1.172 1 95.88 251 ALA B C 1
ATOM 5915 O O . ALA B 1 251 ? 12.844 -9.633 -0.116 1 95.88 251 ALA B O 1
ATOM 5916 N N . ILE B 1 252 ? 14.242 -8.906 -1.687 1 97.12 252 ILE B N 1
ATOM 5917 C CA . ILE B 1 252 ? 15.375 -9.734 -1.296 1 97.12 252 ILE B CA 1
ATOM 5918 C C . ILE B 1 252 ? 15.695 -9.516 0.181 1 97.12 252 ILE B C 1
ATOM 5920 O O . ILE B 1 252 ? 15.984 -10.461 0.91 1 97.12 252 ILE B O 1
ATOM 5924 N N . ASN B 1 253 ? 15.633 -8.234 0.625 1 97.56 253 ASN B N 1
ATOM 5925 C CA . ASN B 1 253 ? 15.945 -7.945 2.021 1 97.56 253 ASN B CA 1
ATOM 5926 C C . ASN B 1 253 ? 14.906 -8.539 2.965 1 97.56 253 ASN B C 1
ATOM 5928 O O . ASN B 1 253 ? 15.25 -9.047 4.035 1 97.56 253 ASN B O 1
ATOM 5932 N N . VAL B 1 254 ? 13.703 -8.484 2.559 1 98.25 254 VAL B N 1
ATOM 5933 C CA . VAL B 1 254 ? 12.617 -9.055 3.354 1 98.25 254 VAL B CA 1
ATOM 5934 C C . VAL B 1 254 ? 12.758 -10.578 3.4 1 98.25 254 VAL B C 1
ATOM 5936 O O . VAL B 1 254 ? 12.531 -11.195 4.441 1 98.25 254 VAL B O 1
ATOM 5939 N N . VAL B 1 255 ? 13.148 -11.172 2.25 1 98.44 255 VAL B N 1
ATOM 5940 C CA . VAL B 1 255 ? 13.352 -12.617 2.174 1 98.44 255 VAL B CA 1
ATOM 5941 C C . VAL B 1 255 ? 14.422 -13.047 3.172 1 98.44 255 VAL B C 1
ATOM 5943 O O . VAL B 1 255 ? 14.242 -14.016 3.902 1 98.44 255 VAL B O 1
ATOM 5946 N N . LYS B 1 256 ? 15.445 -12.281 3.223 1 98.12 256 LYS B N 1
ATOM 5947 C CA . LYS B 1 256 ? 16.547 -12.578 4.145 1 98.12 256 LYS B CA 1
ATOM 5948 C C . LYS B 1 256 ? 16.062 -12.531 5.594 1 98.12 256 LYS B C 1
ATOM 5950 O O . LYS B 1 256 ? 16.391 -13.422 6.383 1 98.12 256 LYS B O 1
ATOM 5955 N N . ILE B 1 257 ? 15.312 -11.57 5.934 1 98.44 257 ILE B N 1
ATOM 5956 C CA . ILE B 1 257 ? 14.828 -11.383 7.297 1 98.44 257 ILE B CA 1
ATOM 5957 C C . ILE B 1 257 ? 13.891 -12.531 7.672 1 98.44 257 ILE B C 1
ATOM 5959 O O . ILE B 1 257 ? 13.969 -13.062 8.781 1 98.44 257 ILE B O 1
ATOM 5963 N N . LEU B 1 258 ? 13.008 -12.906 6.773 1 98.44 258 LEU B N 1
ATOM 5964 C CA . LEU B 1 258 ? 12.062 -13.984 7.039 1 98.44 258 LEU B CA 1
ATOM 5965 C C . LEU B 1 258 ? 12.789 -15.305 7.254 1 98.44 258 LEU B C 1
ATOM 5967 O O . LEU B 1 258 ? 12.445 -16.062 8.164 1 98.44 258 LEU B O 1
ATOM 5971 N N . LEU B 1 259 ? 13.781 -15.586 6.43 1 98.19 259 LEU B N 1
ATOM 5972 C CA . LEU B 1 259 ? 14.547 -16.812 6.547 1 98.19 259 LEU B CA 1
ATOM 5973 C C . LEU B 1 259 ? 15.297 -16.875 7.875 1 98.19 259 LEU B C 1
ATOM 5975 O O . LEU B 1 259 ? 15.297 -17.906 8.547 1 98.19 259 LEU B O 1
ATOM 5979 N N . GLN B 1 260 ? 15.844 -15.742 8.234 1 97.62 260 GLN B N 1
ATOM 5980 C CA . GLN B 1 260 ? 16.562 -15.672 9.5 1 97.62 260 GLN B CA 1
ATOM 5981 C C . GLN B 1 260 ? 15.609 -15.805 10.68 1 97.62 260 GLN B C 1
ATOM 5983 O O . GLN B 1 260 ? 16.016 -16.234 11.766 1 97.62 260 GLN B O 1
ATOM 5988 N N . SER B 1 261 ? 14.375 -15.477 10.461 1 97.75 261 SER B N 1
ATOM 5989 C CA . SER B 1 261 ? 13.375 -15.531 11.531 1 97.75 261 SER B CA 1
ATOM 5990 C C . SER B 1 261 ? 12.695 -16.891 11.578 1 97.75 261 SER B C 1
ATOM 5992 O O . SER B 1 261 ? 11.727 -17.094 12.32 1 97.75 261 SER B O 1
ATOM 5994 N N . GLY B 1 262 ? 13.094 -17.797 10.703 1 96.06 262 GLY B N 1
ATOM 5995 C CA . GLY B 1 262 ? 12.617 -19.172 10.797 1 96.06 262 GLY B CA 1
ATOM 5996 C C . GLY B 1 262 ? 11.531 -19.5 9.789 1 96.06 262 GLY B C 1
ATOM 5997 O O . GLY B 1 262 ? 10.734 -20.406 10 1 96.06 262 GLY B O 1
ATOM 5998 N N . ALA B 1 263 ? 11.484 -18.812 8.711 1 97.12 263 ALA B N 1
ATOM 5999 C CA . ALA B 1 263 ? 10.508 -19.125 7.672 1 97.12 263 ALA B CA 1
ATOM 6000 C C . ALA B 1 263 ? 10.766 -20.5 7.059 1 97.12 263 ALA B C 1
ATOM 6002 O O . ALA B 1 263 ? 11.922 -20.875 6.848 1 97.12 263 ALA B O 1
ATOM 6003 N N . ASN B 1 264 ? 9.695 -21.203 6.785 1 94.88 264 ASN B N 1
ATOM 6004 C CA . ASN B 1 264 ? 9.789 -22.516 6.164 1 94.88 264 ASN B CA 1
ATOM 6005 C C . ASN B 1 264 ? 10.094 -22.406 4.672 1 94.88 264 ASN B C 1
ATOM 6007 O O . ASN B 1 264 ? 9.406 -21.688 3.943 1 94.88 264 ASN B O 1
ATOM 6011 N N . VAL B 1 265 ? 11.102 -23.156 4.242 1 95.06 265 VAL B N 1
ATOM 6012 C CA . VAL B 1 265 ? 11.531 -23.062 2.85 1 95.06 265 VAL B CA 1
ATOM 6013 C C . VAL B 1 265 ? 10.922 -24.203 2.043 1 95.06 265 VAL B C 1
ATOM 6015 O O . VAL B 1 265 ? 11.094 -24.281 0.824 1 95.06 265 VAL B O 1
ATOM 6018 N N . SER B 1 266 ? 10.195 -25.047 2.676 1 91.44 266 SER B N 1
ATOM 6019 C CA . SER B 1 266 ? 9.539 -26.156 1.982 1 91.44 266 SER B CA 1
ATOM 6020 C C . SER B 1 266 ? 8.141 -25.75 1.51 1 91.44 266 SER B C 1
ATOM 6022 O O . SER B 1 266 ? 7.566 -24.781 2.01 1 91.44 266 SER B O 1
ATOM 6024 N N . LYS B 1 267 ? 7.711 -26.5 0.561 1 86.75 267 LYS B N 1
ATOM 6025 C CA . LYS B 1 267 ? 6.367 -26.25 0.049 1 86.75 267 LYS B CA 1
ATOM 6026 C C . LYS B 1 267 ? 5.309 -26.578 1.104 1 86.75 267 LYS B C 1
ATOM 6028 O O . LYS B 1 267 ? 5.316 -27.656 1.692 1 86.75 267 LYS B O 1
ATOM 6033 N N . GLU B 1 268 ? 4.523 -25.578 1.354 1 83.25 268 GLU B N 1
ATOM 6034 C CA . GLU B 1 268 ? 3.461 -25.75 2.34 1 83.25 268 GLU B CA 1
ATOM 6035 C C . GLU B 1 268 ? 2.197 -26.312 1.694 1 83.25 268 GLU B C 1
ATOM 6037 O O . GLU B 1 268 ? 1.974 -26.125 0.496 1 83.25 268 GLU B O 1
ATOM 6042 N N . THR B 1 269 ? 1.439 -26.875 2.537 1 77.44 269 THR B N 1
ATOM 6043 C CA . THR B 1 269 ? 0.184 -27.438 2.057 1 77.44 269 THR B CA 1
ATOM 6044 C C . THR B 1 269 ? -0.73 -26.344 1.514 1 77.44 269 THR B C 1
ATOM 6046 O O . THR B 1 269 ? -0.922 -25.312 2.16 1 77.44 269 THR B O 1
ATOM 6049 N N . GLY B 1 270 ? -1.163 -26.562 0.302 1 74.12 270 GLY B N 1
ATOM 6050 C CA . GLY B 1 270 ? -2.086 -25.609 -0.296 1 74.12 270 GLY B CA 1
ATOM 6051 C C . GLY B 1 270 ? -1.409 -24.641 -1.244 1 74.12 270 GLY B C 1
ATOM 6052 O O . GLY B 1 270 ? -2.062 -24.047 -2.105 1 74.12 270 GLY B O 1
ATOM 6053 N N . CYS B 1 271 ? -0.112 -24.516 -1.049 1 81 271 CYS B N 1
ATOM 6054 C CA . CYS B 1 271 ? 0.622 -23.641 -1.958 1 81 271 CYS B CA 1
ATOM 6055 C C . CYS B 1 271 ? 0.941 -24.359 -3.264 1 81 271 CYS B C 1
ATOM 6057 O O . CYS B 1 271 ? 1.279 -25.547 -3.26 1 81 271 CYS B O 1
ATOM 6059 N N . LYS B 1 272 ? 0.82 -23.641 -4.262 1 80.44 272 LYS B N 1
ATOM 6060 C CA . LYS B 1 272 ? 1.128 -24.219 -5.566 1 80.44 272 LYS B CA 1
ATOM 6061 C C . LYS B 1 272 ? 2.631 -24.406 -5.746 1 80.44 272 LYS B C 1
ATOM 6063 O O . LYS B 1 272 ? 3.074 -25.391 -6.328 1 80.44 272 LYS B O 1
ATOM 6068 N N . TYR B 1 273 ? 3.297 -23.438 -5.215 1 90.31 273 TYR B N 1
ATOM 6069 C CA . TYR B 1 273 ? 4.738 -23.406 -5.441 1 90.31 273 TYR B CA 1
ATOM 6070 C C . TYR B 1 273 ? 5.496 -23.344 -4.121 1 90.31 273 TYR B C 1
ATOM 6072 O O . TYR B 1 273 ? 5.027 -22.734 -3.16 1 90.31 273 TYR B O 1
ATOM 6080 N N . SER B 1 274 ? 6.641 -24.031 -4.109 1 93.81 274 SER B N 1
ATOM 6081 C CA . SER B 1 274 ? 7.602 -23.797 -3.037 1 93.81 274 SER B CA 1
ATOM 6082 C C . SER B 1 274 ? 8.328 -22.469 -3.223 1 93.81 274 SER B C 1
ATOM 6084 O O . SER B 1 274 ? 8.266 -21.859 -4.297 1 93.81 274 SER B O 1
ATOM 6086 N N . PRO B 1 275 ? 8.961 -22 -2.162 1 95.88 275 PRO B N 1
ATOM 6087 C CA . PRO B 1 275 ? 9.719 -20.75 -2.297 1 95.88 275 PRO B CA 1
ATOM 6088 C C . PRO B 1 275 ? 10.734 -20.797 -3.432 1 95.88 275 PRO B C 1
ATOM 6090 O O . PRO B 1 275 ? 10.93 -19.812 -4.137 1 95.88 275 PRO B O 1
ATOM 6093 N N . LEU B 1 276 ? 11.344 -21.938 -3.648 1 97.56 276 LEU B N 1
ATOM 6094 C CA . LEU B 1 276 ? 12.32 -22.062 -4.727 1 97.56 276 LEU B CA 1
ATOM 6095 C C . LEU B 1 276 ? 11.641 -21.953 -6.086 1 97.56 276 LEU B C 1
ATOM 6097 O O . LEU B 1 276 ? 12.18 -21.328 -7.004 1 97.56 276 LEU B O 1
ATOM 6101 N N . HIS B 1 277 ? 10.5 -22.609 -6.254 1 96.56 277 HIS B N 1
ATOM 6102 C CA . HIS B 1 277 ? 9.719 -22.453 -7.477 1 96.56 277 HIS B CA 1
ATOM 6103 C C . HIS B 1 277 ? 9.453 -20.969 -7.777 1 96.56 277 HIS B C 1
ATOM 6105 O O . HIS B 1 277 ? 9.641 -20.531 -8.906 1 96.56 277 HIS B O 1
ATOM 6111 N N . GLU B 1 278 ? 9.023 -20.297 -6.734 1 95 278 GLU B N 1
ATOM 6112 C CA . GLU B 1 278 ? 8.68 -18.875 -6.871 1 95 278 GLU B CA 1
ATOM 6113 C C . GLU B 1 278 ? 9.898 -18.047 -7.246 1 95 278 GLU B C 1
ATOM 6115 O O . GLU B 1 278 ? 9.797 -17.109 -8.047 1 95 278 GLU B O 1
ATOM 6120 N N . ALA B 1 279 ? 11 -18.344 -6.621 1 97.31 279 ALA B N 1
ATOM 6121 C CA . ALA B 1 279 ? 12.242 -17.625 -6.914 1 97.31 279 ALA B CA 1
ATOM 6122 C C . ALA B 1 279 ? 12.625 -17.781 -8.383 1 97.31 279 ALA B C 1
ATOM 6124 O O . ALA B 1 279 ? 13.133 -16.844 -8.992 1 97.31 279 ALA B O 1
ATOM 6125 N N . VAL B 1 280 ? 12.367 -18.953 -8.953 1 97.38 280 VAL B N 1
ATOM 6126 C CA . VAL B 1 280 ? 12.648 -19.219 -10.359 1 97.38 280 VAL B CA 1
ATOM 6127 C C . VAL B 1 280 ? 11.711 -18.406 -11.242 1 97.38 280 VAL B C 1
ATOM 6129 O O . VAL B 1 280 ? 12.148 -17.781 -12.203 1 97.38 280 VAL B O 1
ATOM 6132 N N . LEU B 1 281 ? 10.484 -18.406 -10.883 1 94.5 281 LEU B N 1
ATOM 6133 C CA . LEU B 1 281 ? 9.469 -17.734 -11.688 1 94.5 281 LEU B CA 1
ATOM 6134 C C . LEU B 1 281 ? 9.703 -16.219 -11.703 1 94.5 281 LEU B C 1
ATOM 6136 O O . LEU B 1 281 ? 9.406 -15.555 -12.695 1 94.5 281 LEU B O 1
ATOM 6140 N N . VAL B 1 282 ? 10.266 -15.68 -10.633 1 94.69 282 VAL B N 1
ATOM 6141 C CA . VAL B 1 282 ? 10.5 -14.242 -10.531 1 94.69 282 VAL B CA 1
ATOM 6142 C C . VAL B 1 282 ? 11.836 -13.891 -11.18 1 94.69 282 VAL B C 1
ATOM 6144 O O . VAL B 1 282 ? 12.172 -12.711 -11.328 1 94.69 282 VAL B O 1
ATOM 6147 N N . ASP B 1 283 ? 12.562 -14.891 -11.648 1 96.69 283 ASP B N 1
ATOM 6148 C CA . ASP B 1 283 ? 13.812 -14.703 -12.383 1 96.69 283 ASP B CA 1
ATOM 6149 C C . ASP B 1 283 ? 14.867 -14.031 -11.5 1 96.69 283 ASP B C 1
ATOM 6151 O O . ASP B 1 283 ? 15.5 -13.055 -11.906 1 96.69 283 ASP B O 1
ATOM 6155 N N . SER B 1 284 ? 15.008 -14.484 -10.219 1 97.38 284 SER B N 1
ATOM 6156 C CA . SER B 1 284 ? 15.977 -13.914 -9.297 1 97.38 284 SER B CA 1
ATOM 6157 C C . SER B 1 284 ? 17.016 -14.953 -8.859 1 97.38 284 SER B C 1
ATOM 6159 O O . SER B 1 284 ? 16.781 -15.703 -7.914 1 97.38 284 SER B O 1
ATOM 6161 N N . PRO B 1 285 ? 18.188 -14.93 -9.5 1 97.88 285 PRO B N 1
ATOM 6162 C CA . PRO B 1 285 ? 19.234 -15.867 -9.086 1 97.88 285 PRO B CA 1
ATOM 6163 C C . PRO B 1 285 ? 19.656 -15.695 -7.629 1 97.88 285 PRO B C 1
ATOM 6165 O O . PRO B 1 285 ? 19.953 -16.672 -6.945 1 97.88 285 PRO B O 1
ATOM 6168 N N . ASP B 1 286 ? 19.578 -14.453 -7.211 1 97.94 286 ASP B N 1
ATOM 6169 C CA . ASP B 1 286 ? 20 -14.172 -5.844 1 97.94 286 ASP B CA 1
ATOM 6170 C C . ASP B 1 286 ? 19.078 -14.836 -4.832 1 97.94 286 ASP B C 1
ATOM 6172 O O . ASP B 1 286 ? 19.531 -15.414 -3.844 1 97.94 286 ASP B O 1
ATOM 6176 N N . ILE B 1 287 ? 17.844 -14.789 -5.078 1 98.25 287 ILE B N 1
ATOM 6177 C CA . ILE B 1 287 ? 16.891 -15.398 -4.164 1 98.25 287 ILE B CA 1
ATOM 6178 C C . ILE B 1 287 ? 16.984 -16.922 -4.242 1 98.25 287 ILE B C 1
ATOM 6180 O O . ILE B 1 287 ? 16.828 -17.609 -3.234 1 98.25 287 ILE B O 1
ATOM 6184 N N . CYS B 1 288 ? 17.234 -17.438 -5.441 1 98.31 288 CYS B N 1
ATOM 6185 C CA . CYS B 1 288 ? 17.438 -18.875 -5.574 1 98.31 288 CYS B CA 1
ATOM 6186 C C . CYS B 1 288 ? 18.594 -19.344 -4.699 1 98.31 288 CYS B C 1
ATOM 6188 O O . CYS B 1 288 ? 18.453 -20.312 -3.945 1 98.31 288 CYS B O 1
ATOM 6190 N N . ARG B 1 289 ? 19.703 -18.625 -4.77 1 97.88 289 ARG B N 1
ATOM 6191 C CA . ARG B 1 289 ? 20.875 -18.969 -3.957 1 97.88 289 ARG B CA 1
ATOM 6192 C C . ARG B 1 289 ? 20.547 -18.875 -2.471 1 97.88 289 ARG B C 1
ATOM 6194 O O . ARG B 1 289 ? 20.938 -19.75 -1.689 1 97.88 289 ARG B O 1
ATOM 6201 N N . LEU B 1 290 ? 19.828 -17.859 -2.188 1 97.69 290 LEU B N 1
ATOM 6202 C CA . LEU B 1 290 ? 19.5 -17.609 -0.79 1 97.69 290 LEU B CA 1
ATOM 6203 C C . LEU B 1 290 ? 18.609 -18.703 -0.221 1 97.69 290 LEU B C 1
ATOM 6205 O O . LEU B 1 290 ? 18.906 -19.25 0.849 1 97.69 290 LEU B O 1
ATOM 6209 N N . VAL B 1 291 ? 17.547 -19.062 -0.849 1 98 291 VAL B N 1
ATOM 6210 C CA . VAL B 1 291 ? 16.625 -20.062 -0.349 1 98 291 VAL B CA 1
ATOM 6211 C C . VAL B 1 291 ? 17.312 -21.422 -0.288 1 98 291 VAL B C 1
ATOM 6213 O O . VAL B 1 291 ? 17.062 -22.219 0.627 1 98 291 VAL B O 1
ATOM 6216 N N . LEU B 1 292 ? 18.188 -21.734 -1.242 1 97.81 292 LEU B N 1
ATOM 6217 C CA . LEU B 1 292 ? 18.922 -23 -1.259 1 97.81 292 LEU B CA 1
ATOM 6218 C C . LEU B 1 292 ? 19.906 -23.078 -0.091 1 97.81 292 LEU B C 1
ATOM 6220 O O . LEU B 1 292 ? 20.094 -24.141 0.501 1 97.81 292 LEU B O 1
ATOM 6224 N N . SER B 1 293 ? 20.453 -21.938 0.24 1 97.19 293 SER B N 1
ATOM 6225 C CA . SER B 1 293 ? 21.391 -21.891 1.359 1 97.19 293 SER B CA 1
ATOM 6226 C C . SER B 1 293 ? 20.688 -22.172 2.68 1 97.19 293 SER B C 1
ATOM 6228 O O . SER B 1 293 ? 21.328 -22.609 3.65 1 97.19 293 SER B O 1
ATOM 6230 N N . PHE B 1 294 ? 19.438 -21.984 2.756 1 97.25 294 PHE B N 1
ATOM 6231 C CA . PHE B 1 294 ? 18.672 -22.234 3.975 1 97.25 294 PHE B CA 1
ATOM 6232 C C . PHE B 1 294 ? 18.016 -23.609 3.928 1 97.25 294 PHE B C 1
ATOM 6234 O O . PHE B 1 294 ? 17.188 -23.922 4.773 1 97.25 294 PHE B O 1
ATOM 6241 N N . GLY B 1 295 ? 18.344 -24.391 2.885 1 95 295 GLY B N 1
ATOM 6242 C CA . GLY B 1 295 ? 17.969 -25.797 2.9 1 95 295 GLY B CA 1
ATOM 6243 C C . GLY B 1 295 ? 16.75 -26.094 2.043 1 95 295 GLY B C 1
ATOM 6244 O O . GLY B 1 295 ? 16.047 -27.078 2.275 1 95 295 GLY B O 1
ATOM 6245 N N . ALA B 1 296 ? 16.438 -25.328 1.113 1 96.38 296 ALA B N 1
ATOM 6246 C CA . ALA B 1 296 ? 15.328 -25.625 0.211 1 96.38 296 ALA B CA 1
ATOM 6247 C C . ALA B 1 296 ? 15.609 -26.875 -0.602 1 96.38 296 ALA B C 1
ATOM 6249 O O . ALA B 1 296 ? 16.75 -27.109 -1.023 1 96.38 296 ALA B O 1
ATOM 6250 N N . GLN B 1 297 ? 14.586 -27.656 -0.785 1 94.5 297 GLN B N 1
ATOM 6251 C CA . GLN B 1 297 ? 14.727 -28.859 -1.598 1 94.5 297 GLN B CA 1
ATOM 6252 C C . GLN B 1 297 ? 14.711 -28.516 -3.086 1 94.5 297 GLN B C 1
ATOM 6254 O O . GLN B 1 297 ? 13.719 -28 -3.6 1 94.5 297 GLN B O 1
ATOM 6259 N N . VAL B 1 298 ? 15.727 -28.906 -3.703 1 94.94 298 VAL B N 1
ATOM 6260 C CA . VAL B 1 298 ? 15.961 -28.469 -5.078 1 94.94 298 VAL B CA 1
ATOM 6261 C C . VAL B 1 298 ? 15.062 -29.266 -6.027 1 94.94 298 VAL B C 1
ATOM 6263 O O . VAL B 1 298 ? 14.711 -28.781 -7.105 1 94.94 298 VAL B O 1
ATOM 6266 N N . ASN B 1 299 ? 14.641 -30.469 -5.676 1 94.38 299 ASN B N 1
ATOM 6267 C CA . ASN B 1 299 ? 13.836 -31.297 -6.555 1 94.38 299 ASN B CA 1
ATOM 6268 C C . ASN B 1 299 ? 12.391 -31.391 -6.066 1 94.38 299 ASN B C 1
ATOM 6270 O O . ASN B 1 299 ? 11.695 -32.375 -6.355 1 94.38 299 ASN B O 1
ATOM 6274 N N . ASP B 1 300 ? 11.953 -30.359 -5.34 1 91.94 300 ASP B N 1
ATOM 6275 C CA . ASP B 1 300 ? 10.562 -30.297 -4.914 1 91.94 300 ASP B CA 1
ATOM 6276 C C . ASP B 1 300 ? 9.625 -30.172 -6.117 1 91.94 300 ASP B C 1
ATOM 6278 O O . ASP B 1 300 ? 9.992 -29.594 -7.141 1 91.94 300 ASP B O 1
ATOM 6282 N N . MET B 1 301 ? 8.469 -30.766 -5.961 1 90 301 MET B N 1
ATOM 6283 C CA . MET B 1 301 ? 7.5 -30.719 -7.055 1 90 301 MET B CA 1
ATOM 6284 C C . MET B 1 301 ? 6.352 -29.781 -6.719 1 90 301 MET B C 1
ATOM 6286 O O . MET B 1 301 ? 5.879 -29.734 -5.582 1 90 301 MET B O 1
ATOM 6290 N N . SER B 1 302 ? 5.992 -29.016 -7.672 1 88.44 302 SER B N 1
ATOM 6291 C CA . SER B 1 302 ? 4.82 -28.156 -7.516 1 88.44 302 SER B CA 1
ATOM 6292 C C . SER B 1 302 ? 3.529 -28.969 -7.59 1 88.44 302 SER B C 1
ATOM 6294 O O . SER B 1 302 ? 3.564 -30.172 -7.785 1 88.44 302 SER B O 1
ATOM 6296 N N . ASP B 1 303 ? 2.398 -28.266 -7.383 1 78.25 303 ASP B N 1
ATOM 6297 C CA . ASP B 1 303 ? 1.098 -28.922 -7.453 1 78.25 303 ASP B CA 1
ATOM 6298 C C . ASP B 1 303 ? 0.837 -29.469 -8.852 1 78.25 303 ASP B C 1
ATOM 6300 O O . ASP B 1 303 ? 0.125 -30.469 -9.008 1 78.25 303 ASP B O 1
ATOM 6304 N N . ASP B 1 304 ? 1.458 -28.875 -9.867 1 77.62 304 ASP B N 1
ATOM 6305 C CA . ASP B 1 304 ? 1.328 -29.328 -11.25 1 77.62 304 ASP B CA 1
ATOM 6306 C C . ASP B 1 304 ? 2.447 -30.297 -11.617 1 77.62 304 ASP B C 1
ATOM 6308 O O . ASP B 1 304 ? 2.656 -30.594 -12.789 1 77.62 304 ASP B O 1
ATOM 6312 N N . ASN B 1 305 ? 3.256 -30.641 -10.633 1 83.56 305 ASN B N 1
ATOM 6313 C CA . ASN B 1 305 ? 4.293 -31.641 -10.781 1 83.56 305 ASN B CA 1
ATOM 6314 C C . ASN B 1 305 ? 5.477 -31.125 -11.594 1 83.56 305 ASN B C 1
ATOM 6316 O O . ASN B 1 305 ? 6.004 -31.844 -12.453 1 83.56 305 ASN B O 1
ATOM 6320 N N . PHE B 1 306 ? 5.789 -29.906 -11.367 1 90.62 306 PHE B N 1
ATOM 6321 C CA . PHE B 1 306 ? 6.992 -29.344 -11.969 1 90.62 306 PHE B CA 1
ATOM 6322 C C . PHE B 1 306 ? 8.062 -29.094 -10.914 1 90.62 306 PHE B C 1
ATOM 6324 O O . PHE B 1 306 ? 7.766 -28.594 -9.828 1 90.62 306 PHE B O 1
ATOM 6331 N N . SER B 1 307 ? 9.234 -29.531 -11.258 1 93.75 307 SER B N 1
ATOM 6332 C CA . SER B 1 307 ? 10.375 -29.172 -10.422 1 93.75 307 SER B CA 1
ATOM 6333 C C . SER B 1 307 ? 10.852 -27.75 -10.734 1 93.75 307 SER B C 1
ATOM 6335 O O . SER B 1 307 ? 10.492 -27.188 -11.766 1 93.75 307 SER B O 1
ATOM 6337 N N . PRO B 1 308 ? 11.617 -27.172 -9.82 1 96.38 308 PRO B N 1
ATOM 6338 C CA . PRO B 1 308 ? 12.156 -25.844 -10.117 1 96.38 308 PRO B CA 1
ATOM 6339 C C . PRO B 1 308 ? 12.945 -25.797 -11.422 1 96.38 308 PRO B C 1
ATOM 6341 O O . PRO B 1 308 ? 12.852 -24.828 -12.172 1 96.38 308 PRO B O 1
ATOM 6344 N N . LEU B 1 309 ? 13.672 -26.844 -11.695 1 96.75 309 LEU B N 1
ATOM 6345 C CA . LEU B 1 309 ? 14.43 -26.906 -12.945 1 96.75 309 LEU B CA 1
ATOM 6346 C C . LEU B 1 309 ? 13.492 -26.938 -14.148 1 96.75 309 LEU B C 1
ATOM 6348 O O . LEU B 1 309 ? 13.727 -26.25 -15.141 1 96.75 309 LEU B O 1
ATOM 6352 N N . MET B 1 310 ? 12.453 -27.719 -14.055 1 94.81 310 MET B N 1
ATOM 6353 C CA . MET B 1 310 ? 11.477 -27.797 -15.133 1 94.81 310 MET B CA 1
ATOM 6354 C C . MET B 1 310 ? 10.836 -26.438 -15.383 1 94.81 310 MET B C 1
ATOM 6356 O O . MET B 1 310 ? 10.633 -26.047 -16.531 1 94.81 310 MET B O 1
ATOM 6360 N N . LEU B 1 311 ? 10.562 -25.75 -14.305 1 94.81 311 LEU B N 1
ATOM 6361 C CA . LEU B 1 311 ? 9.969 -24.422 -14.43 1 94.81 311 LEU B CA 1
ATOM 6362 C C . LEU B 1 311 ? 10.953 -23.438 -15.047 1 94.81 311 LEU B C 1
ATOM 6364 O O . LEU B 1 311 ? 10.555 -22.547 -15.812 1 94.81 311 LEU B O 1
ATOM 6368 N N . ALA B 1 312 ? 12.18 -23.547 -14.656 1 96.62 312 ALA B N 1
ATOM 6369 C CA . ALA B 1 312 ? 13.211 -22.656 -15.18 1 96.62 312 ALA B CA 1
ATOM 6370 C C . ALA B 1 312 ? 13.344 -22.797 -16.688 1 96.62 312 ALA B C 1
ATOM 6372 O O . ALA B 1 312 ? 13.609 -21.812 -17.391 1 96.62 312 ALA B O 1
ATOM 6373 N N . VAL B 1 313 ? 13.125 -23.969 -17.203 1 94.88 313 VAL B N 1
ATOM 6374 C CA . VAL B 1 313 ? 13.312 -24.172 -18.625 1 94.88 313 VAL B CA 1
ATOM 6375 C C . VAL B 1 313 ? 12 -23.922 -19.375 1 94.88 313 VAL B C 1
ATOM 6377 O O . VAL B 1 313 ? 12.008 -23.562 -20.547 1 94.88 313 VAL B O 1
ATOM 6380 N N . LYS B 1 314 ? 10.891 -24.172 -18.688 1 92.44 314 LYS B N 1
ATOM 6381 C CA . LYS B 1 314 ? 9.578 -24.062 -19.297 1 92.44 314 LYS B CA 1
ATOM 6382 C C . LYS B 1 314 ? 9.156 -22.594 -19.438 1 92.44 314 LYS B 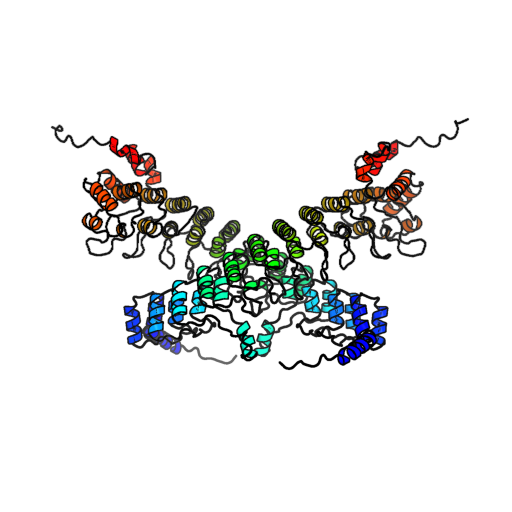C 1
ATOM 6384 O O . LYS B 1 314 ? 8.508 -22.234 -20.422 1 92.44 314 LYS B O 1
ATOM 6389 N N . THR B 1 315 ? 9.453 -21.766 -18.453 1 91 315 THR B N 1
ATOM 6390 C CA . THR B 1 315 ? 8.984 -20.391 -18.391 1 91 315 THR B CA 1
ATOM 6391 C C . THR B 1 315 ? 9.602 -19.562 -19.531 1 91 315 THR B C 1
ATOM 6393 O O . THR B 1 315 ? 10.812 -19.594 -19.719 1 91 315 THR B O 1
ATOM 6396 N N . SER B 1 316 ? 8.656 -18.891 -20.156 1 83.5 316 SER B N 1
ATOM 6397 C CA . SER B 1 316 ? 9.109 -18.094 -21.281 1 83.5 316 SER B CA 1
ATOM 6398 C C . SER B 1 316 ? 9.734 -16.781 -20.828 1 83.5 316 SER B C 1
ATOM 6400 O O . SER B 1 316 ? 9.312 -16.203 -19.828 1 83.5 316 SER B O 1
ATOM 6402 N N . LYS B 1 317 ? 10.719 -16.359 -21.281 1 78.94 317 LYS B N 1
ATOM 6403 C CA . LYS B 1 317 ? 11.32 -15.039 -21.188 1 78.94 317 LYS B CA 1
ATOM 6404 C C . LYS B 1 317 ? 11.992 -14.828 -19.844 1 78.94 317 LYS B C 1
ATOM 6406 O O . LYS B 1 317 ? 11.789 -13.805 -19.188 1 78.94 317 LYS B O 1
ATOM 6411 N N . LEU B 1 318 ? 12.648 -15.781 -19.406 1 90.44 318 LEU B N 1
ATOM 6412 C CA . LEU B 1 318 ? 13.5 -15.578 -18.25 1 90.44 318 LEU B CA 1
ATOM 6413 C C . LEU B 1 318 ? 14.828 -14.953 -18.641 1 90.44 318 LEU B C 1
ATOM 6415 O O . LEU B 1 318 ? 15.594 -15.547 -19.406 1 90.44 318 LEU B O 1
ATOM 6419 N N . LEU B 1 319 ? 15.109 -13.82 -18.172 1 92.12 319 LEU B N 1
ATOM 6420 C CA . LEU B 1 319 ? 16.328 -13.094 -18.516 1 92.12 319 LEU B CA 1
ATOM 6421 C C . LEU B 1 319 ? 17.547 -13.781 -17.922 1 92.12 319 LEU B C 1
ATOM 6423 O O . LEU B 1 319 ? 18.625 -13.789 -18.531 1 92.12 319 LEU B O 1
ATOM 6427 N N . ASN B 1 320 ? 17.453 -14.398 -16.781 1 96.12 320 ASN B N 1
ATOM 6428 C CA . ASN B 1 320 ? 18.578 -15.023 -16.094 1 96.12 320 ASN B CA 1
ATOM 6429 C C . ASN B 1 320 ? 18.453 -16.547 -16.094 1 96.12 320 ASN B C 1
ATOM 6431 O O . ASN B 1 320 ? 18.812 -17.203 -15.109 1 96.12 320 ASN B O 1
ATOM 6435 N N . ARG B 1 321 ? 17.953 -17.094 -17.156 1 96.06 321 ARG B N 1
ATOM 6436 C CA . ARG B 1 321 ? 17.672 -18.531 -17.219 1 96.06 321 ARG B CA 1
ATOM 6437 C C . ARG B 1 321 ? 18.938 -19.344 -17.047 1 96.06 321 ARG B C 1
ATOM 6439 O O . ARG B 1 321 ? 18.969 -20.281 -16.25 1 96.06 321 ARG B O 1
ATOM 6446 N N . VAL B 1 322 ? 20 -18.938 -17.797 1 96.06 322 VAL B N 1
ATOM 6447 C CA . VAL B 1 322 ? 21.234 -19.719 -17.766 1 96.06 322 VAL B CA 1
ATOM 6448 C C . VAL B 1 322 ? 21.797 -19.734 -16.344 1 96.06 322 VAL B C 1
ATOM 6450 O O . VAL B 1 322 ? 22.234 -20.781 -15.859 1 96.06 322 VAL B O 1
ATOM 6453 N N . GLU B 1 323 ? 21.719 -18.609 -15.766 1 97.38 323 GLU B N 1
ATOM 6454 C CA . GLU B 1 323 ? 22.25 -18.516 -14.406 1 97.38 323 GLU B CA 1
ATOM 6455 C C . GLU B 1 323 ? 21.406 -19.328 -13.43 1 97.38 323 GLU B C 1
ATOM 6457 O O . GLU B 1 323 ? 21.953 -20.031 -12.57 1 97.38 323 GLU B O 1
ATOM 6462 N N . ILE B 1 324 ? 20.172 -19.312 -13.516 1 98.19 324 ILE B N 1
ATOM 6463 C CA . ILE B 1 324 ? 19.266 -20.016 -12.625 1 98.19 324 ILE B CA 1
ATOM 6464 C C . ILE B 1 324 ? 19.438 -21.516 -12.812 1 98.19 324 ILE B C 1
ATOM 6466 O O . ILE B 1 324 ? 19.531 -22.266 -11.836 1 98.19 324 ILE B O 1
ATOM 6470 N N . VAL B 1 325 ? 19.531 -21.969 -14.047 1 97.62 325 VAL B N 1
ATOM 6471 C CA . VAL B 1 325 ? 19.703 -23.375 -14.352 1 97.62 325 VAL B CA 1
ATOM 6472 C C . VAL B 1 325 ? 21.031 -23.859 -13.805 1 97.62 325 VAL B C 1
ATOM 6474 O O . VAL B 1 325 ? 21.125 -24.969 -13.25 1 97.62 325 VAL B O 1
ATOM 6477 N N . THR B 1 326 ? 22.031 -23 -13.953 1 97.44 326 THR B N 1
ATOM 6478 C CA . THR B 1 326 ? 23.344 -23.344 -13.414 1 97.44 326 THR B CA 1
ATOM 6479 C C . THR B 1 326 ? 23.281 -23.531 -11.906 1 97.44 326 THR B C 1
ATOM 6481 O O . THR B 1 326 ? 23.812 -24.5 -11.367 1 97.44 326 THR B O 1
ATOM 6484 N N . ILE B 1 327 ? 22.609 -22.625 -11.219 1 97.94 327 ILE B N 1
ATOM 6485 C CA . ILE B 1 327 ? 22.484 -22.656 -9.766 1 97.94 327 ILE B CA 1
ATOM 6486 C C . ILE B 1 327 ? 21.75 -23.938 -9.344 1 97.94 327 ILE B C 1
ATOM 6488 O O . ILE B 1 327 ? 22.172 -24.625 -8.414 1 97.94 327 ILE B O 1
ATOM 6492 N N . LEU B 1 328 ? 20.719 -24.297 -10 1 97.88 328 LEU B N 1
ATOM 6493 C CA . LEU B 1 328 ? 19.906 -25.453 -9.648 1 97.88 328 LEU B CA 1
ATOM 6494 C C . LEU B 1 328 ? 20.672 -26.75 -9.859 1 97.88 328 LEU B C 1
ATOM 6496 O O . LEU B 1 328 ? 20.672 -27.625 -8.992 1 97.88 328 LEU B O 1
ATOM 6500 N N . LEU B 1 329 ? 21.344 -26.844 -10.969 1 96.31 329 LEU B N 1
ATOM 6501 C CA . LEU B 1 329 ? 22.094 -28.047 -11.297 1 96.31 329 LEU B CA 1
ATOM 6502 C C . LEU B 1 329 ? 23.281 -28.234 -10.359 1 96.31 329 LEU B C 1
ATOM 6504 O O . LEU B 1 329 ? 23.578 -29.344 -9.914 1 96.31 329 LEU B O 1
ATOM 6508 N N . LYS B 1 330 ? 23.938 -27.109 -10.047 1 95.19 330 LYS B N 1
ATOM 6509 C CA . LYS B 1 330 ? 25.062 -27.156 -9.133 1 95.19 330 LYS B CA 1
ATOM 6510 C C . LYS B 1 330 ? 24.641 -27.609 -7.742 1 95.19 330 LYS B C 1
ATOM 6512 O O . LYS B 1 330 ? 25.422 -28.188 -6.996 1 95.19 330 LYS B O 1
ATOM 6517 N N . ASN B 1 331 ? 23.422 -27.344 -7.426 1 96.38 331 ASN B N 1
ATOM 6518 C CA . ASN B 1 331 ? 22.922 -27.688 -6.098 1 96.38 331 ASN B CA 1
ATOM 6519 C C . ASN B 1 331 ? 22.203 -29.031 -6.102 1 96.38 331 ASN B C 1
ATOM 6521 O O . ASN B 1 331 ? 21.453 -29.344 -5.172 1 96.38 331 ASN B O 1
ATOM 6525 N N . GLY B 1 332 ? 22.297 -29.766 -7.199 1 93.69 332 GLY B N 1
ATOM 6526 C CA . GLY B 1 332 ? 21.875 -31.156 -7.172 1 93.69 332 GLY B CA 1
ATOM 6527 C C . GLY B 1 332 ? 20.531 -31.375 -7.859 1 93.69 332 GLY B C 1
ATOM 6528 O O . GLY B 1 332 ? 19.906 -32.406 -7.676 1 93.69 332 GLY B O 1
ATOM 6529 N N . SER B 1 333 ? 20.062 -30.5 -8.594 1 95.69 333 SER B N 1
ATOM 6530 C CA . SER B 1 333 ? 18.828 -30.719 -9.328 1 95.69 333 SER B CA 1
ATOM 6531 C C . SER B 1 333 ? 18.969 -31.875 -10.328 1 95.69 333 SER B C 1
ATOM 6533 O O . SER B 1 333 ? 20 -32 -10.984 1 95.69 333 SER B O 1
ATOM 6535 N N . ASP B 1 334 ? 17.938 -32.719 -10.438 1 94.12 334 ASP B N 1
ATOM 6536 C CA . ASP B 1 334 ? 17.953 -33.844 -11.352 1 94.12 334 ASP B CA 1
ATOM 6537 C C . ASP B 1 334 ? 17.406 -33.438 -12.719 1 94.12 334 ASP B C 1
ATOM 6539 O O . ASP B 1 334 ? 16.203 -33.188 -12.867 1 94.12 334 ASP B O 1
ATOM 6543 N N . PRO B 1 335 ? 18.25 -33.438 -13.703 1 93.88 335 PRO B N 1
ATOM 6544 C CA . PRO B 1 335 ? 17.797 -33.031 -15.039 1 93.88 335 PRO B CA 1
ATOM 6545 C C . PRO B 1 335 ? 16.922 -34.094 -15.703 1 93.88 335 PRO B C 1
ATOM 6547 O O . PRO B 1 335 ? 16.328 -33.844 -16.766 1 93.88 335 PRO B O 1
ATOM 6550 N N . ASN B 1 336 ? 16.797 -35.281 -15.102 1 91.62 336 ASN B N 1
ATOM 6551 C CA . ASN B 1 336 ? 16.016 -36.344 -15.688 1 91.62 336 ASN B CA 1
ATOM 6552 C C . ASN B 1 336 ? 14.75 -36.625 -14.883 1 91.62 336 ASN B C 1
ATOM 6554 O O . ASN B 1 336 ? 14.125 -37.656 -15.031 1 91.62 336 ASN B O 1
ATOM 6558 N N . LEU B 1 337 ? 14.445 -35.688 -14.055 1 88.12 337 LEU B N 1
ATOM 6559 C CA . LEU B 1 337 ? 13.25 -35.844 -13.227 1 88.12 337 LEU B CA 1
ATOM 6560 C C . LEU B 1 337 ? 11.992 -35.781 -14.086 1 88.12 337 LEU B C 1
ATOM 6562 O O . LEU B 1 337 ? 11.898 -34.969 -15.008 1 88.12 337 LEU B O 1
ATOM 6566 N N . TYR B 1 338 ? 11.094 -36.719 -13.977 1 78.81 338 TYR B N 1
ATOM 6567 C CA . TYR B 1 338 ? 9.797 -36.719 -14.633 1 78.81 338 TYR B CA 1
ATOM 6568 C C . TYR B 1 338 ? 8.727 -37.344 -13.75 1 78.81 338 TYR B C 1
ATOM 6570 O O . TYR B 1 338 ? 9.047 -38.156 -12.875 1 78.81 338 TYR B O 1
ATOM 6578 N N . HIS B 1 339 ? 7.551 -36.875 -13.633 1 74.06 339 HIS B N 1
ATOM 6579 C CA . HIS B 1 339 ? 6.484 -37.281 -12.727 1 74.06 339 HIS B CA 1
ATOM 6580 C C . HIS B 1 339 ? 5.801 -38.531 -13.227 1 74.06 339 HIS B C 1
ATOM 6582 O O . HIS B 1 339 ? 5.461 -39.438 -12.43 1 74.06 339 HIS B O 1
ATOM 6588 N N . SER B 1 340 ? 5.328 -38.531 -14.438 1 69.25 340 SER B N 1
ATOM 6589 C CA . SER B 1 340 ? 4.617 -39.688 -14.992 1 69.25 340 SER B CA 1
ATOM 6590 C C . SER B 1 340 ? 5.18 -40.062 -16.359 1 69.25 340 SER B C 1
ATOM 6592 O O . SER B 1 340 ? 5.871 -39.281 -17 1 69.25 340 SER B O 1
ATOM 6594 N N . PRO B 1 341 ? 4.902 -41.25 -16.594 1 58.84 341 PRO B N 1
ATOM 6595 C CA . PRO B 1 341 ? 5.367 -41.719 -17.906 1 58.84 341 PRO B CA 1
ATOM 6596 C C . PRO B 1 341 ? 4.809 -40.875 -19.047 1 58.84 341 PRO B C 1
ATOM 6598 O O . PRO B 1 341 ? 5.391 -40.844 -20.141 1 58.84 341 PRO B O 1
ATOM 6601 N N . SER B 1 342 ? 3.822 -40.188 -18.703 1 63.19 342 SER B N 1
ATOM 6602 C CA . SER B 1 342 ? 3.221 -39.375 -19.75 1 63.19 342 SER B CA 1
ATOM 6603 C C . SER B 1 342 ? 3.77 -37.938 -19.734 1 63.19 342 SER B C 1
ATOM 6605 O O . SER B 1 342 ? 3.459 -37.156 -20.625 1 63.19 342 SER B O 1
ATOM 6607 N N . SER B 1 343 ? 4.73 -37.844 -18.891 1 77.88 343 SER B N 1
ATOM 6608 C CA . SER B 1 343 ? 5.246 -36.5 -18.75 1 77.88 343 SER B CA 1
ATOM 6609 C C . SER B 1 343 ? 6.441 -36.25 -19.672 1 77.88 343 SER B C 1
ATOM 6611 O O . SER B 1 343 ? 6.984 -37.219 -20.25 1 77.88 343 SER B O 1
ATOM 6613 N N . VAL B 1 344 ? 6.723 -35.062 -19.969 1 85.69 344 VAL B N 1
ATOM 6614 C CA . VAL B 1 344 ? 7.812 -34.594 -20.844 1 85.69 344 VAL B CA 1
ATOM 6615 C C . VAL B 1 344 ? 9.062 -34.344 -20 1 85.69 344 VAL B C 1
ATOM 6617 O O . VAL B 1 344 ? 8.969 -33.812 -18.891 1 85.69 344 VAL B O 1
ATOM 6620 N N . SER B 1 345 ? 10.195 -34.812 -20.469 1 88.31 345 SER B N 1
ATOM 6621 C CA . SER B 1 345 ? 11.469 -34.594 -19.797 1 88.31 345 SER B CA 1
ATOM 6622 C C . SER B 1 345 ? 11.828 -33.125 -19.734 1 88.31 345 SER B C 1
ATOM 6624 O O . SER B 1 345 ? 11.18 -32.312 -20.391 1 88.31 345 SER B O 1
ATOM 6626 N N . VAL B 1 346 ? 12.867 -32.812 -19 1 93.19 346 VAL B N 1
ATOM 6627 C CA . VAL B 1 346 ? 13.312 -31.453 -18.812 1 93.19 346 VAL B CA 1
ATOM 6628 C C . VAL B 1 346 ? 13.703 -30.844 -20.156 1 93.19 346 VAL B C 1
ATOM 6630 O O . VAL B 1 346 ? 13.281 -29.734 -20.484 1 93.19 346 VAL B O 1
ATOM 6633 N N . ILE B 1 347 ? 14.484 -31.562 -20.969 1 92.12 347 ILE B N 1
ATOM 6634 C CA . ILE B 1 347 ? 14.898 -31.062 -22.281 1 92.12 347 ILE B CA 1
ATOM 6635 C C . ILE B 1 347 ? 13.688 -30.953 -23.203 1 92.12 347 ILE B C 1
ATOM 6637 O O . ILE B 1 347 ? 13.578 -30 -23.984 1 92.12 347 ILE B O 1
ATOM 6641 N N . GLY B 1 348 ? 12.844 -31.969 -23.062 1 90.75 348 GLY B N 1
ATOM 6642 C CA . GLY B 1 348 ? 11.609 -31.906 -23.844 1 90.75 348 GLY B CA 1
ATOM 6643 C C . GLY B 1 348 ? 10.773 -30.672 -23.531 1 90.75 348 GLY B C 1
ATOM 6644 O O . GLY B 1 348 ? 10.211 -30.047 -24.422 1 90.75 348 GLY B O 1
ATOM 6645 N N . GLN B 1 349 ? 10.703 -30.359 -22.266 1 91.5 349 GLN B N 1
ATOM 6646 C CA . GLN B 1 349 ? 9.969 -29.172 -21.844 1 91.5 349 GLN B CA 1
ATOM 6647 C C . GLN B 1 349 ? 10.602 -27.906 -22.406 1 91.5 349 GLN B C 1
ATOM 6649 O O . GLN B 1 349 ? 9.891 -26.969 -22.781 1 91.5 349 GLN B O 1
ATOM 6654 N N . TYR B 1 350 ? 11.906 -27.828 -22.375 1 93.62 350 TYR B N 1
ATOM 6655 C CA . TYR B 1 350 ? 12.609 -26.672 -22.906 1 93.62 350 TYR B CA 1
ATOM 6656 C C . TYR B 1 350 ? 12.305 -26.469 -24.375 1 93.62 350 TYR B C 1
ATOM 6658 O O . TYR B 1 350 ? 12.016 -25.359 -24.812 1 93.62 350 TYR B O 1
ATOM 6666 N N . LEU B 1 351 ? 12.297 -27.547 -25.141 1 92 351 LEU B N 1
ATOM 6667 C CA . LEU B 1 351 ? 12.078 -27.5 -26.578 1 92 351 LEU B CA 1
ATOM 6668 C C . LEU B 1 351 ? 10.625 -27.156 -26.891 1 92 351 LEU B C 1
ATOM 6670 O O . LEU B 1 351 ? 10.352 -26.406 -27.844 1 92 351 LEU B O 1
ATOM 6674 N N . LYS B 1 352 ? 9.797 -27.719 -26.156 1 90.19 352 LYS B N 1
ATOM 6675 C CA . LYS B 1 352 ? 8.367 -27.531 -26.391 1 90.19 352 LYS B CA 1
ATOM 6676 C C . LYS B 1 352 ? 7.945 -26.094 -26.141 1 90.19 352 LYS B C 1
ATOM 6678 O O . LYS B 1 352 ? 7.129 -25.547 -26.875 1 90.19 352 LYS B O 1
ATOM 6683 N N . ASN B 1 353 ? 8.516 -25.438 -25.141 1 90.62 353 ASN B N 1
ATOM 6684 C CA . ASN B 1 353 ? 8.016 -24.141 -24.688 1 90.62 353 ASN B CA 1
ATOM 6685 C C . ASN B 1 353 ? 8.859 -23 -25.234 1 90.62 353 ASN B C 1
ATOM 6687 O O . ASN B 1 353 ? 8.453 -21.828 -25.188 1 90.62 353 ASN B O 1
ATOM 6691 N N . ASN B 1 354 ? 10.039 -23.266 -25.766 1 89.31 354 ASN B N 1
ATOM 6692 C CA . ASN B 1 354 ? 10.914 -22.219 -26.312 1 89.31 354 ASN B CA 1
ATOM 6693 C C . ASN B 1 354 ? 11.195 -22.453 -27.797 1 89.31 354 ASN B C 1
ATOM 6695 O O . ASN B 1 354 ? 12.336 -22.312 -28.234 1 89.31 354 ASN B O 1
ATOM 6699 N N . LYS B 1 355 ? 10.234 -22.688 -28.547 1 83.44 355 LYS B N 1
ATOM 6700 C CA . LYS B 1 355 ? 10.375 -23.094 -29.938 1 83.44 355 LYS B CA 1
ATOM 6701 C C . LYS B 1 355 ? 11.055 -22 -30.766 1 83.44 355 LYS B C 1
ATOM 6703 O O . LYS B 1 355 ? 11.891 -22.297 -31.625 1 83.44 355 LYS B O 1
ATOM 6708 N N . THR B 1 356 ? 10.781 -20.75 -30.438 1 81.94 356 THR B N 1
ATOM 6709 C CA . THR B 1 356 ? 11.25 -19.656 -31.297 1 81.94 356 THR B CA 1
ATOM 6710 C C . THR B 1 356 ? 12.594 -19.125 -30.797 1 81.94 356 THR B C 1
ATOM 6712 O O . THR B 1 356 ? 13.281 -18.391 -31.5 1 81.94 356 THR B O 1
ATOM 6715 N N . CYS B 1 357 ? 12.984 -19.484 -29.609 1 83.69 357 CYS B N 1
ATOM 6716 C CA . CYS B 1 357 ? 14.203 -18.906 -29.062 1 83.69 357 CYS B CA 1
ATOM 6717 C C . CYS B 1 357 ? 14.961 -19.922 -28.203 1 83.69 357 CYS B C 1
ATOM 6719 O O . CYS B 1 357 ? 15.031 -19.766 -26.984 1 83.69 357 CYS B O 1
ATOM 6721 N N . LEU B 1 358 ? 15.602 -20.844 -28.984 1 89.19 358 LEU B N 1
ATOM 6722 C CA . LEU B 1 358 ? 16.375 -21.859 -28.266 1 89.19 358 LEU B CA 1
ATOM 6723 C C . LEU B 1 358 ? 17.781 -21.359 -27.984 1 89.19 358 LEU B C 1
ATOM 6725 O O . LEU B 1 358 ? 18.406 -20.75 -28.844 1 89.19 358 LEU B O 1
ATOM 6729 N N . ASP B 1 359 ? 18.172 -21.484 -26.781 1 90.44 359 ASP B N 1
ATOM 6730 C CA . ASP B 1 359 ? 19.531 -21.141 -26.344 1 90.44 359 ASP B CA 1
ATOM 6731 C C . ASP B 1 359 ? 20.391 -22.391 -26.203 1 90.44 359 ASP B C 1
ATOM 6733 O O . ASP B 1 359 ? 20.125 -23.234 -25.359 1 90.44 359 ASP B O 1
ATOM 6737 N N . LYS B 1 360 ? 21.422 -22.5 -27 1 90.25 360 LYS B N 1
ATOM 6738 C CA . LYS B 1 360 ? 22.328 -23.641 -27.016 1 90.25 360 LYS B CA 1
ATOM 6739 C C . LYS B 1 360 ? 23 -23.828 -25.641 1 90.25 360 LYS B C 1
ATOM 6741 O O . LYS B 1 360 ? 23.281 -24.953 -25.234 1 90.25 360 LYS B O 1
ATOM 6746 N N . ALA B 1 361 ? 23.172 -22.719 -24.969 1 92.19 361 ALA B N 1
ATOM 6747 C CA . ALA B 1 361 ? 23.859 -22.766 -23.672 1 92.19 361 ALA B CA 1
ATOM 6748 C C . ALA B 1 361 ? 23.031 -23.547 -22.656 1 92.19 361 ALA B C 1
ATOM 6750 O O . ALA B 1 361 ? 23.594 -24.25 -21.812 1 92.19 361 ALA B O 1
ATOM 6751 N N . VAL B 1 362 ? 21.781 -23.484 -22.719 1 94.5 362 VAL B N 1
ATOM 6752 C CA . VAL B 1 362 ? 20.906 -24.172 -21.781 1 94.5 362 VAL B CA 1
ATOM 6753 C C . VAL B 1 362 ? 20.969 -25.672 -22.031 1 94.5 362 VAL B C 1
ATOM 6755 O O . VAL B 1 362 ? 21.078 -26.469 -21.078 1 94.5 362 VAL B O 1
ATOM 6758 N N . ILE B 1 363 ? 20.922 -26.078 -23.25 1 92.56 363 ILE B N 1
ATOM 6759 C CA . ILE B 1 363 ? 20.953 -27.484 -23.625 1 92.56 363 ILE B CA 1
ATOM 6760 C C . ILE B 1 363 ? 22.297 -28.094 -23.25 1 92.56 363 ILE B C 1
ATOM 6762 O O . ILE B 1 363 ? 22.359 -29.188 -22.688 1 92.56 363 ILE B O 1
ATOM 6766 N N . CYS B 1 364 ? 23.344 -27.312 -23.531 1 91 364 CYS B N 1
ATOM 6767 C CA . CYS B 1 364 ? 24.672 -27.781 -23.188 1 91 364 CYS B CA 1
ATOM 6768 C C . CYS B 1 364 ? 24.812 -27.969 -21.688 1 91 364 CYS B C 1
ATOM 6770 O O . CYS B 1 364 ? 25.422 -28.953 -21.25 1 91 364 CYS B O 1
ATOM 6772 N N . LEU B 1 365 ? 24.281 -27.094 -21 1 92.75 365 LEU B N 1
ATOM 6773 C CA . LEU B 1 365 ? 24.344 -27.188 -19.547 1 92.75 365 LEU B CA 1
ATOM 6774 C C . LEU B 1 365 ? 23.578 -28.406 -19.047 1 92.75 365 LEU B C 1
ATOM 6776 O O . LEU B 1 365 ? 24.062 -29.125 -18.156 1 92.75 365 LEU B O 1
ATOM 6780 N N . LEU B 1 366 ? 22.453 -28.672 -19.547 1 94.12 366 LEU B N 1
ATOM 6781 C CA . LEU B 1 366 ? 21.656 -29.812 -19.141 1 94.12 366 LEU B CA 1
ATOM 6782 C C . LEU B 1 366 ? 22.375 -31.125 -19.469 1 94.12 366 LEU B C 1
ATOM 6784 O O . LEU B 1 366 ? 22.391 -32.031 -18.656 1 94.12 366 LEU B O 1
ATOM 6788 N N . LEU B 1 367 ? 22.953 -31.125 -20.594 1 88.38 367 LEU B N 1
ATOM 6789 C CA . LEU B 1 367 ? 23.656 -32.312 -21.031 1 88.38 367 LEU B CA 1
ATOM 6790 C C . LEU B 1 367 ? 24.906 -32.531 -20.188 1 88.38 367 LEU B C 1
ATOM 6792 O O . LEU B 1 367 ? 25.25 -33.688 -19.859 1 88.38 367 LEU B O 1
ATOM 6796 N N . LYS B 1 368 ? 25.531 -31.438 -19.891 1 85.75 368 LYS B N 1
ATOM 6797 C CA . LYS B 1 368 ? 26.734 -31.484 -19.062 1 85.75 368 LYS B CA 1
ATOM 6798 C C . LYS B 1 368 ? 26.438 -32.156 -17.719 1 85.75 368 LYS B C 1
ATOM 6800 O O . LYS B 1 368 ? 27.281 -32.875 -17.172 1 85.75 368 LYS B O 1
ATOM 6805 N N . TYR B 1 369 ? 25.281 -31.984 -17.234 1 91 369 TYR B N 1
ATOM 6806 C CA . TYR B 1 369 ? 24.922 -32.5 -15.922 1 91 369 TYR B CA 1
ATOM 6807 C C . TYR B 1 369 ? 24.141 -33.812 -16.047 1 91 369 TYR B C 1
ATOM 6809 O O . TYR B 1 369 ? 23.516 -34.25 -15.094 1 91 369 TYR B O 1
ATOM 6817 N N . GLY B 1 370 ? 24.078 -34.375 -17.266 1 86.31 370 GLY B N 1
ATOM 6818 C CA . GLY B 1 370 ? 23.625 -35.75 -17.438 1 86.31 370 GLY B CA 1
ATOM 6819 C C . GLY B 1 370 ? 22.203 -35.844 -17.938 1 86.31 370 GLY B C 1
ATOM 6820 O O . GLY B 1 370 ? 21.547 -36.875 -17.734 1 86.31 370 GLY B O 1
ATOM 6821 N N . ALA B 1 371 ? 21.672 -34.938 -18.516 1 91.56 371 ALA B N 1
ATOM 6822 C CA . ALA B 1 371 ? 20.312 -35 -19.047 1 91.56 371 ALA B CA 1
ATOM 6823 C C . ALA B 1 371 ? 20.234 -36.031 -20.188 1 91.56 371 ALA B C 1
ATOM 6825 O O . ALA B 1 371 ? 21.156 -36.125 -21 1 91.56 371 ALA B O 1
ATOM 6826 N N . ASN B 1 372 ? 19.172 -36.719 -20.203 1 89.56 372 ASN B N 1
ATOM 6827 C CA . ASN B 1 372 ? 18.969 -37.719 -21.234 1 89.56 372 ASN B CA 1
ATOM 6828 C C . ASN B 1 372 ? 18.031 -37.219 -22.328 1 89.56 372 ASN B C 1
ATOM 6830 O O . ASN B 1 372 ? 17.141 -36.406 -22.062 1 89.56 372 ASN B O 1
ATOM 6834 N N . LEU B 1 373 ? 18.297 -37.594 -23.578 1 90.62 373 LEU B N 1
ATOM 6835 C CA . LEU B 1 373 ? 17.406 -37.25 -24.688 1 90.62 373 LEU B CA 1
ATOM 6836 C C . LEU B 1 373 ? 17.422 -38.344 -25.75 1 90.62 373 LEU B C 1
ATOM 6838 O O . LEU B 1 373 ? 18.453 -39.031 -25.953 1 90.62 373 LEU B O 1
ATOM 6842 N N . ASN B 1 374 ? 16.328 -38.594 -26.297 1 90.31 374 ASN B N 1
ATOM 6843 C CA . ASN B 1 374 ? 16.156 -39.562 -27.375 1 90.31 374 ASN B CA 1
ATOM 6844 C C . ASN B 1 374 ? 15.422 -38.969 -28.562 1 90.31 374 ASN B C 1
ATOM 6846 O O . ASN B 1 374 ? 14.57 -38.094 -28.406 1 90.31 374 ASN B O 1
ATOM 6850 N N . PHE B 1 375 ? 15.875 -39.406 -29.734 1 90.38 375 PHE B N 1
ATOM 6851 C CA . PHE B 1 375 ? 15.125 -39.062 -30.938 1 90.38 375 PHE B CA 1
ATOM 6852 C C . PHE B 1 375 ? 14.062 -40.094 -31.219 1 90.38 375 PHE B C 1
ATOM 6854 O O . PHE B 1 375 ? 14.133 -40.812 -32.25 1 90.38 375 PHE B O 1
ATOM 6861 N N . THR B 1 376 ? 13.188 -40.25 -30.312 1 88.25 376 THR B N 1
ATOM 6862 C CA . THR B 1 376 ? 12.086 -41.219 -30.391 1 88.25 376 THR B CA 1
ATOM 6863 C C . THR B 1 376 ? 10.758 -40.531 -30.031 1 88.25 376 THR B C 1
ATOM 6865 O O . THR B 1 376 ? 10.742 -39.406 -29.516 1 88.25 376 THR B O 1
ATOM 6868 N N . THR B 1 377 ? 9.641 -41.125 -30.469 1 83.44 377 THR B N 1
ATOM 6869 C CA . THR B 1 377 ? 8.312 -40.688 -30.047 1 83.44 377 THR B CA 1
ATOM 6870 C C . THR B 1 377 ? 7.754 -41.625 -28.969 1 83.44 377 THR B C 1
ATOM 6872 O O . THR B 1 377 ? 7.215 -41.188 -27.969 1 83.44 377 THR B O 1
ATOM 6875 N N . CYS B 1 378 ? 7.895 -42.938 -29.172 1 81.12 378 CYS B N 1
ATOM 6876 C CA . CYS B 1 378 ? 7.371 -43.938 -28.266 1 81.12 378 CYS B CA 1
ATOM 6877 C C . CYS B 1 378 ? 8.43 -45 -27.938 1 81.12 378 CYS B C 1
ATOM 6879 O O . CYS B 1 378 ? 9.391 -45.156 -28.703 1 81.12 378 CYS B O 1
ATOM 6881 N N . LEU B 1 379 ? 8.219 -45.594 -26.812 1 75.75 379 LEU B N 1
ATOM 6882 C CA . LEU B 1 379 ? 9.039 -46.75 -26.438 1 75.75 379 LEU B CA 1
ATOM 6883 C C . LEU B 1 379 ? 8.617 -48 -27.219 1 75.75 379 LEU B C 1
ATOM 6885 O O . LEU B 1 379 ? 7.516 -48.031 -27.766 1 75.75 379 LEU B O 1
ATOM 6889 N N . PRO B 1 380 ? 9.508 -48.875 -27.188 1 67.94 380 PRO B N 1
ATOM 6890 C CA . PRO B 1 380 ? 9.164 -50.125 -27.891 1 67.94 380 PRO B CA 1
ATOM 6891 C C . PRO B 1 380 ? 7.887 -50.75 -27.359 1 67.94 380 PRO B C 1
ATOM 6893 O O . PRO B 1 380 ? 7.16 -51.406 -28.109 1 67.94 380 PRO B O 1
ATOM 6896 N N . CYS B 1 381 ? 7.504 -50.531 -26.172 1 69.56 381 CYS B N 1
ATOM 6897 C CA . CYS B 1 381 ? 6.316 -51.094 -25.547 1 69.56 381 CYS B CA 1
ATOM 6898 C C . CYS B 1 381 ? 5.07 -50.312 -25.922 1 69.56 381 CYS B C 1
ATOM 6900 O O . CYS B 1 381 ? 3.957 -50.688 -25.562 1 69.56 381 CYS B O 1
ATOM 6902 N N . GLY B 1 382 ? 5.312 -49.281 -26.688 1 70.69 382 GLY B N 1
ATOM 6903 C CA . GLY B 1 382 ? 4.168 -48.531 -27.156 1 70.69 382 GLY B CA 1
ATOM 6904 C C . GLY B 1 382 ? 3.85 -47.312 -26.297 1 70.69 382 GLY B C 1
ATOM 6905 O O . GLY B 1 382 ? 3.051 -46.469 -26.672 1 70.69 382 GLY B O 1
ATOM 6906 N N . LYS B 1 383 ? 4.559 -47.312 -25.234 1 79.94 383 LYS B N 1
ATOM 6907 C CA . LYS B 1 383 ? 4.309 -46.219 -24.328 1 79.94 383 LYS B CA 1
ATOM 6908 C C . LYS B 1 383 ? 5.109 -44.969 -24.734 1 79.94 383 LYS B C 1
ATOM 6910 O O . LYS B 1 383 ? 6.09 -45.094 -25.469 1 79.94 383 LYS B O 1
ATOM 6915 N N . HIS B 1 384 ? 4.648 -43.938 -24.375 1 84.44 384 HIS B N 1
ATOM 6916 C CA . HIS B 1 384 ? 5.328 -42.688 -24.656 1 84.44 384 HIS B CA 1
ATOM 6917 C C . HIS B 1 384 ? 6.711 -42.656 -24.016 1 84.44 384 HIS B C 1
ATOM 6919 O O . HIS B 1 384 ? 6.887 -43.094 -22.875 1 84.44 384 HIS B O 1
ATOM 6925 N N . ASP B 1 385 ? 7.754 -42.344 -24.797 1 85.38 385 ASP B N 1
ATOM 6926 C CA . ASP B 1 385 ? 9.094 -42.125 -24.25 1 85.38 385 ASP B CA 1
ATOM 6927 C C . ASP B 1 385 ? 9.219 -40.75 -23.609 1 85.38 385 ASP B C 1
ATOM 6929 O O . ASP B 1 385 ? 9.195 -39.719 -24.312 1 85.38 385 ASP B O 1
ATOM 6933 N N . PRO B 1 386 ? 9.32 -40.688 -22.328 1 86.88 386 PRO B N 1
ATOM 6934 C CA . PRO B 1 386 ? 9.43 -39.375 -21.672 1 86.88 386 PRO B CA 1
ATOM 6935 C C . PRO B 1 386 ? 10.656 -38.594 -22.109 1 86.88 386 PRO B C 1
ATOM 6937 O O . PRO B 1 386 ? 10.68 -37.344 -22.016 1 86.88 386 PRO B O 1
ATOM 6940 N N . PHE B 1 387 ? 11.68 -39.25 -22.688 1 90.12 387 PHE B N 1
ATOM 6941 C CA . PHE B 1 387 ? 12.914 -38.562 -23.094 1 90.12 387 PHE B CA 1
ATOM 6942 C C . PHE B 1 387 ? 12.938 -38.344 -24.594 1 90.12 387 PHE B C 1
ATOM 6944 O O . PHE B 1 387 ? 13.93 -37.844 -25.141 1 90.12 387 PHE B O 1
ATOM 6951 N N . GLY B 1 388 ? 11.812 -38.719 -25.203 1 89.88 388 GLY B N 1
ATOM 6952 C CA . GLY B 1 388 ? 11.711 -38.5 -26.641 1 89.88 388 GLY B CA 1
ATOM 6953 C C . GLY B 1 388 ? 11.484 -37.031 -26.984 1 89.88 388 GLY B C 1
ATOM 6954 O O . GLY B 1 388 ? 10.547 -36.406 -26.5 1 89.88 388 GLY B O 1
ATOM 6955 N N . ILE B 1 389 ? 12.305 -36.406 -27.922 1 91.81 389 ILE B N 1
ATOM 6956 C CA . ILE B 1 389 ? 12.242 -34.969 -28.156 1 91.81 389 ILE B CA 1
ATOM 6957 C C . ILE B 1 389 ? 11.656 -34.688 -29.531 1 91.81 389 ILE B C 1
ATOM 6959 O O . ILE B 1 389 ? 11.375 -33.531 -29.859 1 91.81 389 ILE B O 1
ATOM 6963 N N . LEU B 1 390 ? 11.359 -35.688 -30.328 1 90.31 390 LEU B N 1
ATOM 6964 C CA . LEU B 1 390 ? 10.969 -35.531 -31.719 1 90.31 390 LEU B CA 1
ATOM 6965 C C . LEU B 1 390 ? 9.68 -34.719 -31.828 1 90.31 390 LEU B C 1
ATOM 6967 O O . LEU B 1 390 ? 9.547 -33.875 -32.719 1 90.31 390 LEU B O 1
ATOM 6971 N N . LEU B 1 391 ? 8.82 -35 -30.938 1 88.69 391 LEU B N 1
ATOM 6972 C CA . LEU B 1 391 ? 7.516 -34.344 -30.984 1 88.69 391 LEU B CA 1
ATOM 6973 C C . LEU B 1 391 ? 7.629 -32.875 -30.594 1 88.69 391 LEU B C 1
ATOM 6975 O O . LEU B 1 391 ? 6.719 -32.094 -30.844 1 88.69 391 LEU B O 1
ATOM 6979 N N . HIS B 1 392 ? 8.742 -32.5 -30.047 1 91.5 392 HIS B N 1
ATOM 6980 C CA . HIS B 1 392 ? 8.867 -31.156 -29.5 1 91.5 392 HIS B CA 1
ATOM 6981 C C . HIS B 1 392 ? 9.805 -30.297 -30.344 1 91.5 392 HIS B C 1
ATOM 6983 O O . HIS B 1 392 ? 10.008 -29.125 -30.047 1 91.5 392 HIS B O 1
ATOM 6989 N N . LEU B 1 393 ? 10.367 -30.906 -31.406 1 90.88 393 LEU B N 1
ATOM 6990 C CA . LEU B 1 393 ? 11.211 -30.156 -32.312 1 90.88 393 LEU B CA 1
ATOM 6991 C C . LEU B 1 393 ? 10.367 -29.344 -33.312 1 90.88 393 LEU B C 1
ATOM 6993 O O . LEU B 1 393 ? 9.242 -29.734 -33.625 1 90.88 393 LEU B O 1
ATOM 6997 N N . SER B 1 394 ? 10.789 -28.188 -33.562 1 89.88 394 SER B N 1
ATOM 6998 C CA . SER B 1 394 ? 10.055 -27.312 -34.469 1 89.88 394 SER B CA 1
ATOM 6999 C C . SER B 1 394 ? 10.828 -27.094 -35.75 1 89.88 394 SER B C 1
ATOM 7001 O O . SER B 1 394 ? 12.023 -27.391 -35.844 1 89.88 394 SER B O 1
ATOM 7003 N N . ASP B 1 395 ? 10.117 -26.547 -36.719 1 86.75 395 ASP B N 1
ATOM 7004 C CA . ASP B 1 395 ? 10.711 -26.266 -38 1 86.75 395 ASP B CA 1
ATOM 7005 C C . ASP B 1 395 ? 11.68 -25.078 -37.938 1 86.75 395 ASP B C 1
ATOM 7007 O O . ASP B 1 395 ? 12.508 -24.891 -38.844 1 86.75 395 ASP B O 1
ATOM 7011 N N . CYS B 1 396 ? 11.695 -24.391 -36.812 1 84.25 396 CYS B N 1
ATOM 7012 C CA . CYS B 1 396 ? 12.562 -23.219 -36.656 1 84.25 396 CYS B CA 1
ATOM 7013 C C . CYS B 1 396 ? 13.875 -23.609 -35.969 1 84.25 396 CYS B C 1
ATOM 7015 O O . CYS B 1 396 ? 14.75 -22.766 -35.781 1 84.25 396 CYS B O 1
ATOM 7017 N N . CYS B 1 397 ? 13.992 -24.844 -35.781 1 88 397 CYS B N 1
ATOM 7018 C CA . CYS B 1 397 ? 15.195 -25.281 -35.062 1 88 397 CYS B CA 1
ATOM 7019 C C . CYS B 1 397 ? 16.406 -25.188 -36 1 88 397 CYS B C 1
ATOM 7021 O O . CYS B 1 397 ? 16.406 -25.734 -37.094 1 88 397 CYS B O 1
ATOM 7023 N N . GLN B 1 398 ? 17.438 -24.531 -35.594 1 87.44 398 GLN B N 1
ATOM 7024 C CA . GLN B 1 398 ? 18.656 -24.328 -36.375 1 87.44 398 GLN B CA 1
ATOM 7025 C C . GLN B 1 398 ? 19.422 -25.641 -36.531 1 87.44 398 GLN B C 1
ATOM 7027 O O . GLN B 1 398 ? 19.344 -26.531 -35.688 1 87.44 398 GLN B O 1
ATOM 7032 N N . GLN B 1 399 ? 20.141 -25.641 -37.562 1 87.5 399 GLN B N 1
ATOM 7033 C CA . GLN B 1 399 ? 20.891 -26.844 -37.906 1 87.5 399 GLN B CA 1
ATOM 7034 C C . GLN B 1 399 ? 21.938 -27.141 -36.844 1 87.5 399 GLN B C 1
ATOM 7036 O O . GLN B 1 399 ? 22.188 -28.312 -36.531 1 87.5 399 GLN B O 1
ATOM 7041 N N . GLU B 1 400 ? 22.516 -26.094 -36.312 1 88.19 400 GLU B N 1
ATOM 7042 C CA . GLU B 1 400 ? 23.531 -26.281 -35.281 1 88.19 400 GLU B CA 1
ATOM 7043 C C . GLU B 1 400 ? 22.938 -26.953 -34.062 1 88.19 400 GLU B C 1
ATOM 7045 O O . GLU B 1 400 ? 23.594 -27.781 -33.406 1 88.19 400 GLU B O 1
ATOM 7050 N N . MET B 1 401 ? 21.781 -26.578 -33.781 1 91 401 MET B N 1
ATOM 7051 C CA . MET B 1 401 ? 21.094 -27.156 -32.625 1 91 401 MET B CA 1
ATOM 7052 C C . MET B 1 401 ? 20.719 -28.609 -32.875 1 91 401 MET B C 1
ATOM 7054 O O . MET B 1 401 ? 20.891 -29.469 -32 1 91 401 MET B O 1
ATOM 7058 N N . LEU B 1 402 ? 20.281 -28.891 -34.062 1 89.88 402 LEU B N 1
ATOM 7059 C CA . LEU B 1 402 ? 19.922 -30.25 -34.438 1 89.88 402 LEU B CA 1
ATOM 7060 C C . LEU B 1 402 ? 21.141 -31.156 -34.375 1 89.88 402 LEU B C 1
ATOM 7062 O O . LEU B 1 402 ? 21.047 -32.312 -33.938 1 89.88 402 LEU B O 1
ATOM 7066 N N . HIS B 1 403 ? 22.203 -30.562 -34.812 1 88.81 403 HIS B N 1
ATOM 7067 C CA . HIS B 1 403 ? 23.438 -31.312 -34.781 1 88.81 403 HIS B CA 1
ATOM 7068 C C . HIS B 1 403 ? 23.828 -31.672 -33.375 1 88.81 403 HIS B C 1
ATOM 7070 O O . HIS B 1 403 ? 24.219 -32.812 -33.094 1 88.81 403 HIS B O 1
ATOM 7076 N N . LEU B 1 404 ? 23.688 -30.719 -32.531 1 87.75 404 LEU B N 1
ATOM 7077 C CA . LEU B 1 404 ? 24.016 -30.922 -31.125 1 87.75 404 LEU B CA 1
ATOM 7078 C C . LEU B 1 404 ? 23.109 -31.984 -30.5 1 87.75 404 LEU B C 1
ATOM 7080 O O . LEU B 1 404 ? 23.594 -32.875 -29.797 1 87.75 404 LEU B O 1
ATOM 7084 N N . LEU B 1 405 ? 21.875 -31.969 -30.766 1 90.44 405 LEU B N 1
ATOM 7085 C CA . LEU B 1 405 ? 20.891 -32.875 -30.188 1 90.44 405 LEU B CA 1
ATOM 7086 C C . LEU B 1 405 ? 21.078 -34.281 -30.672 1 90.44 405 LEU B C 1
ATOM 7088 O O . LEU B 1 405 ? 21.016 -35.25 -29.891 1 90.44 405 LEU B O 1
ATOM 7092 N N . VAL B 1 406 ? 21.406 -34.406 -31.938 1 87.25 406 VAL B N 1
ATOM 7093 C CA . VAL B 1 406 ? 21.5 -35.75 -32.531 1 87.25 406 VAL B CA 1
ATOM 7094 C C . VAL B 1 406 ? 22.797 -36.406 -32.062 1 87.25 406 VAL B C 1
ATOM 7096 O O . VAL B 1 406 ? 22.844 -37.625 -31.859 1 87.25 406 VAL B O 1
ATOM 7099 N N . THR B 1 407 ? 23.781 -35.625 -31.891 1 81.94 407 THR B N 1
ATOM 7100 C CA . THR B 1 407 ? 25.078 -36.188 -31.516 1 81.94 407 THR B CA 1
ATOM 7101 C C . THR B 1 407 ? 25.094 -36.594 -30.047 1 81.94 407 THR B C 1
ATOM 7103 O O . THR B 1 407 ? 25.906 -37.406 -29.641 1 81.94 407 THR B O 1
ATOM 7106 N N . THR B 1 408 ? 24.25 -36.062 -29.328 1 84.06 408 THR B N 1
ATOM 7107 C CA . THR B 1 408 ? 24.25 -36.344 -27.891 1 84.06 408 THR B CA 1
ATOM 7108 C C . THR B 1 408 ? 23.109 -37.312 -27.531 1 84.06 408 THR B C 1
ATOM 7110 O O . THR B 1 408 ? 22.984 -37.719 -26.375 1 84.06 408 THR B O 1
ATOM 7113 N N . THR B 1 409 ? 22.344 -37.75 -28.484 1 87.38 409 THR B N 1
ATOM 7114 C CA . THR B 1 409 ? 21.188 -38.594 -28.234 1 87.38 409 THR B CA 1
ATOM 7115 C C . THR B 1 409 ? 21.609 -40.031 -27.906 1 87.38 409 THR B C 1
ATOM 7117 O O . THR B 1 409 ? 22.688 -40.469 -28.328 1 87.38 409 THR B O 1
ATOM 7120 N N . ARG B 1 410 ? 20.875 -40.688 -27.141 1 81.19 410 ARG B N 1
ATOM 7121 C CA . ARG B 1 410 ? 21.172 -42.062 -26.766 1 81.19 410 ARG B CA 1
ATOM 7122 C C . ARG B 1 410 ? 20.516 -43.062 -27.719 1 81.19 410 ARG B C 1
ATOM 7124 O O . ARG B 1 410 ? 21.109 -44.094 -28.078 1 81.19 410 ARG B O 1
ATOM 7131 N N . ASN B 1 411 ? 19.297 -42.781 -27.984 1 84.06 411 ASN B N 1
ATOM 7132 C CA . ASN B 1 411 ? 18.531 -43.656 -28.891 1 84.06 411 ASN B CA 1
ATOM 7133 C C . ASN B 1 411 ? 17.922 -42.844 -30.047 1 84.06 411 ASN B C 1
ATOM 7135 O O . ASN B 1 411 ? 17.469 -41.719 -29.844 1 84.06 411 ASN B O 1
ATOM 7139 N N . VAL B 1 412 ? 18 -43.5 -31.234 1 88.12 412 VAL B N 1
ATOM 7140 C CA . VAL B 1 412 ? 17.469 -42.812 -32.406 1 88.12 412 VAL B CA 1
ATOM 7141 C C . VAL B 1 412 ? 16.5 -43.75 -33.156 1 88.12 412 VAL B C 1
ATOM 7143 O O . VAL B 1 412 ? 16.812 -44.938 -33.344 1 88.12 412 VAL B O 1
ATOM 7146 N N . ASP B 1 413 ? 15.383 -43.344 -33.375 1 88.5 413 ASP B N 1
ATOM 7147 C CA . ASP B 1 413 ? 14.406 -44 -34.25 1 88.5 413 ASP B CA 1
ATOM 7148 C C . ASP B 1 413 ? 14.305 -43.312 -35.594 1 88.5 413 ASP B C 1
ATOM 7150 O O . ASP B 1 413 ? 13.586 -42.344 -35.75 1 88.5 413 ASP B O 1
ATOM 7154 N N . ARG B 1 414 ? 14.914 -43.938 -36.625 1 87.25 414 ARG B N 1
ATOM 7155 C CA . ARG B 1 414 ? 15.016 -43.312 -37.938 1 87.25 414 ARG B CA 1
ATOM 7156 C C . ARG B 1 414 ? 13.648 -43.25 -38.594 1 87.25 414 ARG B C 1
ATOM 7158 O O . ARG B 1 414 ? 13.367 -42.281 -39.344 1 87.25 414 ARG B O 1
ATOM 7165 N N . GLU B 1 415 ? 12.828 -44.312 -38.375 1 87.69 415 GLU B N 1
ATOM 7166 C CA . GLU B 1 415 ? 11.5 -44.312 -38.969 1 87.69 415 GLU B CA 1
ATOM 7167 C C . GLU B 1 415 ? 10.656 -43.156 -38.406 1 87.69 415 GLU B C 1
ATOM 7169 O O . GLU B 1 415 ? 9.867 -42.531 -39.125 1 87.69 415 GLU B O 1
ATOM 7174 N N . ALA B 1 416 ? 10.836 -42.969 -37.156 1 89.44 416 ALA B N 1
ATOM 7175 C CA . ALA B 1 416 ? 10.102 -41.875 -36.531 1 89.44 416 ALA B CA 1
ATOM 7176 C C . ALA B 1 416 ? 10.555 -40.531 -37.062 1 89.44 416 ALA B C 1
ATOM 7178 O O . ALA B 1 416 ? 9.75 -39.594 -37.188 1 89.44 416 ALA B O 1
ATOM 7179 N N . ILE B 1 417 ? 11.875 -40.312 -37.375 1 90.81 417 ILE B N 1
ATOM 7180 C CA . ILE B 1 417 ? 12.422 -39.094 -37.906 1 90.81 417 ILE B CA 1
ATOM 7181 C C . ILE B 1 417 ? 11.836 -38.812 -39.312 1 90.81 417 ILE B C 1
ATOM 7183 O O . ILE B 1 417 ? 11.461 -37.688 -39.625 1 90.81 417 ILE B O 1
ATOM 7187 N N . LYS B 1 418 ? 11.68 -39.875 -40.031 1 88.19 418 LYS B N 1
ATOM 7188 C CA . LYS B 1 418 ? 11.172 -39.781 -41.375 1 88.19 418 LYS B CA 1
ATOM 7189 C C . LYS B 1 418 ? 9.711 -39.344 -41.406 1 88.19 418 LYS B C 1
ATOM 7191 O O . LYS B 1 418 ? 9.289 -38.594 -42.281 1 88.19 418 LYS B O 1
ATOM 7196 N N . LYS B 1 419 ? 8.977 -39.75 -40.406 1 87.44 419 LYS B N 1
ATOM 7197 C CA . LYS B 1 419 ? 7.539 -39.5 -40.406 1 87.44 419 LYS B CA 1
ATOM 7198 C C . LYS B 1 419 ? 7.203 -38.25 -39.562 1 87.44 419 LYS B C 1
ATOM 7200 O O . LYS B 1 419 ? 6.039 -37.875 -39.469 1 87.44 419 LYS B O 1
ATOM 7205 N N . CYS B 1 420 ? 8.211 -37.656 -39.031 1 88.94 420 CYS B N 1
ATOM 7206 C CA . CYS B 1 420 ? 7.953 -36.531 -38.156 1 88.94 420 CYS B CA 1
ATOM 7207 C C . CYS B 1 420 ? 7.434 -35.312 -38.906 1 88.94 420 CYS B C 1
ATOM 7209 O O . CYS B 1 420 ? 8.141 -34.75 -39.75 1 88.94 420 CYS B O 1
ATOM 7211 N N . VAL B 1 421 ? 6.223 -34.875 -38.562 1 86.94 421 VAL B N 1
ATOM 7212 C CA . VAL B 1 421 ? 5.551 -33.812 -39.312 1 86.94 421 VAL B CA 1
ATOM 7213 C C . VAL B 1 421 ? 6.004 -32.438 -38.812 1 86.94 421 VAL B C 1
ATOM 7215 O O . VAL B 1 421 ? 5.914 -31.453 -39.531 1 86.94 421 VAL B O 1
ATOM 7218 N N . ASN B 1 422 ? 6.637 -32.375 -37.719 1 88.94 422 ASN B N 1
ATOM 7219 C CA . ASN B 1 422 ? 7.035 -31.094 -37.125 1 88.94 422 ASN B CA 1
ATOM 7220 C C . ASN B 1 422 ? 8.312 -30.562 -37.781 1 88.94 422 ASN B C 1
ATOM 7222 O O . ASN B 1 422 ? 8.609 -29.359 -37.656 1 88.94 422 ASN B O 1
ATOM 7226 N N . LEU B 1 423 ? 9.094 -31.406 -38.406 1 91.06 423 LEU B N 1
ATOM 7227 C CA . LEU B 1 423 ? 10.344 -31.016 -39.062 1 91.06 423 LEU B CA 1
ATOM 7228 C C . LEU B 1 423 ? 10.133 -30.781 -40.531 1 91.06 423 LEU B C 1
ATOM 7230 O O . LEU B 1 423 ? 9.305 -31.453 -41.156 1 91.06 423 LEU B O 1
ATOM 7234 N N . ASN B 1 424 ? 10.773 -29.797 -41 1 91.12 424 ASN B N 1
ATOM 7235 C CA . ASN B 1 424 ? 10.734 -29.594 -42.469 1 91.12 424 ASN B CA 1
ATOM 7236 C C . ASN B 1 424 ? 11.523 -30.656 -43.188 1 91.12 424 ASN B C 1
ATOM 7238 O O . ASN B 1 424 ? 12.234 -31.453 -42.562 1 91.12 424 ASN B O 1
ATOM 7242 N N . GLN B 1 425 ? 11.32 -30.656 -44.469 1 90.88 425 GLN B N 1
ATOM 7243 C CA . GLN B 1 425 ? 11.945 -31.688 -45.281 1 90.88 425 GLN B CA 1
ATOM 7244 C C . GLN B 1 425 ? 13.469 -31.609 -45.219 1 90.88 425 GLN B C 1
ATOM 7246 O O . GLN B 1 425 ? 14.141 -32.625 -45.125 1 90.88 425 GLN B O 1
ATOM 7251 N N . ASN B 1 426 ? 14.047 -30.422 -45.188 1 91.12 426 ASN B N 1
ATOM 7252 C CA . ASN B 1 426 ? 15.492 -30.25 -45.125 1 91.12 426 ASN B CA 1
ATOM 7253 C C . ASN B 1 426 ? 16.047 -30.75 -43.781 1 91.12 426 ASN B C 1
ATOM 7255 O O . ASN B 1 426 ? 17.125 -31.344 -43.75 1 91.12 426 ASN B O 1
ATOM 7259 N N . GLN B 1 427 ? 15.312 -30.484 -42.812 1 92.62 427 GLN B N 1
ATOM 7260 C CA . GLN B 1 427 ? 15.734 -30.906 -41.469 1 92.62 427 GLN B CA 1
ATOM 7261 C C . GLN B 1 427 ? 15.703 -32.438 -41.344 1 92.62 427 GLN B C 1
ATOM 7263 O O . GLN B 1 427 ? 16.609 -33.031 -40.781 1 92.62 427 GLN B O 1
ATOM 7268 N N . ARG B 1 428 ? 14.664 -33.062 -41.844 1 92.06 428 ARG B N 1
ATOM 7269 C CA . ARG B 1 428 ? 14.547 -34.5 -41.844 1 92.06 428 ARG B CA 1
ATOM 7270 C C . ARG B 1 428 ? 15.695 -35.156 -42.594 1 92.06 428 ARG B C 1
ATOM 7272 O O . ARG B 1 428 ? 16.312 -36.125 -42.094 1 92.06 428 ARG B O 1
ATOM 7279 N N . GLU B 1 429 ? 15.922 -34.625 -43.719 1 89.38 429 GLU B N 1
ATOM 7280 C CA . GLU B 1 429 ? 17.016 -35.156 -44.531 1 89.38 429 GLU B CA 1
ATOM 7281 C C . GLU B 1 429 ? 18.359 -35 -43.844 1 89.38 429 GLU B C 1
ATOM 7283 O O . GLU B 1 429 ? 19.203 -35.875 -43.875 1 89.38 429 GLU B O 1
ATOM 7288 N N . TYR B 1 430 ? 18.516 -33.844 -43.312 1 90.88 430 TYR B N 1
ATOM 7289 C CA . TYR B 1 430 ? 19.734 -33.562 -42.594 1 90.88 430 TYR B CA 1
ATOM 7290 C C . TYR B 1 430 ? 19.938 -34.562 -41.469 1 90.88 430 TYR B C 1
ATOM 7292 O O . TYR B 1 430 ? 21.016 -35.125 -41.281 1 90.88 430 TYR B O 1
ATOM 7300 N N . LEU B 1 431 ? 18.906 -34.781 -40.688 1 89.81 431 LEU B N 1
ATOM 7301 C CA . LEU B 1 431 ? 18.953 -35.719 -39.562 1 89.81 431 LEU B CA 1
ATOM 7302 C C . LEU B 1 431 ? 19.172 -37.156 -40.031 1 89.81 431 LEU B C 1
ATOM 7304 O O . LEU B 1 431 ? 19.922 -37.906 -39.406 1 89.81 431 LEU B O 1
ATOM 7308 N N . MET B 1 432 ? 18.516 -37.469 -41.156 1 88.94 432 MET B N 1
ATOM 7309 C CA . MET B 1 432 ? 18.672 -38.781 -41.75 1 88.94 432 MET B CA 1
ATOM 7310 C C . MET B 1 432 ? 20.109 -39 -42.188 1 88.94 432 MET B C 1
ATOM 7312 O O . MET B 1 432 ? 20.641 -40.125 -42.094 1 88.94 432 MET B O 1
ATOM 7316 N N . CYS B 1 433 ? 20.703 -37.969 -42.656 1 86.38 433 CYS B N 1
ATOM 7317 C CA . CYS B 1 433 ? 22.094 -38.062 -43.062 1 86.38 433 CYS B CA 1
ATOM 7318 C C . CYS B 1 433 ? 23.016 -38.25 -41.875 1 86.38 433 CYS B C 1
ATOM 7320 O O . CYS B 1 433 ? 23.969 -39.031 -41.938 1 86.38 433 CYS B O 1
ATOM 7322 N N . LEU B 1 434 ? 22.75 -37.625 -40.844 1 85.38 434 LEU B N 1
ATOM 7323 C CA . LEU B 1 434 ? 23.609 -37.656 -39.656 1 85.38 434 LEU B CA 1
ATOM 7324 C C . LEU B 1 434 ? 23.484 -39 -38.938 1 85.38 434 LEU B C 1
ATOM 7326 O O . LEU B 1 434 ? 24.422 -39.469 -38.312 1 85.38 434 LEU B O 1
ATOM 7330 N N . THR B 1 435 ? 22.328 -39.625 -39.031 1 83.25 435 THR B N 1
ATOM 7331 C CA . THR B 1 435 ? 22.078 -40.844 -38.281 1 83.25 435 THR B CA 1
ATOM 7332 C C . THR B 1 435 ? 22.438 -42.062 -39.125 1 83.25 435 THR B C 1
ATOM 7334 O O . THR B 1 435 ? 22.266 -43.219 -38.688 1 83.25 435 THR B O 1
ATOM 7337 N N . ALA B 1 436 ? 22.719 -41.906 -40.344 1 75.81 436 ALA B N 1
ATOM 7338 C CA . ALA B 1 436 ? 23.109 -43 -41.219 1 75.81 436 ALA B CA 1
ATOM 7339 C C . ALA B 1 436 ? 24.422 -43.625 -40.781 1 75.81 436 ALA B C 1
ATOM 7341 O O . ALA B 1 436 ? 24.656 -44.812 -41 1 75.81 436 ALA B O 1
ATOM 7342 N N . THR B 1 437 ? 25.344 -42.781 -40.281 1 61.53 437 THR B N 1
ATOM 7343 C CA . THR B 1 437 ? 26.641 -43.281 -39.812 1 61.53 437 THR B CA 1
ATOM 7344 C C . THR B 1 437 ? 26.578 -43.656 -38.344 1 61.53 437 THR B C 1
ATOM 7346 O O . THR B 1 437 ? 25.875 -43.062 -37.562 1 61.53 437 THR B O 1
ATOM 7349 N N . PRO B 1 438 ? 26.844 -45 -37.938 1 54.38 438 PRO B N 1
ATOM 7350 C CA . PRO B 1 438 ? 26.781 -45.438 -36.562 1 54.38 438 PRO B CA 1
ATOM 7351 C C . PRO B 1 438 ? 27.328 -44.406 -35.562 1 54.38 438 PRO B C 1
ATOM 7353 O O . PRO B 1 438 ? 28.25 -43.656 -35.906 1 54.38 438 PRO B O 1
ATOM 7356 N N . GLN B 1 439 ? 26.516 -44 -34.531 1 53.19 439 GLN B N 1
ATOM 7357 C CA . GLN B 1 439 ? 26.844 -43 -33.531 1 53.19 439 GLN B CA 1
ATOM 7358 C C . GLN B 1 439 ? 28.281 -43.188 -33.031 1 53.19 439 GLN B C 1
ATOM 7360 O O . GLN B 1 439 ? 28.734 -44.281 -32.781 1 53.19 439 GLN B O 1
ATOM 7365 N N . GLN B 1 440 ? 29.031 -42.25 -33.156 1 49.22 440 GLN B N 1
ATOM 7366 C CA . GLN B 1 440 ? 30.422 -42.312 -32.688 1 49.22 440 GLN B CA 1
ATOM 7367 C C . GLN B 1 440 ? 30.484 -42.781 -31.234 1 49.22 440 GLN B C 1
ATOM 7369 O O . GLN B 1 440 ? 29.578 -42.5 -30.438 1 49.22 440 GLN B O 1
ATOM 7374 N N . LEU B 1 441 ? 31.281 -43.812 -30.859 1 47.62 441 LEU B N 1
ATOM 7375 C CA . LEU B 1 441 ? 31.578 -44.438 -29.562 1 47.62 441 LEU B CA 1
ATOM 7376 C C . LEU B 1 441 ? 31.562 -43.375 -28.453 1 47.62 441 LEU B C 1
ATOM 7378 O O . LEU B 1 441 ? 31.203 -43.688 -27.312 1 47.62 441 LEU B O 1
ATOM 7382 N N . ILE B 1 442 ? 31.781 -42.188 -28.844 1 43.81 442 ILE B N 1
ATOM 7383 C CA . ILE B 1 442 ? 32 -41.125 -27.875 1 43.81 442 ILE B CA 1
ATOM 7384 C C . ILE B 1 442 ? 30.688 -40.781 -27.188 1 43.81 442 ILE B C 1
ATOM 7386 O O . ILE B 1 442 ? 30.641 -40.531 -25.969 1 43.81 442 ILE B O 1
ATOM 7390 N N . CYS B 1 443 ? 29.703 -40.75 -27.938 1 46.94 443 CYS B N 1
ATOM 7391 C CA . CYS B 1 443 ? 28.422 -40.406 -27.359 1 46.94 443 CYS B CA 1
ATOM 7392 C C . CYS B 1 443 ? 27.922 -41.469 -26.406 1 46.94 443 CYS B C 1
ATOM 7394 O O . CYS B 1 443 ? 27.406 -41.156 -25.328 1 46.94 443 CYS B O 1
ATOM 7396 N N . LEU B 1 444 ? 28.172 -42.719 -26.766 1 48.88 444 LEU B N 1
ATOM 7397 C CA . LEU B 1 444 ? 27.797 -43.844 -25.922 1 48.88 444 LEU B CA 1
ATOM 7398 C C . LEU B 1 444 ? 28.594 -43.875 -24.625 1 48.88 444 LEU B C 1
ATOM 7400 O O . LEU B 1 444 ? 28.062 -44.219 -23.562 1 48.88 444 LEU B O 1
ATOM 7404 N N . THR B 1 445 ? 29.828 -43.531 -24.75 1 50.78 445 THR B N 1
ATOM 7405 C CA . THR B 1 445 ? 30.688 -43.5 -23.578 1 50.78 445 THR B CA 1
ATOM 7406 C C . THR B 1 445 ? 30.25 -42.438 -22.594 1 50.78 445 THR B C 1
ATOM 7408 O O . THR B 1 445 ? 30.281 -42.656 -21.375 1 50.78 445 THR B O 1
ATOM 7411 N N . ARG B 1 446 ? 29.844 -41.375 -23.141 1 52.53 446 ARG B N 1
ATOM 7412 C CA . ARG B 1 446 ? 29.391 -40.312 -22.25 1 52.53 446 ARG B CA 1
ATOM 7413 C C . ARG B 1 446 ? 28.188 -40.781 -21.438 1 52.53 446 ARG B C 1
ATOM 7415 O O . ARG B 1 446 ? 28.125 -40.562 -20.219 1 52.53 446 ARG B O 1
ATOM 7422 N N . GLY B 1 447 ? 27.188 -41.281 -22.156 1 50.72 447 GLY B N 1
ATOM 7423 C CA . GLY B 1 447 ? 26.016 -41.781 -21.453 1 50.72 447 GLY B CA 1
ATOM 7424 C C . GLY B 1 447 ? 26.359 -42.812 -20.391 1 50.72 447 GLY B C 1
ATOM 7425 O O . GLY B 1 447 ? 25.812 -42.781 -19.281 1 50.72 447 GLY B O 1
ATOM 7426 N N . PHE B 1 448 ? 27.375 -43.625 -20.688 1 49.72 448 PHE B N 1
ATOM 7427 C CA . PHE B 1 448 ? 27.828 -44.688 -19.781 1 49.72 448 PHE B CA 1
ATOM 7428 C C . PHE B 1 448 ? 28.516 -44.094 -18.562 1 49.72 448 PHE B C 1
ATOM 7430 O O . PHE B 1 448 ? 28.297 -44.531 -17.438 1 49.72 448 PHE B O 1
ATOM 7437 N N . ILE B 1 449 ? 29.297 -43.125 -18.781 1 54.78 449 ILE B N 1
ATOM 7438 C CA . ILE B 1 449 ? 30.047 -42.531 -17.672 1 54.78 449 ILE B CA 1
ATOM 7439 C C . ILE B 1 449 ? 29.094 -41.75 -16.781 1 54.78 449 ILE B C 1
ATOM 7441 O O . ILE B 1 449 ? 29.188 -41.844 -15.555 1 54.78 449 ILE B O 1
ATOM 7445 N N . LEU B 1 450 ? 28.25 -41.062 -17.406 1 51.97 450 LEU B N 1
ATOM 7446 C CA . LEU B 1 450 ? 27.297 -40.312 -16.625 1 51.97 450 LEU B CA 1
ATOM 7447 C C . LEU B 1 450 ? 26.391 -41.219 -15.812 1 51.97 450 LEU B C 1
ATOM 7449 O O . LEU B 1 450 ? 26.047 -40.906 -14.664 1 51.97 450 LEU B O 1
ATOM 7453 N N . TYR B 1 451 ? 25.984 -42.281 -16.453 1 48.78 451 TYR B N 1
ATOM 7454 C CA . TYR B 1 451 ? 25.141 -43.25 -15.781 1 48.78 451 TYR B CA 1
ATOM 7455 C C . TYR B 1 451 ? 25.859 -43.875 -14.594 1 48.78 451 TYR B C 1
ATOM 7457 O O . TYR B 1 451 ? 25.266 -44.094 -13.531 1 48.78 451 TYR B O 1
ATOM 7465 N N . ASN B 1 452 ? 27.203 -44.219 -14.734 1 49.88 452 ASN B N 1
ATOM 7466 C CA . ASN B 1 452 ? 27.938 -44.969 -13.711 1 49.88 452 ASN B CA 1
ATOM 7467 C C . ASN B 1 452 ? 28.516 -44.031 -12.664 1 49.88 452 ASN B C 1
ATOM 7469 O O . ASN B 1 452 ? 28.688 -44.406 -11.508 1 49.88 452 ASN B O 1
ATOM 7473 N N . PHE B 1 453 ? 28.984 -42.844 -13.055 1 52.22 453 PHE B N 1
ATOM 7474 C CA . PHE B 1 453 ? 29.719 -42.062 -12.078 1 52.22 453 PHE B CA 1
ATOM 7475 C C . PHE B 1 453 ? 28.859 -40.938 -11.5 1 52.22 453 PHE B C 1
ATOM 7477 O O . PHE B 1 453 ? 29.266 -40.281 -10.555 1 52.22 453 PHE B O 1
ATOM 7484 N N . GLY B 1 454 ? 27.547 -40.938 -11.773 1 51.31 454 GLY B N 1
ATOM 7485 C CA . GLY B 1 454 ? 26.578 -40.062 -11.188 1 51.31 454 GLY B CA 1
ATOM 7486 C C . GLY B 1 454 ? 26.828 -38.594 -11.523 1 51.31 454 GLY B C 1
ATOM 7487 O O . GLY B 1 454 ? 27.672 -38.281 -12.359 1 51.31 454 GLY B O 1
ATOM 7488 N N . ARG B 1 455 ? 26.109 -37.562 -10.969 1 53.16 455 ARG B N 1
ATOM 7489 C CA . ARG B 1 455 ? 25.938 -36.156 -11.219 1 53.16 455 ARG B CA 1
ATOM 7490 C C . ARG B 1 455 ? 27.172 -35.375 -10.766 1 53.16 455 ARG B C 1
ATOM 7492 O O . ARG B 1 455 ? 27.391 -34.219 -11.172 1 53.16 455 ARG B O 1
ATOM 7499 N N . ASP B 1 456 ? 27.969 -35.844 -9.938 1 52.06 456 ASP B N 1
ATOM 7500 C CA . ASP B 1 456 ? 29.109 -35.156 -9.344 1 52.06 456 ASP B CA 1
ATOM 7501 C C . ASP B 1 456 ? 30.328 -35.219 -10.266 1 52.06 456 ASP B C 1
ATOM 7503 O O . ASP B 1 456 ? 31.438 -34.875 -9.867 1 52.06 456 ASP B O 1
ATOM 7507 N N . LEU B 1 457 ? 30.156 -35.75 -11.289 1 52.56 457 LEU B N 1
ATOM 7508 C CA . LEU B 1 457 ? 31.312 -36.031 -12.141 1 52.56 457 LEU B CA 1
ATOM 7509 C C . LEU B 1 457 ? 31.859 -34.719 -12.734 1 52.56 457 LEU B C 1
ATOM 7511 O O . LEU B 1 457 ? 33.094 -34.562 -12.867 1 52.56 457 LEU B O 1
ATOM 7515 N N . VAL B 1 458 ? 31 -33.875 -13.047 1 52.97 458 VAL B N 1
ATOM 7516 C CA . VAL B 1 458 ? 31.469 -32.656 -13.734 1 52.97 458 VAL B CA 1
ATOM 7517 C C . VAL B 1 458 ? 32.5 -31.938 -12.883 1 52.97 458 VAL B C 1
ATOM 7519 O O . VAL B 1 458 ? 33.5 -31.469 -13.391 1 52.97 458 VAL B O 1
ATOM 7522 N N . ASP B 1 459 ? 32.188 -31.875 -11.672 1 54.09 459 ASP B N 1
ATOM 7523 C CA . ASP B 1 459 ? 33.156 -31.203 -10.797 1 54.09 459 ASP B CA 1
ATOM 7524 C C . ASP B 1 459 ? 34.375 -32.062 -10.531 1 54.09 459 ASP B C 1
ATOM 7526 O O . ASP B 1 459 ? 35.438 -31.547 -10.172 1 54.09 459 ASP B O 1
ATOM 7530 N N . LYS B 1 460 ? 34.188 -33.438 -10.82 1 55.91 460 LYS B N 1
ATOM 7531 C CA . LYS B 1 460 ? 35.281 -34.344 -10.453 1 55.91 460 LYS B CA 1
ATOM 7532 C C . LYS B 1 460 ? 36.062 -34.812 -11.68 1 55.91 460 LYS B C 1
ATOM 7534 O O . LYS B 1 460 ? 37.094 -35.469 -11.555 1 55.91 460 LYS B O 1
ATOM 7539 N N . VAL B 1 461 ? 35.531 -34.438 -12.727 1 57.47 461 VAL B N 1
ATOM 7540 C CA . VAL B 1 461 ? 36.125 -34.938 -13.945 1 57.47 461 VAL B CA 1
ATOM 7541 C C . VAL B 1 461 ? 37.594 -34.5 -14.023 1 57.47 461 VAL B C 1
ATOM 7543 O O . VAL B 1 461 ? 38.469 -35.25 -14.453 1 57.47 461 VAL B O 1
ATOM 7546 N N . ASN B 1 462 ? 37.781 -33.281 -13.555 1 56.53 462 ASN B N 1
ATOM 7547 C CA . ASN B 1 462 ? 39.156 -32.781 -13.617 1 56.53 462 ASN B CA 1
ATOM 7548 C C . ASN B 1 462 ? 40.094 -33.625 -12.734 1 56.53 462 ASN B C 1
ATOM 7550 O O . ASN B 1 462 ? 41.281 -33.719 -12.992 1 56.53 462 ASN B O 1
ATOM 7554 N N . ASP B 1 463 ? 39.469 -34.25 -11.805 1 55.06 463 ASP B N 1
ATOM 7555 C CA . ASP B 1 463 ? 40.312 -35 -10.883 1 55.06 463 ASP B CA 1
ATOM 7556 C C . ASP B 1 463 ? 40.469 -36.438 -11.32 1 55.06 463 ASP B C 1
ATOM 7558 O O . ASP B 1 463 ? 41.188 -37.219 -10.703 1 55.06 463 ASP B O 1
ATOM 7562 N N . LEU B 1 464 ? 39.656 -36.781 -12.25 1 54.66 464 LEU B N 1
ATOM 7563 C CA . LEU B 1 464 ? 39.719 -38.188 -12.688 1 54.66 464 LEU B CA 1
ATOM 7564 C C . LEU B 1 464 ? 40.875 -38.375 -13.664 1 54.66 464 LEU B C 1
ATOM 7566 O O . LEU B 1 464 ? 41.219 -37.5 -14.43 1 54.66 464 LEU B O 1
ATOM 7570 N N . PRO B 1 465 ? 41.625 -39.438 -13.57 1 53.22 465 PRO B N 1
ATOM 7571 C CA . PRO B 1 465 ? 42.75 -39.688 -14.453 1 53.22 465 PRO B CA 1
ATOM 7572 C C . PRO B 1 465 ? 42.312 -40.031 -15.875 1 53.22 465 PRO B C 1
ATOM 7574 O O . PRO B 1 465 ? 42.406 -41.188 -16.281 1 53.22 465 PRO B O 1
ATOM 7577 N N . LEU B 1 466 ? 41.469 -39.188 -16.453 1 54.81 466 LEU B N 1
ATOM 7578 C CA . LEU B 1 466 ? 41.031 -39.375 -17.828 1 54.81 466 LEU B CA 1
ATOM 7579 C C . LEU B 1 466 ? 41.781 -38.469 -18.781 1 54.81 466 LEU B C 1
ATOM 7581 O O . LEU B 1 466 ? 42.281 -37.438 -18.391 1 54.81 466 LEU B O 1
ATOM 7585 N N . PRO B 1 467 ? 42.031 -39 -19.984 1 51.69 467 PRO B N 1
ATOM 7586 C CA . PRO B 1 467 ? 42.688 -38.125 -20.953 1 51.69 467 PRO B CA 1
ATOM 7587 C C . PRO B 1 467 ? 41.969 -36.812 -21.203 1 51.69 467 PRO B C 1
ATOM 7589 O O . PRO B 1 467 ? 40.719 -36.75 -21.047 1 51.69 467 PRO B O 1
ATOM 7592 N N . LYS B 1 468 ? 42.656 -35.75 -21.422 1 53.94 468 LYS B N 1
ATOM 7593 C CA . LYS B 1 468 ? 42.188 -34.375 -21.594 1 53.94 468 LYS B CA 1
ATOM 7594 C C . LYS B 1 468 ? 41.031 -34.312 -22.594 1 53.94 468 LYS B C 1
ATOM 7596 O O . LYS B 1 468 ? 40.094 -33.5 -22.422 1 53.94 468 LYS B O 1
ATOM 7601 N N . ILE B 1 469 ? 41.125 -35.156 -23.531 1 49.38 469 ILE B N 1
ATOM 7602 C CA . ILE B 1 469 ? 40.156 -35.156 -24.609 1 49.38 469 ILE B CA 1
ATOM 7603 C C . ILE B 1 469 ? 38.781 -35.594 -24.062 1 49.38 469 ILE B C 1
ATOM 7605 O O . ILE B 1 469 ? 37.75 -35 -24.391 1 49.38 469 ILE B O 1
ATOM 7609 N N . ILE B 1 470 ? 38.812 -36.531 -23.281 1 53.5 470 ILE B N 1
ATOM 7610 C CA . ILE B 1 470 ? 37.594 -37.062 -22.703 1 53.5 470 ILE B CA 1
ATOM 7611 C C . ILE B 1 470 ? 37.031 -36.094 -21.656 1 53.5 470 ILE B C 1
ATOM 7613 O O . ILE B 1 470 ? 35.812 -35.906 -21.562 1 53.5 470 ILE B O 1
ATOM 7617 N N . LYS B 1 471 ? 37.969 -35.5 -20.969 1 55.66 471 LYS B N 1
ATOM 7618 C CA . LYS B 1 471 ? 37.562 -34.531 -19.969 1 55.66 471 LYS B CA 1
ATOM 7619 C C . LYS B 1 471 ? 36.812 -33.344 -20.641 1 55.66 471 LYS B C 1
ATOM 7621 O O . LYS B 1 471 ? 35.781 -32.906 -20.141 1 55.66 471 LYS B O 1
ATOM 7626 N N . ARG B 1 472 ? 37.438 -32.875 -21.703 1 55.09 472 ARG B N 1
ATOM 7627 C CA . ARG B 1 472 ? 36.844 -31.781 -22.469 1 55.09 472 ARG B CA 1
ATOM 7628 C C . ARG B 1 472 ? 35.469 -32.156 -23.016 1 55.09 472 ARG B C 1
ATOM 7630 O O . ARG B 1 472 ? 34.562 -31.359 -23.031 1 55.09 472 ARG B O 1
ATOM 7637 N N . TYR B 1 473 ? 35.5 -33.344 -23.391 1 53.31 473 TYR B N 1
ATOM 7638 C CA . TYR B 1 473 ? 34.25 -33.875 -23.969 1 53.31 473 TYR B CA 1
ATOM 7639 C C . TYR B 1 473 ? 33.156 -33.969 -22.891 1 53.31 473 TYR B C 1
ATOM 7641 O O . TYR B 1 473 ? 32 -33.688 -23.156 1 53.31 473 TYR B O 1
ATOM 7649 N N . LEU B 1 474 ? 33.656 -34.312 -21.812 1 55 474 LEU B N 1
ATOM 7650 C CA . LEU B 1 474 ? 32.719 -34.469 -20.703 1 55 474 LEU B CA 1
ATOM 7651 C C . LEU B 1 474 ? 32.219 -33.094 -20.203 1 55 474 LEU B C 1
ATOM 7653 O O . LEU B 1 474 ? 31.125 -33 -19.688 1 55 474 LEU B O 1
ATOM 7657 N N . MET B 1 475 ? 33.125 -32.094 -20.406 1 55.44 475 MET B N 1
ATOM 7658 C CA . MET B 1 475 ? 32.812 -30.781 -19.875 1 55.44 475 MET B CA 1
ATOM 7659 C C . MET B 1 475 ? 32.031 -29.953 -20.906 1 55.44 475 MET B C 1
ATOM 7661 O O . MET B 1 475 ? 31.562 -28.859 -20.594 1 55.44 475 MET B O 1
ATOM 7665 N N . PHE B 1 476 ? 31.438 -30.375 -22.094 1 45.66 476 PHE B N 1
ATOM 7666 C CA . PHE B 1 476 ? 30.719 -29.688 -23.172 1 45.66 476 PHE B CA 1
ATOM 7667 C C . PHE B 1 476 ? 31.141 -28.219 -23.25 1 45.66 476 PHE B C 1
ATOM 7669 O O . PHE B 1 476 ? 30.297 -27.344 -23.359 1 45.66 476 PHE B O 1
ATOM 7676 N N . LYS B 1 477 ? 32.406 -27.75 -23.172 1 45.94 477 LYS B N 1
ATOM 7677 C CA . LYS B 1 477 ? 32.812 -26.359 -23.406 1 45.94 477 LYS B CA 1
ATOM 7678 C C . LYS B 1 477 ? 32.656 -25.984 -24.875 1 45.94 477 LYS B C 1
ATOM 7680 O O . LYS B 1 477 ? 32.875 -26.797 -25.766 1 45.94 477 LYS B O 1
ATOM 7685 N N . GLU B 1 478 ? 31.859 -24.922 -25.281 1 40.81 478 GLU B N 1
ATOM 7686 C CA . GLU B 1 478 ? 31.484 -24.344 -26.562 1 40.81 478 GLU B CA 1
ATOM 7687 C C . GLU B 1 478 ? 32.594 -24.531 -27.609 1 40.81 478 GLU B C 1
ATOM 7689 O O . GLU B 1 478 ? 32.312 -24.75 -28.781 1 40.81 478 GLU B O 1
ATOM 7694 N N . THR B 1 479 ? 33.75 -24.312 -27.281 1 38.81 479 THR B N 1
ATOM 7695 C CA . THR B 1 479 ? 34.781 -24.188 -28.297 1 38.81 479 THR B CA 1
ATOM 7696 C C . THR B 1 479 ? 35 -25.516 -29 1 38.81 479 THR B C 1
ATOM 7698 O O . THR B 1 479 ? 35.375 -25.531 -30.172 1 38.81 479 THR B O 1
ATOM 7701 N N . ASP B 1 480 ? 34.969 -26.609 -28.359 1 39.47 480 ASP B N 1
ATOM 7702 C CA . ASP B 1 480 ? 35.625 -27.812 -28.906 1 39.47 480 ASP B CA 1
ATOM 7703 C C . ASP B 1 480 ? 34.625 -28.641 -29.719 1 39.47 480 ASP B C 1
ATOM 7705 O O . ASP B 1 480 ? 34.969 -29.734 -30.188 1 39.47 480 ASP B O 1
ATOM 7709 N N . LEU B 1 481 ? 33.375 -28.453 -29.656 1 38.44 481 LEU B N 1
ATOM 7710 C CA . LEU B 1 481 ? 32.5 -29.234 -30.531 1 38.44 481 LEU B CA 1
ATOM 7711 C C . LEU B 1 481 ? 32.906 -29.047 -32 1 38.44 481 LEU B C 1
ATOM 7713 O O . LEU B 1 481 ? 32.406 -29.766 -32.875 1 38.44 481 LEU B O 1
ATOM 7717 N N . ALA B 1 482 ? 33.562 -28.016 -32.406 1 38 482 ALA B N 1
ATOM 7718 C CA . ALA B 1 482 ? 34 -27.891 -33.781 1 38 482 ALA B CA 1
ATOM 7719 C C . ALA B 1 482 ? 35.094 -28.891 -34.125 1 38 482 ALA B C 1
ATOM 7721 O O . ALA B 1 482 ? 35.219 -29.312 -35.281 1 38 482 ALA B O 1
ATOM 7722 N N . GLY B 1 483 ? 36.062 -29.219 -33.25 1 34.19 483 GLY B N 1
ATOM 7723 C CA . GLY B 1 483 ? 37.281 -29.938 -33.594 1 34.19 483 GLY B CA 1
ATOM 7724 C C . GLY B 1 483 ? 37.125 -31.438 -33.562 1 34.19 483 GLY B C 1
ATOM 7725 O O . GLY B 1 483 ? 38.094 -32.188 -33.781 1 34.19 483 GLY B O 1
ATOM 7726 N N . VAL B 1 484 ? 36.125 -32 -33.094 1 35.5 484 VAL B N 1
ATOM 7727 C CA . VAL B 1 484 ? 36.062 -33.469 -33 1 35.5 484 VAL B CA 1
ATOM 7728 C C . VAL B 1 484 ? 36.031 -34.062 -34.406 1 35.5 484 VAL B C 1
ATOM 7730 O O . VAL B 1 484 ? 36.188 -35.281 -34.562 1 35.5 484 VAL B O 1
ATOM 7733 N N . ASP B 1 485 ? 35.781 -33.406 -35.469 1 31.84 485 ASP B N 1
ATOM 7734 C CA . ASP B 1 485 ? 35.906 -34.062 -36.75 1 31.84 485 ASP B CA 1
ATOM 7735 C C . ASP B 1 485 ? 37.375 -34.5 -37.031 1 31.84 485 ASP B C 1
ATOM 7737 O O . ASP B 1 485 ? 37.625 -35.312 -37.906 1 31.84 485 ASP B O 1
ATOM 7741 N N . ARG B 1 486 ? 38.344 -33.625 -36.562 1 34.44 486 ARG B N 1
ATOM 7742 C CA . ARG B 1 486 ? 39.688 -33.875 -37.094 1 34.44 486 ARG B CA 1
ATOM 7743 C C . ARG B 1 486 ? 40.344 -35.031 -36.344 1 34.44 486 ARG B C 1
ATOM 7745 O O . ARG B 1 486 ? 41.469 -35.438 -36.688 1 34.44 486 ARG B O 1
ATOM 7752 N N . VAL B 1 487 ? 39.969 -35.375 -35.156 1 29.06 487 VAL B N 1
ATOM 7753 C CA . VAL B 1 487 ? 40.906 -36.219 -34.469 1 29.06 487 VAL B CA 1
ATOM 7754 C C . VAL B 1 487 ? 40.688 -37.688 -34.844 1 29.06 487 VAL B C 1
ATOM 7756 O O . VAL B 1 487 ? 41.625 -38.469 -35.031 1 29.06 487 VAL B O 1
ATOM 7759 N N . PHE B 1 488 ? 39.562 -38.438 -34.594 1 27.36 488 PHE B N 1
ATOM 7760 C CA . PHE B 1 488 ? 39.719 -39.875 -34.5 1 27.36 488 PHE B CA 1
ATOM 7761 C C . PHE B 1 488 ? 39.719 -40.531 -35.875 1 27.36 488 PHE B C 1
ATOM 7763 O O . PHE B 1 488 ? 38.688 -40.906 -36.375 1 27.36 488 PHE B O 1
ATOM 7770 N N . PRO B 1 489 ? 40.562 -40.156 -36.75 1 27.98 489 PRO B N 1
ATOM 7771 C CA . PRO B 1 489 ? 40.75 -41.125 -37.844 1 27.98 489 PRO B CA 1
ATOM 7772 C C . PRO B 1 489 ? 41.188 -42.5 -37.312 1 27.98 489 PRO B C 1
ATOM 7774 O O . PRO B 1 489 ? 41.469 -43.406 -38.094 1 27.98 489 PRO B O 1
ATOM 7777 N N . LEU B 1 490 ? 41.812 -42.531 -36.031 1 28.09 490 LEU B N 1
ATOM 7778 C CA . LEU B 1 490 ? 42.562 -43.75 -35.781 1 28.09 490 LEU B CA 1
ATOM 7779 C C . LEU B 1 490 ? 41.625 -44.969 -35.75 1 28.09 490 LEU B C 1
ATOM 7781 O O . LEU B 1 490 ? 40.906 -45.156 -34.75 1 28.09 490 LEU B O 1
ATOM 7785 N N . TYR B 1 491 ? 40.719 -45.25 -36.625 1 27.2 491 TYR B N 1
ATOM 7786 C CA . TYR B 1 491 ? 40.125 -46.562 -36.594 1 27.2 491 TYR B CA 1
ATOM 7787 C C . TYR B 1 491 ? 41.156 -47.656 -36.312 1 27.2 491 TYR B C 1
ATOM 7789 O O . TYR B 1 491 ? 42.344 -47.438 -36.531 1 27.2 491 TYR B O 1
ATOM 7797 N N . PHE B 1 492 ? 40.688 -49 -36.094 1 25.38 492 PHE B N 1
ATOM 7798 C CA . PHE B 1 492 ? 41 -50.406 -35.812 1 25.38 492 PHE B CA 1
ATOM 7799 C C . PHE B 1 492 ? 41.969 -50.969 -36.875 1 25.38 492 PHE B C 1
ATOM 7801 O O . PHE B 1 492 ? 41.531 -51.281 -38 1 25.38 492 PHE B O 1
ATOM 7808 N N . ASP B 1 493 ? 43.094 -50.438 -37.156 1 24.84 493 ASP B N 1
ATOM 7809 C CA . ASP B 1 493 ? 43.969 -51.438 -37.75 1 24.84 493 ASP B CA 1
ATOM 7810 C C . ASP B 1 493 ? 44.188 -52.625 -36.812 1 24.84 493 ASP B C 1
ATOM 7812 O O . ASP B 1 493 ? 44.906 -52.531 -35.844 1 24.84 493 ASP B O 1
ATOM 7816 N N . ILE B 1 494 ? 43.125 -53.531 -36.531 1 24.12 494 ILE B N 1
ATOM 7817 C CA . ILE B 1 494 ? 43.062 -54.875 -35.938 1 24.12 494 ILE B CA 1
ATOM 7818 C C . ILE B 1 494 ? 44.156 -55.75 -36.531 1 24.12 494 ILE B C 1
ATOM 7820 O O . ILE B 1 494 ? 44.375 -56.875 -36.125 1 24.12 494 ILE B O 1
ATOM 7824 N N . ASN B 1 495 ? 44.719 -55.531 -37.656 1 23.97 495 ASN B N 1
ATOM 7825 C CA . ASN B 1 495 ? 45.594 -56.625 -38.156 1 23.97 495 ASN B CA 1
ATOM 7826 C C . ASN B 1 495 ? 46.781 -56.812 -37.25 1 23.97 495 ASN B C 1
ATOM 7828 O O . ASN B 1 495 ? 47.375 -57.906 -37.188 1 23.97 495 ASN B O 1
ATOM 7832 N N . SER B 1 496 ? 47.562 -55.781 -36.812 1 21.38 496 SER B N 1
ATOM 7833 C CA . SER B 1 496 ? 48.938 -56.188 -36.531 1 21.38 496 SER B CA 1
ATOM 7834 C C . SER B 1 496 ? 49.062 -56.875 -35.156 1 21.38 496 SER B C 1
ATOM 7836 O O . SER B 1 496 ? 50.156 -57.125 -34.688 1 21.38 496 SER B O 1
ATOM 7838 N N . ALA B 1 497 ? 48.094 -56.875 -34.188 1 21.39 497 ALA B N 1
ATOM 7839 C CA . ALA B 1 497 ? 48.406 -57.781 -33.094 1 21.39 497 ALA B CA 1
ATOM 7840 C C . ALA B 1 497 ? 48.312 -59.219 -33.562 1 21.39 497 ALA B C 1
ATOM 7842 O O . ALA B 1 497 ? 47.219 -59.719 -33.844 1 21.39 497 ALA B O 1
ATOM 7843 N N . HIS B 1 498 ? 49.375 -59.625 -34.438 1 20.39 498 HIS B N 1
ATOM 7844 C CA . HIS B 1 498 ? 50.062 -60.875 -34.156 1 20.39 498 HIS B CA 1
ATOM 7845 C C . HIS B 1 498 ? 50.719 -60.844 -32.781 1 20.39 498 HIS B C 1
ATOM 7847 O O . HIS B 1 498 ? 51.281 -59.844 -32.375 1 20.39 498 HIS B O 1
#

Sequence (996 aa):
MLFWNGPENEFEEERERLHDESTEPQLLLLNAISLKSPLTEIIRLIEAGACVNKAAQNGIRPLHHAVDKNYVECVSLLLLKGAEINITDETGFTPLLLSACRGYFKAMQVLIDNAAMINYCDADRKDVPNYIREMGYLTYDPLNMAIENNHVQCVRLLLENGALSNKKYYMGYEINLVPINHVTCLELLLKHGANPNLFSRYGMTPLVKACKENMVNAVCLLLRFGADVNLQCRSCYKWNTPLNTAIEYNAINVVKILLQSGANVSKETGCKYSPLHEAVLVDSPDICRLVLSFGAQVNDMSDDNFSPLMLAVKTSKLLNRVEIVTILLKNGSDPNLYHSPSSVSVIGQYLKNNKTCLDKAVICLLLKYGANLNFTTCLPCGKHDPFGILLHLSDCCQQEMLHLLVTTTRNVDREAIKKCVNLNQNQREYLMCLTATPQQLICLTRGFILYNFGRDLVDKVNDLPLPKIIKRYLMFKETDLAGVDRVFPLYFDINSAHMLFWNGPENEFEEERERLHDESTEPQLLLLNAISLKSPLTEIIRLIEAGACVNKAAQNGIRPLHHAVDKNYVECVSLLLLKGAEINITDETGFTPLLLSACRGYFKAMQVLIDNAAMINYCDADRKDVPNYIREMGYLTYDPLNMAIENNHVQCVRLLLENGALSNKKYYMGYEINLVPINHVTCLELLLKHGANPNLFSRYGMTPLVKACKENMVNAVCLLLRFGADVNLQCRSCYKWNTPLNTAIEYNAINVVKILLQSGANVSKETGCKYSPLHEAVLVDSPDICRLVLSFGAQVNDMSDDNFSPLMLAVKTSKLLNRVEIVTILLKNGSDPNLYHSPSSVSVIGQYLKNNKTCLDKAVICLLLKYGANLNFTTCLPCGKHDPFGILLHLSDCCQQEMLHLLVTTTRNVDREAIKKCVNLNQNQREYLMCLTATPQQLICLTRGFILYNFGRDLVDKVNDLPLPKIIKRYLMFKETDLAGVDRVFPLYFDINSAH

Radius of gyration: 39.19 Å; Cα contacts (8 Å, |Δi|>4): 1582; chains: 2; bounding box: 92×134×83 Å

Secondary structure (DSSP, 8-state):
-------SHHHHHHHHHHHHHTT-HHHHHHHHHHTT--HHHHHHHHHTT--TT---TTS--HHHHHHHTT-HHHHHHHHHTT--TT---TTS--HHHHHHHHT-HHHHHHHHHTT--S----TT-TTS-HHHHHHHTT---HHHHHHHTT-HHHHHHHHHTT--TT-EETTEEHHHHS-TT-HHHHHHHHHTT--TT---TTS--HHHHHHHTT-HHHHHHHHHTT--TTPPP-TTS----HHHHHHHTT-HHHHHHHHHTT---SPPTT-SS-HHHHHHHTT-HHHHHHHHHTT--TT---TTS--HHHHHHHSTT-TTHHHHHHHHHHTT--TT--SSTTSPPHHHHHHHH-TT---HHHHHHHHHTT---EE-SB-TTSSB-TTB-GGG--TT--HHHHHHHHHH-SEE-HHHHHH-TTS-HHHHHHHHHHTSS---HHHHHHHHHHHHH-TTHHHHGGGS---HHHHHHHTT-GGGGSTHHHHTT-TT--SS--/--------HHHHHHHHHHHHHTT-HHHHHHHHHHTT--HHHHHHHHHTT--TT---TTS--HHHHHHHTT-HHHHHHHHHTT--TT---TTS--HHHHHHHHT-HHHHHHHHHTT--S----TT-TTS-HHHHHHHTT---HHHHHHHTT-HHHHHHHHHTT--TT-EETTEEHHHHS-TT-HHHHHHHHHTT--TT---TTS--HHHHHHHTT-HHHHHHHHHTT--TTPPP-TTS----HHHHHHHTT-HHHHHHHHHTT---SPPTT-SS-HHHHHHHTT-HHHHHHHHHTT--TT---TTS--HHHHHHHSTT-TTHHHHHHHHHHTT--TT--SSTTSPPHHHHHHHH-TT---HHHHHHHHHTT---EE-SB-TTSSB-TTB-GGG--TT--HHHHHHHHHH-SEE-HHHHHH-TTS-HHHHHHHHHHTSS---HHHHHHHHHHHHH-TTHHHHGGGS---HHHHHHHHT-GGGGTTHHHHTT-----S---

Organism: Mytilus edulis (NCBI:txid6550)

Solvent-accessible surface area (backbone atoms only — not comparable to full-atom values): 54362 Å² total; per-residue (Å²): 129,88,91,81,87,80,76,64,68,62,54,54,56,49,51,57,47,46,62,56,42,61,63,30,44,52,49,42,44,51,49,36,47,73,67,62,49,58,64,69,58,52,52,49,31,45,73,72,63,25,60,59,70,48,60,47,95,65,33,46,25,51,55,41,49,17,43,74,61,61,35,46,69,53,40,54,50,42,47,73,73,63,32,69,63,73,52,54,28,72,86,63,46,24,36,56,38,50,18,23,24,66,47,36,53,67,43,38,50,54,41,51,75,68,68,40,78,58,69,74,53,59,46,86,37,83,87,50,56,66,68,57,28,56,53,23,22,72,49,80,38,30,56,58,36,7,44,66,62,61,23,55,68,43,37,52,54,39,49,75,69,65,40,69,40,70,40,68,37,67,67,18,30,47,66,54,65,47,52,65,86,38,45,69,47,52,49,52,36,45,74,63,65,29,67,50,74,48,52,21,65,53,17,42,31,44,56,37,50,21,26,58,66,57,36,58,69,40,40,53,50,39,49,73,70,62,30,59,58,67,55,61,30,35,83,57,27,55,45,38,33,29,57,41,38,9,36,64,57,68,24,61,71,50,41,52,53,41,51,76,70,64,36,73,49,58,64,48,91,78,30,56,53,27,44,55,40,37,16,48,75,58,50,34,56,68,51,39,52,50,45,45,74,74,64,33,65,54,72,44,63,27,76,85,58,41,30,36,64,41,45,49,44,35,50,75,85,50,87,46,39,63,60,40,51,49,54,43,49,75,67,64,34,63,50,68,54,61,82,47,65,84,31,61,20,37,64,31,35,28,36,55,54,29,54,89,65,74,56,67,68,52,56,41,51,41,45,42,58,55,35,66,43,22,44,28,63,51,36,95,87,66,42,59,32,34,41,28,34,54,84,32,45,46,64,71,58,50,66,71,55,51,50,52,52,62,58,64,33,77,45,77,36,68,69,54,50,73,66,40,78,48,45,42,71,68,56,36,50,50,51,52,58,63,64,67,50,80,77,59,70,62,43,58,48,48,56,49,45,42,68,73,60,42,75,63,34,68,83,38,42,80,73,41,98,58,59,68,68,57,42,48,59,53,58,52,55,80,79,56,76,75,55,64,78,73,61,80,75,69,69,82,77,70,70,74,81,119,132,86,76,75,79,74,74,61,68,63,52,54,56,51,50,56,50,47,62,59,43,59,63,30,44,52,49,43,43,50,50,36,46,73,66,62,48,59,65,70,57,52,52,50,31,43,72,71,63,25,60,58,70,49,59,46,96,66,35,46,25,51,53,41,48,16,43,74,62,61,34,46,70,53,39,55,50,41,47,76,73,63,32,69,61,74,52,55,28,71,86,63,47,25,37,56,38,49,20,24,25,68,47,37,52,66,43,38,50,54,42,50,76,69,67,42,79,58,69,73,52,60,47,84,39,82,88,49,58,65,69,57,29,56,54,23,22,73,48,80,38,30,58,57,36,6,43,66,61,62,24,56,68,45,37,52,53,39,50,75,70,66,40,70,40,71,40,69,38,69,66,17,30,47,65,53,66,47,52,65,86,39,46,70,47,52,49,53,36,45,76,64,66,30,66,52,74,48,51,21,65,52,18,42,30,44,55,38,52,21,27,60,67,58,36,60,69,40,40,52,51,40,48,72,70,63,31,62,58,69,55,60,27,36,87,55,30,55,46,38,33,31,58,43,38,8,37,64,57,68,22,63,70,50,40,50,52,41,51,74,69,64,36,73,49,57,64,50,92,80,30,54,51,28,44,56,39,36,15,45,74,58,50,34,56,67,51,39,54,50,45,46,74,74,64,33,65,55,71,45,63,29,77,86,58,40,31,36,64,42,45,48,45,37,49,74,84,50,88,47,38,64,58,40,51,49,55,42,48,74,67,64,35,62,51,69,55,62,82,46,66,85,31,64,20,37,64,32,35,28,35,55,53,28,53,90,65,75,56,68,67,54,54,42,50,42,45,44,56,55,36,66,42,22,43,27,64,51,36,94,86,67,42,60,32,35,42,26,34,53,84,33,46,46,64,71,58,49,66,70,55,51,51,53,53,63,58,62,31,80,46,76,35,66,69,54,51,71,65,40,80,50,44,43,72,68,56,37,51,51,52,54,58,63,63,67,51,80,76,59,68,63,42,57,46,48,56,48,46,40,69,72,60,42,72,62,34,68,82,38,42,82,74,42,97,57,59,67,68,58,42,48,59,53,57,57,54,81,78,55,76,72,55,63,80,74,59,78,72,76,66,84,77,70,69,72,81,115

Foldseek 3Di:
DDDDDDPPPVVVVVVVCVVVVCVQLQVVLLVCLLVLHDVVVNVVSVVVPHDQADADPQQDGSLLSNLLNLVQVVNLVSVVVPYDQADATNVGDGSLLNCLLVLSLSNNVSSVVSPHDQQDQVLVPPPDDPVSNQVSLADDGSLLNNQQNLNLSSNLVSLVSPHDLQPAHPFGGSLQSGDLVSLSSNLSSLVSPHDQATATPLQDGSLLVCLLVLPQSSNVSSVVSPHDQQDFGDDNDQRDGSLLNNLLNPNLSSNLVSLVSPYDQEDDPRHQDGSLLSNLQSLHLSSNLVSVVSPHDQQDQGPVGDGSLLSLLQDPDRPCSLSNNLSSLVSPYDQQDDDDLPAAGSVLNNLQRQVQDDDPSNVLSSVLQQHAAACDQADPVRGGHNRHNLQSHAQNDDPVSLVVRLLQHDYYDLVCLCPRPRHDPVSSVSSNVVVVPPRPVLNVVLNVCCVPVDRCCLVCVVVDPDDPVNNCVSNSDPPPVVPVVPPPPPPDPVPDPD/DPPPDDCPPVVVVVVVCVVVVCVQLQVVLLVCLLVLHDVVVNVVSVVVPHDQADADPQQDGSLLSNLLNLVQVVNLVSVVVPYDQADATNVGDGSLLNCLLVLSLSNNVSSVVSPHDQQDQVLVPPPDDPVSNQVSLADDGSLLNNQQNLNLSSNLVSLVSPHDLQPAHPFGGSLVSGDLVSQSSNLSSLVSPHDQATATPLQDGSLLVCLLVLPQSSNVSSVVSPHDQQDFGDDNDQRDGSLLNNLLNPNLSSNLVSLVSPYDQEDDPRHQDGSLLSNLQSLHLSSNLVSVVSPHDQQDQGPVGDGSLLSLLQDPDRPCSLSNNLSSLVSPYDQQDDDDLPAAGSVLNNLQRQVQDDDPSNVLSSVLQQHAAECDQADPVRGGHNRHNLQSHAQNDDPVSLVVRLLQHDYYDLVCLVPRPRHDPVSSVSSNVVVVPPRDVLNVVLNVCCVPVDRCCLVCVVVDPDPPVNNCVSNSDVPCVVPPVPPPPVPDPVPPPD

pLDDT: mean 81.58, std 20.39, range [17.12, 98.62]

InterPro domains:
  IPR002110 Ankyrin repeat [PF00023] (305-337)
  IPR002110 Ankyrin repeat [PF12796] (63-166)
  IPR002110 Ankyrin repeat [PF12796] (181-267)
  IPR002110 Ankyrin repeat [PS50088] (58-90)
  IPR002110 Ankyrin repeat [PS50088] (91-123)
  IPR002110 Ankyrin repeat [PS50088] (202-234)
  IPR002110 Ankyrin repeat [PS50088] (238-270)
  IPR002110 Ankyrin repeat [PS50088] (271-303)
  IPR002110 Ankyrin repeat [PS50088] (304-340)
  IPR002110 Ankyrin repeat [SM00248] (58-87)
  IPR002110 Ankyrin repeat [SM00248] (91-120)
  IPR002110 Ankyrin repeat [SM00248] (138-167)
  IPR002110 Ankyrin repeat [SM00248] (171-198)
  IPR002110 Ankyrin repeat [SM00248] (202-231)
  IPR002110 Ankyrin repeat [SM00248] (238-267)
  IPR002110 Ankyrin repeat [SM00248] (271-300)
  IPR002110 Ankyrin repeat [SM00248] (304-337)
  IPR002110 Ankyrin repeat [SM00248] (353-375)
  IPR036770 Ankyrin repeat-containing domain superfamily [G3DSA:1.25.40.20] (6-175)
  IPR036770 Ankyrin repeat-containing domain superfamily [G3DSA:1.25.40.20] (176-432)